Protein AF-A0A7J6AKP5-F1 (afdb_monomer)

Secondary structure (DSSP, 8-state):
--HHHHTTS-S------------HHHHHHHHHHSPPP-EEEEE-TTS-HHHHHHHHHHHHTPEEE-HHHHHHHHHHTT-HHHHHHHHHHHTTPPPPHHHHHHHHHHHHTSHHHHHH-EEE-S-S-S--SSS-HHHHHHHHHTSSS--SEEEEEE--HHHHHHHHHHHHHHHHHHTT--S-------S-HHHHHHHHHHHHHHHHHHTT---GGGSHHHHHHHHHHHIIIIIHHHHHHHHHS-GGGEEEEETTS-HHHHHHHHHHHHHHTTPPPP---EESS-TTS-PPPTT--HHHHHHHHHTSS-SSTT-PPEEPTTTTB-HHHHHTT---BPPGGGEEEETTEEEE-SSHHHHHHHHH-SHHHHSSSPPPPP-EEEEE-STTSSHHHHHHHHHHHHTPEEEEHHHHHHHHHHHHHHHHHHHHHHHHHHHHHHTTTTS--S--S--HHHHHHHHHHHHHHHHSPPPPPHHHHHHHHHHHHHHHHHHTTT-SS---EEEES---SHHHHHHHHHH-GGG--SEEEEEE--TTTTHHHHHHHHHHTHHHHHHHHHHHHHHHHHHHHHHHHHHHHHHHHHHTTS---------------------PPPSS-TTSS--SGGGHHHHHHHHHHHHHHHHHHTT--SEEEEEE-TT--HHHHHHHHHHHHHGGGSPPPEEPPHHHHHTTTTTGGG--TT--S-------B-TTTTB-HHHHHHHS---BPPTTSEEEETTEEEE-SSHHHHHHHHH-HHHHS-SSSPPPPPPP-------TTS-HHHHHHHHHHHHT-----HHHHHHHHHHHHHSSPPPPGGGPPPPSS--HHHHHHHHHT-SS---------------------PPPPPPHHHHHHHHHHHH-PPPPHHHHHHHHHHHHHS-S--

pLDDT: mean 72.46, std 18.53, range [23.58, 95.0]

InterPro domains:
  IPR000850 Adenylate kinase/UMP-CMP kinase [PTHR23359] (20-258)
  IPR027417 P-loop containing nucleoside triphosphate hydrolase [G3DSA:3.40.50.300] (35-267)
  IPR027417 P-loop containing nucleoside triphosphate hydrolase [G3DSA:3.40.50.300] (368-598)
  IPR027417 P-loop containing nucleoside triphosphate hydrolase [G3DSA:3.40.50.300] (757-902)
  IPR027417 P-loop containing nucleoside triphosphate hydrolase [SSF52540] (36-266)
  IPR027417 P-loop containing nucleoside triphosphate hydrolase [SSF52540] (370-549)
  IPR027417 P-loop containing nucleoside triphosphate hydrolase [SSF52540] (769-827)

Organism: Ameiurus melas (NCBI:txid219545)

Mean predicted aligned error: 18.68 Å

Structure (mmCIF, N/CA/C/O backbone):
data_AF-A0A7J6AKP5-F1
#
_entry.id   AF-A0A7J6AKP5-F1
#
loop_
_atom_site.group_PDB
_atom_site.id
_atom_site.type_symbol
_atom_site.label_atom_id
_atom_site.label_alt_id
_atom_site.label_comp_id
_atom_site.label_asym_id
_atom_site.label_entity_id
_atom_site.label_seq_id
_atom_site.pdbx_PDB_ins_code
_atom_site.Cartn_x
_atom_site.Cartn_y
_atom_site.Cartn_z
_atom_site.occupancy
_atom_site.B_iso_or_equiv
_atom_site.auth_seq_id
_atom_site.auth_comp_id
_atom_site.auth_asym_id
_atom_site.auth_atom_id
_atom_site.pdbx_PDB_model_num
ATOM 1 N N . MET A 1 1 ? -4.618 47.569 -35.031 1.00 38.91 1 MET A N 1
ATOM 2 C CA . MET A 1 1 ? -3.658 46.458 -34.849 1.00 38.91 1 MET A CA 1
ATOM 3 C C . MET A 1 1 ? -3.468 46.043 -33.383 1.00 38.91 1 MET A C 1
ATOM 5 O O . MET A 1 1 ? -3.100 44.906 -33.165 1.00 38.91 1 MET A O 1
ATOM 9 N N . TRP A 1 2 ? -3.791 46.883 -32.385 1.00 29.84 2 TRP A N 1
ATOM 10 C CA . TRP A 1 2 ? -3.799 46.487 -30.957 1.00 29.84 2 TRP A CA 1
ATOM 11 C C . TRP A 1 2 ? -5.181 46.068 -30.407 1.00 29.84 2 TRP A C 1
ATOM 13 O O . TRP A 1 2 ? -5.270 45.467 -29.347 1.00 29.84 2 TRP A O 1
ATOM 23 N N . SER A 1 3 ? -6.268 46.317 -31.145 1.00 28.64 3 SER A N 1
ATOM 24 C CA . SER A 1 3 ? -7.633 45.919 -30.747 1.00 28.64 3 SER A CA 1
ATOM 25 C C . SER A 1 3 ? -7.958 44.442 -31.038 1.00 28.64 3 SER A C 1
ATOM 27 O O . SER A 1 3 ? -8.795 43.866 -30.353 1.00 28.64 3 SER A O 1
ATOM 29 N N . SER A 1 4 ? -7.270 43.801 -31.990 1.00 30.83 4 SER A N 1
ATOM 30 C CA . SER A 1 4 ? -7.488 42.382 -32.328 1.00 30.83 4 SER A CA 1
ATOM 31 C C . SER A 1 4 ? -6.714 41.411 -31.431 1.00 30.83 4 SER A C 1
ATOM 33 O O . SER A 1 4 ? -7.052 40.237 -31.399 1.00 30.83 4 SER A O 1
ATOM 35 N N . PHE A 1 5 ? -5.709 41.891 -30.687 1.00 32.66 5 PHE A N 1
ATOM 36 C CA . PHE A 1 5 ? -4.942 41.072 -29.738 1.00 32.66 5 PHE A CA 1
ATOM 37 C C . PHE A 1 5 ? -5.634 40.973 -28.365 1.00 32.66 5 PHE A C 1
ATOM 39 O O . PHE A 1 5 ? -5.496 39.974 -27.673 1.00 32.66 5 PHE A O 1
ATOM 46 N N . LEU A 1 6 ? -6.440 41.978 -27.993 1.00 32.41 6 LEU A N 1
ATOM 47 C CA . LEU A 1 6 ? -7.161 42.022 -26.712 1.00 32.41 6 LEU A CA 1
ATOM 48 C C . LEU A 1 6 ? -8.514 41.291 -26.732 1.00 32.41 6 LEU A C 1
ATOM 50 O O . LEU A 1 6 ? -8.981 40.859 -25.685 1.00 32.41 6 LEU A O 1
ATOM 54 N N . LEU A 1 7 ? -9.125 41.089 -27.905 1.00 30.14 7 LEU A N 1
ATOM 55 C CA . LEU A 1 7 ? -10.383 40.335 -28.027 1.00 30.14 7 LEU A CA 1
ATOM 56 C C . LEU A 1 7 ? -10.203 38.806 -27.941 1.00 30.14 7 LEU A C 1
ATOM 58 O O . LEU A 1 7 ? -11.190 38.097 -27.784 1.00 30.14 7 LEU A O 1
ATOM 62 N N . ALA A 1 8 ? -8.966 38.297 -28.007 1.00 29.44 8 ALA A N 1
ATOM 63 C CA . ALA A 1 8 ? -8.662 36.871 -27.835 1.00 29.44 8 ALA A CA 1
ATOM 64 C C . ALA A 1 8 ? -8.541 36.444 -26.355 1.00 29.44 8 ALA A C 1
ATOM 66 O O . ALA A 1 8 ? -8.589 35.255 -26.064 1.00 29.44 8 ALA A O 1
ATOM 67 N N . MET A 1 9 ? -8.430 37.401 -25.424 1.00 30.81 9 MET A N 1
ATOM 68 C CA . MET A 1 9 ? -8.360 37.158 -23.972 1.00 30.81 9 MET A CA 1
ATOM 69 C C . MET A 1 9 ? -9.73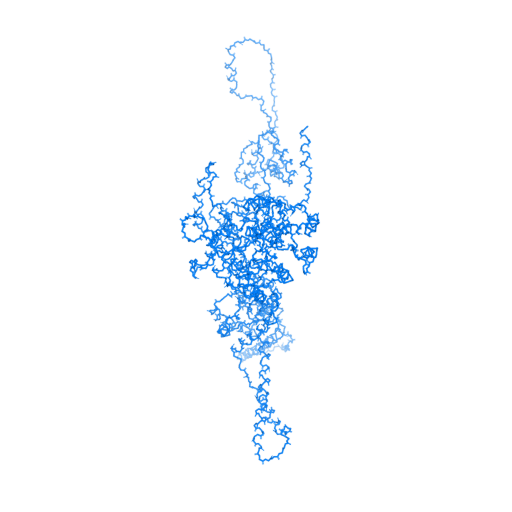7 37.210 -23.280 1.00 30.81 9 MET A C 1
ATOM 71 O O . MET A 1 9 ? -9.823 37.018 -22.074 1.00 30.81 9 MET A O 1
ATOM 75 N N . ALA A 1 10 ? -10.815 37.484 -24.025 1.00 31.23 10 ALA A N 1
ATOM 76 C CA . ALA A 1 10 ? -12.174 37.645 -23.501 1.00 31.23 10 ALA A CA 1
ATOM 77 C C . ALA A 1 10 ? -13.138 36.594 -24.081 1.00 31.23 10 ALA A C 1
ATOM 79 O O . ALA A 1 10 ? -14.203 36.923 -24.604 1.00 31.23 10 ALA A O 1
ATOM 80 N N . SER A 1 11 ? -12.747 35.321 -24.013 1.00 26.89 11 SER A N 1
ATOM 81 C CA . SER A 1 11 ? -13.689 34.201 -24.096 1.00 26.89 11 SER A CA 1
ATOM 82 C C . SER A 1 11 ? -13.951 33.705 -22.672 1.00 26.89 11 SER A C 1
ATOM 84 O O . SER A 1 11 ? -12.998 33.671 -21.890 1.00 26.89 11 SER A O 1
ATOM 86 N N . PRO A 1 12 ? -15.194 33.348 -22.295 1.00 29.20 12 PRO A N 1
ATOM 87 C CA . PRO A 1 12 ? -15.422 32.663 -21.031 1.00 29.20 12 PRO A CA 1
ATOM 88 C C . PRO A 1 12 ? -14.554 31.410 -21.046 1.00 29.20 12 PRO A C 1
ATOM 90 O O . PRO A 1 12 ? -14.587 30.659 -22.022 1.00 29.20 12 PRO A O 1
ATOM 93 N N . VAL A 1 13 ? -13.738 31.245 -20.005 1.00 29.42 13 VAL A N 1
ATOM 94 C CA . VAL A 1 13 ? -12.965 30.027 -19.774 1.00 29.42 13 VAL A CA 1
ATOM 95 C C . VAL A 1 13 ? -13.949 28.867 -19.954 1.00 29.42 13 VAL A C 1
ATOM 97 O O . VAL A 1 13 ? -14.923 28.805 -19.201 1.00 29.42 13 VAL A O 1
ATOM 100 N N . PRO A 1 14 ? -13.808 28.023 -20.995 1.00 24.84 14 PRO A N 1
ATOM 101 C CA . PRO A 1 14 ? -14.579 26.796 -21.034 1.00 24.84 14 PRO A CA 1
ATOM 102 C C . PRO A 1 14 ? -14.190 26.026 -19.779 1.00 24.84 14 PRO A C 1
ATOM 104 O O . PRO A 1 14 ? -13.014 26.045 -19.421 1.00 24.84 14 PRO A O 1
ATOM 107 N N . ASP A 1 15 ? -15.157 25.400 -19.111 1.00 27.95 15 ASP A N 1
ATOM 108 C CA . ASP A 1 15 ? -14.924 24.464 -18.014 1.00 27.95 15 ASP A CA 1
ATOM 109 C C . ASP A 1 15 ? -13.980 23.351 -18.497 1.00 27.95 15 ASP A C 1
ATOM 111 O O . ASP A 1 15 ? -14.392 22.265 -18.906 1.00 27.95 15 ASP A O 1
ATOM 115 N N . THR A 1 16 ? -12.681 23.628 -18.496 1.00 28.23 16 THR A N 1
ATOM 116 C CA . THR A 1 16 ? -11.631 22.639 -18.601 1.00 28.23 16 THR A CA 1
ATOM 117 C C . THR A 1 16 ? -11.562 22.014 -17.225 1.00 28.23 16 THR A C 1
ATOM 119 O O . THR A 1 16 ? -10.739 22.377 -16.386 1.00 28.23 16 THR A O 1
ATOM 122 N N . HIS A 1 17 ? -12.445 21.041 -17.010 1.00 31.81 17 HIS A N 1
ATOM 123 C CA . HIS A 1 17 ? -12.096 19.836 -16.273 1.00 31.81 17 HIS A CA 1
ATOM 124 C C . HIS A 1 17 ? -10.902 19.171 -16.982 1.00 31.81 17 HIS A C 1
ATOM 126 O O . HIS A 1 17 ? -11.028 18.178 -17.685 1.00 31.81 17 HIS A O 1
ATOM 132 N N . SER A 1 18 ? -9.742 19.799 -16.855 1.00 31.34 18 SER A N 1
ATOM 133 C CA . SER A 1 18 ? -8.426 19.194 -16.987 1.00 31.34 18 SER A CA 1
ATOM 134 C C . SER A 1 18 ? -7.598 19.780 -15.851 1.00 31.34 18 SER A C 1
ATOM 136 O O . SER A 1 18 ? -6.599 20.472 -16.043 1.00 31.34 18 SER A O 1
ATOM 138 N N . SER A 1 19 ? -8.116 19.603 -14.638 1.00 27.73 19 SER A N 1
ATOM 139 C CA . SER A 1 19 ? -7.276 19.553 -13.460 1.00 27.73 19 SER A CA 1
ATOM 140 C C . SER A 1 19 ? -6.319 18.391 -13.685 1.00 27.73 19 SER A C 1
ATOM 142 O O . SER A 1 19 ? -6.747 17.241 -13.686 1.00 27.73 19 SER A O 1
ATOM 144 N N . ASP A 1 20 ? -5.045 18.701 -13.923 1.00 31.34 20 ASP A N 1
ATOM 145 C CA . ASP A 1 20 ? -3.959 17.796 -13.565 1.00 31.34 20 ASP A CA 1
ATOM 146 C C . ASP A 1 20 ? -4.130 17.497 -12.070 1.00 31.34 20 ASP A C 1
ATOM 148 O O . ASP A 1 20 ? -3.724 18.265 -11.192 1.00 31.34 20 ASP A O 1
ATOM 152 N N . GLU A 1 21 ? -4.850 16.415 -11.785 1.00 33.53 21 GLU A N 1
ATOM 153 C CA . GLU A 1 21 ? -5.008 15.815 -10.469 1.00 33.53 21 GLU A CA 1
ATOM 154 C C . GLU A 1 21 ? -3.678 15.140 -10.121 1.00 33.53 21 GLU A C 1
ATOM 156 O O . GLU A 1 21 ? -3.527 13.926 -10.169 1.00 33.53 21 GLU A O 1
ATOM 161 N N . LEU A 1 22 ? -2.661 15.942 -9.792 1.00 40.75 22 LEU A N 1
ATOM 162 C CA . LEU A 1 22 ? -1.408 15.443 -9.223 1.00 40.75 22 LEU A CA 1
ATOM 163 C C . LEU A 1 22 ? -1.634 15.074 -7.753 1.00 40.75 22 LEU A C 1
ATOM 165 O O . LEU A 1 22 ? -1.165 15.728 -6.825 1.00 40.75 22 LEU A O 1
ATOM 169 N N . MET A 1 23 ? -2.409 14.015 -7.562 1.00 50.22 23 MET A N 1
ATOM 170 C CA . MET A 1 23 ? -2.589 13.308 -6.309 1.00 50.22 23 MET A CA 1
ATOM 171 C C . MET A 1 23 ? -1.408 12.345 -6.114 1.00 50.22 23 MET A C 1
ATOM 173 O O . MET A 1 23 ? -1.233 11.417 -6.897 1.00 50.22 23 MET A O 1
ATOM 177 N N . GLU A 1 24 ? -0.597 12.529 -5.066 1.00 55.59 24 GLU A N 1
ATOM 178 C CA . GLU A 1 24 ? 0.599 11.697 -4.803 1.00 55.59 24 GLU A CA 1
ATOM 179 C C . GLU A 1 24 ? 0.277 10.190 -4.746 1.00 55.59 24 GLU A C 1
ATOM 181 O O . GLU A 1 24 ? 0.977 9.378 -5.349 1.00 55.59 24 GLU A O 1
ATOM 186 N N . ASP A 1 25 ? -0.815 9.821 -4.069 1.00 60.81 25 ASP A N 1
ATOM 187 C CA . ASP A 1 25 ? -1.252 8.426 -3.950 1.00 60.81 25 ASP A CA 1
ATOM 188 C C . ASP A 1 25 ? -1.972 7.930 -5.225 1.00 60.81 25 ASP A C 1
ATOM 190 O O . ASP A 1 25 ? -2.035 6.727 -5.471 1.00 60.81 25 ASP A O 1
ATOM 194 N N . GLU A 1 26 ? -2.511 8.821 -6.065 1.00 65.75 26 GLU A N 1
ATOM 195 C CA . GLU A 1 26 ? -3.144 8.444 -7.338 1.00 65.75 26 GLU A CA 1
ATOM 196 C C . GLU A 1 26 ? -2.110 8.218 -8.433 1.00 65.75 26 GLU A C 1
ATOM 198 O O . GLU A 1 26 ? -2.207 7.218 -9.130 1.00 65.75 26 GLU A O 1
ATOM 203 N N . ALA A 1 27 ? -1.083 9.065 -8.525 1.00 68.94 27 ALA A N 1
ATOM 204 C CA . ALA A 1 27 ? 0.037 8.877 -9.441 1.00 68.94 27 ALA A CA 1
ATOM 205 C C . ALA A 1 27 ? 0.798 7.577 -9.131 1.00 68.94 27 ALA A C 1
ATOM 207 O O . ALA A 1 27 ? 1.166 6.835 -10.042 1.00 68.94 27 ALA A O 1
ATOM 208 N N . GLU A 1 28 ? 0.983 7.251 -7.845 1.00 76.81 28 GLU A N 1
ATOM 209 C CA . GLU A 1 28 ? 1.526 5.954 -7.430 1.00 76.81 28 GLU A CA 1
ATOM 210 C C . GLU A 1 28 ? 0.597 4.805 -7.843 1.00 76.81 28 GLU A C 1
ATOM 212 O O . GLU A 1 28 ? 1.050 3.831 -8.440 1.00 76.81 28 GLU A O 1
ATOM 217 N N . ASN A 1 29 ? -0.710 4.918 -7.588 1.00 77.56 29 ASN A N 1
ATOM 218 C CA . ASN A 1 29 ? -1.679 3.906 -8.014 1.00 77.56 29 ASN A CA 1
ATOM 219 C C . ASN A 1 29 ? -1.736 3.752 -9.543 1.00 77.56 29 ASN A C 1
ATOM 221 O O . ASN A 1 29 ? -1.863 2.633 -10.035 1.00 77.56 29 ASN A O 1
ATOM 225 N N . GLU A 1 30 ? -1.642 4.841 -10.300 1.00 80.88 30 GLU A N 1
ATOM 226 C CA . GLU A 1 30 ? -1.605 4.841 -11.760 1.00 80.88 30 GLU A CA 1
ATOM 227 C C . GLU A 1 30 ? -0.336 4.145 -12.253 1.00 80.88 30 GLU A C 1
ATOM 229 O O . GLU A 1 30 ? -0.405 3.296 -13.141 1.00 80.88 30 GLU A O 1
ATOM 234 N N . PHE A 1 31 ? 0.811 4.428 -11.628 1.00 83.06 31 PHE A N 1
ATOM 235 C CA . PHE A 1 31 ? 2.057 3.727 -11.913 1.00 83.06 31 PHE A CA 1
ATOM 236 C C . PHE A 1 31 ? 1.924 2.225 -11.634 1.00 83.06 31 PHE A C 1
ATOM 238 O O . PHE A 1 31 ? 2.231 1.410 -12.503 1.00 83.06 31 PHE A O 1
ATOM 245 N N . LEU A 1 32 ? 1.414 1.847 -10.460 1.00 84.75 32 LEU A N 1
ATOM 246 C CA . LEU A 1 32 ? 1.233 0.448 -10.067 1.00 84.75 32 LEU A CA 1
ATOM 247 C C . LEU A 1 32 ? 0.246 -0.298 -10.976 1.00 84.75 32 LEU A C 1
ATOM 249 O O . LEU A 1 32 ? 0.410 -1.493 -11.195 1.00 84.75 32 LEU A O 1
ATOM 253 N N . ARG A 1 33 ? -0.773 0.384 -11.512 1.00 84.06 33 ARG A N 1
ATOM 254 C CA . ARG A 1 33 ? -1.731 -0.186 -12.477 1.00 84.06 33 ARG A CA 1
ATOM 255 C C . ARG A 1 33 ? -1.203 -0.203 -13.909 1.00 84.06 33 ARG A C 1
ATOM 257 O O . ARG A 1 33 ? -1.764 -0.909 -14.745 1.00 84.06 33 ARG A O 1
ATOM 264 N N . SER A 1 34 ? -0.171 0.582 -14.211 1.00 84.25 34 SER A N 1
ATOM 265 C CA . SER A 1 34 ? 0.385 0.653 -15.556 1.00 84.25 34 SER A CA 1
ATOM 266 C C . SER A 1 34 ? 1.187 -0.603 -15.899 1.00 84.25 34 SER A C 1
ATOM 268 O O . SER A 1 34 ? 1.956 -1.140 -15.095 1.00 84.25 34 SER A O 1
ATOM 270 N N . LYS A 1 35 ? 0.999 -1.080 -17.130 1.00 84.31 35 LYS A N 1
ATOM 271 C CA . LYS A 1 35 ? 1.758 -2.204 -17.670 1.00 84.31 35 LYS A CA 1
ATOM 272 C C . LYS A 1 35 ? 3.235 -1.796 -17.810 1.00 84.31 35 LYS A C 1
ATOM 274 O O . LYS A 1 35 ? 3.501 -0.729 -18.366 1.00 84.31 35 LYS A O 1
ATOM 279 N N . PRO A 1 36 ? 4.190 -2.612 -17.334 1.00 87.12 36 PRO A N 1
ATOM 280 C CA . PRO A 1 36 ? 5.606 -2.342 -17.537 1.00 87.12 36 PRO A CA 1
ATOM 281 C C . PRO A 1 36 ? 6.010 -2.560 -19.003 1.00 87.12 36 PRO A C 1
ATOM 283 O O . PRO A 1 36 ? 5.422 -3.377 -19.716 1.00 87.12 36 PRO A O 1
ATOM 286 N N . SER A 1 37 ? 7.044 -1.843 -19.439 1.00 90.44 37 SER A N 1
ATOM 287 C CA . SER A 1 37 ? 7.534 -1.891 -20.821 1.00 90.44 37 SER A CA 1
ATOM 288 C C . SER A 1 37 ? 8.105 -3.266 -21.170 1.00 90.44 37 SER A C 1
ATOM 290 O O . SER A 1 37 ? 8.964 -3.785 -20.458 1.00 90.44 37 SER A O 1
ATOM 292 N N . SER A 1 38 ? 7.649 -3.843 -22.282 1.00 93.00 38 SER A N 1
ATOM 293 C CA . SER A 1 38 ? 8.104 -5.152 -22.762 1.00 93.00 38 SER A CA 1
ATOM 294 C C . SER A 1 38 ? 8.765 -5.053 -24.137 1.00 93.00 38 SER A C 1
ATOM 296 O O . SER A 1 38 ? 8.225 -4.431 -25.053 1.00 93.00 38 SER A O 1
ATOM 298 N N . PHE A 1 39 ? 9.925 -5.686 -24.301 1.00 94.06 39 PHE A N 1
ATOM 299 C CA . PHE A 1 39 ? 10.782 -5.555 -25.479 1.00 94.06 39 PHE A CA 1
ATOM 300 C C . PHE A 1 39 ? 10.976 -6.897 -26.182 1.00 94.06 39 PHE A C 1
ATOM 302 O O . PHE A 1 39 ? 11.261 -7.913 -25.550 1.00 94.06 39 PHE A O 1
ATOM 309 N N . LEU A 1 40 ? 10.898 -6.887 -27.509 1.00 95.00 40 LEU A N 1
ATOM 310 C CA . LEU A 1 40 ? 11.253 -8.008 -28.373 1.00 95.00 40 LEU A CA 1
ATOM 311 C C . LEU A 1 40 ? 12.460 -7.627 -29.232 1.00 95.00 40 LEU A C 1
ATOM 313 O O . LEU A 1 40 ? 12.393 -6.662 -29.992 1.00 95.00 40 LEU A O 1
ATOM 317 N N . ILE A 1 41 ? 13.551 -8.388 -29.140 1.00 94.50 41 ILE A N 1
ATOM 318 C CA . ILE A 1 41 ? 14.777 -8.130 -29.907 1.00 94.50 41 ILE A CA 1
ATOM 319 C C . ILE A 1 41 ? 14.886 -9.116 -31.069 1.00 94.50 41 ILE A C 1
ATOM 321 O O . ILE A 1 41 ? 15.072 -10.318 -30.886 1.00 94.50 41 ILE A O 1
ATOM 325 N N . LEU A 1 42 ? 14.846 -8.578 -32.284 1.00 92.69 42 LEU A N 1
ATOM 326 C CA . LEU A 1 42 ? 14.959 -9.304 -33.542 1.00 92.69 42 LEU A CA 1
ATOM 327 C C . LEU A 1 42 ? 16.276 -8.979 -34.250 1.00 92.69 42 LEU A C 1
ATOM 329 O O . LEU A 1 42 ? 16.851 -7.897 -34.118 1.00 92.69 42 LEU A O 1
ATOM 333 N N . GLY A 1 43 ? 16.761 -9.933 -35.039 1.00 90.06 43 GLY A N 1
ATOM 334 C CA . GLY A 1 43 ? 17.968 -9.749 -35.833 1.00 90.06 43 GLY A CA 1
ATOM 335 C C . GLY A 1 43 ? 18.606 -11.063 -36.261 1.00 90.06 43 GLY A C 1
ATOM 336 O O . GLY A 1 43 ? 18.371 -12.130 -35.686 1.00 90.06 43 GLY A O 1
ATOM 337 N N . LYS A 1 44 ? 19.481 -10.978 -37.262 1.00 89.44 44 LYS A N 1
ATOM 338 C CA . LYS A 1 44 ? 20.204 -12.133 -37.816 1.00 89.44 44 LYS A CA 1
ATOM 339 C C . LYS A 1 44 ? 21.069 -12.843 -36.753 1.00 89.44 44 LYS A C 1
ATOM 341 O O . LYS A 1 44 ? 21.454 -12.234 -35.746 1.00 89.44 44 LYS A O 1
ATOM 346 N N . PRO A 1 45 ? 21.386 -14.139 -36.921 1.00 84.94 45 PRO A N 1
ATOM 347 C CA . PRO A 1 45 ? 22.313 -14.834 -36.025 1.00 84.94 45 PRO A CA 1
ATOM 348 C C . PRO A 1 45 ? 23.692 -14.148 -36.026 1.00 84.94 45 PRO A C 1
ATOM 350 O O . PRO A 1 45 ? 24.175 -13.729 -37.074 1.00 84.94 45 PRO A O 1
ATOM 353 N N . GLY A 1 46 ? 24.308 -14.001 -34.847 1.00 78.38 46 GLY A N 1
ATOM 354 C CA . GLY A 1 46 ? 25.624 -13.359 -34.690 1.00 78.38 46 GLY A CA 1
ATOM 355 C C . GLY A 1 46 ? 25.635 -11.828 -34.594 1.00 78.38 46 GLY A C 1
ATOM 356 O O . GLY A 1 46 ? 26.703 -11.242 -34.446 1.00 78.38 46 GLY A O 1
ATOM 357 N N . VAL A 1 47 ? 24.475 -11.160 -34.640 1.00 86.44 47 VAL A N 1
ATOM 358 C CA . VAL A 1 47 ? 24.401 -9.685 -34.561 1.00 86.44 47 VAL A CA 1
ATOM 359 C C . VAL A 1 47 ? 24.588 -9.120 -33.141 1.00 86.44 47 VAL A C 1
ATOM 361 O O . VAL A 1 47 ? 24.772 -7.922 -32.988 1.00 86.44 47 VAL A O 1
ATOM 364 N N . GLY A 1 48 ? 24.562 -9.966 -32.104 1.00 84.44 48 GLY A N 1
ATOM 365 C CA . GLY A 1 48 ? 24.708 -9.535 -30.703 1.00 84.44 48 GLY A CA 1
ATOM 366 C C . GLY A 1 48 ? 23.394 -9.355 -29.930 1.00 84.44 48 GLY A C 1
ATOM 367 O O . GLY A 1 48 ? 23.372 -8.637 -28.937 1.00 84.44 48 GLY A O 1
ATOM 368 N N . LYS A 1 49 ? 22.303 -10.020 -30.349 1.00 89.12 49 LYS A N 1
ATOM 369 C CA . LYS A 1 49 ? 20.981 -9.939 -29.689 1.00 89.12 49 LYS A CA 1
ATOM 370 C C . LYS A 1 49 ? 21.037 -10.208 -28.185 1.00 89.12 49 LYS A C 1
ATOM 372 O O . LYS A 1 49 ? 20.598 -9.361 -27.422 1.00 89.12 49 LYS A O 1
ATOM 377 N N . SER A 1 50 ? 21.607 -11.340 -27.764 1.00 87.31 50 SER A N 1
ATOM 378 C CA . SER A 1 50 ? 21.682 -11.714 -26.342 1.00 87.31 50 SER A CA 1
ATOM 379 C C . SER A 1 50 ? 22.513 -10.722 -25.523 1.00 87.31 50 SER A C 1
ATOM 381 O O . SER A 1 50 ? 22.188 -10.443 -24.373 1.00 87.31 50 SER A O 1
ATOM 383 N N . THR A 1 51 ? 23.558 -10.134 -26.119 1.00 88.94 51 THR A N 1
ATOM 384 C CA . THR A 1 51 ? 24.361 -9.084 -25.476 1.00 88.94 51 THR A CA 1
ATOM 385 C C . THR A 1 51 ? 23.535 -7.819 -25.261 1.00 88.94 51 THR A C 1
ATOM 387 O O . THR A 1 51 ? 23.523 -7.289 -24.153 1.00 88.94 51 THR A O 1
ATOM 390 N N . LEU A 1 52 ? 22.806 -7.362 -26.287 1.00 91.44 52 LEU A N 1
ATOM 391 C CA . LEU A 1 52 ? 21.919 -6.205 -26.163 1.00 91.44 52 LEU A CA 1
ATOM 392 C C . LEU A 1 52 ? 20.785 -6.478 -25.168 1.00 91.44 52 LEU A C 1
ATOM 394 O O . LEU A 1 52 ? 20.504 -5.625 -24.335 1.00 91.44 52 LEU A O 1
ATOM 398 N N . ALA A 1 53 ? 20.181 -7.668 -25.219 1.00 92.00 53 ALA A N 1
ATOM 399 C CA . ALA A 1 53 ? 19.100 -8.077 -24.329 1.00 92.00 53 ALA A CA 1
ATOM 400 C C . ALA A 1 53 ? 19.525 -8.025 -22.860 1.00 92.00 53 ALA A C 1
ATOM 402 O O . ALA A 1 53 ? 18.822 -7.444 -22.042 1.00 92.00 53 ALA A O 1
ATOM 403 N N . ARG A 1 54 ? 20.711 -8.563 -22.550 1.00 90.56 54 ARG A N 1
ATOM 404 C CA . ARG A 1 54 ? 21.286 -8.562 -21.200 1.00 90.56 54 ARG A CA 1
ATOM 405 C C . ARG A 1 54 ? 21.610 -7.157 -20.699 1.00 90.56 54 ARG A C 1
ATOM 407 O O . ARG A 1 54 ? 21.355 -6.847 -19.540 1.00 90.56 54 ARG A O 1
ATOM 414 N N . LYS A 1 55 ? 22.187 -6.309 -21.555 1.00 91.00 55 LYS A N 1
ATOM 415 C CA . LYS A 1 55 ? 22.475 -4.916 -21.188 1.00 91.00 55 LYS A CA 1
ATOM 416 C C . LYS A 1 55 ? 21.177 -4.142 -20.950 1.00 91.00 55 LYS A C 1
ATOM 418 O O . LYS A 1 55 ? 21.033 -3.510 -19.912 1.00 91.00 55 LYS A O 1
ATOM 423 N N . LEU A 1 56 ? 20.205 -4.272 -21.854 1.00 91.62 56 LEU A N 1
ATOM 424 C CA . LEU A 1 56 ? 18.903 -3.618 -21.735 1.00 91.62 56 LEU A CA 1
ATOM 425 C C . LEU A 1 56 ? 18.137 -4.082 -20.492 1.00 91.62 56 LEU A C 1
ATOM 427 O O . LEU A 1 56 ? 17.604 -3.244 -19.775 1.00 91.62 56 LEU A O 1
ATOM 431 N N . SER A 1 57 ? 18.108 -5.387 -20.202 1.00 91.69 57 SER A N 1
ATOM 432 C CA . SER A 1 57 ? 17.407 -5.915 -19.027 1.00 91.69 57 SER A CA 1
ATOM 433 C C . SER A 1 57 ? 17.972 -5.344 -17.725 1.00 91.69 57 SER A C 1
ATOM 435 O O . SER A 1 57 ? 17.200 -4.964 -16.852 1.00 91.69 57 SER A O 1
ATOM 437 N N . ARG A 1 58 ? 19.305 -5.214 -17.619 1.00 88.31 58 ARG A N 1
ATOM 438 C CA . ARG A 1 58 ? 19.976 -4.607 -16.458 1.00 88.31 58 ARG A CA 1
ATOM 439 C C . ARG A 1 58 ? 19.666 -3.115 -16.341 1.00 88.31 58 ARG A C 1
ATOM 441 O O . ARG A 1 58 ? 19.205 -2.675 -15.297 1.00 88.31 58 ARG A O 1
ATOM 448 N N . THR A 1 59 ? 19.852 -2.346 -17.415 1.00 86.94 59 THR A N 1
ATOM 449 C CA . THR A 1 59 ? 19.649 -0.888 -17.373 1.00 86.94 59 THR A CA 1
ATOM 450 C C . THR A 1 59 ? 18.184 -0.488 -17.176 1.00 86.94 59 THR A C 1
ATOM 452 O O . THR A 1 59 ? 17.905 0.544 -16.570 1.00 86.94 59 THR A O 1
ATOM 455 N N . TRP A 1 60 ? 17.241 -1.284 -17.689 1.00 87.12 60 TRP A N 1
ATOM 456 C CA . TRP A 1 60 ? 15.804 -0.997 -17.605 1.00 87.12 60 TRP A CA 1
ATOM 457 C C . TRP A 1 60 ? 15.095 -1.690 -16.432 1.00 87.12 60 TRP A C 1
ATOM 459 O O . TRP A 1 60 ? 13.921 -1.407 -16.192 1.00 87.12 60 TRP A O 1
ATOM 469 N N . GLY A 1 61 ? 15.788 -2.581 -15.710 1.00 87.12 61 GLY A N 1
ATOM 470 C CA . GLY A 1 61 ? 15.232 -3.349 -14.592 1.00 87.12 61 GLY A CA 1
ATOM 471 C C . GLY A 1 61 ? 14.190 -4.396 -15.007 1.00 87.12 61 GLY A C 1
ATOM 472 O O . GLY A 1 61 ? 13.307 -4.717 -14.219 1.00 87.12 61 GLY A O 1
ATOM 473 N N . CYS A 1 62 ? 14.255 -4.898 -16.243 1.00 90.62 62 CYS A N 1
ATOM 474 C CA . CYS A 1 62 ? 13.294 -5.860 -16.794 1.00 90.62 62 CYS A CA 1
ATOM 475 C C . CYS A 1 62 ? 13.790 -7.308 -16.671 1.00 90.62 62 CYS A C 1
ATOM 477 O O . CYS A 1 62 ? 14.993 -7.572 -16.621 1.00 90.62 62 CYS A O 1
ATOM 479 N N . VAL A 1 63 ? 12.870 -8.274 -16.727 1.00 91.69 63 VAL A N 1
ATOM 480 C CA . VAL A 1 63 ? 13.215 -9.703 -16.715 1.00 91.69 63 VAL A CA 1
ATOM 481 C C . VAL A 1 63 ? 13.825 -10.119 -18.059 1.00 91.69 63 VAL A C 1
ATOM 483 O O . VAL A 1 63 ? 13.209 -9.956 -19.113 1.00 91.69 63 VAL A O 1
ATOM 486 N N . LEU A 1 64 ? 15.032 -10.689 -18.044 1.00 93.06 64 LEU A N 1
ATOM 487 C CA . LEU A 1 64 ? 15.653 -11.256 -19.245 1.00 93.06 64 LEU A CA 1
ATOM 488 C C . LEU A 1 64 ? 15.052 -12.631 -19.561 1.00 93.06 64 LEU A C 1
ATOM 490 O O . LEU A 1 64 ? 15.146 -13.549 -18.748 1.00 93.06 64 LEU A O 1
ATOM 494 N N . ILE A 1 65 ? 14.493 -12.785 -20.761 1.00 92.50 65 ILE A N 1
ATOM 495 C CA . ILE A 1 65 ? 13.977 -14.058 -21.273 1.00 92.50 65 ILE A CA 1
ATOM 496 C C . ILE A 1 65 ? 14.808 -14.450 -22.499 1.00 92.50 65 ILE A C 1
ATOM 498 O O . ILE A 1 65 ? 14.567 -14.006 -23.625 1.00 92.50 65 ILE A O 1
ATOM 502 N N . ASP A 1 66 ? 15.823 -15.271 -22.241 1.00 90.31 66 ASP A N 1
ATOM 503 C CA . ASP A 1 66 ? 16.740 -15.829 -23.235 1.00 90.31 66 ASP A CA 1
ATOM 504 C C . ASP A 1 66 ? 17.007 -17.307 -22.910 1.00 90.31 66 ASP A C 1
ATOM 506 O O . ASP A 1 66 ? 16.919 -17.711 -21.749 1.00 90.31 66 ASP A O 1
ATOM 510 N N . ASP A 1 67 ? 17.350 -18.115 -23.912 1.00 84.69 67 ASP A N 1
ATOM 511 C CA . ASP A 1 67 ? 17.419 -19.576 -23.761 1.00 84.69 67 ASP A CA 1
ATOM 512 C C . ASP A 1 67 ? 18.504 -20.012 -22.768 1.00 84.69 67 ASP A C 1
ATOM 514 O O . ASP A 1 67 ? 18.258 -20.812 -21.865 1.00 84.69 67 ASP A O 1
ATOM 518 N N . THR A 1 68 ? 19.718 -19.472 -22.917 1.00 82.88 68 THR A N 1
ATOM 519 C CA . THR A 1 68 ? 20.883 -19.886 -22.119 1.00 82.88 68 THR A CA 1
ATOM 520 C C . THR A 1 68 ? 20.732 -19.530 -20.636 1.00 82.88 68 THR A C 1
ATOM 522 O O . THR A 1 68 ? 20.874 -20.428 -19.808 1.00 82.88 68 THR A O 1
ATOM 525 N N . PRO A 1 69 ? 20.409 -18.274 -20.255 1.00 84.75 69 PRO A N 1
ATOM 526 C CA . PRO A 1 69 ? 20.230 -17.917 -18.847 1.00 84.75 69 PRO A CA 1
ATOM 527 C C . PRO A 1 69 ? 19.053 -18.646 -18.190 1.00 84.75 69 PRO A C 1
ATOM 529 O O . PRO A 1 69 ? 19.153 -19.031 -17.023 1.00 84.75 69 PRO A O 1
ATOM 532 N N . LEU A 1 70 ? 17.958 -18.866 -18.930 1.00 86.75 70 LEU A N 1
ATOM 533 C CA . LEU A 1 70 ? 16.787 -19.590 -18.432 1.00 86.75 70 LEU A CA 1
ATOM 534 C C . LEU A 1 70 ? 17.135 -21.055 -18.128 1.00 86.75 70 LEU A C 1
ATOM 536 O O . LEU A 1 70 ? 16.810 -21.573 -17.064 1.00 86.75 70 LEU A O 1
ATOM 540 N N . LEU A 1 71 ? 17.877 -21.721 -19.014 1.00 85.56 71 LEU A N 1
ATOM 541 C CA . LEU A 1 71 ? 18.353 -23.082 -18.761 1.00 85.56 71 LEU A CA 1
ATOM 542 C C . LEU A 1 71 ? 19.288 -23.157 -17.550 1.00 85.56 71 LEU A C 1
ATOM 544 O O . LEU A 1 71 ? 19.105 -24.023 -16.693 1.00 85.56 71 LEU A O 1
ATOM 548 N N . SER A 1 72 ? 20.261 -22.246 -17.455 1.00 84.38 72 SER A N 1
ATOM 549 C CA . SER A 1 72 ? 21.204 -22.203 -16.332 1.00 84.38 72 SER A CA 1
ATOM 550 C C . SER A 1 72 ? 20.493 -22.042 -14.989 1.00 84.38 72 SER A C 1
ATOM 552 O O . SER A 1 72 ? 20.812 -22.761 -14.044 1.00 84.38 72 SER A O 1
ATOM 554 N N . THR A 1 73 ? 19.500 -21.151 -14.910 1.00 85.50 73 THR A N 1
ATOM 555 C CA . THR A 1 73 ? 18.717 -20.920 -13.684 1.00 85.50 73 THR A CA 1
ATOM 556 C C . THR A 1 73 ? 17.926 -22.159 -13.273 1.00 85.50 73 THR A C 1
ATOM 558 O O . THR A 1 73 ? 18.076 -22.625 -12.147 1.00 85.50 73 THR A O 1
ATOM 561 N N . HIS A 1 74 ? 17.178 -22.782 -14.190 1.00 85.25 74 HIS A N 1
ATOM 562 C CA . HIS A 1 74 ? 16.418 -23.998 -13.877 1.00 85.25 74 HIS A CA 1
ATOM 563 C C . HIS A 1 74 ? 17.300 -25.170 -13.417 1.00 85.25 74 HIS A C 1
ATOM 565 O O . HIS A 1 74 ? 16.883 -25.935 -12.538 1.00 85.25 74 HIS A O 1
ATOM 571 N N . ILE A 1 75 ? 18.495 -25.323 -14.007 1.00 86.38 75 ILE A N 1
ATOM 572 C CA . ILE A 1 75 ? 19.476 -26.353 -13.632 1.00 86.38 75 ILE A CA 1
ATOM 573 C C . ILE A 1 75 ? 20.066 -26.059 -12.248 1.00 86.38 75 ILE A C 1
ATOM 575 O O . ILE A 1 75 ? 20.123 -26.965 -11.416 1.00 86.38 75 ILE A O 1
ATOM 579 N N . ARG A 1 76 ? 20.472 -24.809 -11.989 1.00 85.25 76 ARG A N 1
ATOM 580 C CA . ARG A 1 76 ? 21.051 -24.372 -10.709 1.00 85.25 76 ARG A CA 1
ATOM 581 C C . ARG A 1 76 ? 20.069 -24.538 -9.553 1.00 85.25 76 ARG A C 1
ATOM 583 O O . ARG A 1 76 ? 20.433 -25.090 -8.520 1.00 85.25 76 ARG A O 1
ATOM 590 N N . ASP A 1 77 ? 18.819 -24.135 -9.758 1.00 83.06 77 ASP A N 1
ATOM 591 C CA . ASP A 1 77 ? 17.778 -24.168 -8.728 1.00 83.06 77 ASP A CA 1
ATOM 592 C C . ASP A 1 77 ? 17.239 -25.596 -8.488 1.00 83.06 77 ASP A C 1
ATOM 594 O O . ASP A 1 77 ? 16.431 -25.834 -7.590 1.00 83.06 77 ASP A O 1
ATOM 598 N N . GLY A 1 78 ? 17.681 -26.582 -9.282 1.00 83.88 78 GLY A N 1
ATOM 599 C CA . GLY A 1 78 ? 17.354 -27.995 -9.080 1.00 83.88 78 GLY A CA 1
ATOM 600 C C . GLY A 1 78 ? 15.871 -28.331 -9.270 1.00 83.88 78 GLY A C 1
ATOM 601 O O . GLY A 1 78 ? 15.390 -29.328 -8.709 1.00 83.88 78 GLY A O 1
ATOM 602 N N . THR A 1 79 ? 15.154 -27.517 -10.053 1.00 88.06 79 THR A N 1
ATOM 603 C CA . THR A 1 79 ? 13.738 -27.721 -10.404 1.00 88.06 79 THR A CA 1
ATOM 604 C C . THR A 1 79 ? 13.520 -29.087 -11.067 1.00 88.06 79 THR A C 1
ATOM 606 O O . THR A 1 79 ? 14.451 -29.672 -11.624 1.00 88.06 79 THR A O 1
ATOM 609 N N . GLU A 1 80 ? 12.299 -29.634 -11.026 1.00 87.25 80 GLU A N 1
ATOM 610 C CA . GLU A 1 80 ? 12.020 -30.932 -11.671 1.00 87.25 80 GLU A CA 1
ATOM 611 C C . GLU A 1 80 ? 12.336 -30.905 -13.174 1.00 87.25 80 GLU A C 1
ATOM 613 O O . GLU A 1 80 ? 13.017 -31.799 -13.679 1.00 87.25 80 GLU A O 1
ATOM 618 N N . GLN A 1 81 ? 11.944 -29.825 -13.857 1.00 84.81 81 GLN A N 1
ATOM 619 C CA . GLN A 1 81 ? 12.303 -29.564 -15.253 1.00 84.81 81 GLN A CA 1
ATOM 620 C C . GLN A 1 81 ? 13.825 -29.424 -15.427 1.00 84.81 81 GLN A C 1
ATOM 622 O O . GLN A 1 81 ? 14.400 -30.030 -16.327 1.00 84.81 81 GLN A O 1
ATOM 627 N N . GLY A 1 82 ? 14.508 -28.690 -14.541 1.00 84.94 82 GLY A N 1
ATOM 628 C CA . GLY A 1 82 ? 15.963 -28.508 -14.565 1.00 84.94 82 GLY A CA 1
ATOM 629 C C . GLY A 1 82 ? 16.755 -29.809 -14.444 1.00 84.94 82 GLY A C 1
ATOM 630 O O . GLY A 1 82 ? 17.724 -30.014 -15.174 1.00 84.94 82 GLY A O 1
ATOM 631 N N . LYS A 1 83 ? 16.315 -30.730 -13.579 1.00 86.12 83 LYS A N 1
ATOM 632 C CA . LYS A 1 83 ? 16.906 -32.074 -13.446 1.00 86.12 83 LYS A CA 1
ATOM 633 C C . LYS A 1 83 ? 16.760 -32.883 -14.730 1.00 86.12 83 LYS A C 1
ATOM 635 O O . LYS A 1 83 ? 17.703 -33.554 -15.146 1.00 86.12 83 LYS A O 1
ATOM 640 N N . GLU A 1 84 ? 15.599 -32.803 -15.373 1.00 86.62 84 GLU A N 1
ATOM 641 C CA . GLU A 1 84 ? 15.349 -33.482 -16.641 1.00 86.62 84 GLU A CA 1
ATOM 642 C C . GLU A 1 84 ? 16.196 -32.893 -17.783 1.00 86.62 84 GLU A C 1
ATOM 644 O O . GLU A 1 84 ? 16.805 -33.637 -18.553 1.00 86.62 84 GLU A O 1
ATOM 649 N N . LEU A 1 85 ? 16.302 -31.564 -17.863 1.00 85.69 85 LEU A N 1
ATOM 650 C CA . LEU A 1 85 ? 17.139 -30.863 -18.845 1.00 85.69 85 LEU A CA 1
ATOM 651 C C . LEU A 1 85 ? 18.623 -31.182 -18.639 1.00 85.69 85 LEU A C 1
ATOM 653 O O . LEU A 1 85 ? 19.331 -31.479 -19.601 1.00 85.69 85 LEU A O 1
ATOM 657 N N . SER A 1 86 ? 19.078 -31.200 -17.385 1.00 84.88 86 SER A N 1
ATOM 658 C CA . SER A 1 86 ? 20.437 -31.600 -17.016 1.00 84.88 86 SER A CA 1
ATOM 659 C C . SER A 1 86 ? 20.738 -33.041 -17.444 1.00 84.88 86 SER A C 1
ATOM 661 O O . SER A 1 86 ? 21.803 -33.298 -18.003 1.00 84.88 86 SER A O 1
ATOM 663 N N . ALA A 1 87 ? 19.788 -33.971 -17.284 1.00 85.69 87 ALA A N 1
ATOM 664 C CA . ALA A 1 87 ? 19.941 -35.351 -17.747 1.00 85.69 87 ALA A CA 1
ATOM 665 C C . ALA A 1 87 ? 20.072 -35.445 -19.280 1.00 85.69 87 ALA A C 1
ATOM 667 O O . ALA A 1 87 ? 20.964 -36.132 -19.778 1.00 85.69 87 ALA A O 1
ATOM 668 N N . ILE A 1 88 ? 19.244 -34.711 -20.033 1.00 85.00 88 ILE A N 1
ATOM 669 C CA . ILE A 1 88 ? 19.313 -34.659 -21.506 1.00 85.00 88 ILE A CA 1
ATOM 670 C C . ILE A 1 88 ? 20.677 -34.121 -21.972 1.00 85.00 88 ILE A C 1
ATOM 672 O O . ILE A 1 88 ? 21.297 -34.696 -22.873 1.00 85.00 88 ILE A O 1
ATOM 676 N N . LEU A 1 89 ? 21.164 -33.051 -21.337 1.00 83.62 89 LEU A N 1
ATOM 677 C CA . LEU A 1 89 ? 22.470 -32.458 -21.635 1.00 83.62 89 LEU A CA 1
ATOM 678 C C . LEU A 1 89 ? 23.629 -33.391 -21.254 1.00 83.62 89 LEU A C 1
ATOM 680 O O . LEU A 1 89 ? 24.590 -33.507 -22.015 1.00 83.62 89 LEU A O 1
ATOM 684 N N . ALA A 1 90 ? 23.531 -34.107 -20.130 1.00 83.25 90 ALA A N 1
ATOM 685 C CA . ALA A 1 90 ? 24.527 -35.091 -19.698 1.00 83.25 90 ALA A CA 1
ATOM 686 C C . ALA A 1 90 ? 24.636 -36.286 -20.665 1.00 83.25 90 ALA A C 1
ATOM 688 O O . ALA A 1 90 ? 25.714 -36.859 -20.831 1.00 83.25 90 ALA A O 1
ATOM 689 N N . GLU A 1 91 ? 23.545 -36.633 -21.353 1.00 85.12 91 GLU A N 1
ATOM 690 C CA . GLU A 1 91 ? 23.527 -37.623 -22.437 1.00 85.12 91 GLU A CA 1
ATOM 691 C C . GLU A 1 91 ? 24.105 -37.092 -23.766 1.00 85.12 91 GLU A C 1
ATOM 693 O O . GLU A 1 91 ? 24.247 -37.853 -24.727 1.00 85.12 91 GLU A O 1
ATOM 698 N N . GLY A 1 92 ? 24.437 -35.797 -23.847 1.00 77.81 92 GLY A N 1
ATOM 699 C CA . GLY A 1 92 ? 24.933 -35.141 -25.059 1.00 77.81 92 GLY A CA 1
ATOM 700 C C . GLY A 1 92 ? 23.866 -34.948 -26.142 1.00 77.81 92 GLY A C 1
ATOM 701 O O . GLY A 1 92 ? 24.210 -34.808 -27.319 1.00 77.81 92 GLY A O 1
ATOM 702 N N . LYS A 1 93 ? 22.579 -34.984 -25.772 1.00 81.00 93 LYS A N 1
ATOM 703 C CA . LYS A 1 93 ? 21.447 -34.743 -26.677 1.00 81.00 93 LYS A CA 1
ATOM 704 C C . LYS A 1 93 ? 21.071 -33.259 -26.690 1.00 81.00 93 LYS A C 1
ATOM 706 O O . LYS A 1 93 ? 21.270 -32.548 -25.710 1.00 81.00 93 LYS A O 1
ATOM 711 N N . ASN A 1 94 ? 20.492 -32.804 -27.802 1.00 79.56 94 ASN A N 1
ATOM 712 C CA . ASN A 1 94 ? 19.911 -31.464 -27.886 1.00 79.56 94 ASN A CA 1
ATOM 713 C C . ASN A 1 94 ? 18.602 -31.407 -27.093 1.00 79.56 94 ASN A C 1
ATOM 715 O O . ASN A 1 94 ? 17.840 -32.378 -27.072 1.00 79.56 94 ASN A O 1
ATOM 719 N N . ILE A 1 95 ? 18.332 -30.257 -26.481 1.00 84.12 95 ILE A N 1
ATOM 720 C CA . ILE A 1 95 ? 17.072 -30.009 -25.784 1.00 84.12 95 ILE A CA 1
ATOM 721 C C . ILE A 1 95 ? 15.947 -29.896 -26.827 1.00 84.12 95 ILE A C 1
ATOM 723 O O . ILE A 1 95 ? 16.111 -29.148 -27.794 1.00 84.12 95 ILE A O 1
ATOM 727 N N . PRO A 1 96 ? 14.825 -30.624 -26.668 1.00 86.25 96 PRO A N 1
ATOM 728 C CA . PRO A 1 96 ? 13.684 -30.508 -27.572 1.00 86.25 96 PRO A CA 1
ATOM 729 C C . PRO A 1 96 ? 13.102 -29.089 -27.589 1.00 86.25 96 PRO A C 1
ATOM 731 O O . PRO A 1 96 ? 12.895 -28.495 -26.530 1.00 86.25 96 PRO A O 1
ATOM 734 N N . GLU A 1 97 ? 12.769 -28.586 -28.780 1.00 84.19 97 GLU A N 1
ATOM 735 C CA . GLU A 1 97 ? 12.180 -27.251 -28.971 1.00 84.19 97 GLU A CA 1
ATOM 736 C C . GLU A 1 97 ? 10.888 -27.062 -28.160 1.00 84.19 97 GLU A C 1
ATOM 738 O O . GLU A 1 97 ? 10.713 -26.031 -27.516 1.00 84.19 97 GLU A O 1
ATOM 743 N N . GLU A 1 98 ? 10.028 -28.084 -28.111 1.00 87.62 98 GLU A N 1
ATOM 744 C CA . GLU A 1 98 ? 8.797 -28.092 -27.308 1.00 87.62 98 GLU A CA 1
ATOM 745 C C . GLU A 1 98 ? 9.048 -27.706 -25.846 1.00 87.62 98 GLU A C 1
ATOM 747 O O . GLU A 1 98 ? 8.319 -26.895 -25.277 1.00 87.62 98 GLU A O 1
ATOM 752 N N . LYS A 1 99 ? 10.112 -28.244 -25.239 1.00 85.69 99 LYS A N 1
ATOM 753 C CA . LYS A 1 99 ? 10.434 -27.956 -23.839 1.00 85.69 99 LYS A CA 1
ATOM 754 C C . LYS A 1 99 ? 10.919 -26.529 -23.650 1.00 85.69 99 LYS A C 1
ATOM 756 O O . LYS A 1 99 ? 10.514 -25.891 -22.686 1.00 85.69 99 LYS A O 1
ATOM 761 N N . MET A 1 100 ? 11.737 -26.022 -24.570 1.00 86.62 100 MET A N 1
ATOM 762 C CA . MET A 1 100 ? 12.208 -24.636 -24.523 1.00 86.62 100 MET A CA 1
ATOM 763 C C . MET A 1 100 ? 11.052 -23.647 -24.643 1.00 86.62 100 MET A C 1
ATOM 765 O O . MET A 1 100 ? 10.943 -22.734 -23.829 1.00 86.62 100 MET A O 1
ATOM 769 N N . VAL A 1 101 ? 10.148 -23.864 -25.604 1.00 87.56 101 VAL A N 1
ATOM 770 C CA . VAL A 1 101 ? 8.967 -23.010 -25.778 1.00 87.56 101 VAL A CA 1
ATOM 771 C C . VAL A 1 101 ? 8.094 -23.040 -24.525 1.00 87.56 101 VAL A C 1
ATOM 773 O O . VAL A 1 101 ? 7.683 -21.982 -24.056 1.00 87.56 101 VAL A O 1
ATOM 776 N N . THR A 1 102 ? 7.852 -24.215 -23.936 1.00 88.75 102 THR A N 1
ATOM 777 C CA . THR A 1 102 ? 7.081 -24.321 -22.689 1.00 88.75 102 THR A CA 1
ATOM 778 C C . THR A 1 102 ? 7.734 -23.552 -21.539 1.00 88.75 102 THR A C 1
ATOM 780 O O . THR A 1 102 ? 7.040 -22.779 -20.885 1.00 88.75 102 THR A O 1
ATOM 783 N N . LEU A 1 103 ? 9.052 -23.669 -21.336 1.00 88.56 103 LEU A N 1
ATOM 784 C CA . LEU A 1 103 ? 9.771 -22.920 -20.291 1.00 88.56 103 LEU A CA 1
ATOM 785 C C . LEU A 1 103 ? 9.669 -21.404 -20.492 1.00 88.56 103 LEU A C 1
ATOM 787 O O . LEU A 1 103 ? 9.428 -20.660 -19.543 1.00 88.56 103 LEU A O 1
ATOM 791 N N . VAL A 1 104 ? 9.817 -20.937 -21.735 1.00 89.94 104 VAL A N 1
ATOM 792 C CA . VAL A 1 104 ? 9.687 -19.512 -22.073 1.00 89.94 104 VAL A CA 1
ATOM 793 C C . VAL A 1 104 ? 8.262 -19.019 -21.809 1.00 89.94 104 VAL A C 1
ATOM 795 O O . VAL A 1 104 ? 8.080 -17.957 -21.218 1.00 89.94 104 VAL A O 1
ATOM 798 N N . LEU A 1 105 ? 7.245 -19.795 -22.193 1.00 88.56 105 LEU A N 1
ATOM 799 C CA . LEU A 1 105 ? 5.837 -19.465 -21.951 1.00 88.56 105 LEU A CA 1
ATOM 800 C C . LEU A 1 105 ? 5.468 -19.486 -20.463 1.00 88.56 105 LEU A C 1
ATOM 802 O O . LEU A 1 105 ? 4.645 -18.682 -20.031 1.00 88.56 105 LEU A O 1
ATOM 806 N N . GLU A 1 106 ? 6.047 -20.393 -19.679 1.00 88.69 106 GLU A N 1
ATOM 807 C CA . GLU A 1 106 ? 5.892 -20.417 -18.224 1.00 88.69 106 GLU A CA 1
ATOM 808 C C . GLU A 1 106 ? 6.555 -19.192 -17.588 1.00 88.69 106 GLU A C 1
ATOM 810 O O . GLU A 1 106 ? 5.920 -18.521 -16.774 1.00 88.69 106 GLU A O 1
ATOM 815 N N . LYS A 1 107 ? 7.773 -18.827 -18.022 1.00 89.44 107 LYS A N 1
ATOM 816 C CA . LYS A 1 107 ? 8.469 -17.628 -17.535 1.00 89.44 107 LYS A CA 1
ATOM 817 C C . LYS A 1 107 ? 7.724 -16.340 -17.898 1.00 89.44 107 LYS A C 1
ATOM 819 O O . LYS A 1 107 ? 7.636 -15.453 -17.063 1.00 89.44 107 LYS A O 1
ATOM 824 N N . LEU A 1 108 ? 7.128 -16.248 -19.090 1.00 89.81 108 LEU A N 1
ATOM 825 C CA . LEU A 1 108 ? 6.311 -15.097 -19.510 1.00 89.81 108 LEU A CA 1
ATOM 826 C C . LEU A 1 108 ? 5.052 -14.887 -18.650 1.00 89.81 108 LEU A C 1
ATOM 828 O O . LEU A 1 108 ? 4.522 -13.780 -18.613 1.00 89.81 108 LEU A O 1
ATOM 832 N N . LYS A 1 109 ? 4.567 -15.932 -17.968 1.00 89.06 109 LYS A N 1
ATOM 833 C CA . LYS A 1 109 ? 3.379 -15.886 -17.101 1.00 89.06 109 LYS A CA 1
ATOM 834 C C . LYS A 1 109 ? 3.704 -15.629 -15.629 1.00 89.06 109 LYS A C 1
ATOM 836 O O . LYS A 1 109 ? 2.788 -15.637 -14.808 1.00 89.06 109 LYS A O 1
ATOM 841 N N . THR A 1 110 ? 4.975 -15.465 -15.259 1.00 89.88 110 THR A N 1
ATOM 842 C CA . THR A 1 110 ? 5.334 -15.222 -13.858 1.00 89.88 110 THR A CA 1
ATOM 843 C C . THR A 1 110 ? 4.964 -13.805 -13.427 1.00 89.88 110 THR A C 1
ATOM 845 O O . THR A 1 110 ? 4.995 -12.863 -14.220 1.00 89.88 110 THR A O 1
ATOM 848 N N . ALA A 1 111 ? 4.686 -13.640 -12.132 1.00 87.56 111 ALA A N 1
ATOM 849 C CA . ALA A 1 111 ? 4.393 -12.331 -11.549 1.00 87.56 111 ALA A CA 1
ATOM 850 C C . ALA A 1 111 ? 5.556 -11.333 -11.727 1.00 87.56 111 ALA A C 1
ATOM 852 O O . ALA A 1 111 ? 5.318 -10.140 -11.872 1.00 87.56 111 ALA A O 1
ATOM 853 N N . GLU A 1 112 ? 6.809 -11.801 -11.780 1.00 87.69 112 GLU A N 1
ATOM 854 C CA . GLU A 1 112 ? 7.978 -10.943 -12.045 1.00 87.69 112 GLU A CA 1
ATOM 855 C C . GLU A 1 112 ? 7.856 -10.217 -13.393 1.00 87.69 112 GLU A C 1
ATOM 857 O O . GLU A 1 112 ? 8.127 -9.021 -13.487 1.00 87.69 112 GLU A O 1
ATOM 862 N N . VAL A 1 113 ? 7.417 -10.929 -14.437 1.00 89.38 113 VAL A N 1
ATOM 863 C CA . VAL A 1 113 ? 7.254 -10.372 -15.786 1.00 89.38 113 VAL A CA 1
ATOM 864 C C . VAL A 1 113 ? 6.084 -9.391 -15.836 1.00 89.38 113 VAL A C 1
ATOM 866 O O . VAL A 1 113 ? 6.188 -8.337 -16.461 1.00 89.38 113 VAL A O 1
ATOM 869 N N . GLU A 1 114 ? 4.990 -9.691 -15.139 1.00 87.69 114 GLU A N 1
ATOM 870 C CA . GLU A 1 114 ? 3.840 -8.787 -15.020 1.00 87.69 114 GLU A CA 1
ATOM 871 C C . GLU A 1 114 ? 4.189 -7.482 -14.277 1.00 87.69 114 GLU A C 1
ATOM 873 O O . GLU A 1 114 ? 3.667 -6.410 -14.603 1.00 87.69 114 GLU A O 1
ATOM 878 N N . ASN A 1 115 ? 5.106 -7.549 -13.306 1.00 87.19 115 ASN A N 1
ATOM 879 C CA . ASN A 1 115 ? 5.530 -6.413 -12.489 1.00 87.19 115 ASN A CA 1
ATOM 880 C C . ASN A 1 115 ? 6.622 -5.552 -13.140 1.00 87.19 115 ASN A C 1
ATOM 882 O O . ASN A 1 115 ? 6.540 -4.322 -13.084 1.00 87.19 115 ASN A O 1
ATOM 886 N N . TYR A 1 116 ? 7.621 -6.178 -13.766 1.00 89.62 116 TYR A N 1
ATOM 887 C CA . TYR A 1 116 ? 8.835 -5.502 -14.248 1.00 89.62 116 TYR A CA 1
ATOM 888 C C . TYR A 1 116 ? 8.974 -5.470 -15.771 1.00 89.62 116 TYR A C 1
ATOM 890 O O . TYR A 1 116 ? 9.857 -4.796 -16.304 1.00 89.62 116 TYR A O 1
ATOM 898 N N . GLY A 1 117 ? 8.091 -6.160 -16.491 1.00 91.06 117 GLY A N 1
ATOM 899 C CA . GLY A 1 117 ? 8.206 -6.327 -17.932 1.00 91.06 117 GLY A CA 1
ATOM 900 C C . GLY A 1 117 ? 9.339 -7.284 -18.280 1.00 91.06 117 GLY A C 1
ATOM 901 O O . GLY A 1 117 ? 9.989 -7.877 -17.413 1.00 91.06 117 GLY A O 1
ATOM 902 N N . TYR A 1 118 ? 9.578 -7.455 -19.574 1.00 93.31 118 TYR A N 1
ATOM 903 C CA . TYR A 1 118 ? 10.550 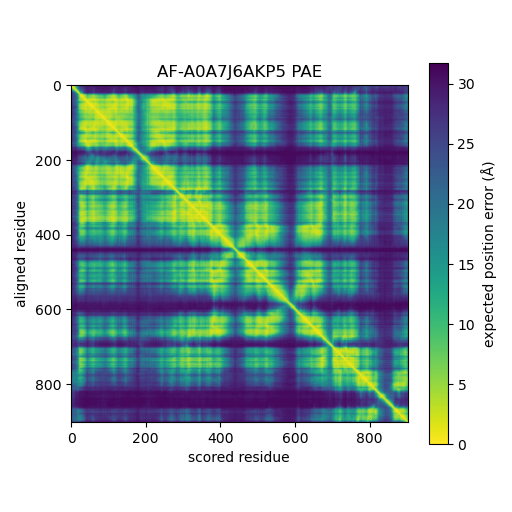-8.427 -20.051 1.00 93.31 118 TYR A CA 1
ATOM 904 C C . TYR A 1 118 ? 11.307 -7.960 -21.288 1.00 93.31 118 TYR A C 1
ATOM 906 O O . TYR A 1 118 ? 10.843 -7.112 -22.049 1.00 93.31 118 TYR A O 1
ATOM 914 N N . VAL A 1 119 ? 12.468 -8.571 -21.508 1.00 94.50 119 VAL A N 1
ATOM 915 C CA . VAL A 1 119 ? 13.221 -8.496 -22.760 1.00 94.50 119 VAL A CA 1
ATOM 916 C C . VAL A 1 119 ? 13.322 -9.904 -23.332 1.00 94.50 119 VAL A C 1
ATOM 918 O O . VAL A 1 119 ? 13.995 -10.760 -22.761 1.00 94.50 119 VAL A O 1
ATOM 921 N N . LEU A 1 120 ? 12.638 -10.145 -24.450 1.00 94.31 120 LEU A N 1
ATOM 922 C CA . LEU A 1 120 ? 12.603 -11.431 -25.141 1.00 94.31 120 LEU A CA 1
ATOM 923 C C . LEU A 1 120 ? 13.586 -11.425 -26.316 1.00 94.31 120 LEU A C 1
ATOM 925 O O . LEU A 1 120 ? 13.460 -10.602 -27.227 1.00 94.31 120 LEU A O 1
ATOM 929 N N . SER A 1 121 ? 14.550 -12.350 -26.306 1.00 92.00 121 SER A N 1
ATOM 930 C CA . SER A 1 121 ? 15.532 -12.512 -27.395 1.00 92.00 121 SER A CA 1
ATOM 931 C C . SER A 1 121 ? 15.573 -13.900 -28.032 1.00 92.00 121 SER A C 1
ATOM 933 O O . SER A 1 121 ? 16.213 -14.056 -29.076 1.00 92.00 121 SER A O 1
ATOM 935 N N . CYS A 1 122 ? 14.919 -14.895 -27.429 1.00 84.94 122 CYS A N 1
ATOM 936 C CA . CYS A 1 122 ? 14.974 -16.285 -27.886 1.00 84.94 122 CYS A CA 1
ATOM 937 C C . CYS A 1 122 ? 13.871 -16.689 -28.873 1.00 84.94 122 CYS A C 1
ATOM 939 O O . CYS A 1 122 ? 14.090 -17.566 -29.708 1.00 84.94 122 CYS A O 1
ATOM 941 N N . LEU A 1 123 ? 12.703 -16.038 -28.823 1.00 85.75 123 LEU A N 1
ATOM 942 C CA . LEU A 1 123 ? 11.597 -16.289 -29.749 1.00 85.75 123 LEU A CA 1
ATOM 943 C C . LEU A 1 123 ? 11.346 -15.084 -30.667 1.00 85.75 123 LEU A C 1
ATOM 945 O O . LEU A 1 123 ? 11.451 -13.945 -30.211 1.00 85.75 123 LEU A O 1
ATOM 949 N N . PRO A 1 124 ? 10.955 -15.308 -31.935 1.00 85.00 124 PRO A N 1
ATOM 950 C CA . PRO A 1 124 ? 10.808 -16.611 -32.591 1.00 85.00 124 PRO A CA 1
ATOM 951 C C . PRO A 1 124 ? 12.167 -17.251 -32.934 1.00 85.00 124 PRO A C 1
ATOM 953 O O . PRO A 1 124 ? 13.126 -16.560 -33.284 1.00 85.00 124 PRO A O 1
ATOM 956 N N . SER A 1 125 ? 12.230 -18.582 -32.872 1.00 83.94 125 SER A N 1
ATOM 957 C CA . SER A 1 125 ? 13.402 -19.389 -33.227 1.00 83.94 125 SER A CA 1
ATOM 958 C C . SER A 1 125 ? 13.371 -19.810 -34.700 1.00 83.94 125 SER A C 1
ATOM 960 O O . SER A 1 125 ? 12.311 -20.005 -35.289 1.00 83.94 125 SER A O 1
ATOM 962 N N . MET A 1 126 ? 14.552 -19.990 -35.308 1.00 79.00 126 MET A N 1
ATOM 963 C CA . MET A 1 126 ? 14.685 -20.531 -36.673 1.00 79.00 126 MET A CA 1
ATOM 964 C C . MET A 1 126 ? 14.273 -22.007 -36.774 1.00 79.00 126 MET A C 1
ATOM 966 O O . MET A 1 126 ? 14.127 -22.516 -37.888 1.00 79.00 126 MET A O 1
ATOM 970 N N . SER A 1 127 ? 14.171 -22.710 -35.642 1.00 70.81 127 SER A N 1
ATOM 971 C CA . SER A 1 127 ? 13.643 -24.071 -35.596 1.00 70.81 127 SER A CA 1
ATOM 972 C C . SER A 1 127 ? 12.145 -24.051 -35.899 1.00 70.81 127 SER A C 1
ATOM 974 O O . SER A 1 127 ? 11.412 -23.178 -35.449 1.00 70.81 127 SER A O 1
ATOM 976 N N . GLY A 1 128 ? 11.718 -24.992 -36.734 1.00 69.06 128 GLY A N 1
ATOM 977 C CA . GLY A 1 128 ? 10.312 -25.270 -37.018 1.00 69.06 128 GLY A CA 1
ATOM 978 C C . GLY A 1 128 ? 10.008 -26.743 -36.769 1.00 69.06 128 GLY A C 1
ATOM 979 O O . GLY A 1 128 ? 9.246 -27.345 -37.520 1.00 69.06 128 GLY A O 1
ATOM 980 N N . GLU A 1 129 ? 10.706 -27.356 -35.806 1.00 72.25 129 GLU A N 1
ATOM 981 C CA . GLU A 1 129 ? 10.572 -28.781 -35.488 1.00 72.25 129 GLU A CA 1
ATOM 982 C C . GLU A 1 129 ? 9.317 -29.031 -34.645 1.00 72.25 129 GLU A C 1
ATOM 984 O O . GLU A 1 129 ? 8.681 -30.074 -34.796 1.00 72.25 129 GLU A O 1
ATOM 989 N N . TYR A 1 130 ? 8.948 -28.065 -33.797 1.00 77.75 130 TYR A N 1
ATOM 990 C CA . TYR A 1 130 ? 7.740 -28.100 -32.976 1.00 77.75 130 TYR A CA 1
ATOM 991 C C . TYR A 1 130 ? 6.644 -27.144 -33.470 1.00 77.75 130 TYR A C 1
ATOM 993 O O . TYR A 1 130 ? 5.522 -27.583 -33.714 1.00 77.75 130 TYR A O 1
ATOM 1001 N N . LEU A 1 131 ? 6.960 -25.856 -33.646 1.00 82.56 131 LEU A N 1
ATOM 1002 C CA . LEU A 1 131 ? 6.004 -24.823 -34.064 1.00 82.56 131 LEU A CA 1
ATOM 1003 C C . LEU A 1 131 ? 6.522 -24.061 -35.275 1.00 82.56 131 LEU A C 1
ATOM 1005 O O . LEU A 1 131 ? 7.688 -23.665 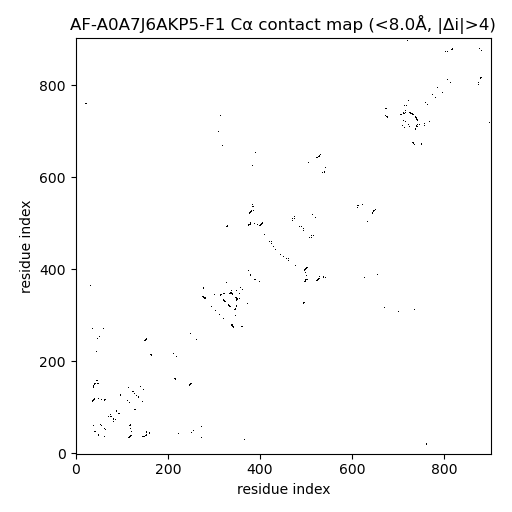-35.319 1.00 82.56 131 LEU A O 1
ATOM 1009 N N . ASN A 1 132 ? 5.639 -23.782 -36.230 1.00 85.56 132 ASN A N 1
ATOM 1010 C CA . ASN A 1 132 ? 5.991 -22.939 -37.367 1.00 85.56 132 ASN A CA 1
ATOM 1011 C C . ASN A 1 132 ? 6.256 -21.498 -36.915 1.00 85.56 132 ASN A C 1
ATOM 1013 O O . ASN A 1 132 ? 5.676 -21.015 -35.947 1.00 85.56 132 ASN A O 1
ATOM 1017 N N . ILE A 1 133 ? 7.067 -20.757 -37.672 1.00 86.56 133 ILE A N 1
ATOM 1018 C CA . ILE A 1 133 ? 7.428 -19.367 -37.337 1.00 86.56 133 ILE A CA 1
ATOM 1019 C C . ILE A 1 133 ? 6.181 -18.478 -37.199 1.00 86.56 133 ILE A C 1
ATOM 1021 O O . ILE A 1 133 ? 6.105 -17.661 -36.286 1.00 86.56 133 ILE A O 1
ATOM 1025 N N . HIS A 1 134 ? 5.174 -18.671 -38.058 1.00 86.44 134 HIS A N 1
ATOM 1026 C CA . HIS A 1 134 ? 3.895 -17.965 -37.946 1.00 86.44 134 HIS A CA 1
ATOM 1027 C C . HIS A 1 134 ? 3.162 -18.285 -36.635 1.00 86.44 134 HIS A C 1
ATOM 1029 O O . HIS A 1 134 ? 2.665 -17.369 -35.990 1.00 86.44 134 HIS A O 1
ATOM 1035 N N . GLU A 1 135 ? 3.153 -19.549 -36.208 1.00 87.31 135 GLU A N 1
ATOM 1036 C CA . GLU A 1 135 ? 2.539 -19.970 -34.941 1.00 87.31 135 GLU A CA 1
ATOM 1037 C C . GLU A 1 135 ? 3.310 -19.395 -33.746 1.00 87.31 135 GLU A C 1
ATOM 1039 O O . GLU A 1 135 ? 2.698 -18.916 -32.798 1.00 87.31 135 GLU A O 1
ATOM 1044 N N . GLN A 1 136 ? 4.646 -19.356 -33.803 1.00 88.38 136 GLN A N 1
ATOM 1045 C CA . GLN A 1 136 ? 5.471 -18.715 -32.771 1.00 88.38 136 GLN A CA 1
ATOM 1046 C C . GLN A 1 136 ? 5.180 -17.210 -32.663 1.00 88.38 136 GLN A C 1
ATOM 1048 O O . GLN A 1 136 ? 5.045 -16.681 -31.561 1.00 88.38 136 GLN A O 1
ATOM 1053 N N . ILE A 1 137 ? 5.030 -16.515 -33.793 1.00 87.69 137 ILE A N 1
ATOM 1054 C CA . ILE A 1 137 ? 4.659 -15.094 -33.820 1.00 87.69 137 ILE A CA 1
ATOM 1055 C C . ILE A 1 137 ? 3.245 -14.883 -33.261 1.00 87.69 137 ILE A C 1
ATOM 1057 O O . ILE A 1 137 ? 3.022 -13.953 -32.483 1.00 87.69 137 ILE A O 1
ATOM 1061 N N . GLU A 1 138 ? 2.286 -15.736 -33.625 1.00 87.81 138 GLU A N 1
ATOM 1062 C CA . GLU A 1 138 ? 0.931 -15.690 -33.068 1.00 87.81 138 GLU A CA 1
ATOM 1063 C C . GLU A 1 138 ? 0.925 -15.949 -31.560 1.00 87.81 138 GLU A C 1
ATOM 1065 O O . GLU A 1 138 ? 0.218 -15.257 -30.829 1.00 87.81 138 GLU A O 1
ATOM 1070 N N . LEU A 1 139 ? 1.755 -16.872 -31.072 1.00 87.56 139 LEU A N 1
ATOM 1071 C CA . LEU A 1 139 ? 1.934 -17.098 -29.640 1.00 87.56 139 LEU A CA 1
ATOM 1072 C C . LEU A 1 139 ? 2.458 -15.847 -28.942 1.00 87.56 139 LEU A C 1
ATOM 1074 O O . LEU A 1 139 ? 1.911 -15.486 -27.907 1.00 87.56 139 LEU A O 1
ATOM 1078 N N . ILE A 1 140 ? 3.461 -15.162 -29.500 1.00 87.38 140 ILE A N 1
ATOM 1079 C CA . ILE A 1 140 ? 3.989 -13.911 -28.929 1.00 87.38 140 ILE A CA 1
ATOM 1080 C C . ILE A 1 140 ? 2.903 -12.822 -28.898 1.00 87.38 140 ILE A C 1
ATOM 1082 O O . ILE A 1 140 ? 2.789 -12.095 -27.913 1.00 87.38 140 ILE A O 1
ATOM 1086 N N . ARG A 1 141 ? 2.073 -12.722 -29.945 1.00 85.94 141 ARG A N 1
ATOM 1087 C CA . ARG A 1 141 ? 0.967 -11.749 -30.012 1.00 85.94 141 ARG A CA 1
ATOM 1088 C C . ARG A 1 141 ? -0.149 -12.034 -29.010 1.00 85.94 141 ARG A C 1
ATOM 1090 O O . ARG A 1 141 ? -0.722 -11.096 -28.471 1.00 85.94 141 ARG A O 1
ATOM 1097 N N . ASN A 1 142 ? -0.458 -13.308 -28.786 1.00 86.38 142 ASN A N 1
ATOM 1098 C CA . ASN A 1 142 ? -1.577 -13.746 -27.951 1.00 86.38 142 ASN A CA 1
ATOM 1099 C C . ASN A 1 142 ? -1.199 -13.931 -26.471 1.00 86.38 142 ASN A C 1
ATOM 1101 O O . ASN A 1 142 ? -1.989 -14.494 -25.709 1.00 86.38 142 ASN A O 1
ATOM 1105 N N . GLN A 1 143 ? -0.009 -13.493 -26.048 1.00 84.38 143 GLN A N 1
ATOM 1106 C CA . GLN A 1 143 ? 0.345 -13.465 -24.629 1.00 84.38 143 GLN A CA 1
ATOM 1107 C C . GLN A 1 143 ? -0.555 -12.498 -23.852 1.00 84.38 143 GLN A C 1
ATOM 1109 O O . GLN A 1 143 ? -1.098 -11.542 -24.405 1.00 84.38 143 GLN A O 1
ATOM 1114 N N . THR A 1 144 ? -0.662 -12.718 -22.540 1.00 78.88 144 THR A N 1
ATOM 1115 C CA . THR A 1 144 ? -1.331 -11.789 -21.608 1.00 78.88 144 THR A CA 1
ATOM 1116 C C . THR A 1 144 ? -0.764 -10.374 -21.720 1.00 78.88 144 THR A C 1
ATOM 1118 O O . THR A 1 144 ? -1.502 -9.390 -21.651 1.00 78.88 144 THR A O 1
ATOM 1121 N N . HIS A 1 145 ? 0.543 -10.281 -21.962 1.00 81.94 145 HIS A N 1
ATOM 1122 C CA . HIS A 1 145 ? 1.269 -9.044 -22.191 1.00 81.94 145 HIS A CA 1
ATOM 1123 C C . HIS A 1 145 ? 2.087 -9.166 -23.484 1.00 81.94 145 HIS A C 1
ATOM 1125 O O . HIS A 1 145 ? 3.180 -9.724 -23.447 1.00 81.94 145 HIS A O 1
ATOM 1131 N N . PRO A 1 146 ? 1.583 -8.678 -24.634 1.00 87.62 146 PRO A N 1
ATOM 1132 C CA . PRO A 1 146 ? 2.365 -8.653 -25.869 1.00 87.62 146 PRO A CA 1
ATOM 1133 C C . PRO A 1 146 ? 3.525 -7.645 -25.759 1.00 87.62 146 PRO A C 1
ATOM 1135 O O . PRO A 1 146 ? 3.434 -6.710 -24.958 1.00 87.62 146 PRO A O 1
ATOM 1138 N N . PRO A 1 147 ? 4.600 -7.790 -26.554 1.00 90.50 147 PRO A N 1
ATOM 1139 C CA . PRO A 1 147 ? 5.710 -6.842 -26.535 1.00 90.50 147 PRO A CA 1
ATOM 1140 C C . PRO A 1 147 ? 5.245 -5.464 -27.020 1.00 90.50 147 PRO A C 1
ATOM 1142 O O . PRO A 1 147 ? 4.538 -5.371 -28.022 1.00 90.50 147 PRO A O 1
ATOM 1145 N N . ASP A 1 148 ? 5.649 -4.411 -26.310 1.00 91.81 148 ASP A N 1
ATOM 1146 C CA . ASP A 1 148 ? 5.327 -3.024 -26.662 1.00 91.81 148 ASP A CA 1
ATOM 1147 C C . ASP A 1 148 ? 6.318 -2.478 -27.688 1.00 91.81 148 ASP A C 1
ATOM 1149 O O . ASP A 1 148 ? 5.938 -1.724 -28.574 1.00 91.81 148 ASP A O 1
ATOM 1153 N N . PHE A 1 149 ? 7.589 -2.873 -27.576 1.00 93.81 149 PHE A N 1
ATOM 1154 C CA . PHE A 1 149 ? 8.664 -2.434 -28.457 1.00 93.81 149 PHE A CA 1
ATOM 1155 C C . PHE A 1 149 ? 9.234 -3.602 -29.245 1.00 93.81 149 PHE A C 1
ATOM 1157 O O . PHE A 1 149 ? 9.581 -4.643 -28.682 1.00 93.81 149 PHE A O 1
ATOM 1164 N N . ILE A 1 150 ? 9.433 -3.384 -30.542 1.00 94.75 150 ILE A N 1
ATOM 1165 C CA . ILE A 1 150 ? 10.202 -4.293 -31.389 1.00 94.75 150 ILE A CA 1
ATOM 1166 C C . ILE A 1 150 ? 11.520 -3.609 -31.733 1.00 94.75 150 ILE A C 1
ATOM 1168 O O . ILE A 1 150 ? 11.538 -2.564 -32.379 1.00 94.75 150 ILE A O 1
ATOM 1172 N N . ILE A 1 151 ? 12.632 -4.210 -31.323 1.00 94.50 151 ILE A N 1
ATOM 1173 C CA . ILE A 1 151 ? 13.984 -3.732 -31.605 1.00 94.50 151 ILE A CA 1
ATOM 1174 C C . ILE A 1 151 ? 14.585 -4.628 -32.682 1.00 94.50 151 ILE A C 1
ATOM 1176 O O . ILE A 1 151 ? 14.862 -5.799 -32.439 1.00 94.50 151 ILE A O 1
ATOM 1180 N N . ASN A 1 152 ? 14.808 -4.087 -33.874 1.00 94.06 152 ASN A N 1
ATOM 1181 C CA . ASN A 1 152 ? 15.388 -4.814 -34.998 1.00 94.06 152 ASN A CA 1
ATOM 1182 C C . ASN A 1 152 ? 16.831 -4.360 -35.251 1.00 94.06 152 ASN A C 1
ATOM 1184 O O . ASN A 1 152 ? 17.067 -3.215 -35.642 1.00 94.06 152 ASN A O 1
ATOM 1188 N N . ILE A 1 153 ? 17.797 -5.262 -35.068 1.00 92.69 153 ILE A N 1
ATOM 1189 C CA . ILE A 1 153 ? 19.216 -4.971 -35.301 1.00 92.69 153 ILE A CA 1
ATOM 1190 C C . ILE A 1 153 ? 19.594 -5.344 -36.741 1.00 92.69 153 ILE A C 1
ATOM 1192 O O . ILE A 1 153 ? 19.645 -6.523 -37.114 1.00 92.69 153 ILE A O 1
ATOM 1196 N N . LYS A 1 154 ? 19.901 -4.332 -37.558 1.00 90.81 154 LYS A N 1
ATOM 1197 C CA . LYS A 1 154 ? 20.287 -4.479 -38.966 1.00 90.81 154 LYS A CA 1
ATOM 1198 C C . LYS A 1 154 ? 21.803 -4.528 -39.108 1.00 90.81 154 LYS A C 1
ATOM 1200 O O . LYS A 1 154 ? 22.512 -3.666 -38.614 1.00 90.81 154 LYS A O 1
ATOM 1205 N N . CYS A 1 155 ? 22.298 -5.542 -39.809 1.00 89.31 155 CYS A N 1
ATOM 1206 C CA . CYS A 1 155 ? 23.719 -5.718 -40.098 1.00 89.31 155 CYS A CA 1
ATOM 1207 C C . CYS A 1 155 ? 23.887 -6.457 -41.435 1.00 89.31 155 CYS A C 1
ATOM 1209 O O . CYS A 1 155 ? 23.057 -7.312 -41.805 1.00 89.31 155 CYS A O 1
ATOM 1211 N N . GLU A 1 156 ? 24.933 -6.107 -42.184 1.00 89.88 156 GLU A N 1
ATOM 1212 C CA . GLU A 1 156 ? 25.258 -6.759 -43.450 1.00 89.88 156 GLU A CA 1
ATOM 1213 C C . GLU A 1 156 ? 25.805 -8.175 -43.227 1.00 89.88 156 GLU A C 1
ATOM 1215 O O . GLU A 1 156 ? 26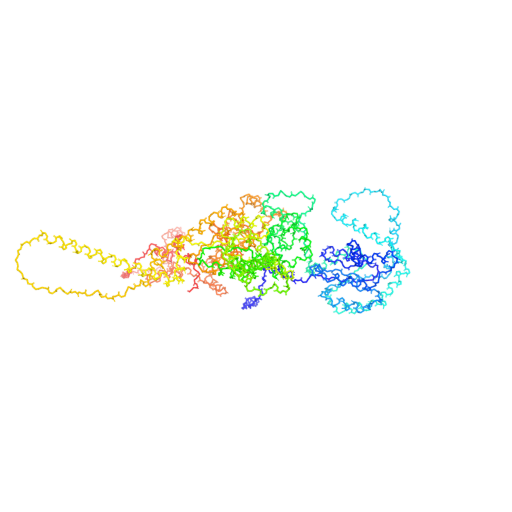.518 -8.459 -42.268 1.00 89.88 156 GLU A O 1
ATOM 1220 N N . ASP A 1 157 ? 25.499 -9.095 -44.148 1.00 88.31 157 ASP A N 1
ATOM 1221 C CA . ASP A 1 157 ? 25.888 -10.505 -44.003 1.00 88.31 157 ASP A CA 1
ATOM 1222 C C . ASP A 1 157 ? 27.410 -10.694 -43.930 1.00 88.31 157 ASP A C 1
ATOM 1224 O O . ASP A 1 157 ? 27.887 -11.589 -43.237 1.00 88.31 157 ASP A O 1
ATOM 1228 N N . LYS A 1 158 ? 28.175 -9.864 -44.652 1.00 85.38 158 LYS A N 1
ATOM 1229 C CA . LYS A 1 158 ? 29.643 -9.941 -44.687 1.00 85.38 158 LYS A CA 1
ATOM 1230 C C . LYS A 1 158 ? 30.241 -9.660 -43.311 1.00 85.38 158 LYS A C 1
ATOM 1232 O O . LYS A 1 158 ? 31.124 -10.394 -42.871 1.00 85.38 158 LYS A O 1
ATOM 1237 N N . ASP A 1 159 ? 29.719 -8.645 -42.632 1.00 85.31 159 ASP A N 1
ATOM 1238 C CA . ASP A 1 159 ? 30.182 -8.227 -41.312 1.00 85.31 159 ASP A CA 1
ATOM 1239 C C . ASP A 1 159 ? 29.826 -9.280 -40.255 1.00 85.31 159 ASP A C 1
ATOM 1241 O O . ASP A 1 159 ? 30.667 -9.640 -39.431 1.00 85.31 159 ASP A O 1
ATOM 1245 N N . LEU A 1 160 ? 28.634 -9.883 -40.347 1.00 84.25 160 LEU A N 1
ATOM 1246 C CA . LEU A 1 160 ? 28.211 -10.980 -39.466 1.00 84.25 160 LEU A CA 1
ATOM 1247 C C . LEU A 1 160 ? 29.092 -12.226 -39.594 1.00 84.25 160 LEU A C 1
ATOM 1249 O O . LEU A 1 160 ? 29.477 -12.815 -38.584 1.00 84.25 160 LEU A O 1
ATOM 1253 N N . ILE A 1 161 ? 29.431 -12.627 -40.824 1.00 83.56 161 ILE A N 1
ATOM 1254 C CA . ILE A 1 161 ? 30.301 -13.788 -41.069 1.00 83.56 161 ILE A CA 1
ATOM 1255 C C . ILE A 1 161 ? 31.695 -13.533 -40.486 1.00 83.56 161 ILE A C 1
ATOM 1257 O O . ILE A 1 161 ? 32.253 -14.414 -39.830 1.00 83.56 161 ILE A O 1
ATOM 1261 N N . ASN A 1 162 ? 32.236 -12.325 -40.671 1.00 80.75 162 ASN A N 1
ATOM 1262 C CA . ASN A 1 162 ? 33.531 -11.934 -40.112 1.00 80.75 162 ASN A CA 1
ATOM 1263 C C . ASN A 1 162 ? 33.508 -11.907 -38.574 1.00 80.75 162 ASN A C 1
ATOM 1265 O O . ASN A 1 162 ? 34.439 -12.407 -37.943 1.00 80.75 162 ASN A O 1
ATOM 1269 N N . ARG A 1 163 ? 32.431 -11.391 -37.966 1.00 80.25 163 ARG A N 1
ATOM 1270 C CA . ARG A 1 163 ? 32.248 -11.327 -36.506 1.00 80.25 163 ARG A CA 1
ATOM 1271 C C . ARG A 1 163 ? 32.169 -12.720 -35.871 1.00 80.25 163 ARG A C 1
ATOM 1273 O O . ARG A 1 163 ? 32.866 -12.990 -34.894 1.00 80.25 163 ARG A O 1
ATOM 1280 N N . LEU A 1 164 ? 31.392 -13.628 -36.465 1.00 74.56 164 LEU A N 1
ATOM 1281 C CA . LEU A 1 164 ? 31.263 -15.020 -36.010 1.00 74.56 164 LEU A CA 1
ATOM 1282 C C . LEU A 1 164 ? 32.565 -15.819 -36.183 1.00 74.56 164 LEU A C 1
ATOM 1284 O O . LEU A 1 164 ? 32.909 -16.638 -35.333 1.00 74.56 164 LEU A O 1
ATOM 1288 N N . ALA A 1 165 ? 33.318 -15.563 -37.256 1.00 69.81 165 ALA A N 1
ATOM 1289 C CA . ALA A 1 165 ? 34.623 -16.184 -37.476 1.00 69.81 165 ALA A CA 1
ATOM 1290 C C . ALA A 1 165 ? 35.708 -15.650 -36.516 1.00 69.81 165 ALA A C 1
ATOM 1292 O O . ALA A 1 165 ? 36.593 -16.406 -36.109 1.00 69.81 165 ALA A O 1
ATOM 1293 N N . GLY A 1 166 ? 35.634 -14.366 -36.141 1.00 61.91 166 GLY A N 1
ATOM 1294 C CA . GLY A 1 166 ? 36.567 -13.700 -35.227 1.00 61.91 166 GLY A CA 1
ATOM 1295 C C . GLY A 1 166 ? 36.445 -14.149 -33.766 1.00 61.91 166 GLY A C 1
ATOM 1296 O O . GLY A 1 166 ? 37.466 -14.338 -33.106 1.00 61.91 166 GLY A O 1
ATOM 1297 N N . GLN A 1 167 ? 35.229 -14.431 -33.275 1.00 61.56 167 GLN A N 1
ATOM 1298 C CA . GLN A 1 167 ? 34.994 -14.913 -31.899 1.00 61.56 167 GLN A CA 1
ATOM 1299 C C . GLN A 1 167 ? 35.779 -16.190 -31.549 1.00 61.56 167 GLN A C 1
ATOM 1301 O O . GLN A 1 167 ? 36.228 -16.358 -30.413 1.00 61.56 167 GLN A O 1
ATOM 1306 N N . LYS A 1 168 ? 36.024 -17.060 -32.536 1.00 53.16 168 LYS A N 1
ATOM 1307 C CA . LYS A 1 168 ? 36.861 -18.257 -32.379 1.00 53.16 168 LYS A CA 1
ATOM 1308 C C . LYS A 1 168 ? 38.307 -17.923 -32.002 1.00 53.16 168 LYS A C 1
ATOM 1310 O O . LYS A 1 168 ? 38.888 -18.592 -31.153 1.00 53.16 168 LYS A O 1
ATOM 1315 N N . GLN A 1 169 ? 38.893 -16.896 -32.624 1.00 45.59 169 GLN A N 1
ATOM 1316 C CA . GLN A 1 169 ? 40.283 -16.504 -32.364 1.00 45.59 169 GLN A CA 1
ATOM 1317 C C . GLN A 1 169 ? 40.461 -15.959 -30.945 1.00 45.59 169 GLN A C 1
ATOM 1319 O O . GLN A 1 169 ? 41.504 -16.186 -30.339 1.00 45.59 169 GLN A O 1
ATOM 1324 N N . GLN A 1 170 ? 39.437 -15.298 -30.404 1.00 48.28 170 GLN A N 1
ATOM 1325 C CA . GLN A 1 170 ? 39.456 -14.727 -29.060 1.00 48.28 170 GLN A CA 1
ATOM 1326 C C . GLN A 1 170 ? 39.279 -15.806 -27.979 1.00 48.28 170 GLN A C 1
ATOM 1328 O O . GLN A 1 170 ? 40.066 -15.841 -27.039 1.00 48.28 170 GLN A O 1
ATOM 1333 N N . GLN A 1 171 ? 38.361 -16.768 -28.155 1.00 49.31 171 GLN A N 1
ATOM 1334 C CA . GLN A 1 171 ? 38.232 -17.921 -27.243 1.00 49.31 171 GLN A CA 1
ATOM 1335 C C . GLN A 1 171 ? 39.475 -18.833 -27.244 1.00 49.31 171 GLN A C 1
ATOM 1337 O O . GLN A 1 171 ? 39.871 -19.351 -26.199 1.00 49.31 171 GLN A O 1
ATOM 1342 N N . ASP A 1 172 ? 40.126 -19.018 -28.398 1.00 39.22 172 ASP A N 1
ATOM 1343 C CA . ASP A 1 172 ? 41.377 -19.783 -28.495 1.00 39.22 172 ASP A CA 1
ATOM 1344 C C . ASP A 1 172 ? 42.597 -19.011 -27.939 1.00 39.22 172 ASP A C 1
ATOM 1346 O O . ASP A 1 172 ? 43.589 -19.635 -27.547 1.00 39.22 172 ASP A O 1
ATOM 1350 N N . ALA A 1 173 ? 42.536 -17.674 -27.877 1.00 34.91 173 ALA A N 1
ATOM 1351 C CA . ALA A 1 173 ? 43.557 -16.822 -27.259 1.00 34.91 173 ALA A CA 1
ATOM 1352 C C . ALA A 1 173 ? 43.413 -16.741 -25.729 1.00 34.91 173 ALA A C 1
ATOM 1354 O O . ALA A 1 173 ? 44.419 -16.846 -25.031 1.00 34.91 173 ALA A O 1
ATOM 1355 N N . VAL A 1 174 ? 42.183 -16.655 -25.205 1.00 42.00 174 VAL A N 1
ATOM 1356 C CA . VAL A 1 174 ? 41.892 -16.707 -23.757 1.00 42.00 174 VAL A CA 1
ATOM 1357 C C . VAL A 1 174 ? 42.356 -18.040 -23.150 1.00 42.00 174 VAL A C 1
ATOM 1359 O O . VAL A 1 174 ? 42.944 -18.058 -22.076 1.00 42.00 174 VAL A O 1
ATOM 1362 N N . LYS A 1 175 ? 42.268 -19.155 -23.894 1.00 40.16 175 LYS A N 1
ATOM 1363 C CA . LYS A 1 175 ? 42.846 -20.458 -23.492 1.00 40.16 175 LYS A CA 1
ATOM 1364 C C . LYS A 1 175 ? 44.376 -20.487 -23.350 1.00 40.16 175 LYS A C 1
ATOM 1366 O O . LYS A 1 175 ? 44.911 -21.491 -22.882 1.00 40.16 175 LYS A O 1
ATOM 1371 N N . LYS A 1 176 ? 45.102 -19.457 -23.798 1.00 36.78 176 LYS A N 1
ATOM 1372 C CA . LYS A 1 176 ? 46.576 -19.396 -23.747 1.00 36.78 176 LYS A CA 1
ATOM 1373 C C . LYS A 1 176 ? 47.128 -18.419 -22.714 1.00 36.78 176 LYS A C 1
ATOM 1375 O O . LYS A 1 176 ? 48.348 -18.375 -22.564 1.00 36.78 176 LYS A O 1
ATOM 1380 N N . VAL A 1 177 ? 46.282 -17.670 -22.008 1.00 32.12 177 VAL A N 1
ATOM 1381 C CA . VAL A 1 177 ? 46.729 -16.705 -21.000 1.00 32.12 177 VAL A CA 1
ATOM 1382 C C . VAL A 1 177 ? 46.237 -17.148 -19.623 1.00 32.12 177 VAL A C 1
ATOM 1384 O O . VAL A 1 177 ? 45.046 -17.224 -19.354 1.00 32.12 177 VAL A O 1
ATOM 1387 N N . SER A 1 178 ? 47.189 -17.467 -18.753 1.00 26.70 178 SER A N 1
ATOM 1388 C CA . SER A 1 178 ? 47.030 -17.554 -17.298 1.00 26.70 178 SER A CA 1
ATOM 1389 C C . SER A 1 178 ? 48.288 -16.940 -16.669 1.00 26.70 178 SER A C 1
ATOM 1391 O O . SER A 1 178 ? 49.330 -16.881 -17.329 1.00 26.70 178 SER A O 1
ATOM 1393 N N . PRO A 1 179 ? 48.213 -16.501 -15.410 1.00 38.97 179 PRO A N 1
ATOM 1394 C CA . PRO A 1 179 ? 47.959 -15.125 -15.017 1.00 38.97 179 PRO A CA 1
ATOM 1395 C C . PRO A 1 179 ? 49.275 -14.389 -14.735 1.00 38.97 179 PRO A C 1
ATOM 1397 O O . PRO A 1 179 ? 50.211 -14.992 -14.215 1.00 38.97 179 PRO A O 1
ATOM 1400 N N . ASN A 1 180 ? 49.351 -13.113 -15.113 1.00 29.53 180 ASN A N 1
ATOM 1401 C CA . ASN A 1 180 ? 50.147 -12.073 -14.449 1.00 29.53 180 ASN A CA 1
ATOM 1402 C C . ASN A 1 180 ? 50.046 -10.784 -15.268 1.00 29.53 180 ASN A C 1
ATOM 1404 O O . ASN A 1 180 ? 50.808 -10.583 -16.216 1.00 29.53 180 ASN A O 1
ATOM 1408 N N . SER A 1 181 ? 49.122 -9.922 -14.870 1.00 27.64 181 SER A N 1
ATOM 1409 C CA . SER A 1 181 ? 49.251 -8.473 -15.005 1.00 27.64 181 SER A CA 1
ATOM 1410 C C . SER A 1 181 ? 48.159 -7.854 -14.143 1.00 27.64 181 SER A C 1
ATOM 1412 O O . SER A 1 181 ? 47.016 -7.748 -14.581 1.00 27.64 181 SER A O 1
ATOM 1414 N N . ASP A 1 182 ? 48.534 -7.542 -12.906 1.00 31.28 182 ASP A N 1
ATOM 1415 C CA . ASP A 1 182 ? 47.777 -6.680 -12.010 1.00 31.28 182 ASP A CA 1
ATOM 1416 C C . ASP A 1 182 ? 47.901 -5.251 -12.546 1.00 31.28 182 ASP A C 1
ATOM 1418 O O . ASP A 1 182 ? 48.992 -4.680 -12.508 1.00 31.28 182 ASP A O 1
ATOM 1422 N N . GLU A 1 183 ? 46.815 -4.691 -13.070 1.00 30.23 183 GLU A N 1
ATOM 1423 C CA . GLU A 1 183 ? 46.633 -3.241 -13.141 1.00 30.23 183 GLU A CA 1
ATOM 1424 C C . GLU A 1 183 ? 45.207 -2.941 -12.662 1.00 30.23 183 GLU A C 1
ATOM 1426 O O . GLU A 1 183 ? 44.222 -3.399 -13.241 1.00 30.23 183 GLU A O 1
ATOM 1431 N N . GLU A 1 184 ? 45.153 -2.272 -11.512 1.00 28.72 184 GLU A N 1
ATOM 1432 C CA . GLU A 1 184 ? 43.966 -1.856 -10.773 1.00 28.72 184 GLU A CA 1
ATOM 1433 C C . GLU A 1 184 ? 43.412 -0.566 -11.396 1.00 28.72 184 GLU A C 1
ATOM 1435 O O . GLU A 1 184 ? 44.109 0.447 -11.416 1.00 28.72 184 GLU A O 1
ATOM 1440 N N . ASP A 1 185 ? 42.160 -0.598 -11.858 1.00 28.56 185 ASP A N 1
ATOM 1441 C CA . ASP A 1 185 ? 41.339 0.598 -12.076 1.00 28.56 185 ASP A CA 1
ATOM 1442 C C . ASP A 1 185 ? 40.135 0.529 -11.116 1.00 28.56 185 ASP A C 1
ATOM 1444 O O . ASP A 1 185 ? 39.277 -0.361 -11.224 1.00 28.56 185 ASP A O 1
ATOM 1448 N N . GLU A 1 186 ? 40.113 1.454 -10.151 1.00 34.06 186 GLU A N 1
ATOM 1449 C CA . GLU A 1 186 ? 39.047 1.672 -9.163 1.00 34.06 186 GLU A CA 1
ATOM 1450 C C . GLU A 1 186 ? 37.811 2.308 -9.827 1.00 34.06 186 GLU A C 1
ATOM 1452 O O . GLU A 1 186 ? 37.599 3.514 -9.756 1.00 34.06 186 GLU A O 1
ATOM 1457 N N . GLU A 1 187 ? 36.978 1.487 -10.465 1.00 30.50 187 GLU A N 1
ATOM 1458 C CA . GLU A 1 187 ? 35.561 1.788 -10.710 1.00 30.50 187 GLU A CA 1
ATOM 1459 C C . GLU A 1 187 ? 34.728 0.539 -10.352 1.00 30.50 187 GLU A C 1
ATOM 1461 O O . GLU A 1 187 ? 35.033 -0.570 -10.809 1.00 30.50 187 GLU A O 1
ATOM 1466 N N . ASP A 1 188 ? 33.756 0.753 -9.457 1.00 35.09 188 ASP A N 1
ATOM 1467 C CA . ASP A 1 188 ? 32.636 -0.092 -9.007 1.00 35.09 188 ASP A CA 1
ATOM 1468 C C . ASP A 1 188 ? 32.912 -1.588 -8.717 1.00 35.09 188 ASP A C 1
ATOM 1470 O O . ASP A 1 188 ? 32.742 -2.475 -9.555 1.00 35.09 188 ASP A O 1
ATOM 1474 N N . GLU A 1 189 ? 33.271 -1.879 -7.459 1.00 32.81 189 GLU A N 1
ATOM 1475 C CA . GLU A 1 189 ? 33.522 -3.235 -6.926 1.00 32.81 189 GLU A CA 1
ATOM 1476 C C . GLU A 1 189 ? 32.275 -4.151 -6.921 1.00 32.81 189 GLU A C 1
ATOM 1478 O O . GLU A 1 189 ? 32.403 -5.365 -7.064 1.00 32.81 189 GLU A O 1
ATOM 1483 N N . GLU A 1 190 ? 31.053 -3.605 -6.822 1.00 36.78 190 GLU A N 1
ATOM 1484 C CA . GLU A 1 190 ? 29.823 -4.424 -6.818 1.00 36.78 190 GLU A CA 1
ATOM 1485 C C . GLU A 1 190 ? 29.469 -4.971 -8.222 1.00 36.78 190 GLU A C 1
ATOM 1487 O O . GLU A 1 190 ? 29.003 -6.106 -8.344 1.00 36.78 190 GLU A O 1
ATOM 1492 N N . ASP A 1 191 ? 29.759 -4.227 -9.299 1.00 36.44 191 ASP A N 1
ATOM 1493 C CA . ASP A 1 191 ? 29.451 -4.643 -10.679 1.00 36.44 191 ASP A CA 1
ATOM 1494 C C . ASP A 1 191 ? 30.440 -5.695 -11.216 1.00 36.44 191 ASP A C 1
ATOM 1496 O O . ASP A 1 191 ? 30.072 -6.564 -12.018 1.00 36.44 191 ASP A O 1
ATOM 1500 N N . LYS A 1 192 ? 31.699 -5.661 -10.758 1.00 31.83 192 LYS A N 1
ATOM 1501 C CA . LYS A 1 192 ? 32.732 -6.633 -11.150 1.00 31.83 192 LYS A CA 1
ATOM 1502 C C . LYS A 1 192 ? 32.476 -8.017 -10.551 1.00 31.83 192 LYS A C 1
ATOM 1504 O O . LYS A 1 192 ? 32.611 -9.007 -11.272 1.00 31.83 192 LYS A O 1
ATOM 1509 N N . GLU A 1 193 ? 32.028 -8.102 -9.297 1.00 31.45 193 GLU A N 1
ATOM 1510 C CA . GLU A 1 193 ? 31.713 -9.386 -8.653 1.00 31.45 193 GLU A CA 1
ATOM 1511 C C . GLU A 1 193 ? 30.564 -10.139 -9.342 1.00 31.45 193 GLU A C 1
ATOM 1513 O O . GLU A 1 193 ? 30.646 -11.355 -9.546 1.00 31.45 193 GLU A O 1
ATOM 1518 N N . ASP A 1 194 ? 29.493 -9.437 -9.721 1.00 37.44 194 ASP A N 1
ATOM 1519 C CA . ASP A 1 194 ? 28.341 -10.042 -10.400 1.00 37.44 194 ASP A CA 1
ATOM 1520 C C . ASP A 1 194 ? 28.668 -10.429 -11.849 1.00 37.44 194 ASP A C 1
ATOM 1522 O O . ASP A 1 194 ? 28.172 -11.438 -12.370 1.00 37.44 194 ASP A O 1
ATOM 1526 N N . GLU A 1 195 ? 29.538 -9.670 -12.520 1.00 35.47 195 GLU A N 1
ATOM 1527 C CA . GLU A 1 195 ? 30.070 -10.061 -13.821 1.00 35.47 195 GLU A CA 1
ATOM 1528 C C . GLU A 1 195 ? 30.993 -11.279 -13.756 1.00 35.47 195 GLU A C 1
ATOM 1530 O O . GLU A 1 195 ? 30.926 -12.118 -14.658 1.00 35.47 195 GLU A O 1
ATOM 1535 N N . GLU A 1 196 ? 31.837 -11.397 -12.731 1.00 37.81 196 GLU A N 1
ATOM 1536 C CA . GLU A 1 196 ? 32.730 -12.544 -12.536 1.00 37.81 196 GLU A CA 1
ATOM 1537 C C . GLU A 1 196 ? 31.958 -13.814 -12.164 1.00 37.81 196 GLU A C 1
ATOM 1539 O O . GLU A 1 196 ? 32.119 -14.835 -12.842 1.00 37.81 196 GLU A O 1
ATOM 1544 N N . LYS A 1 197 ? 31.023 -13.737 -11.203 1.00 41.50 197 LYS A N 1
ATOM 1545 C CA . LYS A 1 197 ? 30.134 -14.858 -10.836 1.00 41.50 197 LYS A CA 1
ATOM 1546 C C . LYS A 1 197 ? 29.327 -15.355 -12.042 1.00 41.50 197 LYS A C 1
ATOM 1548 O O . LYS A 1 197 ? 29.225 -16.558 -12.276 1.00 41.50 197 LYS A O 1
ATOM 1553 N N . MET A 1 198 ? 28.799 -14.452 -12.877 1.00 38.84 198 MET A N 1
ATOM 1554 C CA . MET A 1 198 ? 28.056 -14.847 -14.084 1.00 38.84 198 MET A CA 1
ATOM 1555 C C . MET A 1 198 ? 28.941 -15.301 -15.258 1.00 38.84 198 MET A C 1
ATOM 1557 O O . MET A 1 198 ? 28.458 -16.035 -16.133 1.00 38.84 198 MET A O 1
ATOM 1561 N N . LYS A 1 199 ? 30.207 -14.868 -15.337 1.00 40.16 199 LYS A N 1
ATOM 1562 C CA . LYS A 1 199 ? 31.181 -15.393 -16.312 1.00 40.16 199 LYS A CA 1
ATOM 1563 C C . LYS A 1 199 ? 31.517 -16.850 -15.982 1.00 40.16 199 LYS A C 1
ATOM 1565 O O . LYS A 1 199 ? 31.449 -17.671 -16.895 1.00 40.16 199 LYS A O 1
ATOM 1570 N N . GLU A 1 200 ? 31.739 -17.184 -14.708 1.00 38.69 200 GLU A N 1
ATOM 1571 C CA . GLU A 1 200 ? 31.921 -18.574 -14.251 1.00 38.69 200 GLU A CA 1
ATOM 1572 C C . GLU A 1 200 ? 30.683 -19.457 -14.526 1.00 38.69 200 GLU A C 1
ATOM 1574 O O . GLU A 1 200 ? 30.806 -20.581 -15.025 1.00 38.69 200 GLU A O 1
ATOM 1579 N N . GLU A 1 201 ? 29.467 -18.951 -14.278 1.00 42.50 201 GLU A N 1
ATOM 1580 C CA . GLU A 1 201 ? 28.226 -19.710 -14.515 1.00 42.50 201 GLU A CA 1
ATOM 1581 C C . GLU A 1 201 ? 27.962 -19.995 -16.008 1.00 42.50 201 GLU A C 1
ATOM 1583 O O . GLU A 1 201 ? 27.593 -21.117 -16.372 1.00 42.50 201 GLU A O 1
ATOM 1588 N N . ASN A 1 202 ? 28.181 -19.014 -16.895 1.00 43.81 202 ASN A N 1
ATOM 1589 C CA . ASN A 1 202 ? 28.040 -19.203 -18.348 1.00 43.81 202 ASN A CA 1
ATOM 1590 C C . ASN A 1 202 ? 29.085 -20.180 -18.916 1.00 43.81 202 ASN A C 1
ATOM 1592 O O . ASN A 1 202 ? 28.805 -20.881 -19.898 1.00 43.81 202 ASN A O 1
ATOM 1596 N N . ASP A 1 203 ? 30.265 -20.259 -18.298 1.00 46.88 203 ASP A N 1
ATOM 1597 C CA . ASP A 1 203 ? 31.336 -21.155 -18.731 1.00 46.88 203 ASP A CA 1
ATOM 1598 C C . ASP A 1 203 ? 30.966 -22.632 -18.524 1.00 46.88 203 ASP A C 1
ATOM 1600 O O . ASP A 1 203 ? 31.303 -23.483 -19.349 1.00 46.88 203 ASP A O 1
ATOM 1604 N N . THR A 1 204 ? 30.173 -22.960 -17.499 1.00 45.97 204 THR A N 1
ATOM 1605 C CA . THR A 1 204 ? 29.828 -24.356 -17.169 1.00 45.97 204 THR A CA 1
ATOM 1606 C C . THR A 1 204 ? 29.039 -25.057 -18.291 1.00 45.97 204 THR A C 1
ATOM 1608 O O . THR A 1 204 ? 29.300 -26.221 -18.605 1.00 45.97 204 THR A O 1
ATOM 1611 N N . ILE A 1 205 ? 28.116 -24.349 -18.958 1.00 49.97 205 ILE A N 1
ATOM 1612 C CA . ILE A 1 205 ? 27.366 -24.868 -20.122 1.00 49.97 205 ILE A CA 1
ATOM 1613 C C . ILE A 1 205 ? 28.171 -24.695 -21.420 1.00 49.97 205 ILE A C 1
ATOM 1615 O O . ILE A 1 205 ? 28.179 -25.593 -22.269 1.00 49.97 205 ILE A O 1
ATOM 1619 N N . GLY A 1 206 ? 28.901 -23.582 -21.564 1.00 50.28 206 GLY A N 1
ATOM 1620 C CA . GLY A 1 206 ? 29.774 -23.321 -22.714 1.00 50.28 206 GLY A CA 1
ATOM 1621 C C . GLY A 1 206 ? 30.857 -24.390 -22.908 1.00 50.28 206 GLY A C 1
ATOM 1622 O O . GLY A 1 206 ? 31.158 -24.777 -24.040 1.00 50.28 206 GLY A O 1
ATOM 1623 N N . HIS A 1 207 ? 31.376 -24.953 -21.813 1.00 46.47 207 HIS A N 1
ATOM 1624 C CA . HIS A 1 207 ? 32.366 -26.031 -21.820 1.00 46.47 207 HIS A CA 1
ATOM 1625 C C . HIS A 1 207 ? 31.832 -27.382 -22.338 1.00 46.47 207 HIS A C 1
ATOM 1627 O O . HIS A 1 207 ? 32.621 -28.205 -22.817 1.00 46.47 207 HIS A O 1
ATOM 1633 N N . LEU A 1 208 ? 30.515 -27.621 -22.285 1.00 41.22 208 LEU A N 1
ATOM 1634 C CA . LEU A 1 208 ? 29.884 -28.894 -22.667 1.00 41.22 208 LEU A CA 1
ATOM 1635 C C . LEU A 1 208 ? 29.457 -28.951 -24.146 1.00 41.22 208 LEU A C 1
ATOM 1637 O O . LEU A 1 208 ? 29.263 -30.042 -24.689 1.00 41.22 208 LEU A O 1
ATOM 1641 N N . VAL A 1 209 ? 29.370 -27.809 -24.840 1.00 48.50 209 VAL A N 1
ATOM 1642 C CA . VAL A 1 209 ? 28.857 -27.727 -26.218 1.00 48.50 209 VAL A CA 1
ATOM 1643 C C . VAL A 1 209 ? 29.968 -27.357 -27.205 1.00 48.50 209 VAL A C 1
ATOM 1645 O O . VAL A 1 209 ? 30.456 -26.233 -27.254 1.00 48.50 209 VAL A O 1
ATOM 1648 N N . LYS A 1 210 ? 30.348 -28.290 -28.091 1.00 44.62 210 LYS A N 1
ATOM 1649 C CA . LYS A 1 210 ? 31.218 -27.975 -29.241 1.00 44.62 210 LYS A CA 1
ATOM 1650 C C . LYS A 1 210 ? 30.430 -27.168 -30.281 1.00 44.62 210 LYS A C 1
ATOM 1652 O O . LYS A 1 210 ? 29.798 -27.757 -31.159 1.00 44.62 210 LYS A O 1
ATOM 1657 N N . GLN A 1 211 ? 30.481 -25.838 -30.221 1.00 54.69 211 GLN A N 1
ATOM 1658 C CA . GLN A 1 211 ? 29.772 -24.985 -31.180 1.00 54.69 211 GLN A CA 1
ATOM 1659 C C . GLN A 1 211 ? 30.398 -25.077 -32.585 1.00 54.69 211 GLN A C 1
ATOM 1661 O O . GLN A 1 211 ? 31.457 -24.525 -32.879 1.00 54.69 211 GLN A O 1
ATOM 1666 N N . LYS A 1 212 ? 29.706 -25.771 -33.498 1.00 53.88 212 LYS A N 1
ATOM 1667 C CA . LYS A 1 212 ? 29.999 -25.790 -34.948 1.00 53.88 212 LYS A CA 1
ATOM 1668 C C . LYS A 1 212 ? 29.684 -24.449 -35.639 1.00 53.88 212 LYS A C 1
ATOM 1670 O O . LYS A 1 212 ? 29.839 -24.333 -36.848 1.00 53.88 212 LYS A O 1
ATOM 1675 N N . GLU A 1 213 ? 29.238 -23.453 -34.878 1.00 55.06 213 GLU A N 1
ATOM 1676 C CA . GLU A 1 213 ? 28.680 -22.182 -35.352 1.00 55.06 213 GLU A CA 1
ATOM 1677 C C . GLU A 1 213 ? 29.753 -21.177 -35.796 1.00 55.06 213 GLU A C 1
ATOM 1679 O O . GLU A 1 213 ? 29.471 -20.269 -36.570 1.00 55.06 213 GLU A O 1
ATOM 1684 N N . TYR A 1 214 ? 31.002 -21.384 -35.375 1.00 59.47 214 TYR A N 1
ATOM 1685 C CA . TYR A 1 214 ? 32.126 -20.481 -35.640 1.00 59.47 214 TYR A CA 1
ATOM 1686 C C . TYR A 1 214 ? 32.835 -20.700 -36.989 1.00 59.47 214 TYR A C 1
ATOM 1688 O O . TYR A 1 214 ? 33.844 -20.055 -37.280 1.00 59.47 214 TYR A O 1
ATOM 1696 N N . TYR A 1 215 ? 32.368 -21.645 -37.811 1.00 71.12 215 TYR A N 1
ATOM 1697 C CA . TYR A 1 215 ? 32.914 -21.844 -39.156 1.00 71.12 215 TYR A CA 1
ATOM 1698 C C . TYR A 1 215 ? 32.225 -20.893 -40.145 1.00 71.12 215 TYR A C 1
ATOM 1700 O O . TYR A 1 215 ? 30.995 -20.898 -40.199 1.00 71.12 215 TYR A O 1
ATOM 1708 N N . PRO A 1 216 ? 32.972 -20.139 -40.978 1.00 73.38 216 PRO A N 1
ATOM 1709 C CA . PRO A 1 216 ? 32.387 -19.184 -41.925 1.00 73.38 216 PRO A CA 1
ATOM 1710 C C . PRO A 1 216 ? 31.327 -19.798 -42.852 1.00 73.38 216 PRO A C 1
ATOM 1712 O O . PRO A 1 216 ? 30.324 -19.158 -43.155 1.00 73.38 216 PRO A O 1
ATOM 1715 N N . GLU A 1 217 ? 31.524 -21.052 -43.270 1.00 78.94 217 GLU A N 1
ATOM 1716 C CA . GLU A 1 217 ? 30.588 -21.792 -44.127 1.00 78.94 217 GLU A CA 1
ATOM 1717 C C . GLU A 1 217 ? 29.251 -22.081 -43.420 1.00 78.94 217 GLU A C 1
ATOM 1719 O O . GLU A 1 217 ? 28.187 -21.876 -44.004 1.00 78.94 217 GLU A O 1
ATOM 1724 N N . GLU A 1 218 ? 29.286 -22.494 -42.149 1.00 78.94 218 GLU A N 1
ATOM 1725 C CA . GLU A 1 218 ? 28.074 -22.774 -41.367 1.00 78.94 218 GLU A CA 1
ATOM 1726 C C . GLU A 1 218 ? 27.384 -21.479 -40.915 1.00 78.94 218 GLU A C 1
ATOM 1728 O O . GLU A 1 218 ? 26.155 -21.394 -40.942 1.00 78.94 218 GLU A O 1
ATOM 1733 N N . ALA A 1 219 ? 28.157 -20.441 -40.579 1.00 78.12 219 ALA A N 1
ATOM 1734 C CA . ALA A 1 219 ? 27.640 -19.104 -40.301 1.00 78.12 219 ALA A CA 1
ATOM 1735 C C . ALA A 1 219 ? 26.870 -18.548 -41.510 1.00 78.12 219 ALA A C 1
ATOM 1737 O O . ALA A 1 219 ? 25.734 -18.091 -41.373 1.00 78.12 219 ALA A O 1
ATOM 1738 N N . HIS A 1 220 ? 27.442 -18.665 -42.713 1.00 85.00 220 HIS A N 1
ATOM 1739 C CA . HIS A 1 220 ? 26.771 -18.274 -43.950 1.00 85.00 220 HIS A CA 1
ATOM 1740 C C . HIS A 1 220 ? 25.492 -19.088 -44.190 1.00 85.00 220 HIS A C 1
ATOM 1742 O O . HIS A 1 220 ? 24.445 -18.511 -44.490 1.00 85.00 220 HIS A O 1
ATOM 1748 N N . ARG A 1 221 ? 25.541 -20.413 -43.987 1.00 85.06 221 ARG A N 1
ATOM 1749 C CA . ARG A 1 221 ? 24.374 -21.299 -44.122 1.00 85.06 221 ARG A CA 1
ATOM 1750 C C . ARG A 1 221 ? 23.226 -20.894 -43.194 1.00 85.06 221 ARG A C 1
ATOM 1752 O O . ARG A 1 221 ? 22.078 -20.877 -43.629 1.00 85.06 221 ARG A O 1
ATOM 1759 N N . ARG A 1 222 ? 23.517 -20.530 -41.940 1.00 82.94 222 ARG A N 1
ATOM 1760 C CA . ARG A 1 222 ? 22.501 -20.079 -40.970 1.00 82.94 222 ARG A CA 1
ATOM 1761 C C . ARG A 1 222 ? 21.924 -18.708 -41.301 1.00 82.94 222 ARG A C 1
ATOM 1763 O O . ARG A 1 222 ? 20.729 -18.509 -41.123 1.00 82.94 222 ARG A O 1
ATOM 1770 N N . ILE A 1 223 ? 22.739 -17.779 -41.803 1.00 86.81 223 ILE A N 1
ATOM 1771 C CA . ILE A 1 223 ? 22.250 -16.465 -42.250 1.00 86.81 223 ILE A CA 1
ATOM 1772 C C . ILE A 1 223 ? 21.307 -16.621 -43.450 1.00 86.81 223 ILE A C 1
ATOM 1774 O O . ILE A 1 223 ? 20.268 -15.965 -43.490 1.00 86.81 223 ILE A O 1
ATOM 1778 N N . LEU A 1 224 ? 21.638 -17.499 -44.403 1.00 88.12 224 LEU A N 1
ATOM 1779 C CA . LEU A 1 224 ? 20.751 -17.814 -45.527 1.00 88.12 224 LEU A CA 1
ATOM 1780 C C . LEU A 1 224 ? 19.448 -18.457 -45.050 1.00 88.12 224 LEU A C 1
ATOM 1782 O O . LEU A 1 224 ? 18.379 -17.996 -45.433 1.00 88.12 224 LEU A O 1
ATOM 1786 N N . LEU A 1 225 ? 19.530 -19.439 -44.147 1.00 88.00 225 LEU A N 1
ATOM 1787 C CA . LEU A 1 225 ? 18.343 -20.065 -43.567 1.00 88.00 225 LEU A CA 1
ATOM 1788 C C . LEU A 1 225 ? 17.427 -19.027 -42.904 1.00 88.00 225 LEU A C 1
ATOM 1790 O O . LEU A 1 225 ? 16.237 -19.014 -43.183 1.00 88.00 225 LEU A O 1
ATOM 1794 N N . TYR A 1 226 ? 17.984 -18.110 -42.104 1.00 88.75 226 TYR A N 1
ATOM 1795 C CA . TYR A 1 226 ? 17.223 -17.018 -41.488 1.00 88.75 226 TYR A CA 1
ATOM 1796 C C . TYR A 1 226 ? 16.500 -16.147 -42.526 1.00 88.75 226 TYR A C 1
ATOM 1798 O O . TYR A 1 226 ? 15.353 -15.755 -42.319 1.00 88.75 226 TYR A O 1
ATOM 1806 N N . LYS A 1 227 ? 17.162 -15.830 -43.646 1.00 87.88 227 LYS A N 1
ATOM 1807 C CA . LYS A 1 227 ? 16.565 -15.032 -44.726 1.00 87.88 227 LYS A CA 1
ATOM 1808 C C . LYS A 1 227 ? 15.413 -15.755 -45.412 1.00 87.88 227 LYS A C 1
ATOM 1810 O O . LYS A 1 227 ? 14.395 -15.128 -45.679 1.00 87.88 227 LYS A O 1
ATOM 1815 N N . ASP A 1 228 ? 15.579 -17.046 -45.669 1.00 87.75 228 ASP A N 1
ATOM 1816 C CA . ASP A 1 228 ? 14.596 -17.842 -46.400 1.00 87.75 228 ASP A CA 1
ATOM 1817 C C . ASP A 1 228 ? 13.376 -18.193 -45.535 1.00 87.75 228 ASP A C 1
ATOM 1819 O O . ASP A 1 228 ? 12.268 -18.291 -46.060 1.00 87.75 228 ASP A O 1
ATOM 1823 N N . THR A 1 229 ? 13.559 -18.378 -44.221 1.00 85.94 229 THR A N 1
ATOM 1824 C CA . THR A 1 229 ? 12.487 -18.838 -43.322 1.00 85.94 229 THR A CA 1
ATOM 1825 C C . THR A 1 229 ? 11.903 -17.742 -42.435 1.00 85.94 229 THR A C 1
ATOM 1827 O O . THR A 1 229 ? 10.685 -17.685 -42.289 1.00 85.94 229 THR A O 1
ATOM 1830 N N . MET A 1 230 ? 12.725 -16.870 -41.838 1.00 86.62 230 MET A N 1
ATOM 1831 C CA . MET A 1 230 ? 12.271 -15.917 -40.812 1.00 86.62 230 MET A CA 1
ATOM 1832 C C . MET A 1 230 ? 12.018 -14.510 -41.3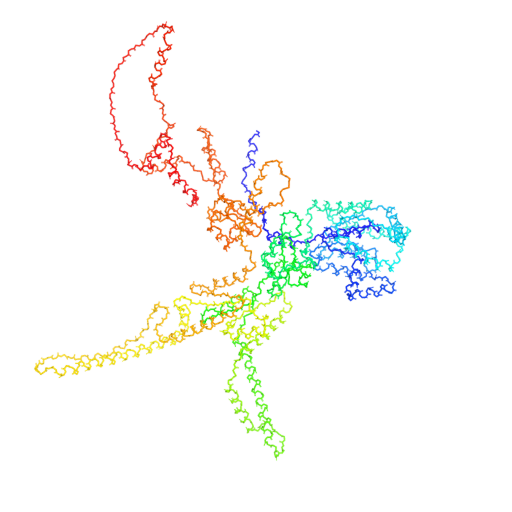35 1.00 86.62 230 MET A C 1
ATOM 1834 O O . MET A 1 230 ? 11.144 -13.825 -40.813 1.00 86.62 230 MET A O 1
ATOM 1838 N N . LEU A 1 231 ? 12.786 -14.048 -42.325 1.00 87.62 231 LEU A N 1
ATOM 1839 C CA . LEU A 1 231 ? 12.787 -12.631 -42.695 1.00 87.62 231 LEU A CA 1
ATOM 1840 C C . LEU A 1 231 ? 11.408 -12.146 -43.156 1.00 87.62 231 LEU A C 1
ATOM 1842 O O . LEU A 1 231 ? 10.940 -11.138 -42.645 1.00 87.62 231 LEU A O 1
ATOM 1846 N N . VAL A 1 232 ? 10.743 -12.885 -44.050 1.00 89.31 232 VAL A N 1
ATOM 1847 C CA . VAL A 1 232 ? 9.423 -12.496 -44.576 1.00 89.31 232 VAL A CA 1
ATOM 1848 C C . VAL A 1 232 ? 8.348 -12.491 -43.473 1.00 89.31 232 VAL A C 1
ATOM 1850 O O . VAL A 1 232 ? 7.727 -11.447 -43.283 1.00 89.31 232 VAL A O 1
ATOM 1853 N N . PRO A 1 233 ? 8.164 -13.562 -42.667 1.00 89.38 233 PRO A N 1
ATOM 1854 C CA . PRO A 1 233 ? 7.218 -13.522 -41.546 1.00 89.38 233 PRO A CA 1
ATOM 1855 C C . PRO A 1 233 ? 7.497 -12.408 -40.529 1.00 89.38 233 PRO A C 1
ATOM 1857 O O . PRO A 1 233 ? 6.562 -11.828 -39.977 1.00 89.38 233 PRO A O 1
ATOM 1860 N N . LEU A 1 234 ? 8.772 -12.099 -40.268 1.00 89.62 234 LEU A N 1
ATOM 1861 C CA . LEU A 1 234 ? 9.157 -11.023 -39.356 1.00 89.62 234 LEU A CA 1
ATOM 1862 C C . LEU A 1 234 ? 8.899 -9.634 -39.950 1.00 89.62 234 LEU A C 1
ATOM 1864 O O . LEU A 1 234 ? 8.485 -8.740 -39.219 1.00 89.62 234 LEU A O 1
ATOM 1868 N N . GLU A 1 235 ? 9.117 -9.437 -41.250 1.00 89.94 235 GLU A N 1
ATOM 1869 C CA . GLU A 1 235 ? 8.779 -8.191 -41.949 1.00 89.94 235 GLU A CA 1
ATOM 1870 C C . GLU A 1 235 ? 7.269 -7.939 -41.929 1.00 89.94 235 GLU A C 1
ATOM 1872 O O . GLU A 1 235 ? 6.847 -6.839 -41.572 1.00 89.94 235 GLU A O 1
ATOM 1877 N N . ASP A 1 236 ? 6.458 -8.968 -42.190 1.00 89.94 236 ASP A N 1
ATOM 1878 C CA . ASP A 1 236 ? 4.998 -8.896 -42.062 1.00 89.94 236 ASP A CA 1
ATOM 1879 C C . ASP A 1 236 ? 4.576 -8.587 -40.616 1.00 89.94 236 ASP A C 1
ATOM 1881 O O . ASP A 1 236 ? 3.657 -7.802 -40.366 1.00 89.94 236 ASP A O 1
ATOM 1885 N N . PHE A 1 237 ? 5.266 -9.178 -39.637 1.00 88.62 237 PHE A N 1
ATOM 1886 C CA . PHE A 1 237 ? 5.021 -8.920 -38.222 1.00 88.62 237 PHE A CA 1
ATOM 1887 C C . PHE A 1 237 ? 5.331 -7.468 -37.831 1.00 88.62 237 PHE A C 1
ATOM 1889 O O . PHE A 1 237 ? 4.499 -6.834 -37.178 1.00 88.62 237 PHE A O 1
ATOM 1896 N N . MET A 1 238 ? 6.480 -6.941 -38.266 1.00 90.88 238 MET A N 1
ATOM 1897 C CA . MET A 1 238 ? 6.913 -5.562 -38.018 1.00 90.88 238 MET A CA 1
ATOM 1898 C C . MET A 1 238 ? 6.041 -4.535 -38.751 1.00 90.88 238 MET A C 1
ATOM 1900 O O . MET A 1 238 ? 5.773 -3.476 -38.198 1.00 90.88 238 MET A O 1
ATOM 1904 N N . ALA A 1 239 ? 5.562 -4.841 -39.960 1.00 89.88 239 ALA A N 1
ATOM 1905 C CA . ALA A 1 239 ? 4.734 -3.930 -40.755 1.00 89.88 239 ALA A CA 1
ATOM 1906 C C . ALA A 1 239 ? 3.344 -3.674 -40.146 1.00 89.88 239 ALA A C 1
ATOM 1908 O O . ALA A 1 239 ? 2.749 -2.625 -40.386 1.00 89.88 239 ALA A O 1
ATOM 1909 N N . VAL A 1 240 ? 2.820 -4.633 -39.377 1.00 88.12 240 VAL A N 1
ATOM 1910 C CA . VAL A 1 240 ? 1.541 -4.502 -38.656 1.00 88.12 240 VAL A CA 1
ATOM 1911 C C . VAL A 1 240 ? 1.708 -3.752 -37.329 1.00 88.12 240 VAL A C 1
ATOM 1913 O O . VAL A 1 240 ? 0.733 -3.217 -36.804 1.00 88.12 240 VAL A O 1
ATOM 1916 N N . HIS A 1 241 ? 2.920 -3.723 -36.774 1.00 89.44 241 HIS A N 1
ATOM 1917 C CA . HIS A 1 241 ? 3.204 -3.057 -35.510 1.00 89.44 241 HIS A CA 1
ATOM 1918 C C . HIS A 1 241 ? 3.188 -1.531 -35.657 1.00 89.44 241 HIS A C 1
ATOM 1920 O O . HIS A 1 241 ? 3.467 -0.995 -36.730 1.00 89.44 241 HIS A O 1
ATOM 1926 N N . ASP A 1 242 ? 2.900 -0.817 -34.568 1.00 87.75 242 ASP A N 1
ATOM 1927 C CA . ASP A 1 242 ? 2.966 0.642 -34.563 1.00 87.75 242 ASP A CA 1
ATOM 1928 C C . ASP A 1 242 ? 4.411 1.110 -34.868 1.00 87.75 242 ASP A C 1
ATOM 1930 O O . ASP A 1 242 ? 5.346 0.715 -34.153 1.00 87.75 242 ASP A O 1
ATOM 1934 N N . PRO A 1 243 ? 4.613 1.946 -35.910 1.00 87.81 243 PRO A N 1
ATOM 1935 C CA . PRO A 1 243 ? 5.926 2.458 -36.291 1.00 87.81 243 PRO A CA 1
ATOM 1936 C C . PRO A 1 243 ? 6.640 3.268 -35.204 1.00 87.81 243 PRO A C 1
ATOM 1938 O O . PRO A 1 243 ? 7.866 3.362 -35.238 1.00 87.81 243 PRO A O 1
ATOM 1941 N N . GLN A 1 244 ? 5.917 3.873 -34.255 1.00 87.31 244 GLN A N 1
ATOM 1942 C CA . GLN A 1 244 ? 6.529 4.656 -33.173 1.00 87.31 244 GLN A CA 1
ATOM 1943 C C . GLN A 1 244 ? 7.353 3.777 -32.227 1.00 87.31 244 GLN A C 1
ATOM 1945 O O . GLN A 1 244 ? 8.393 4.207 -31.729 1.00 87.31 244 GLN A O 1
ATOM 1950 N N . TYR A 1 245 ? 6.918 2.533 -32.040 1.00 90.12 245 TYR A N 1
ATOM 1951 C CA . TYR A 1 245 ? 7.507 1.566 -31.119 1.00 90.12 245 TYR A CA 1
ATOM 1952 C C . TYR A 1 245 ? 8.389 0.516 -31.827 1.00 90.12 245 TYR A C 1
ATOM 1954 O O . TYR A 1 245 ? 8.898 -0.415 -31.198 1.00 90.12 245 TYR A O 1
ATOM 1962 N N . LEU A 1 246 ? 8.607 0.675 -33.138 1.00 93.38 246 LEU A N 1
ATOM 1963 C CA . LEU A 1 246 ? 9.564 -0.102 -33.925 1.00 93.38 246 LEU A CA 1
ATOM 1964 C C . LEU A 1 246 ? 10.915 0.630 -33.983 1.00 93.38 246 LEU A C 1
ATOM 1966 O O . LEU A 1 246 ? 11.048 1.709 -34.569 1.00 93.38 246 LEU A O 1
ATOM 1970 N N . LEU A 1 247 ? 11.941 0.033 -33.379 1.00 92.38 247 LEU A N 1
ATOM 1971 C CA . LEU A 1 247 ? 13.270 0.618 -33.225 1.00 92.38 247 LEU A CA 1
ATOM 1972 C C . LEU A 1 247 ? 14.286 -0.131 -34.087 1.00 92.38 247 LEU A C 1
ATOM 1974 O O . LEU A 1 247 ? 14.656 -1.265 -33.796 1.00 92.38 247 LEU A O 1
ATOM 1978 N N . GLU A 1 248 ? 14.764 0.512 -35.148 1.00 92.81 248 GLU A N 1
ATOM 1979 C CA . GLU A 1 248 ? 15.819 -0.043 -35.997 1.00 92.81 248 GLU A CA 1
ATOM 1980 C C . GLU A 1 248 ? 17.198 0.435 -35.530 1.00 92.81 248 GLU A C 1
ATOM 1982 O O . GLU A 1 248 ? 17.445 1.640 -35.445 1.00 92.81 248 GLU A O 1
ATOM 1987 N N . LEU A 1 249 ? 18.093 -0.511 -35.239 1.00 92.69 249 LEU A N 1
ATOM 1988 C CA . LEU A 1 249 ? 19.453 -0.250 -34.763 1.00 92.69 249 LEU A CA 1
ATOM 1989 C C . LEU A 1 249 ? 20.491 -0.752 -35.770 1.00 92.69 249 LEU A C 1
ATOM 1991 O O . LEU A 1 249 ? 20.293 -1.773 -36.429 1.00 92.69 249 LEU A O 1
ATOM 1995 N N . ASP A 1 250 ? 21.614 -0.042 -35.864 1.00 90.00 250 ASP A N 1
ATOM 1996 C CA . ASP A 1 250 ? 22.752 -0.429 -36.697 1.00 90.00 250 ASP A CA 1
ATOM 1997 C C . ASP A 1 250 ? 23.694 -1.358 -35.918 1.00 90.00 250 ASP A C 1
ATOM 1999 O O . ASP A 1 250 ? 24.363 -0.940 -34.975 1.00 90.00 250 ASP A O 1
ATOM 2003 N N . GLY A 1 251 ? 23.744 -2.626 -36.322 1.00 86.38 251 GLY A N 1
ATOM 2004 C CA . GLY A 1 251 ? 24.570 -3.667 -35.713 1.00 86.38 251 GLY A CA 1
ATOM 2005 C C . GLY A 1 251 ? 26.051 -3.621 -36.097 1.00 86.38 251 GLY A C 1
ATOM 2006 O O . GLY A 1 251 ? 26.791 -4.524 -35.699 1.00 86.38 251 GLY A O 1
ATOM 2007 N N . ASN A 1 252 ? 26.495 -2.636 -36.887 1.00 86.62 252 ASN A N 1
ATOM 2008 C CA . ASN A 1 252 ? 27.913 -2.427 -37.203 1.00 86.62 252 ASN A CA 1
ATOM 2009 C C . ASN A 1 252 ? 28.652 -1.569 -36.167 1.00 86.62 252 ASN A C 1
ATOM 2011 O O . ASN A 1 252 ? 29.881 -1.562 -36.166 1.00 86.62 252 ASN A O 1
ATOM 2015 N N . LYS A 1 253 ? 27.920 -0.888 -35.283 1.00 87.44 253 LYS A N 1
ATOM 2016 C CA . LYS A 1 253 ? 28.481 -0.100 -34.182 1.00 87.44 253 LYS A CA 1
ATOM 2017 C C . LYS A 1 253 ? 28.909 -0.977 -33.003 1.00 87.44 253 LYS A C 1
ATOM 2019 O O . LYS A 1 253 ? 28.537 -2.151 -32.930 1.00 87.44 253 LYS A O 1
ATOM 2024 N N . ASP A 1 254 ? 29.670 -0.392 -32.082 1.00 86.62 254 ASP A N 1
ATOM 2025 C CA . ASP A 1 254 ? 30.048 -1.053 -30.831 1.00 86.62 254 ASP A CA 1
ATOM 2026 C C . ASP A 1 254 ? 28.814 -1.295 -29.937 1.00 86.62 254 ASP A C 1
ATOM 2028 O O . ASP A 1 254 ? 27.884 -0.477 -29.944 1.00 86.62 254 ASP A O 1
ATOM 2032 N N . PRO A 1 255 ? 28.747 -2.398 -29.165 1.00 85.50 255 PRO A N 1
ATOM 2033 C CA . PRO A 1 255 ? 27.592 -2.713 -28.324 1.00 85.50 255 PRO A CA 1
ATOM 2034 C C . PRO A 1 255 ? 27.216 -1.599 -27.335 1.00 85.50 255 PRO A C 1
ATOM 2036 O O . PRO A 1 255 ? 26.032 -1.418 -27.055 1.00 85.50 255 PRO A O 1
ATOM 2039 N N . GLU A 1 256 ? 28.201 -0.867 -26.814 1.00 88.44 256 GLU A N 1
ATOM 2040 C CA . GLU A 1 256 ? 28.069 0.294 -25.924 1.00 88.44 256 GLU A CA 1
ATOM 2041 C C . GLU A 1 256 ? 27.384 1.475 -26.629 1.00 88.44 256 GLU A C 1
ATOM 2043 O O . GLU A 1 256 ? 26.483 2.105 -26.074 1.00 88.44 256 GLU A O 1
ATOM 2048 N N . GLU A 1 257 ? 27.727 1.738 -27.891 1.00 89.69 257 GLU A N 1
ATOM 2049 C CA . GLU A 1 257 ? 27.067 2.782 -28.680 1.00 89.69 257 GLU A CA 1
ATOM 2050 C C . GLU A 1 257 ? 25.627 2.400 -29.034 1.00 89.69 257 GLU A C 1
ATOM 2052 O O . GLU A 1 257 ? 24.736 3.252 -29.028 1.00 89.69 257 GLU A O 1
ATOM 2057 N N . ILE A 1 258 ? 25.385 1.119 -29.342 1.00 90.81 258 ILE A N 1
ATOM 2058 C CA . ILE A 1 258 ? 24.049 0.608 -29.675 1.00 90.81 258 ILE A CA 1
ATOM 2059 C C . ILE A 1 258 ? 23.112 0.758 -28.474 1.00 90.81 258 ILE A C 1
ATOM 2061 O O . ILE A 1 258 ? 22.003 1.275 -28.634 1.00 90.81 258 ILE A O 1
ATOM 2065 N N . ILE A 1 259 ? 23.548 0.339 -27.279 1.00 91.12 259 ILE A N 1
ATOM 2066 C CA . ILE A 1 259 ? 22.738 0.479 -26.064 1.00 91.12 259 ILE A CA 1
ATOM 2067 C C . ILE A 1 259 ? 22.545 1.955 -25.696 1.00 91.12 259 ILE A C 1
ATOM 2069 O O . ILE A 1 259 ? 21.423 2.343 -25.383 1.00 91.12 259 ILE A O 1
ATOM 2073 N N . GLY A 1 260 ? 23.575 2.800 -25.832 1.00 89.81 260 GLY A N 1
ATOM 2074 C CA . GLY A 1 260 ? 23.464 4.242 -25.594 1.00 89.81 260 GLY A CA 1
ATOM 2075 C C . GLY A 1 260 ? 22.437 4.913 -26.512 1.00 89.81 260 GLY A C 1
ATOM 2076 O O . GLY A 1 260 ? 21.553 5.627 -26.039 1.00 89.81 260 GLY A O 1
ATOM 2077 N N . CYS A 1 261 ? 22.477 4.612 -27.816 1.00 90.00 261 CYS A N 1
ATOM 2078 C CA . CYS A 1 261 ? 21.488 5.102 -28.783 1.00 90.00 261 CYS A CA 1
ATOM 2079 C C . CYS A 1 261 ? 20.064 4.637 -28.443 1.00 90.00 261 CYS A C 1
ATOM 2081 O O . CYS A 1 261 ? 19.111 5.406 -28.585 1.00 90.00 261 CYS A O 1
ATOM 2083 N N . LEU A 1 262 ? 19.916 3.377 -28.020 1.00 91.44 262 LEU A N 1
ATOM 2084 C CA . LEU A 1 262 ? 18.629 2.810 -27.634 1.00 91.44 262 LEU A CA 1
ATOM 2085 C C . LEU A 1 262 ? 18.069 3.507 -26.388 1.00 91.44 262 LEU A C 1
ATOM 2087 O O . LEU A 1 262 ? 16.930 3.967 -26.423 1.00 91.44 262 LEU A O 1
ATOM 2091 N N . ILE A 1 263 ? 18.874 3.644 -25.331 1.00 90.38 263 ILE A N 1
ATOM 2092 C CA . ILE A 1 263 ? 18.484 4.304 -24.077 1.00 90.38 263 ILE A CA 1
ATOM 2093 C C . ILE A 1 263 ? 18.078 5.754 -24.339 1.00 90.38 263 ILE A C 1
ATOM 2095 O O . ILE A 1 263 ? 16.975 6.143 -23.973 1.00 90.38 263 ILE A O 1
ATOM 2099 N N . SER A 1 264 ? 18.897 6.528 -25.060 1.00 89.38 264 SER A N 1
ATOM 2100 C CA . SER A 1 264 ? 18.570 7.927 -25.377 1.00 89.38 264 SER A CA 1
ATOM 2101 C C . SER A 1 264 ? 17.248 8.064 -26.138 1.00 89.38 264 SER A C 1
ATOM 2103 O O . SER A 1 264 ? 16.500 9.020 -25.932 1.00 89.38 264 SER A O 1
ATOM 2105 N N . ARG A 1 265 ? 16.933 7.106 -27.020 1.00 89.94 265 ARG A N 1
ATOM 2106 C CA . ARG A 1 265 ? 15.666 7.105 -27.757 1.00 89.94 265 ARG A CA 1
ATOM 2107 C C . ARG A 1 265 ? 14.480 6.761 -26.858 1.00 89.94 265 ARG A C 1
ATOM 2109 O O . ARG A 1 265 ? 13.445 7.410 -26.980 1.00 89.94 265 ARG A O 1
ATOM 2116 N N . LEU A 1 266 ? 14.627 5.784 -25.966 1.00 90.56 266 LEU A N 1
ATOM 2117 C CA . LEU A 1 266 ? 13.594 5.433 -24.990 1.00 90.56 266 LEU A CA 1
ATOM 2118 C C . LEU A 1 266 ? 13.345 6.576 -23.991 1.00 90.56 266 LEU A C 1
ATOM 2120 O O . LEU A 1 266 ? 12.190 6.879 -23.693 1.00 90.56 266 LEU A O 1
ATOM 2124 N N . ASP A 1 267 ? 14.401 7.263 -23.548 1.00 87.56 267 ASP A N 1
ATOM 2125 C CA . ASP A 1 267 ? 14.303 8.421 -22.655 1.00 87.56 267 ASP A CA 1
ATOM 2126 C C . ASP A 1 267 ? 13.578 9.598 -23.341 1.00 87.56 267 ASP A C 1
ATOM 2128 O O . ASP A 1 267 ? 12.687 10.205 -22.749 1.00 87.56 267 ASP A O 1
ATOM 2132 N N . PHE A 1 268 ? 13.866 9.881 -24.622 1.00 86.94 268 PHE A N 1
ATOM 2133 C CA . PHE A 1 268 ? 13.156 10.921 -25.390 1.00 86.94 268 PHE A CA 1
ATOM 2134 C C . PHE A 1 268 ? 11.666 10.605 -25.599 1.00 86.94 268 PHE A C 1
ATOM 2136 O O . PHE A 1 268 ? 10.836 11.507 -25.683 1.00 86.94 268 PHE A O 1
ATOM 2143 N N . MET A 1 269 ? 11.318 9.320 -25.674 1.00 86.62 269 MET A N 1
ATOM 2144 C CA . MET A 1 269 ? 9.934 8.852 -25.769 1.00 86.62 269 MET A CA 1
ATOM 2145 C C . MET A 1 269 ? 9.198 8.875 -24.416 1.00 86.62 269 MET A C 1
ATOM 2147 O O . MET A 1 269 ? 8.028 8.500 -24.370 1.00 86.62 269 MET A O 1
ATOM 2151 N N . ALA A 1 270 ? 9.860 9.307 -23.331 1.00 81.19 270 ALA A N 1
ATOM 2152 C CA . ALA A 1 270 ? 9.332 9.312 -21.965 1.00 81.19 270 ALA A CA 1
ATOM 2153 C C . ALA A 1 270 ? 8.775 7.941 -21.534 1.00 81.19 270 ALA A C 1
ATOM 2155 O O . ALA A 1 270 ? 7.765 7.844 -20.830 1.00 81.19 270 ALA A O 1
ATOM 2156 N N . VAL A 1 271 ? 9.430 6.862 -21.980 1.00 84.44 271 VAL A N 1
ATOM 2157 C CA . VAL A 1 271 ? 9.031 5.490 -21.652 1.00 84.44 271 VAL A CA 1
ATOM 2158 C C . VAL A 1 271 ? 9.253 5.251 -20.165 1.00 84.44 271 VAL A C 1
ATOM 2160 O O . VAL A 1 271 ? 10.350 5.451 -19.644 1.00 84.44 271 VAL A O 1
ATOM 2163 N N . ARG A 1 272 ? 8.210 4.796 -19.467 1.00 76.00 272 ARG A N 1
ATOM 2164 C CA . ARG A 1 272 ? 8.295 4.507 -18.033 1.00 76.00 272 ARG A CA 1
ATOM 2165 C C . ARG A 1 272 ? 9.221 3.304 -17.799 1.00 76.00 272 ARG A C 1
ATOM 2167 O O . ARG A 1 272 ? 9.028 2.232 -18.385 1.00 76.00 272 ARG A O 1
ATOM 2174 N N . ARG A 1 273 ? 10.229 3.491 -16.941 1.00 80.62 273 ARG A N 1
ATOM 2175 C CA . ARG A 1 273 ? 11.124 2.421 -16.472 1.00 80.62 273 ARG A CA 1
ATOM 2176 C C . ARG A 1 273 ? 10.405 1.521 -15.471 1.00 80.62 273 ARG A C 1
ATOM 2178 O O . ARG A 1 273 ? 9.480 1.967 -14.788 1.00 80.62 273 ARG A O 1
ATOM 2185 N N . ALA A 1 274 ? 10.839 0.266 -15.375 1.00 80.00 274 ALA A N 1
ATOM 2186 C CA . ALA A 1 274 ? 10.370 -0.617 -14.319 1.00 80.00 274 ALA A CA 1
ATOM 2187 C C . ALA A 1 274 ? 10.861 -0.077 -12.968 1.00 80.00 274 ALA A C 1
ATOM 2189 O O . ALA A 1 274 ? 12.050 0.183 -12.789 1.00 80.00 274 ALA A O 1
ATOM 2190 N N . ALA A 1 275 ? 9.950 0.122 -12.015 1.00 82.50 275 ALA A N 1
ATOM 2191 C CA . ALA A 1 275 ? 10.354 0.403 -10.644 1.00 82.50 275 ALA A CA 1
ATOM 2192 C C . ALA A 1 275 ? 10.734 -0.929 -10.005 1.00 82.50 275 ALA A C 1
ATOM 2194 O O . ALA A 1 275 ? 9.862 -1.767 -9.804 1.00 82.50 275 ALA A O 1
ATOM 2195 N N . VAL A 1 276 ? 12.015 -1.130 -9.712 1.00 85.19 276 VAL A N 1
ATOM 2196 C CA . VAL A 1 276 ? 12.506 -2.343 -9.050 1.00 85.19 276 VAL A CA 1
ATOM 2197 C C . VAL A 1 276 ? 12.761 -2.024 -7.574 1.00 85.19 276 VAL A C 1
ATOM 2199 O O . VAL A 1 276 ? 13.389 -1.001 -7.286 1.00 85.19 276 VAL A O 1
ATOM 2202 N N . PRO A 1 277 ? 12.268 -2.839 -6.623 1.00 89.06 277 PRO A N 1
ATOM 2203 C CA . PRO A 1 277 ? 12.570 -2.653 -5.210 1.00 89.06 277 PRO A CA 1
ATOM 2204 C C . PRO A 1 277 ? 14.075 -2.787 -4.938 1.00 89.06 277 PRO A C 1
ATOM 2206 O O . PRO A 1 277 ? 14.697 -3.760 -5.365 1.00 89.06 277 PRO A O 1
ATOM 2209 N N . MET A 1 278 ? 14.653 -1.841 -4.197 1.00 86.50 278 MET A N 1
ATOM 2210 C CA . MET A 1 278 ? 16.081 -1.827 -3.859 1.00 86.50 278 MET A CA 1
ATOM 2211 C C . MET A 1 278 ? 16.294 -2.085 -2.369 1.00 86.50 278 MET A C 1
ATOM 2213 O O . MET A 1 278 ? 15.612 -1.506 -1.525 1.00 86.50 278 MET A O 1
ATOM 2217 N N . ARG A 1 279 ? 17.249 -2.951 -2.020 1.00 87.62 279 ARG A N 1
ATOM 2218 C CA . ARG A 1 279 ? 17.606 -3.203 -0.615 1.00 87.62 279 ARG A CA 1
ATOM 2219 C C . ARG A 1 279 ? 18.430 -2.042 -0.068 1.00 87.62 279 ARG A C 1
ATOM 2221 O O . ARG A 1 279 ? 19.399 -1.618 -0.694 1.00 87.62 279 ARG A O 1
ATOM 2228 N N . LEU A 1 280 ? 18.045 -1.544 1.105 1.00 84.62 280 LEU A N 1
ATOM 2229 C CA . LEU A 1 280 ? 18.708 -0.397 1.733 1.00 84.62 280 LEU A CA 1
ATOM 2230 C C . LEU A 1 280 ? 19.896 -0.797 2.613 1.00 84.62 280 LEU A C 1
ATOM 2232 O O . LEU A 1 280 ? 20.808 0.007 2.794 1.00 84.62 280 LEU A O 1
ATOM 2236 N N . LEU A 1 281 ? 19.880 -2.022 3.140 1.00 80.50 281 LEU A N 1
ATOM 2237 C CA . LEU A 1 281 ? 20.931 -2.599 3.974 1.00 80.50 281 LEU A CA 1
ATOM 2238 C C . LEU A 1 281 ? 21.385 -3.929 3.366 1.00 80.50 281 LEU A C 1
ATOM 2240 O O . LEU A 1 281 ? 20.553 -4.729 2.928 1.00 80.50 281 LEU A O 1
ATOM 2244 N N . ASN A 1 282 ? 22.699 -4.141 3.329 1.00 71.31 282 ASN A N 1
ATOM 2245 C CA . ASN A 1 282 ? 23.304 -5.416 2.953 1.00 71.31 282 ASN A CA 1
ATOM 2246 C C . ASN A 1 282 ? 23.528 -6.265 4.219 1.00 71.31 282 ASN A C 1
ATOM 2248 O O . ASN A 1 282 ? 23.724 -5.720 5.303 1.00 71.31 282 ASN A O 1
ATOM 2252 N N . THR A 1 283 ? 23.528 -7.595 4.086 1.00 60.97 283 THR A N 1
ATOM 2253 C CA . THR A 1 283 ? 23.714 -8.545 5.208 1.00 60.97 283 THR A CA 1
ATOM 2254 C C . THR A 1 283 ? 25.059 -8.395 5.932 1.00 60.97 283 THR A C 1
ATOM 2256 O O . THR A 1 283 ? 25.193 -8.854 7.060 1.00 60.97 283 THR A O 1
ATOM 2259 N N . ASP A 1 284 ? 26.043 -7.766 5.283 1.00 57.62 284 ASP A N 1
ATOM 2260 C CA . ASP A 1 284 ? 27.421 -7.632 5.770 1.00 57.62 284 ASP A CA 1
ATOM 2261 C C . ASP A 1 284 ? 27.699 -6.281 6.462 1.00 57.62 284 ASP A C 1
ATOM 2263 O O . ASP A 1 284 ? 28.800 -6.046 6.964 1.00 57.62 284 ASP A O 1
ATOM 2267 N N . GLU A 1 285 ? 26.716 -5.375 6.499 1.00 61.44 285 GLU A N 1
ATOM 2268 C CA . GLU A 1 285 ? 26.834 -4.089 7.190 1.00 61.44 285 GLU A CA 1
ATOM 2269 C C . GLU A 1 285 ? 26.508 -4.214 8.687 1.00 61.44 285 GLU A C 1
ATOM 2271 O O . GLU A 1 285 ? 25.707 -5.050 9.100 1.00 61.44 285 GLU A O 1
ATOM 2276 N N . VAL A 1 286 ? 27.122 -3.357 9.515 1.00 56.34 286 VAL A N 1
ATOM 2277 C CA . VAL A 1 286 ? 26.916 -3.339 10.974 1.00 56.34 286 VAL A CA 1
ATOM 2278 C C . VAL A 1 286 ? 25.428 -3.189 11.288 1.00 56.34 286 VAL A C 1
ATOM 2280 O O . VAL A 1 286 ? 24.832 -2.152 10.979 1.00 56.34 286 VAL A O 1
ATOM 2283 N N . GLU A 1 287 ? 24.852 -4.216 11.919 1.00 59.34 287 GLU A N 1
ATOM 2284 C CA . GLU A 1 287 ? 23.467 -4.193 12.381 1.00 59.34 287 GLU A CA 1
ATOM 2285 C C . GLU A 1 287 ? 23.243 -2.952 13.258 1.00 59.34 287 GLU A C 1
ATOM 2287 O O . GLU A 1 287 ? 24.034 -2.684 14.174 1.00 59.34 287 GLU A O 1
ATOM 2292 N N . PRO A 1 288 ? 22.195 -2.154 12.985 1.00 62.19 288 PRO A N 1
ATOM 2293 C CA . PRO A 1 288 ? 21.837 -1.084 13.894 1.00 62.19 288 PRO A CA 1
ATOM 2294 C C . PRO A 1 288 ? 21.484 -1.686 15.266 1.00 62.19 288 PRO A C 1
ATOM 2296 O O . PRO A 1 288 ? 20.977 -2.807 15.320 1.00 62.19 288 PRO A O 1
ATOM 2299 N N . PRO A 1 289 ? 21.723 -0.966 16.375 1.00 66.81 289 PRO A N 1
ATOM 2300 C CA . PRO A 1 289 ? 21.411 -1.469 17.709 1.00 66.81 289 PRO A CA 1
ATOM 2301 C C . PRO A 1 289 ? 19.949 -1.925 17.814 1.00 66.81 289 PRO A C 1
ATOM 2303 O O . PRO A 1 289 ? 19.050 -1.188 17.409 1.00 66.81 289 PRO A O 1
ATOM 2306 N N . ASP A 1 290 ? 19.704 -3.090 18.420 1.00 59.28 290 ASP A N 1
ATOM 2307 C CA . ASP A 1 290 ? 18.352 -3.653 18.598 1.00 59.28 290 ASP A CA 1
ATOM 2308 C C . ASP A 1 290 ? 17.384 -2.718 19.361 1.00 59.28 290 ASP A C 1
ATOM 2310 O O . ASP A 1 290 ? 16.167 -2.839 19.233 1.00 59.28 290 ASP A O 1
ATOM 2314 N N . GLU A 1 291 ? 17.910 -1.776 20.155 1.00 59.78 291 GLU A N 1
ATOM 2315 C CA . GLU A 1 291 ? 17.134 -0.812 20.956 1.00 59.78 291 GLU A CA 1
ATOM 2316 C C . GLU A 1 291 ? 16.848 0.523 20.239 1.00 59.78 291 GLU A C 1
ATOM 2318 O O . GLU A 1 291 ? 16.317 1.450 20.853 1.00 59.78 291 GLU A O 1
ATOM 2323 N N . MET A 1 292 ? 17.206 0.660 18.961 1.00 68.94 292 MET A N 1
ATOM 2324 C CA . MET A 1 292 ? 17.015 1.908 18.217 1.00 68.94 292 MET A CA 1
ATOM 2325 C C . MET A 1 292 ? 15.524 2.177 17.947 1.00 68.94 292 MET A C 1
ATOM 2327 O O . MET A 1 292 ? 14.775 1.276 17.557 1.00 68.94 292 MET A O 1
ATOM 2331 N N . ASP A 1 293 ? 15.074 3.421 18.141 1.00 72.69 293 ASP A N 1
ATOM 2332 C CA . ASP A 1 293 ? 13.664 3.773 17.940 1.00 72.69 293 ASP A CA 1
ATOM 2333 C C . ASP A 1 293 ? 13.262 3.640 16.459 1.00 72.69 293 ASP A C 1
ATOM 2335 O O . ASP A 1 293 ? 14.037 3.896 15.534 1.00 72.69 293 ASP A O 1
ATOM 2339 N N . THR A 1 294 ? 12.003 3.271 16.227 1.00 72.81 294 THR A N 1
ATOM 2340 C CA . THR A 1 294 ? 11.366 3.174 14.909 1.00 72.81 294 THR A CA 1
ATOM 2341 C C . THR A 1 294 ? 11.555 4.429 14.059 1.00 72.81 294 THR A C 1
ATOM 2343 O O . THR A 1 294 ? 11.751 4.336 12.846 1.00 72.81 294 THR A O 1
ATOM 2346 N N . GLU A 1 295 ? 11.515 5.609 14.674 1.00 72.75 295 GLU A N 1
ATOM 2347 C CA . GLU A 1 295 ? 11.679 6.879 13.968 1.00 72.75 295 GLU A CA 1
ATOM 2348 C C . GLU A 1 295 ? 13.137 7.155 13.593 1.00 72.75 295 GLU A C 1
ATOM 2350 O O . GLU A 1 295 ? 13.407 7.653 12.497 1.00 72.75 295 GLU A O 1
ATOM 2355 N N . GLU A 1 296 ? 14.069 6.793 14.472 1.00 77.00 296 GLU A N 1
ATOM 2356 C CA . GLU A 1 296 ? 15.508 6.914 14.245 1.00 77.00 296 GLU A CA 1
ATOM 2357 C C . GLU A 1 296 ? 15.963 5.970 13.126 1.00 77.00 296 GLU A C 1
ATOM 2359 O O . GLU A 1 296 ? 16.681 6.388 12.215 1.00 77.00 296 GLU A O 1
ATOM 2364 N N . LEU A 1 297 ? 15.430 4.742 13.108 1.00 80.50 297 LEU A N 1
ATOM 2365 C CA . LEU A 1 297 ? 15.634 3.784 12.023 1.00 80.50 297 LEU A CA 1
ATOM 2366 C C . LEU A 1 297 ? 15.185 4.345 10.673 1.00 80.50 297 LEU A C 1
ATOM 2368 O O . LEU A 1 297 ? 15.955 4.345 9.714 1.00 80.50 297 LEU A O 1
ATOM 2372 N N . LEU A 1 298 ? 13.948 4.840 10.581 1.00 80.56 298 LEU A N 1
ATOM 2373 C CA . LEU A 1 298 ? 13.417 5.370 9.323 1.00 80.56 298 LEU A CA 1
ATOM 2374 C C . LEU A 1 298 ? 14.170 6.624 8.858 1.00 80.56 298 LEU A C 1
ATOM 2376 O O . LEU A 1 298 ? 14.350 6.808 7.655 1.00 80.56 298 LEU A O 1
ATOM 2380 N N . ASN A 1 299 ? 14.638 7.465 9.784 1.00 78.94 299 ASN A N 1
ATOM 2381 C CA . ASN A 1 299 ? 15.487 8.610 9.456 1.00 78.94 299 ASN A CA 1
ATOM 2382 C C . ASN A 1 299 ? 16.838 8.166 8.887 1.00 78.94 299 ASN A C 1
ATOM 2384 O O . ASN A 1 299 ? 17.248 8.672 7.844 1.00 78.94 299 ASN A O 1
ATOM 2388 N N . MET A 1 300 ? 17.494 7.191 9.514 1.00 80.81 300 MET A N 1
ATOM 2389 C CA . MET A 1 300 ? 18.757 6.632 9.028 1.00 80.81 300 MET A CA 1
ATOM 2390 C C . MET A 1 300 ? 18.602 5.986 7.644 1.00 80.81 300 MET A C 1
ATOM 2392 O O . MET A 1 300 ? 19.445 6.186 6.774 1.00 80.81 300 MET A O 1
ATOM 2396 N N . LEU 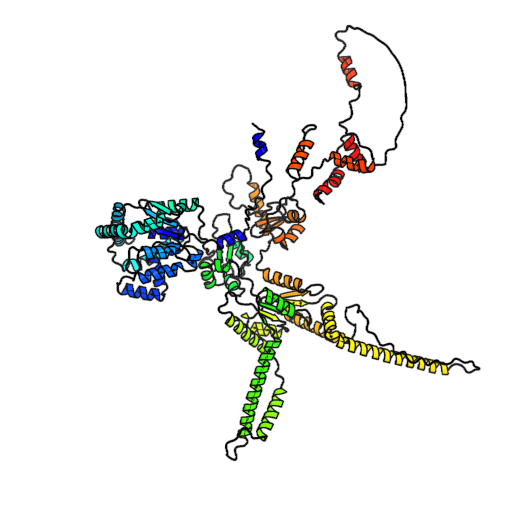A 1 301 ? 17.506 5.259 7.408 1.00 81.31 301 LEU A N 1
ATOM 2397 C CA . LEU A 1 301 ? 17.223 4.634 6.113 1.00 81.31 301 LEU A CA 1
ATOM 2398 C C . LEU A 1 301 ? 16.883 5.655 5.015 1.00 81.31 301 LEU A C 1
ATOM 2400 O O . LEU A 1 301 ? 17.136 5.389 3.842 1.00 81.31 301 LEU A O 1
ATOM 2404 N N . SER A 1 302 ? 16.327 6.818 5.371 1.00 81.00 302 SER A N 1
ATOM 2405 C CA . SER A 1 302 ? 15.888 7.832 4.400 1.00 81.00 302 SER A CA 1
ATOM 2406 C C . SER A 1 302 ? 17.022 8.428 3.566 1.00 81.00 302 SER A C 1
ATOM 2408 O O . SER A 1 302 ? 16.820 8.734 2.394 1.00 81.00 302 SER A O 1
ATOM 2410 N N . SER A 1 303 ? 18.219 8.552 4.138 1.00 77.94 303 SER A N 1
ATOM 2411 C CA . SER A 1 303 ? 19.389 9.138 3.479 1.00 77.94 303 SER A CA 1
ATOM 2412 C C . SER A 1 303 ? 20.304 8.108 2.812 1.00 77.94 303 SER A C 1
ATOM 2414 O O . SER A 1 303 ? 21.271 8.488 2.155 1.00 77.94 303 SER A O 1
ATOM 2416 N N . ARG A 1 304 ? 20.023 6.807 2.953 1.00 77.81 304 ARG A N 1
ATOM 2417 C CA . ARG A 1 304 ? 20.848 5.734 2.381 1.00 77.81 304 ARG A CA 1
ATOM 2418 C C . ARG A 1 304 ? 20.455 5.413 0.944 1.00 77.81 304 ARG A C 1
ATOM 2420 O O . ARG A 1 304 ? 19.270 5.305 0.640 1.00 77.81 304 ARG A O 1
ATOM 2427 N N . LYS A 1 305 ? 21.454 5.181 0.081 1.00 73.06 305 LYS A N 1
ATOM 2428 C CA . LYS A 1 305 ? 21.288 4.714 -1.313 1.00 73.06 305 LYS A CA 1
ATOM 2429 C C . LYS A 1 305 ? 20.180 5.479 -2.067 1.00 73.06 305 LYS A C 1
ATOM 2431 O O . LYS A 1 305 ? 19.286 4.866 -2.648 1.00 73.06 305 LYS A O 1
ATOM 2436 N N . THR A 1 306 ? 20.162 6.812 -1.983 1.00 75.56 306 THR A N 1
ATOM 2437 C CA . THR A 1 306 ? 19.142 7.635 -2.655 1.00 75.56 306 THR A CA 1
ATOM 2438 C C . THR A 1 306 ? 19.370 7.655 -4.168 1.00 75.56 306 THR A C 1
ATOM 2440 O O . THR A 1 306 ? 20.508 7.627 -4.626 1.00 75.56 306 THR A O 1
ATOM 2443 N N . ILE A 1 307 ? 18.289 7.727 -4.957 1.00 69.56 307 ILE A N 1
ATOM 2444 C CA . ILE A 1 307 ? 18.366 7.763 -6.437 1.00 69.56 307 ILE A CA 1
ATOM 2445 C C . ILE A 1 307 ? 19.169 8.978 -6.923 1.00 69.56 307 ILE A C 1
ATOM 2447 O O . ILE A 1 307 ? 19.861 8.911 -7.934 1.00 69.56 307 ILE A O 1
ATOM 2451 N N . ALA A 1 308 ? 19.050 10.095 -6.209 1.00 67.81 308 ALA A N 1
ATOM 2452 C CA . ALA A 1 308 ? 19.793 11.314 -6.470 1.00 67.81 308 ALA A CA 1
ATOM 2453 C C . ALA A 1 308 ? 20.156 12.005 -5.142 1.00 67.81 308 ALA A C 1
ATOM 2455 O O . ALA A 1 308 ? 19.414 11.869 -4.157 1.00 67.81 308 ALA A O 1
ATOM 2456 N N . PRO A 1 309 ? 21.267 12.761 -5.094 1.00 65.69 309 PRO A N 1
ATOM 2457 C CA . PRO A 1 309 ? 21.586 13.625 -3.960 1.00 65.69 309 PRO A CA 1
ATOM 2458 C C . PRO A 1 309 ? 20.430 14.595 -3.660 1.00 65.69 309 PRO A C 1
ATOM 2460 O O . PRO A 1 309 ? 19.839 15.159 -4.579 1.00 65.69 309 PRO A O 1
ATOM 2463 N N . GLY A 1 310 ? 20.077 14.765 -2.383 1.00 66.25 310 GLY A N 1
ATOM 2464 C CA . GLY A 1 310 ? 18.985 15.652 -1.949 1.00 66.25 310 GLY A CA 1
ATOM 2465 C C . GLY A 1 310 ? 17.563 15.077 -2.071 1.00 66.25 310 GLY A C 1
ATOM 2466 O O . GLY A 1 310 ? 16.608 15.746 -1.680 1.00 66.25 310 GLY A O 1
ATOM 2467 N N . PHE A 1 311 ? 17.396 13.840 -2.556 1.00 69.94 311 PHE A N 1
ATOM 2468 C CA . PHE A 1 311 ? 16.096 13.157 -2.647 1.00 69.94 311 PHE A CA 1
ATOM 2469 C C . PHE A 1 311 ? 16.028 11.955 -1.691 1.00 69.94 311 PHE A C 1
ATOM 2471 O O . PHE A 1 311 ? 16.188 10.814 -2.131 1.00 69.94 311 PHE A O 1
ATOM 2478 N N . PRO A 1 312 ? 15.809 12.184 -0.381 1.00 75.12 312 PRO A N 1
ATOM 2479 C CA . PRO A 1 312 ? 15.701 11.105 0.591 1.00 75.12 312 PRO A CA 1
ATOM 2480 C C . PRO A 1 312 ? 14.442 10.265 0.365 1.00 75.12 312 PRO A C 1
ATOM 2482 O O . PRO A 1 312 ? 13.397 10.767 -0.066 1.00 75.12 312 PRO A O 1
ATOM 2485 N N . TRP A 1 313 ? 14.531 8.984 0.713 1.00 81.62 313 TRP A N 1
ATOM 2486 C CA . TRP A 1 313 ? 13.394 8.074 0.675 1.00 81.62 313 TRP A CA 1
ATOM 2487 C C . TRP A 1 313 ? 12.312 8.512 1.658 1.00 81.62 313 TRP A C 1
ATOM 2489 O O . TRP A 1 313 ? 12.590 8.847 2.811 1.00 81.62 313 TRP A O 1
ATOM 2499 N N . ARG A 1 314 ? 11.050 8.454 1.228 1.00 80.56 314 ARG A N 1
ATOM 2500 C CA . ARG A 1 314 ? 9.914 8.802 2.081 1.00 80.56 314 ARG A CA 1
ATOM 2501 C C . ARG A 1 314 ? 9.462 7.630 2.938 1.00 80.56 314 ARG A C 1
ATOM 2503 O O . ARG A 1 314 ? 9.614 6.464 2.588 1.00 80.56 314 ARG A O 1
ATOM 2510 N N . ARG A 1 315 ? 8.821 7.920 4.066 1.00 83.31 315 ARG A N 1
ATOM 2511 C CA . ARG A 1 315 ? 8.202 6.878 4.895 1.00 83.31 315 ARG A CA 1
ATOM 2512 C C . ARG A 1 315 ? 6.964 6.312 4.190 1.00 83.31 315 ARG A C 1
ATOM 2514 O O . ARG A 1 315 ? 6.153 7.063 3.641 1.00 83.31 315 ARG A O 1
ATOM 2521 N N . SER A 1 316 ? 6.791 4.993 4.200 1.00 84.81 316 SER A N 1
ATOM 2522 C CA . SER A 1 316 ? 5.533 4.387 3.753 1.00 84.81 316 SER A CA 1
ATOM 2523 C C . SER A 1 316 ? 4.434 4.555 4.810 1.00 84.81 316 SER A C 1
ATOM 2525 O O . SER A 1 316 ? 4.708 4.786 5.989 1.00 84.81 316 SER A O 1
ATOM 2527 N N . ARG A 1 317 ? 3.168 4.394 4.404 1.00 78.06 317 ARG A N 1
ATOM 2528 C CA . ARG A 1 317 ? 2.011 4.394 5.320 1.00 78.06 317 ARG A CA 1
ATOM 2529 C C . ARG A 1 317 ? 2.036 3.251 6.340 1.00 78.06 317 ARG A C 1
ATOM 2531 O O . ARG A 1 317 ? 1.293 3.298 7.309 1.00 78.06 317 ARG A O 1
ATOM 2538 N N . TRP A 1 318 ? 2.849 2.220 6.106 1.00 81.69 318 TRP A N 1
ATOM 2539 C CA . TRP A 1 318 ? 2.989 1.073 7.002 1.00 81.69 318 TRP A CA 1
ATOM 2540 C C . TRP A 1 318 ? 4.093 1.270 8.048 1.00 81.69 318 TRP A C 1
ATOM 2542 O O . TRP A 1 318 ? 4.185 0.472 8.976 1.00 81.69 318 TRP A O 1
ATOM 2552 N N . GLY A 1 319 ? 4.903 2.333 7.946 1.00 83.12 319 GLY A N 1
ATOM 2553 C CA . GLY A 1 319 ? 6.004 2.591 8.874 1.00 83.12 319 GLY A CA 1
ATOM 2554 C C . GLY A 1 319 ? 6.955 1.394 8.950 1.00 83.12 319 GLY A C 1
ATOM 2555 O O . GLY A 1 319 ? 7.462 0.940 7.926 1.00 83.12 319 GLY A O 1
ATOM 2556 N N . CYS A 1 320 ? 7.156 0.863 10.158 1.00 84.25 320 CYS A N 1
ATOM 2557 C CA . CYS A 1 320 ? 7.940 -0.353 10.376 1.00 84.25 320 CYS A CA 1
ATOM 2558 C C . CYS A 1 320 ? 7.102 -1.640 10.339 1.00 84.25 320 CYS A C 1
ATOM 2560 O O . CYS A 1 320 ? 7.649 -2.708 10.574 1.00 84.25 320 CYS A O 1
ATOM 2562 N N . THR A 1 321 ? 5.790 -1.595 10.098 1.00 87.31 321 THR A N 1
ATOM 2563 C CA . THR A 1 321 ? 4.960 -2.807 10.033 1.00 87.31 321 THR A CA 1
ATOM 2564 C C . THR A 1 321 ? 5.071 -3.463 8.657 1.00 87.31 321 THR A C 1
ATOM 2566 O O . THR A 1 321 ? 4.933 -2.807 7.628 1.00 87.31 321 THR A O 1
ATOM 2569 N N . CYS A 1 322 ? 5.276 -4.779 8.631 1.00 90.06 322 CYS A N 1
ATOM 2570 C CA . CYS A 1 322 ? 5.481 -5.528 7.395 1.00 90.06 322 CYS A CA 1
ATOM 2571 C C . CYS A 1 322 ? 4.177 -5.635 6.566 1.00 90.06 322 CYS A C 1
ATOM 2573 O O . CYS A 1 322 ? 3.237 -6.303 7.011 1.00 90.06 322 CYS A O 1
ATOM 2575 N N . PRO A 1 323 ? 4.094 -5.061 5.344 1.00 89.12 323 PRO A N 1
ATOM 2576 C CA . PRO A 1 323 ? 2.902 -5.151 4.490 1.00 89.12 323 PRO A CA 1
ATOM 2577 C C . PRO A 1 323 ? 2.565 -6.587 4.066 1.00 89.12 323 PRO A C 1
ATOM 2579 O O . PRO A 1 323 ? 1.391 -6.934 3.934 1.00 89.12 323 PRO A O 1
ATOM 2582 N N . VAL A 1 324 ? 3.580 -7.440 3.900 1.00 89.56 324 VAL A N 1
ATOM 2583 C CA . VAL A 1 324 ? 3.398 -8.849 3.524 1.00 89.56 324 VAL A CA 1
ATOM 2584 C C . VAL A 1 324 ? 2.748 -9.634 4.663 1.00 89.56 324 VAL A C 1
ATOM 2586 O O . VAL A 1 324 ? 1.739 -10.301 4.452 1.00 89.56 324 VAL A O 1
ATOM 2589 N N . ALA A 1 325 ? 3.248 -9.472 5.893 1.00 87.50 325 ALA A N 1
ATOM 2590 C CA . ALA A 1 325 ? 2.658 -10.101 7.075 1.00 87.50 325 ALA A CA 1
ATOM 2591 C C . ALA A 1 325 ? 1.227 -9.602 7.340 1.00 87.50 325 ALA A C 1
ATOM 2593 O O . ALA A 1 325 ? 0.360 -10.385 7.731 1.00 87.50 325 ALA A O 1
ATOM 2594 N N . LEU A 1 326 ? 0.954 -8.318 7.076 1.00 86.00 326 LEU A N 1
ATOM 2595 C CA . LEU A 1 326 ? -0.392 -7.756 7.197 1.00 86.00 326 LEU A CA 1
ATOM 2596 C C . LEU A 1 326 ? -1.371 -8.371 6.199 1.00 86.00 326 LEU A C 1
ATOM 2598 O O . LEU A 1 326 ? -2.524 -8.596 6.559 1.00 86.00 326 LEU A O 1
ATOM 2602 N N . LYS A 1 327 ? -0.925 -8.684 4.976 1.00 82.75 327 LYS A N 1
ATOM 2603 C CA . LYS A 1 327 ? -1.754 -9.409 4.003 1.00 82.75 327 LYS A CA 1
ATOM 2604 C C . LYS A 1 327 ? -2.134 -10.803 4.513 1.00 82.75 327 LYS A C 1
ATOM 2606 O O . LYS A 1 327 ? -3.269 -11.229 4.336 1.00 82.75 327 LYS A O 1
ATOM 2611 N N . ASP A 1 328 ? -1.232 -11.450 5.246 1.00 79.69 328 ASP A N 1
ATOM 2612 C CA . ASP A 1 328 ? -1.491 -12.697 5.976 1.00 79.69 328 ASP A CA 1
ATOM 2613 C C . ASP A 1 328 ? -2.286 -12.518 7.286 1.00 79.69 328 ASP A C 1
ATOM 2615 O O . ASP A 1 328 ? -2.431 -13.474 8.054 1.00 79.69 328 ASP A O 1
ATOM 2619 N N . GLY A 1 329 ? -2.788 -11.318 7.587 1.00 78.31 329 GLY A N 1
ATOM 2620 C CA . GLY A 1 329 ? -3.555 -11.036 8.801 1.00 78.31 329 GLY A CA 1
ATOM 2621 C C . GLY A 1 329 ? -2.717 -11.047 10.087 1.00 78.31 329 GLY A C 1
ATOM 2622 O O . GLY A 1 329 ? -3.236 -11.340 11.172 1.00 78.31 329 GLY A O 1
ATOM 2623 N N . LYS A 1 330 ? -1.412 -10.760 9.995 1.00 81.00 330 LYS A N 1
ATOM 2624 C CA . LYS A 1 330 ? -0.491 -10.660 11.137 1.00 81.00 330 LYS A CA 1
ATOM 2625 C C . LYS A 1 330 ? 0.133 -9.265 11.207 1.00 81.00 330 LYS A C 1
ATOM 2627 O O . LYS A 1 330 ? 0.754 -8.805 10.256 1.00 81.00 330 LYS A O 1
ATOM 2632 N N . MET A 1 331 ? 0.010 -8.603 12.354 1.00 83.12 331 MET A N 1
ATOM 2633 C CA . MET A 1 331 ? 0.644 -7.308 12.597 1.00 83.12 331 MET A CA 1
ATOM 2634 C C . MET A 1 331 ? 2.025 -7.527 13.226 1.00 83.12 331 MET A C 1
ATOM 2636 O O . MET A 1 331 ? 2.146 -7.689 14.434 1.00 83.12 331 MET A O 1
ATOM 2640 N N . ILE A 1 332 ? 3.063 -7.597 12.387 1.00 84.62 332 ILE A N 1
ATOM 2641 C CA . ILE A 1 332 ? 4.450 -7.844 12.811 1.00 84.62 332 ILE A CA 1
ATOM 2642 C C . ILE A 1 332 ? 5.322 -6.678 12.350 1.00 84.62 332 ILE A C 1
ATOM 2644 O O . ILE A 1 332 ? 5.264 -6.277 11.183 1.00 84.62 332 ILE A O 1
ATOM 2648 N N . ASN A 1 333 ? 6.142 -6.152 13.260 1.00 86.56 333 ASN A N 1
ATOM 2649 C CA . ASN A 1 333 ? 7.149 -5.161 12.909 1.00 86.56 333 ASN A CA 1
ATOM 2650 C C . ASN A 1 333 ? 8.286 -5.828 12.133 1.00 86.56 333 ASN A C 1
ATOM 2652 O O . ASN A 1 333 ? 8.772 -6.899 12.493 1.00 86.56 333 ASN A O 1
ATOM 2656 N N . GLY A 1 334 ? 8.661 -5.197 11.030 1.00 84.56 334 GLY A N 1
ATOM 2657 C CA . GLY A 1 334 ? 9.787 -5.578 10.214 1.00 84.56 334 GLY A CA 1
ATOM 2658 C C . GLY A 1 334 ? 11.109 -5.372 10.937 1.00 84.56 334 GLY A C 1
ATOM 2659 O O . GLY A 1 334 ? 11.206 -4.595 11.888 1.00 84.56 334 GLY A O 1
ATOM 2660 N N . LYS A 1 335 ? 12.129 -6.069 10.455 1.00 87.25 335 LYS A N 1
ATOM 2661 C CA . LYS A 1 335 ? 13.495 -5.917 10.929 1.00 87.25 335 LYS A CA 1
ATOM 2662 C C . LYS A 1 335 ? 14.286 -5.000 9.996 1.00 87.25 335 LYS A C 1
ATOM 2664 O O . LYS A 1 335 ? 14.045 -5.028 8.786 1.00 87.25 335 LYS A O 1
ATOM 2669 N N . PRO A 1 336 ? 15.255 -4.234 10.525 1.00 85.19 336 PRO A N 1
ATOM 2670 C CA . PRO A 1 336 ? 16.064 -3.322 9.723 1.00 85.19 336 PRO A CA 1
ATOM 2671 C C . PRO A 1 336 ? 16.791 -4.043 8.578 1.00 85.19 336 PRO A C 1
ATOM 2673 O O . PRO A 1 336 ? 16.766 -3.540 7.458 1.00 85.19 336 PRO A O 1
ATOM 2676 N N . GLU A 1 337 ? 17.319 -5.250 8.814 1.00 85.75 337 GLU A N 1
ATOM 2677 C CA . GLU A 1 337 ? 18.004 -6.096 7.815 1.00 85.75 337 GLU A CA 1
ATOM 2678 C C . GLU A 1 337 ? 17.193 -6.339 6.526 1.00 85.75 337 GLU A C 1
ATOM 2680 O O . GLU A 1 337 ? 17.762 -6.466 5.445 1.00 85.75 337 GLU A O 1
ATOM 2685 N N . PHE A 1 338 ? 15.859 -6.332 6.605 1.00 89.44 338 PHE A N 1
ATOM 2686 C CA . PHE A 1 338 ? 14.973 -6.581 5.463 1.00 89.44 338 PHE A CA 1
ATOM 2687 C C . PHE A 1 338 ? 14.281 -5.303 4.962 1.00 89.44 338 PHE A C 1
ATOM 2689 O O . PHE A 1 338 ? 13.137 -5.343 4.499 1.00 89.44 338 PHE A O 1
ATOM 2696 N N . SER A 1 339 ? 14.952 -4.154 5.077 1.00 89.44 339 SER A N 1
ATOM 2697 C CA . SER A 1 339 ? 14.434 -2.862 4.611 1.00 89.44 339 SER A CA 1
ATOM 2698 C C . SER A 1 339 ? 14.647 -2.656 3.112 1.00 89.44 339 SER A C 1
ATOM 2700 O O . SER A 1 339 ? 15.746 -2.837 2.581 1.00 89.44 339 SER A O 1
ATOM 2702 N N . VAL A 1 340 ? 13.592 -2.217 2.431 1.00 91.12 340 VAL A N 1
ATOM 2703 C CA . VAL A 1 340 ? 13.540 -2.046 0.976 1.00 91.12 340 VAL A CA 1
ATOM 2704 C C . VAL A 1 340 ? 12.971 -0.681 0.629 1.00 91.12 340 VAL A C 1
ATOM 2706 O O . VAL A 1 340 ? 12.000 -0.237 1.243 1.00 91.12 340 VAL A O 1
ATOM 2709 N N . SER A 1 341 ? 13.525 -0.029 -0.387 1.00 89.62 341 SER A N 1
ATOM 2710 C CA . SER A 1 341 ? 12.912 1.131 -1.020 1.00 89.62 341 SER A CA 1
ATOM 2711 C C . SER A 1 341 ? 12.174 0.749 -2.301 1.00 89.62 341 SER A C 1
ATOM 2713 O O . SER A 1 341 ? 12.637 -0.059 -3.105 1.00 89.62 341 SER A O 1
ATOM 2715 N N . PHE A 1 342 ? 10.993 1.328 -2.495 1.00 89.12 342 PHE A N 1
ATOM 2716 C CA . PHE A 1 342 ? 10.181 1.146 -3.693 1.00 89.12 342 PHE A CA 1
ATOM 2717 C C . PHE A 1 342 ? 9.276 2.367 -3.905 1.00 89.12 342 PHE A C 1
ATOM 2719 O O . PHE A 1 342 ? 8.673 2.853 -2.951 1.00 89.12 342 PHE A O 1
ATOM 2726 N N . LEU A 1 343 ? 9.203 2.893 -5.135 1.00 84.00 343 LEU A N 1
ATOM 2727 C CA . LEU A 1 343 ? 8.428 4.100 -5.491 1.00 84.00 343 LEU A CA 1
ATOM 2728 C C . LEU A 1 343 ? 8.621 5.277 -4.520 1.00 84.00 343 LEU A C 1
ATOM 2730 O O . LEU A 1 343 ? 7.668 5.881 -4.035 1.00 84.00 343 LEU A O 1
ATOM 2734 N N . ASN A 1 344 ? 9.883 5.605 -4.233 1.00 80.75 344 ASN A N 1
ATOM 2735 C CA . ASN A 1 344 ? 10.260 6.676 -3.309 1.00 80.75 344 ASN A CA 1
ATOM 2736 C C . ASN A 1 344 ? 9.803 6.456 -1.847 1.00 80.75 344 ASN A C 1
ATOM 2738 O O . ASN A 1 344 ? 9.749 7.410 -1.073 1.00 80.75 344 ASN A O 1
ATOM 2742 N N . LYS A 1 345 ? 9.459 5.222 -1.451 1.00 86.50 345 LYS A N 1
ATOM 2743 C CA . LYS A 1 345 ? 9.002 4.876 -0.098 1.00 86.50 345 LYS A CA 1
ATOM 2744 C C . LYS A 1 345 ? 9.829 3.752 0.526 1.00 86.50 345 LYS A C 1
ATOM 2746 O O . LYS A 1 345 ? 10.280 2.857 -0.180 1.00 86.50 345 LYS A O 1
ATOM 2751 N N . ILE A 1 346 ? 9.984 3.784 1.849 1.00 89.31 346 ILE A N 1
ATOM 2752 C CA . ILE A 1 346 ? 10.672 2.762 2.651 1.00 89.31 346 ILE A CA 1
ATOM 2753 C C . ILE A 1 346 ? 9.659 1.749 3.191 1.00 89.31 346 ILE A C 1
ATOM 2755 O O . ILE A 1 346 ? 8.650 2.123 3.798 1.00 89.31 346 ILE A O 1
ATOM 2759 N N . TYR A 1 347 ? 9.971 0.470 3.025 1.00 91.00 347 TYR A N 1
ATOM 2760 C CA . TYR A 1 347 ? 9.221 -0.674 3.524 1.00 91.00 347 TYR A CA 1
ATOM 2761 C C . TYR A 1 347 ? 10.134 -1.543 4.385 1.00 91.00 347 TYR A C 1
ATOM 2763 O O . TYR A 1 347 ? 11.215 -1.925 3.946 1.00 91.00 347 TYR A O 1
ATOM 2771 N N . VAL A 1 348 ? 9.697 -1.874 5.599 1.00 90.75 348 VAL A N 1
ATOM 2772 C CA . VAL A 1 348 ? 10.455 -2.732 6.521 1.00 90.75 348 VAL A CA 1
ATOM 2773 C C . VAL A 1 348 ? 9.756 -4.086 6.616 1.00 90.75 348 VAL A C 1
ATOM 2775 O O . VAL A 1 348 ? 8.578 -4.157 6.974 1.00 90.75 348 VAL A O 1
ATOM 2778 N N . LEU A 1 349 ? 10.457 -5.167 6.266 1.00 92.50 349 LEU A N 1
ATOM 2779 C CA . LEU A 1 349 ? 9.876 -6.508 6.154 1.00 92.50 349 LEU A CA 1
ATOM 2780 C C . LEU A 1 349 ? 10.280 -7.395 7.338 1.00 92.50 349 LEU A C 1
ATOM 2782 O O . LEU A 1 349 ? 11.302 -7.189 7.980 1.00 92.50 349 LEU A O 1
ATOM 2786 N N . SER A 1 350 ? 9.434 -8.362 7.693 1.00 91.56 350 SER A N 1
ATOM 2787 C CA . SER A 1 350 ? 9.600 -9.170 8.916 1.00 91.56 350 SER A CA 1
ATOM 2788 C C . SER A 1 350 ? 10.604 -10.313 8.793 1.00 91.56 350 SER A C 1
ATOM 2790 O O . SER A 1 350 ? 11.084 -10.812 9.807 1.00 91.56 350 SER A O 1
ATOM 2792 N N . SER A 1 351 ? 10.879 -10.767 7.573 1.00 92.38 351 SER A N 1
ATOM 2793 C CA . SER A 1 351 ? 11.654 -11.979 7.302 1.00 92.38 351 SER A CA 1
ATOM 2794 C C . SER A 1 351 ? 12.233 -11.963 5.890 1.00 92.38 351 SER A C 1
ATOM 2796 O O . SER A 1 351 ? 11.761 -11.213 5.028 1.00 92.38 351 SER A O 1
ATOM 2798 N N . GLN A 1 352 ? 13.201 -12.845 5.641 1.00 91.62 352 GLN A N 1
ATOM 2799 C CA . GLN A 1 352 ? 13.782 -13.058 4.319 1.00 91.62 352 GLN A CA 1
ATOM 2800 C C . GLN A 1 352 ? 12.740 -13.570 3.309 1.00 91.62 352 GLN A C 1
ATOM 2802 O O . GLN A 1 352 ? 12.765 -13.168 2.146 1.00 91.62 352 GLN A O 1
ATOM 2807 N N . GLU A 1 353 ? 11.788 -14.405 3.735 1.00 91.50 353 GLU A N 1
ATOM 2808 C CA . GLU A 1 353 ? 10.701 -14.865 2.865 1.00 91.50 353 GLU A CA 1
ATOM 2809 C C . GLU A 1 353 ? 9.773 -13.704 2.481 1.00 91.50 353 GLU A C 1
ATOM 2811 O O . GLU A 1 353 ? 9.407 -13.556 1.315 1.00 91.50 353 GLU A O 1
ATOM 2816 N N . ALA A 1 354 ? 9.433 -12.833 3.441 1.00 91.94 354 ALA A N 1
ATOM 2817 C CA . ALA A 1 354 ? 8.650 -11.624 3.170 1.00 91.94 354 ALA A CA 1
ATOM 2818 C C . ALA A 1 354 ? 9.370 -10.675 2.203 1.00 91.94 354 ALA A C 1
ATOM 2820 O O . ALA A 1 354 ? 8.730 -10.104 1.319 1.00 91.94 354 ALA A O 1
ATOM 2821 N N . LEU A 1 355 ? 10.693 -10.555 2.336 1.00 91.94 355 LEU A N 1
ATOM 2822 C CA . LEU A 1 355 ? 11.541 -9.810 1.412 1.00 91.94 355 LEU A CA 1
ATOM 2823 C C . LEU A 1 355 ? 11.454 -10.347 -0.013 1.00 91.94 355 LEU A C 1
ATOM 2825 O O . LEU A 1 355 ? 11.165 -9.586 -0.932 1.00 91.94 355 LEU A O 1
ATOM 2829 N N . GLN A 1 356 ? 11.642 -11.650 -0.200 1.00 90.69 356 GLN A N 1
ATOM 2830 C CA . GLN A 1 356 ? 11.560 -12.266 -1.524 1.00 90.69 356 GLN A CA 1
ATOM 2831 C C . GLN A 1 356 ? 10.170 -12.111 -2.147 1.00 90.69 356 GLN A C 1
ATOM 2833 O O . GLN A 1 356 ? 10.065 -11.732 -3.310 1.00 90.69 356 GLN A O 1
ATOM 2838 N N . MET A 1 357 ? 9.105 -12.322 -1.370 1.00 90.81 357 MET A N 1
ATOM 2839 C CA . MET A 1 357 ? 7.735 -12.141 -1.856 1.00 90.81 357 MET A CA 1
ATOM 2840 C C . MET A 1 357 ? 7.464 -10.701 -2.317 1.00 90.81 357 MET A C 1
ATOM 2842 O O . MET A 1 357 ? 6.886 -10.497 -3.384 1.00 90.81 357 MET A O 1
ATOM 2846 N N . PHE A 1 358 ? 7.916 -9.703 -1.551 1.00 92.06 358 PHE A N 1
ATOM 2847 C CA . PHE A 1 358 ? 7.763 -8.295 -1.920 1.00 92.06 358 PHE A CA 1
ATOM 2848 C C . PHE A 1 358 ? 8.633 -7.901 -3.123 1.00 92.06 358 PHE A C 1
ATOM 2850 O O . PHE A 1 358 ? 8.201 -7.102 -3.946 1.00 92.06 358 PHE A O 1
ATOM 2857 N N . MET A 1 359 ? 9.839 -8.467 -3.255 1.00 90.19 359 MET A N 1
ATOM 2858 C CA . MET A 1 359 ? 10.716 -8.233 -4.410 1.00 90.19 359 MET A CA 1
ATOM 2859 C C . MET A 1 359 ? 10.175 -8.851 -5.702 1.00 90.19 359 MET A C 1
ATOM 2861 O O . MET A 1 359 ? 10.442 -8.323 -6.775 1.00 90.19 359 MET A O 1
ATOM 2865 N N . VAL A 1 360 ? 9.423 -9.949 -5.630 1.00 89.12 360 VAL A N 1
ATOM 2866 C CA . VAL A 1 360 ? 8.813 -10.581 -6.810 1.00 89.12 360 VAL A CA 1
ATOM 2867 C C . VAL A 1 360 ? 7.562 -9.829 -7.262 1.00 89.12 360 VAL A C 1
ATOM 2869 O O . VAL A 1 360 ? 7.385 -9.599 -8.458 1.00 89.12 360 VAL A O 1
ATOM 2872 N N . ASP A 1 361 ? 6.696 -9.453 -6.318 1.00 88.06 361 ASP A N 1
ATOM 2873 C CA . ASP A 1 361 ? 5.390 -8.865 -6.620 1.00 88.06 361 ASP A CA 1
ATOM 2874 C C . ASP A 1 361 ? 4.977 -7.795 -5.593 1.00 88.06 361 ASP A C 1
ATOM 2876 O O . ASP A 1 361 ? 4.135 -8.038 -4.720 1.00 88.06 361 ASP A O 1
ATOM 2880 N N . PRO A 1 362 ? 5.550 -6.581 -5.674 1.00 89.94 362 PRO A N 1
ATOM 2881 C CA . PRO A 1 362 ? 5.198 -5.495 -4.766 1.00 89.94 362 PRO A CA 1
ATOM 2882 C C . PRO A 1 362 ? 3.766 -4.996 -5.014 1.00 89.94 362 PRO A C 1
ATOM 2884 O O . PRO A 1 362 ? 3.067 -4.613 -4.071 1.00 89.94 362 PRO A O 1
ATOM 2887 N N . ARG A 1 363 ? 3.279 -5.041 -6.266 1.00 87.62 363 ARG A N 1
ATOM 2888 C CA . ARG A 1 363 ? 1.939 -4.558 -6.643 1.00 87.62 363 ARG A CA 1
ATOM 2889 C C . ARG A 1 363 ? 0.838 -5.287 -5.885 1.00 87.62 363 ARG A C 1
ATOM 2891 O O . ARG A 1 363 ? -0.114 -4.643 -5.450 1.00 87.62 363 ARG A O 1
ATOM 2898 N N . ARG A 1 364 ? 0.995 -6.587 -5.631 1.00 85.50 364 ARG A N 1
ATOM 2899 C CA . ARG A 1 364 ? 0.049 -7.397 -4.847 1.00 85.50 364 ARG A CA 1
ATOM 2900 C C . ARG A 1 364 ? -0.187 -6.905 -3.416 1.00 85.50 364 ARG A C 1
ATOM 2902 O O . ARG A 1 364 ? -1.231 -7.223 -2.836 1.00 85.50 364 ARG A O 1
ATOM 2909 N N . TYR A 1 365 ? 0.759 -6.170 -2.836 1.00 86.25 365 TYR A N 1
ATOM 2910 C CA . TYR A 1 365 ? 0.655 -5.619 -1.480 1.00 86.25 365 TYR A CA 1
ATOM 2911 C C . TYR A 1 365 ? 0.297 -4.131 -1.471 1.00 86.25 365 TYR A C 1
ATOM 2913 O O . TYR A 1 365 ? -0.215 -3.635 -0.470 1.00 86.25 365 TYR A O 1
ATOM 2921 N N . LEU A 1 366 ? 0.560 -3.421 -2.570 1.00 85.06 366 LEU A N 1
ATOM 2922 C CA . LEU A 1 366 ? 0.396 -1.971 -2.656 1.00 85.06 366 LEU A CA 1
ATOM 2923 C C . LEU A 1 366 ? -0.869 -1.545 -3.411 1.00 85.06 366 LEU A C 1
ATOM 2925 O O . LEU A 1 366 ? -1.380 -0.461 -3.150 1.00 85.06 366 LEU A O 1
ATOM 2929 N N . LEU A 1 367 ? -1.423 -2.381 -4.297 1.00 80.81 367 LEU A N 1
ATOM 2930 C CA . LEU A 1 367 ? -2.677 -2.088 -4.993 1.00 80.81 367 LEU A CA 1
ATOM 2931 C C . LEU A 1 367 ? -3.917 -2.384 -4.126 1.00 80.81 367 LEU A C 1
ATOM 2933 O O . LEU A 1 367 ? -3.917 -3.322 -3.328 1.00 80.81 367 LEU A O 1
ATOM 2937 N N . PRO A 1 368 ? -5.016 -1.620 -4.290 1.00 70.62 368 PRO A N 1
ATOM 2938 C CA . PRO A 1 368 ? -6.296 -1.918 -3.651 1.00 70.62 368 PRO A CA 1
ATOM 2939 C C . PRO A 1 368 ? -6.854 -3.310 -4.032 1.00 70.62 368 PRO A C 1
ATOM 2941 O O . PRO A 1 368 ? -6.899 -3.604 -5.228 1.00 70.62 368 PRO A O 1
ATOM 2944 N N . PRO A 1 369 ? -7.356 -4.117 -3.070 1.00 67.12 369 PRO A N 1
ATOM 2945 C CA . PRO A 1 369 ? -7.518 -3.798 -1.651 1.00 67.12 369 PRO A CA 1
ATOM 2946 C C . PRO A 1 369 ? -6.188 -3.921 -0.894 1.00 67.12 369 PRO A C 1
ATOM 2948 O O . PRO A 1 369 ? -5.644 -5.010 -0.733 1.00 67.12 369 PRO A O 1
ATOM 2951 N N . MET A 1 370 ? -5.690 -2.789 -0.390 1.00 70.38 370 MET A N 1
ATOM 2952 C CA . MET A 1 370 ? -4.448 -2.742 0.380 1.00 70.38 370 MET A CA 1
ATOM 2953 C C . MET A 1 370 ? -4.627 -3.509 1.698 1.00 70.38 370 MET A C 1
ATOM 2955 O O . MET A 1 370 ? -5.724 -3.455 2.274 1.00 70.38 370 MET A O 1
ATOM 2959 N N . PRO A 1 371 ? -3.577 -4.174 2.213 1.00 72.25 371 PRO A N 1
ATOM 2960 C CA . PRO A 1 371 ? -3.647 -4.901 3.470 1.00 72.25 371 PRO A CA 1
ATOM 2961 C C . PRO A 1 371 ? -4.050 -3.945 4.597 1.00 72.25 371 PRO A C 1
ATOM 2963 O O . PRO A 1 371 ? -3.393 -2.932 4.855 1.00 72.25 371 PRO A O 1
ATOM 2966 N N . ARG A 1 372 ? -5.181 -4.260 5.232 1.00 72.81 372 ARG A N 1
ATOM 2967 C CA . ARG A 1 372 ? -5.725 -3.542 6.390 1.00 72.81 372 ARG A CA 1
ATOM 2968 C C . ARG A 1 372 ? -5.260 -4.225 7.675 1.00 72.81 372 ARG A C 1
ATOM 2970 O O . ARG A 1 372 ? -4.950 -5.416 7.630 1.00 72.81 372 ARG A O 1
ATOM 2977 N N . PRO A 1 373 ? -5.232 -3.515 8.816 1.00 73.44 373 PRO A N 1
ATOM 2978 C CA . PRO A 1 373 ? -4.987 -4.170 10.091 1.00 73.44 373 PRO A CA 1
ATOM 2979 C C . PRO A 1 373 ? -5.970 -5.331 10.283 1.00 73.44 373 PRO A C 1
ATOM 2981 O O . PRO A 1 373 ? -7.179 -5.126 10.109 1.00 73.44 373 PRO A O 1
ATOM 2984 N N . PRO A 1 374 ? -5.485 -6.536 10.631 1.00 78.00 374 PRO A N 1
ATOM 2985 C CA . PRO A 1 374 ? -6.373 -7.627 10.986 1.00 78.00 374 PRO A CA 1
ATOM 2986 C C . PRO A 1 374 ? -7.216 -7.192 12.185 1.00 78.00 374 PRO A C 1
ATOM 2988 O O . PRO A 1 374 ? -6.712 -6.639 13.161 1.00 78.00 374 PRO A O 1
ATOM 2991 N N . CYS A 1 375 ? -8.523 -7.421 12.124 1.00 81.44 375 CYS A N 1
ATOM 2992 C CA . CYS A 1 375 ? -9.385 -7.131 13.259 1.00 81.44 375 CYS A CA 1
ATOM 2993 C C . CYS A 1 375 ? -9.241 -8.266 14.275 1.00 81.44 375 CYS A C 1
ATOM 2995 O O . CYS A 1 375 ? -10.021 -9.204 14.226 1.00 81.44 375 CYS A O 1
ATOM 2997 N N . LYS A 1 376 ? -8.211 -8.226 15.128 1.00 87.44 376 LYS A N 1
ATOM 2998 C CA . LYS A 1 376 ? -8.041 -9.120 16.285 1.00 87.44 376 LYS A CA 1
ATOM 2999 C C . LYS A 1 376 ? -8.204 -8.306 17.551 1.00 87.44 376 LYS A C 1
ATOM 3001 O O . LYS A 1 376 ? -7.242 -7.755 18.083 1.00 87.44 376 LYS A O 1
ATOM 3006 N N . VAL A 1 377 ? -9.438 -8.149 18.003 1.00 89.81 377 VAL A N 1
ATOM 3007 C CA . VAL A 1 377 ? -9.720 -7.260 19.133 1.00 89.81 377 VAL A CA 1
ATOM 3008 C C . VAL A 1 377 ? -10.629 -7.916 20.146 1.00 89.81 377 VAL A C 1
ATOM 3010 O O . VAL A 1 377 ? -11.386 -8.834 19.837 1.00 89.81 377 VAL A O 1
ATOM 3013 N N . SER A 1 378 ? -10.578 -7.404 21.366 1.00 90.75 378 SER A N 1
ATOM 3014 C CA . SER A 1 378 ? -11.501 -7.784 22.425 1.00 90.75 378 SER A CA 1
ATOM 3015 C C . SER A 1 378 ? -12.304 -6.571 22.873 1.00 90.75 378 SER A C 1
ATOM 3017 O O . SER A 1 378 ? -11.738 -5.508 23.132 1.00 90.75 378 SER A O 1
ATOM 3019 N N . VAL A 1 379 ? -13.627 -6.721 22.944 1.00 91.38 379 VAL A N 1
ATOM 3020 C CA . VAL A 1 379 ? -14.539 -5.680 23.429 1.00 91.38 379 VAL A CA 1
ATOM 3021 C C . VAL A 1 379 ? -15.086 -6.106 24.783 1.00 91.38 379 VAL A C 1
ATOM 3023 O O . VAL A 1 379 ? -15.850 -7.064 24.904 1.00 91.38 379 VAL A O 1
ATOM 3026 N N . ILE A 1 380 ? -14.702 -5.368 25.818 1.00 90.12 380 ILE A N 1
ATOM 3027 C CA . ILE A 1 380 ? -15.018 -5.654 27.214 1.00 90.12 380 ILE A CA 1
ATOM 3028 C C . ILE A 1 380 ? -15.833 -4.491 27.773 1.00 90.12 380 ILE A C 1
ATOM 3030 O O . ILE A 1 380 ? -15.655 -3.331 27.405 1.00 90.12 380 ILE A O 1
ATOM 3034 N N . GLY A 1 381 ? -16.769 -4.783 28.665 1.00 87.38 381 GLY A N 1
ATOM 3035 C CA . GLY A 1 381 ? -17.536 -3.744 29.333 1.00 87.38 381 GLY A CA 1
ATOM 3036 C C . GLY A 1 381 ? -18.583 -4.319 30.274 1.00 87.38 381 GLY A C 1
ATOM 3037 O O . GLY A 1 381 ? -18.882 -5.519 30.211 1.00 87.38 381 GLY A O 1
ATOM 3038 N N . PRO A 1 382 ? -19.216 -3.469 31.092 1.00 84.94 382 PRO A N 1
ATOM 3039 C CA . PRO A 1 382 ? -20.270 -3.899 31.992 1.00 84.94 382 PRO A CA 1
ATOM 3040 C C . PRO A 1 382 ? -21.501 -4.411 31.220 1.00 84.94 382 PRO A C 1
ATOM 3042 O O . PRO A 1 382 ? -21.613 -4.252 29.994 1.00 84.94 382 PRO A O 1
ATOM 3045 N N . PRO A 1 383 ? -22.439 -5.103 31.885 1.00 81.69 383 PRO A N 1
ATOM 3046 C CA . PRO A 1 383 ? -23.689 -5.531 31.261 1.00 81.69 383 PRO A CA 1
ATOM 3047 C C . PRO A 1 383 ? -24.426 -4.342 30.624 1.00 81.69 383 PRO A C 1
ATOM 3049 O O . PRO A 1 383 ? -24.466 -3.264 31.200 1.00 81.69 383 PRO A O 1
ATOM 3052 N N . ARG A 1 384 ? -25.006 -4.529 29.428 1.00 81.69 384 ARG A N 1
ATOM 3053 C CA . ARG A 1 384 ? -25.770 -3.493 28.687 1.00 81.69 384 ARG A CA 1
ATOM 3054 C C . ARG A 1 384 ? -24.992 -2.225 28.279 1.00 81.69 384 ARG A C 1
ATOM 3056 O O . ARG A 1 384 ? -25.598 -1.256 27.823 1.00 81.69 384 ARG A O 1
ATOM 3063 N N . SER A 1 385 ? -23.659 -2.251 28.310 1.00 83.94 385 SER A N 1
ATOM 3064 C CA . SER A 1 385 ? -22.819 -1.176 27.754 1.00 83.94 385 SER A CA 1
ATOM 3065 C C . SER A 1 385 ? -22.937 -1.011 26.230 1.00 83.94 385 SER A C 1
ATOM 3067 O O . SER A 1 385 ? -22.650 0.063 25.709 1.00 83.94 385 SER A O 1
ATOM 3069 N N . GLY A 1 386 ? -23.400 -2.046 25.519 1.00 82.94 386 GLY A N 1
ATOM 3070 C CA . GLY A 1 386 ? -23.451 -2.087 24.051 1.00 82.94 386 GLY A CA 1
ATOM 3071 C C . GLY A 1 386 ? -22.300 -2.866 23.406 1.00 82.94 386 GLY A C 1
ATOM 3072 O O . GLY A 1 386 ? -22.190 -2.869 22.186 1.00 82.94 386 GLY A O 1
ATOM 3073 N N . LYS A 1 387 ? -21.474 -3.558 24.207 1.00 88.56 387 LYS A N 1
ATOM 3074 C CA . LYS A 1 387 ? -20.348 -4.394 23.747 1.00 88.56 387 LYS A CA 1
ATOM 3075 C C . LYS A 1 387 ? -20.685 -5.331 22.582 1.00 88.56 387 LYS A C 1
ATOM 3077 O O . LYS A 1 387 ? -20.093 -5.170 21.528 1.00 88.56 387 LYS A O 1
ATOM 3082 N N . SER A 1 388 ? -21.683 -6.207 22.709 1.00 89.19 388 SER A N 1
ATOM 3083 C CA . SER A 1 388 ? -22.051 -7.149 21.640 1.00 89.19 388 SER A CA 1
ATOM 3084 C C . SER A 1 388 ? -22.490 -6.449 20.349 1.00 89.19 388 SER A C 1
ATOM 3086 O O . SER A 1 388 ? -22.203 -6.926 19.255 1.00 89.19 388 SER A O 1
ATOM 3088 N N . THR A 1 389 ? -23.145 -5.287 20.461 1.00 90.12 389 THR A N 1
ATOM 3089 C CA . THR A 1 389 ? -23.514 -4.462 19.301 1.00 90.12 389 THR A CA 1
ATOM 3090 C C . THR A 1 389 ? -22.276 -3.875 18.629 1.00 90.12 389 THR A C 1
ATOM 3092 O O . THR A 1 389 ? -22.160 -3.951 17.411 1.00 90.12 389 THR A O 1
ATOM 3095 N N . LEU A 1 390 ? -21.326 -3.339 19.402 1.00 90.56 390 LEU A N 1
ATOM 3096 C CA . LEU A 1 390 ? -20.061 -2.831 18.866 1.00 90.56 390 LEU A CA 1
ATOM 3097 C C . LEU A 1 390 ? -19.204 -3.949 18.262 1.00 90.56 390 LEU A C 1
ATOM 3099 O O . LEU A 1 390 ? -18.632 -3.743 17.198 1.00 90.56 390 LEU A O 1
ATOM 3103 N N . SER A 1 391 ? -19.174 -5.137 18.872 1.00 91.94 391 SER A N 1
ATOM 3104 C CA . SER A 1 391 ? -18.483 -6.310 18.329 1.00 91.94 391 SER A CA 1
ATOM 3105 C C . SER A 1 391 ? -19.045 -6.720 16.968 1.00 91.94 391 SER A C 1
ATOM 3107 O O . SER A 1 391 ? -18.275 -6.957 16.042 1.00 91.94 391 SER A O 1
ATOM 3109 N N . ALA A 1 392 ? -20.376 -6.742 16.820 1.00 91.62 392 ALA A N 1
ATOM 3110 C CA . ALA A 1 392 ? -21.036 -7.043 15.550 1.00 91.62 392 ALA A CA 1
ATOM 3111 C C . ALA A 1 392 ? -20.771 -5.971 14.479 1.00 91.62 392 ALA A C 1
ATOM 3113 O O . ALA A 1 392 ? -20.413 -6.312 13.355 1.00 91.62 392 ALA A O 1
ATOM 3114 N N . LEU A 1 393 ? -20.879 -4.685 14.832 1.00 91.12 393 LEU A N 1
ATOM 3115 C CA . LEU A 1 393 ? -20.607 -3.580 13.904 1.00 91.12 393 LEU A CA 1
ATOM 3116 C C . LEU A 1 393 ? -19.140 -3.546 13.453 1.00 91.12 393 LEU A C 1
ATOM 3118 O O . LEU A 1 393 ? -18.844 -3.247 12.296 1.00 91.12 393 LEU A O 1
ATOM 3122 N N . LEU A 1 394 ? -18.208 -3.850 14.358 1.00 89.88 394 LEU A N 1
ATOM 3123 C CA . LEU A 1 394 ? -16.788 -3.920 14.035 1.00 89.88 394 LEU A CA 1
ATOM 3124 C C . LEU A 1 394 ? -16.484 -5.123 13.134 1.00 89.88 394 LEU A C 1
ATOM 3126 O O . LEU A 1 394 ? -15.755 -4.984 12.151 1.00 89.88 394 LEU A O 1
ATOM 3130 N N . ALA A 1 395 ? -17.089 -6.274 13.430 1.00 90.44 395 ALA A N 1
ATOM 3131 C CA . ALA A 1 395 ? -16.994 -7.468 12.603 1.00 90.44 395 ALA A CA 1
ATOM 3132 C C . ALA A 1 395 ? -17.524 -7.236 11.182 1.00 90.44 395 ALA A C 1
ATOM 3134 O O . ALA A 1 395 ? -16.853 -7.603 10.222 1.00 90.44 395 ALA A O 1
ATOM 3135 N N . GLU A 1 396 ? -18.656 -6.547 11.029 1.00 89.56 396 GLU A N 1
ATOM 3136 C CA . GLU A 1 396 ? -19.209 -6.174 9.722 1.00 89.56 396 GLU A CA 1
ATOM 3137 C C . GLU A 1 396 ? -18.270 -5.242 8.936 1.00 89.56 396 GLU A C 1
ATOM 3139 O O . GLU A 1 396 ? -18.019 -5.463 7.753 1.00 89.56 396 GLU A O 1
ATOM 3144 N N . ARG A 1 397 ? -17.682 -4.233 9.595 1.00 84.88 397 ARG A N 1
ATOM 3145 C CA . ARG A 1 397 ? -16.762 -3.265 8.963 1.00 84.88 397 ARG A CA 1
ATOM 3146 C C . ARG A 1 397 ? -15.462 -3.892 8.455 1.00 84.88 397 ARG A C 1
ATOM 3148 O O . ARG A 1 397 ? -14.932 -3.430 7.444 1.00 84.88 397 ARG A O 1
ATOM 3155 N N . TYR A 1 398 ? -14.935 -4.886 9.167 1.00 83.69 398 TYR A N 1
ATOM 3156 C CA . TYR A 1 398 ? -13.650 -5.527 8.861 1.00 83.69 398 TYR A CA 1
ATOM 3157 C C . TYR A 1 398 ? -13.781 -6.933 8.255 1.00 83.69 398 TYR A C 1
ATOM 3159 O O . TYR A 1 398 ? -12.761 -7.559 7.976 1.00 83.69 398 TYR A O 1
ATOM 3167 N N . GLY A 1 399 ? -15.001 -7.444 8.054 1.00 83.38 399 GLY A N 1
ATOM 3168 C CA . GLY A 1 399 ? -15.230 -8.823 7.606 1.00 83.38 399 GLY A CA 1
ATOM 3169 C C . GLY A 1 399 ? -14.723 -9.879 8.600 1.00 83.38 399 GLY A C 1
ATOM 3170 O O . GLY A 1 399 ? -14.272 -10.945 8.188 1.00 83.38 399 GLY A O 1
ATOM 3171 N N . ALA A 1 400 ? -14.740 -9.568 9.898 1.00 86.94 400 ALA A N 1
ATOM 3172 C CA . ALA A 1 400 ? -14.237 -10.432 10.965 1.00 86.94 400 ALA A CA 1
ATOM 3173 C C . ALA A 1 400 ? -15.340 -11.311 11.578 1.00 86.94 400 ALA A C 1
ATOM 3175 O O . ALA A 1 400 ? -16.531 -11.058 11.404 1.00 86.94 400 ALA A O 1
ATOM 3176 N N . VAL A 1 401 ? -14.944 -12.347 12.318 1.00 89.31 401 VAL A N 1
ATOM 3177 C CA . VAL A 1 401 ? -15.867 -13.267 13.000 1.00 89.31 401 VAL A CA 1
ATOM 3178 C C . VAL A 1 401 ? -16.032 -12.861 14.464 1.00 89.31 401 VAL A C 1
ATOM 3180 O O . VAL A 1 401 ? -15.050 -12.698 15.184 1.00 89.31 401 VAL A O 1
ATOM 3183 N N . VAL A 1 402 ? -17.272 -12.719 14.936 1.00 90.50 402 VAL A N 1
ATOM 3184 C CA . VAL A 1 402 ? -17.537 -12.477 16.364 1.00 90.50 402 VAL A CA 1
ATOM 3185 C C . VAL A 1 402 ? -17.479 -13.796 17.127 1.00 90.50 402 VAL A C 1
ATOM 3187 O O . VAL A 1 402 ? -18.234 -14.723 16.838 1.00 90.50 402 VAL A O 1
ATOM 3190 N N . ILE A 1 403 ? -16.609 -13.852 18.130 1.00 88.94 403 ILE A N 1
ATOM 3191 C CA . ILE A 1 403 ? -16.416 -14.992 19.019 1.00 88.94 403 ILE A CA 1
ATOM 3192 C C . ILE A 1 403 ? -17.113 -14.697 20.347 1.00 88.94 403 ILE A C 1
ATOM 3194 O O . ILE A 1 403 ? -16.662 -13.861 21.132 1.00 88.94 403 ILE A O 1
ATOM 3198 N N . ASP A 1 404 ? -18.209 -15.405 20.611 1.00 87.06 404 ASP A N 1
ATOM 3199 C CA . ASP A 1 404 ? -18.909 -15.367 21.896 1.00 87.06 404 ASP A CA 1
ATOM 3200 C C . ASP A 1 404 ? -18.468 -16.559 22.755 1.00 87.06 404 ASP A C 1
ATOM 3202 O O . ASP A 1 404 ? -18.920 -17.694 22.568 1.00 87.06 404 ASP A O 1
ATOM 3206 N N . MET A 1 405 ? -17.577 -16.296 23.714 1.00 82.06 405 MET A N 1
ATOM 3207 C CA . MET A 1 405 ? -17.000 -17.341 24.563 1.00 82.06 405 MET A CA 1
ATOM 3208 C C . MET A 1 405 ? -18.040 -18.079 25.408 1.00 82.06 405 MET A C 1
ATOM 3210 O O . MET A 1 405 ? -17.816 -19.241 25.748 1.00 82.06 405 MET A O 1
ATOM 3214 N N . LYS A 1 406 ? -19.184 -17.460 25.731 1.00 79.94 406 LYS A N 1
ATOM 3215 C CA . LYS A 1 406 ? -20.237 -18.136 26.504 1.00 79.94 406 LYS A CA 1
ATOM 3216 C C . LYS A 1 406 ? -20.867 -19.252 25.685 1.00 79.94 406 LYS A C 1
ATOM 3218 O O . LYS A 1 406 ? -20.898 -20.389 26.142 1.00 79.94 406 LYS A O 1
ATOM 3223 N N . LYS A 1 407 ? -21.254 -18.948 24.443 1.00 82.62 407 LYS A N 1
ATOM 3224 C CA . LYS A 1 407 ? -21.830 -19.930 23.511 1.00 82.62 407 LYS A CA 1
ATOM 3225 C C . LYS A 1 407 ? -20.850 -21.048 23.178 1.00 82.62 407 LYS A C 1
ATOM 3227 O O . LYS A 1 407 ? -21.235 -22.211 23.156 1.00 82.62 407 LYS A O 1
ATOM 3232 N N . LEU A 1 408 ? -19.580 -20.712 22.942 1.00 81.00 408 LEU A N 1
ATOM 3233 C CA . LEU A 1 408 ? -18.562 -21.722 22.637 1.00 81.00 408 LEU A CA 1
ATOM 3234 C C . LEU A 1 408 ? -18.311 -22.654 23.820 1.00 81.00 408 LEU A C 1
ATOM 3236 O O . LEU A 1 408 ? -18.242 -23.870 23.646 1.00 81.00 408 LEU A O 1
ATOM 3240 N N . THR A 1 409 ? -18.235 -22.096 25.030 1.00 78.75 409 THR A N 1
ATOM 3241 C CA . THR A 1 409 ? -18.069 -22.909 26.235 1.00 78.75 409 THR A CA 1
ATOM 3242 C C . THR A 1 409 ? -19.297 -23.792 26.457 1.00 78.75 409 THR A C 1
ATOM 3244 O O . THR A 1 409 ? -19.125 -24.967 26.742 1.00 78.75 409 THR A O 1
ATOM 3247 N N . GLU A 1 410 ? -20.522 -23.289 26.272 1.00 80.38 410 GLU A N 1
ATOM 3248 C CA . GLU A 1 410 ? -21.754 -24.090 26.384 1.00 80.38 410 GLU A CA 1
ATOM 3249 C C . GLU A 1 410 ? -21.743 -25.311 25.452 1.00 80.38 410 GLU A C 1
ATOM 3251 O O . GLU A 1 410 ? -21.947 -26.428 25.920 1.00 80.38 410 GLU A O 1
ATOM 3256 N N . VAL A 1 411 ? -21.389 -25.134 24.174 1.00 81.06 411 VAL A N 1
ATOM 3257 C CA . VAL A 1 411 ? -21.311 -26.239 23.198 1.00 81.06 411 VAL A CA 1
ATOM 3258 C C . VAL A 1 411 ? -20.296 -27.303 23.619 1.00 81.06 411 VAL A C 1
ATOM 3260 O O . VAL A 1 411 ? -20.564 -28.503 23.528 1.00 81.06 411 VAL A O 1
ATOM 3263 N N . VAL A 1 412 ? -19.117 -26.882 24.078 1.00 77.81 412 VAL A N 1
ATOM 3264 C CA . VAL A 1 412 ? -18.067 -27.810 24.518 1.00 77.81 412 VAL A CA 1
ATOM 3265 C C . VAL A 1 412 ? -18.471 -28.505 25.819 1.00 77.81 412 VAL A C 1
ATOM 3267 O O . VAL A 1 412 ? -18.257 -29.704 25.974 1.00 77.81 412 VAL A O 1
ATOM 3270 N N . MET A 1 413 ? -19.111 -27.785 26.738 1.00 72.88 413 MET A N 1
ATOM 3271 C CA . MET A 1 413 ? -19.620 -28.342 27.989 1.00 72.88 413 MET A CA 1
ATOM 3272 C C . MET A 1 413 ? -20.734 -29.355 27.750 1.00 72.88 413 MET A C 1
ATOM 3274 O O . MET A 1 413 ? -20.773 -30.366 28.444 1.00 72.88 413 MET A O 1
ATOM 3278 N N . ASP A 1 414 ? -21.600 -29.134 26.766 1.00 78.25 414 ASP A N 1
ATOM 3279 C CA . ASP A 1 414 ? -22.642 -30.091 26.398 1.00 78.25 414 ASP A CA 1
ATOM 3280 C C . ASP A 1 414 ? -22.050 -31.354 25.764 1.00 78.25 414 ASP A C 1
ATOM 3282 O O . ASP A 1 414 ? -22.464 -32.455 26.126 1.00 78.25 414 ASP A O 1
ATOM 3286 N N . LYS A 1 415 ? -21.000 -31.229 24.937 1.00 78.62 415 LYS A N 1
ATOM 3287 C CA . LYS A 1 415 ? -20.218 -32.390 24.472 1.00 78.62 415 LYS A CA 1
ATOM 3288 C C . LYS A 1 415 ? -19.583 -33.157 25.634 1.00 78.62 415 LYS A C 1
ATOM 3290 O O . LYS A 1 415 ? -19.758 -34.366 25.725 1.00 78.62 415 LYS A O 1
ATOM 3295 N N . PHE A 1 416 ? -18.912 -32.472 26.563 1.00 73.25 416 PHE A N 1
ATOM 3296 C CA . PHE A 1 416 ? -18.315 -33.117 27.741 1.00 73.25 416 PHE A CA 1
ATOM 3297 C C . PHE A 1 416 ? -19.360 -33.759 28.654 1.00 73.25 416 PHE A C 1
ATOM 3299 O O . PHE A 1 416 ? -19.113 -34.827 29.214 1.00 73.25 416 PHE A O 1
ATOM 3306 N N . ARG A 1 417 ? -20.524 -33.123 28.832 1.00 73.25 417 ARG A N 1
ATOM 3307 C CA . ARG A 1 417 ? -21.655 -33.711 29.558 1.00 73.25 417 ARG A CA 1
ATOM 3308 C C . ARG A 1 417 ? -22.102 -34.991 28.870 1.00 73.25 417 ARG A C 1
ATOM 3310 O O . ARG A 1 417 ? -22.208 -36.008 29.543 1.00 73.25 417 ARG A O 1
ATOM 3317 N N . GLN A 1 418 ? -22.289 -34.967 27.554 1.00 76.12 418 GLN A N 1
ATOM 3318 C CA . GLN A 1 418 ? -22.710 -36.131 26.782 1.00 76.12 418 GLN A CA 1
ATOM 3319 C C . GLN A 1 418 ? -21.687 -37.277 26.847 1.00 76.12 418 GLN A C 1
ATOM 3321 O O . GLN A 1 418 ? -22.058 -38.395 27.189 1.00 76.12 418 GLN A O 1
ATOM 3326 N N . GLU A 1 419 ? -20.397 -37.000 26.652 1.00 77.88 419 GLU A N 1
ATOM 3327 C CA . GLU A 1 419 ? -19.326 -38.002 26.775 1.00 77.88 419 GLU A CA 1
ATOM 3328 C C . GLU A 1 419 ? -19.216 -38.574 28.195 1.00 77.88 419 GLU A C 1
ATOM 3330 O O . GLU A 1 419 ? -18.984 -39.769 28.382 1.00 77.88 419 GLU A O 1
ATOM 3335 N N . ARG A 1 420 ? -19.405 -37.743 29.229 1.00 72.38 420 ARG A N 1
ATOM 3336 C CA . ARG A 1 420 ? -19.432 -38.214 30.621 1.00 72.38 420 ARG A CA 1
ATOM 3337 C C . ARG A 1 420 ? -20.645 -39.085 30.898 1.00 72.38 420 ARG A C 1
ATOM 3339 O O . ARG A 1 420 ? -20.500 -40.070 31.618 1.00 72.38 420 ARG A O 1
ATOM 3346 N N . LEU A 1 421 ? -21.810 -38.732 30.362 1.00 75.19 421 LEU A N 1
ATOM 3347 C CA . LEU A 1 421 ? -23.022 -39.536 30.479 1.00 75.19 421 LEU A CA 1
ATOM 3348 C C . LEU A 1 421 ? -22.820 -40.889 29.790 1.00 75.19 421 LEU A C 1
ATOM 3350 O O . LEU A 1 421 ? -23.055 -41.918 30.413 1.00 75.19 421 LEU A O 1
ATOM 3354 N N . GLU A 1 422 ? -22.270 -40.909 28.576 1.00 77.38 422 GLU A N 1
ATOM 3355 C CA . GLU A 1 422 ? -21.952 -42.138 27.839 1.00 77.38 422 GLU A CA 1
ATOM 3356 C C . GLU A 1 422 ? -20.928 -43.014 28.569 1.00 77.38 422 GLU A C 1
ATOM 3358 O O . GLU A 1 422 ? -21.145 -44.217 28.725 1.00 77.38 422 GLU A O 1
ATOM 3363 N N . LYS A 1 423 ? -19.849 -42.423 29.091 1.00 79.00 423 LYS A N 1
ATOM 3364 C CA . LYS A 1 423 ? -18.841 -43.148 29.873 1.00 79.00 423 LYS A CA 1
ATOM 3365 C C . LYS A 1 423 ? -19.404 -43.684 31.188 1.00 79.00 423 LYS A C 1
ATOM 3367 O O . LYS A 1 423 ? -19.114 -44.812 31.566 1.00 79.00 423 LYS A O 1
ATOM 3372 N N . THR A 1 424 ? -20.234 -42.900 31.874 1.00 74.00 424 THR A N 1
ATOM 3373 C CA . THR A 1 424 ? -20.889 -43.331 33.118 1.00 74.00 424 THR A CA 1
ATOM 3374 C C . THR A 1 424 ? -21.864 -44.468 32.840 1.00 74.00 424 THR A C 1
ATOM 3376 O O . THR A 1 424 ? -21.864 -45.438 33.596 1.00 74.00 424 THR A O 1
ATOM 3379 N N . CYS A 1 425 ? -22.626 -44.399 31.741 1.00 69.69 425 CYS A N 1
ATOM 3380 C CA . CYS A 1 425 ? -23.472 -45.487 31.252 1.00 69.69 425 CYS A CA 1
ATOM 3381 C C . CYS A 1 425 ? -22.647 -46.749 30.978 1.00 69.69 425 CYS A C 1
ATOM 3383 O O . CYS A 1 425 ? -22.998 -47.813 31.477 1.00 69.69 425 CYS A O 1
ATOM 3385 N N . GLN A 1 426 ? -21.531 -46.652 30.250 1.00 73.69 426 GLN A N 1
ATOM 3386 C CA . GLN A 1 426 ? -20.652 -47.797 29.974 1.00 73.69 426 GLN A CA 1
ATOM 3387 C C . GLN A 1 426 ? -20.086 -48.403 31.270 1.00 73.69 426 GLN A C 1
ATOM 3389 O O . GLN A 1 426 ? -20.289 -49.590 31.523 1.00 73.69 426 GLN A O 1
ATOM 3394 N N . ASP A 1 427 ? -19.502 -47.586 32.152 1.00 77.38 427 ASP A N 1
ATOM 3395 C CA . ASP A 1 427 ? -18.912 -48.029 33.422 1.00 77.38 427 ASP A CA 1
ATOM 3396 C C . ASP A 1 427 ? -19.948 -48.673 34.365 1.00 77.38 427 ASP A C 1
ATOM 3398 O O . ASP A 1 427 ? -19.633 -49.628 35.080 1.00 77.38 427 ASP A O 1
ATOM 3402 N N . THR A 1 428 ? -21.184 -48.159 34.416 1.00 71.62 428 THR A N 1
ATOM 3403 C CA . THR A 1 428 ? -22.259 -48.762 35.230 1.00 71.62 428 THR A CA 1
ATOM 3404 C C . THR A 1 428 ? -22.814 -50.032 34.611 1.00 71.62 428 THR A C 1
ATOM 3406 O O . THR A 1 428 ? -23.096 -50.972 35.353 1.00 71.62 428 THR A O 1
ATOM 3409 N N . THR A 1 429 ? -22.903 -50.111 33.282 1.00 69.56 429 THR A N 1
ATOM 3410 C CA . THR A 1 429 ? -23.324 -51.333 32.583 1.00 69.56 429 THR A CA 1
ATOM 3411 C C . THR A 1 429 ? -22.295 -52.449 32.791 1.00 69.56 429 THR A C 1
ATOM 3413 O O . THR A 1 429 ? -22.656 -53.566 33.157 1.00 69.56 429 THR A O 1
ATOM 3416 N N . GLU A 1 430 ? -21.000 -52.143 32.687 1.00 70.62 430 GLU A N 1
ATOM 3417 C CA . GLU A 1 430 ? -19.911 -53.093 32.950 1.00 70.62 430 GLU A CA 1
ATOM 3418 C C . GLU A 1 430 ? -19.846 -53.529 34.425 1.00 70.62 430 GLU A C 1
ATOM 3420 O O . GLU A 1 430 ? -19.696 -54.719 34.725 1.00 70.62 430 GLU A O 1
ATOM 3425 N N . LYS A 1 431 ? -20.021 -52.600 35.376 1.00 73.25 431 LYS A N 1
ATOM 3426 C CA . LYS A 1 431 ? -20.087 -52.922 36.816 1.00 73.25 431 LYS A CA 1
ATOM 3427 C C . LYS A 1 431 ? -21.317 -53.757 37.179 1.00 73.25 431 LYS A C 1
ATOM 3429 O O . LYS A 1 431 ? -21.224 -54.650 38.019 1.00 73.25 431 LYS A O 1
ATOM 3434 N N . ALA A 1 432 ? -22.460 -53.494 36.549 1.00 62.88 432 ALA A N 1
ATOM 3435 C CA . ALA A 1 432 ? -23.686 -54.258 36.761 1.00 62.88 432 ALA A CA 1
ATOM 3436 C C . ALA A 1 432 ? -23.606 -55.671 36.159 1.00 62.88 432 ALA A C 1
ATOM 3438 O O . ALA A 1 432 ? -24.163 -56.608 36.737 1.00 62.88 432 ALA A O 1
ATOM 3439 N N . CYS A 1 433 ? -22.886 -55.841 35.045 1.00 60.34 433 CYS A N 1
ATOM 3440 C CA . CYS A 1 433 ? -22.598 -57.149 34.457 1.00 60.34 433 CYS A CA 1
ATOM 3441 C C . CYS A 1 433 ? -21.619 -57.962 35.322 1.00 60.34 433 CYS A C 1
ATOM 3443 O O . CYS A 1 433 ? -21.901 -59.112 35.641 1.00 60.34 433 CYS A O 1
ATOM 3445 N N . THR A 1 434 ? -20.530 -57.353 35.802 1.00 57.22 434 THR A N 1
ATOM 3446 C CA . THR A 1 434 ? -19.497 -58.045 36.604 1.00 57.22 434 THR A CA 1
ATOM 3447 C C . THR A 1 434 ? -19.936 -58.429 38.024 1.00 57.22 434 THR A C 1
ATOM 3449 O O . THR A 1 434 ? -19.420 -59.394 38.582 1.00 57.22 434 THR A O 1
ATOM 3452 N N . GLN A 1 435 ? -20.908 -57.733 38.627 1.00 56.16 435 GLN A N 1
ATOM 3453 C CA . GLN A 1 435 ? -21.473 -58.115 39.934 1.00 56.16 435 GLN A CA 1
ATOM 3454 C C . GLN A 1 435 ? -22.476 -59.281 39.872 1.00 56.16 435 GLN A C 1
ATOM 3456 O O . GLN A 1 435 ? -22.852 -59.803 40.923 1.00 56.16 435 GLN A O 1
ATOM 3461 N N . LYS A 1 436 ? -22.936 -59.682 38.678 1.00 53.56 436 LYS A N 1
ATOM 3462 C CA . LYS A 1 436 ? -23.981 -60.710 38.498 1.00 53.56 436 LYS A CA 1
ATOM 3463 C C . LYS A 1 436 ? -23.489 -62.021 37.866 1.00 53.56 436 LYS A C 1
ATOM 3465 O O . LYS A 1 436 ? -24.318 -62.886 37.577 1.00 53.56 436 LYS A O 1
ATOM 3470 N N . ASP A 1 437 ? -22.178 -62.228 37.751 1.00 46.53 437 ASP A N 1
ATOM 3471 C CA . ASP A 1 437 ? -21.599 -63.508 37.321 1.00 46.53 437 ASP A CA 1
ATOM 3472 C C . ASP A 1 437 ? -21.599 -64.558 38.452 1.00 46.53 437 ASP A C 1
ATOM 3474 O O . ASP A 1 437 ? -20.572 -64.879 39.043 1.00 46.53 437 ASP A O 1
ATOM 3478 N N . GLU A 1 438 ? -22.777 -65.129 38.730 1.00 40.66 438 GLU A N 1
ATOM 3479 C CA . GLU A 1 438 ? -22.916 -66.500 39.264 1.00 40.66 438 GLU A CA 1
ATOM 3480 C C . GLU A 1 438 ? -23.990 -67.347 38.535 1.00 40.66 438 GLU A C 1
ATOM 3482 O O . GLU A 1 438 ? -24.282 -68.465 38.952 1.00 40.66 438 GLU A O 1
ATOM 3487 N N . SER A 1 439 ? -24.560 -66.905 37.402 1.00 37.31 439 SER A N 1
ATOM 3488 C CA . SER A 1 439 ? -25.293 -67.829 36.507 1.00 37.31 439 SER A CA 1
ATOM 3489 C C . SER A 1 439 ? -25.458 -67.295 35.079 1.00 37.31 439 SER A C 1
ATOM 3491 O O . SER A 1 439 ? -26.015 -66.221 34.862 1.00 37.31 439 SER A O 1
ATOM 3493 N N . GLU A 1 440 ? -24.976 -68.081 34.114 1.00 46.56 440 GLU A N 1
ATOM 3494 C CA . GLU A 1 440 ? -25.006 -67.824 32.671 1.00 46.56 440 GLU A CA 1
ATOM 3495 C C . GLU A 1 440 ? -26.437 -67.734 32.110 1.00 46.56 440 GLU A C 1
ATOM 3497 O O . GLU A 1 440 ? -27.284 -68.587 32.383 1.00 46.56 440 GLU A O 1
ATOM 3502 N N . THR A 1 441 ? -26.704 -66.721 31.282 1.00 36.44 441 THR A N 1
ATOM 3503 C CA . THR A 1 441 ? -27.184 -66.844 29.886 1.00 36.44 441 THR A CA 1
ATOM 3504 C C . THR A 1 441 ? -27.349 -65.448 29.275 1.00 36.44 441 THR A C 1
ATOM 3506 O O . THR A 1 441 ? -27.758 -64.499 29.941 1.00 36.44 441 THR A O 1
ATOM 3509 N N . GLU A 1 442 ? -26.964 -65.350 28.005 1.00 46.44 442 GLU A N 1
ATOM 3510 C CA . GLU A 1 442 ? -26.956 -64.172 27.137 1.00 46.44 442 GLU A CA 1
ATOM 3511 C C . GLU A 1 442 ? -28.333 -63.492 27.052 1.00 46.44 442 GLU A C 1
ATOM 3513 O O . GLU A 1 442 ? -29.277 -64.090 26.553 1.00 46.44 442 GLU A O 1
ATOM 3518 N N . GLU A 1 443 ? -28.426 -62.262 27.567 1.00 45.22 443 GLU A N 1
ATOM 3519 C CA . GLU A 1 443 ? -29.351 -61.160 27.208 1.00 45.22 443 GLU A CA 1
ATOM 3520 C C . GLU A 1 443 ? -29.189 -60.064 28.286 1.00 45.22 443 GLU A C 1
ATOM 3522 O O . GLU A 1 443 ? -30.084 -59.715 29.057 1.00 45.22 443 GLU A O 1
ATOM 3527 N N . THR A 1 444 ? -27.962 -59.567 28.435 1.00 49.78 444 THR A N 1
ATOM 3528 C CA . THR A 1 444 ? -27.553 -58.645 29.507 1.00 49.78 444 THR A CA 1
ATOM 3529 C C . THR A 1 444 ? -27.462 -57.206 29.002 1.00 49.78 444 THR A C 1
ATOM 3531 O O . THR A 1 444 ? -26.414 -56.575 29.059 1.00 49.78 444 THR A O 1
ATOM 3534 N N . GLY A 1 445 ? -28.593 -56.687 28.514 1.00 49.91 445 GLY A N 1
ATOM 3535 C CA . GLY A 1 445 ? -28.777 -55.264 28.182 1.00 49.91 445 GLY A CA 1
ATOM 3536 C C . GLY A 1 445 ? -30.127 -54.703 28.649 1.00 49.91 445 GLY A C 1
ATOM 3537 O O . GLY A 1 445 ? -30.182 -53.601 29.182 1.00 49.91 445 GLY A O 1
ATOM 3538 N N . ASP A 1 446 ? -31.196 -55.504 28.569 1.00 48.38 446 ASP A N 1
ATOM 3539 C CA . ASP A 1 446 ? -32.580 -55.060 28.823 1.00 48.38 446 ASP A CA 1
ATOM 3540 C C . ASP A 1 446 ? -33.153 -55.482 30.188 1.00 48.38 446 ASP A C 1
ATOM 3542 O O . ASP A 1 446 ? -34.366 -55.471 30.409 1.00 48.38 446 ASP A O 1
ATOM 3546 N N . ARG A 1 447 ? -32.302 -55.865 31.150 1.00 56.47 447 ARG A N 1
ATOM 3547 C CA . ARG A 1 447 ? -32.781 -56.149 32.512 1.00 56.47 447 ARG A CA 1
ATOM 3548 C C . ARG A 1 447 ? -33.231 -54.831 33.173 1.00 56.47 447 ARG A C 1
ATOM 3550 O O . ARG A 1 447 ? -32.385 -53.951 33.347 1.00 56.47 447 ARG A O 1
ATOM 3557 N N . PRO A 1 448 ? -34.499 -54.702 33.616 1.00 59.38 448 PRO A N 1
ATOM 3558 C CA . PRO A 1 448 ? -35.031 -53.455 34.179 1.00 59.38 448 PRO A CA 1
ATOM 3559 C C . PRO A 1 448 ? -34.234 -52.985 35.405 1.00 59.38 448 PRO A C 1
ATOM 3561 O O . PRO A 1 448 ? -34.040 -51.792 35.600 1.00 59.38 448 PRO A O 1
ATOM 3564 N N . ASP A 1 449 ? -33.675 -53.918 36.181 1.00 58.94 449 ASP A N 1
ATOM 3565 C CA . ASP A 1 449 ? -32.821 -53.610 37.333 1.00 58.94 449 ASP A CA 1
ATOM 3566 C C . ASP A 1 449 ? -31.516 -52.888 36.946 1.00 58.94 449 ASP A C 1
ATOM 3568 O O . ASP A 1 449 ? -31.004 -52.085 37.720 1.00 58.94 449 ASP A O 1
ATOM 3572 N N . VAL A 1 450 ? -30.950 -53.192 35.769 1.00 62.00 450 VAL A N 1
ATOM 3573 C CA . VAL A 1 450 ? -29.719 -52.557 35.265 1.00 62.00 450 VAL A CA 1
ATOM 3574 C C . VAL A 1 450 ? -30.047 -51.186 34.680 1.00 62.00 450 VAL A C 1
ATOM 3576 O O . VAL A 1 450 ? -29.311 -50.239 34.925 1.00 62.00 450 VAL A O 1
ATOM 3579 N N . GLN A 1 451 ? -31.191 -51.050 34.003 1.00 61.09 451 GLN A N 1
ATOM 3580 C CA . GLN A 1 451 ? -31.679 -49.763 33.499 1.00 61.09 451 GLN A CA 1
ATOM 3581 C C . GLN A 1 451 ? -31.938 -48.766 34.634 1.00 61.09 451 GLN A C 1
ATOM 3583 O O . GLN A 1 451 ? -31.512 -47.624 34.531 1.00 61.09 451 GLN A O 1
ATOM 3588 N N . VAL A 1 452 ? -32.531 -49.200 35.752 1.00 70.06 452 VAL A N 1
ATOM 3589 C CA . VAL A 1 452 ? -32.747 -48.331 36.925 1.00 70.06 452 VAL A CA 1
ATOM 3590 C C . VAL A 1 452 ? -31.419 -47.879 37.547 1.00 70.06 452 VAL A C 1
ATOM 3592 O O . VAL A 1 452 ? -31.271 -46.712 37.899 1.00 70.06 452 VAL A O 1
ATOM 3595 N N . LEU A 1 453 ? -30.427 -48.772 37.639 1.00 69.06 453 LEU A N 1
ATOM 3596 C CA . LEU A 1 453 ? -29.096 -48.431 38.158 1.00 69.06 453 LEU A CA 1
ATOM 3597 C C . LEU A 1 453 ? -28.339 -47.456 37.243 1.00 69.06 453 LEU A C 1
ATOM 3599 O O . LEU A 1 453 ? -27.657 -46.560 37.738 1.00 69.06 453 LEU A O 1
ATOM 3603 N N . VAL A 1 454 ? -28.470 -47.615 35.924 1.00 70.44 454 VAL A N 1
ATOM 3604 C CA . VAL A 1 454 ? -27.896 -46.695 34.934 1.00 70.44 454 VAL A CA 1
ATOM 3605 C C . VAL A 1 454 ? -28.628 -45.347 34.970 1.00 70.44 454 VAL A C 1
ATOM 3607 O O . VAL A 1 454 ? -27.973 -44.311 35.006 1.00 70.44 454 VAL A O 1
ATOM 3610 N N . GLU A 1 455 ? -29.962 -45.329 35.049 1.00 70.88 455 GLU A N 1
ATOM 3611 C CA . GLU A 1 455 ? -30.766 -44.100 35.140 1.00 70.88 455 GLU A CA 1
ATOM 3612 C C . GLU A 1 455 ? -30.461 -43.274 36.396 1.00 70.88 455 GLU A C 1
ATOM 3614 O O . GLU A 1 455 ? -30.380 -42.045 36.324 1.00 70.88 455 GLU A O 1
ATOM 3619 N N . ASP A 1 456 ? -30.284 -43.920 37.548 1.00 74.25 456 ASP A N 1
ATOM 3620 C CA . ASP A 1 456 ? -29.955 -43.219 38.790 1.00 74.25 456 ASP A CA 1
ATOM 3621 C C . ASP A 1 456 ? -28.518 -42.677 38.772 1.00 74.25 456 ASP A C 1
ATOM 3623 O O . ASP A 1 456 ? -28.292 -41.537 39.184 1.00 74.25 456 ASP A O 1
ATOM 3627 N N . ALA A 1 457 ? -27.563 -43.425 38.205 1.00 71.62 457 ALA A N 1
ATOM 3628 C CA . ALA A 1 457 ? -26.188 -42.956 38.024 1.00 71.62 457 ALA A CA 1
ATOM 3629 C C . ALA A 1 457 ? -26.083 -41.799 37.014 1.00 71.62 457 ALA A C 1
ATOM 3631 O O . ALA A 1 457 ? -25.309 -40.864 37.222 1.00 71.62 457 ALA A O 1
ATOM 3632 N N . VAL A 1 458 ? -26.894 -41.820 35.952 1.00 71.75 458 VAL A N 1
ATOM 3633 C CA . VAL A 1 458 ? -27.022 -40.725 34.976 1.00 71.75 458 VAL A CA 1
ATOM 3634 C C . VAL A 1 458 ? -27.585 -39.468 35.645 1.00 71.75 458 VAL A C 1
ATOM 3636 O O . VAL A 1 458 ? -26.986 -38.402 35.523 1.00 71.75 458 VAL A O 1
ATOM 3639 N N . LYS A 1 459 ? -28.659 -39.580 36.440 1.00 71.75 459 LYS A N 1
ATOM 3640 C CA . LYS A 1 459 ? -29.228 -38.446 37.203 1.00 71.75 459 LYS A CA 1
ATOM 3641 C C . LYS A 1 459 ? -28.263 -37.871 38.237 1.00 71.75 459 LYS A C 1
ATOM 3643 O O . LYS A 1 459 ? -28.343 -36.688 38.571 1.00 71.75 459 LYS A O 1
ATOM 3648 N N . GLU A 1 460 ? -27.394 -38.700 38.805 1.00 71.88 460 GLU A N 1
ATOM 3649 C CA . GLU A 1 460 ? -26.369 -38.250 39.745 1.00 71.88 460 GLU A CA 1
ATOM 3650 C C . GLU A 1 460 ? -25.221 -37.540 39.012 1.00 71.88 460 GLU A C 1
ATOM 3652 O O . GLU A 1 460 ? -24.801 -36.462 39.435 1.00 71.88 460 GLU A O 1
ATOM 3657 N N . ALA A 1 461 ? -24.797 -38.062 37.856 1.00 64.25 461 ALA A N 1
ATOM 3658 C CA . ALA A 1 461 ? -23.807 -37.429 36.985 1.00 64.25 461 ALA A CA 1
ATOM 3659 C C . ALA A 1 461 ? -24.289 -36.085 36.403 1.00 64.25 461 ALA A C 1
ATOM 3661 O O . ALA A 1 461 ? -23.491 -35.155 36.300 1.00 64.25 461 ALA A O 1
ATOM 3662 N N . GLU A 1 462 ? -25.584 -35.942 36.096 1.00 65.88 462 GLU A N 1
ATOM 3663 C CA . GLU A 1 462 ? -26.202 -34.674 35.664 1.00 65.88 462 GLU A CA 1
ATOM 3664 C C . GLU A 1 462 ? -26.168 -33.586 36.748 1.00 65.88 462 GLU A C 1
ATOM 3666 O O . GLU A 1 462 ? -26.084 -32.397 36.440 1.00 65.88 462 GLU A O 1
ATOM 3671 N N . LYS A 1 463 ? -26.219 -33.975 38.029 1.00 65.50 463 LYS A N 1
ATOM 3672 C CA . LYS A 1 463 ? -26.190 -33.039 39.167 1.00 65.50 463 LYS A CA 1
ATOM 3673 C C . LYS A 1 463 ? -24.783 -32.578 39.539 1.00 65.50 463 LYS A C 1
ATOM 3675 O O . LYS A 1 463 ? -24.646 -31.620 40.300 1.00 65.50 463 LYS A O 1
ATOM 3680 N N . MET A 1 464 ? -23.742 -33.234 39.029 1.00 60.66 464 MET A N 1
ATOM 3681 C CA . MET A 1 464 ? -22.364 -32.818 39.264 1.00 60.66 464 MET A CA 1
ATOM 3682 C C . MET A 1 464 ? -22.021 -31.618 38.375 1.00 60.66 464 MET A C 1
ATOM 3684 O O . MET A 1 464 ? -21.844 -31.744 37.165 1.00 60.66 464 MET A O 1
ATOM 3688 N N . SER A 1 465 ? -21.897 -30.435 38.977 1.00 53.59 465 SER A N 1
ATOM 3689 C CA . SER A 1 465 ? -21.432 -29.240 38.274 1.00 53.59 465 SER A CA 1
ATOM 3690 C C . SER A 1 465 ? -19.964 -29.392 37.872 1.00 53.59 465 SER A C 1
ATOM 3692 O O . SER A 1 465 ? -19.101 -29.611 38.721 1.00 53.59 465 SER A O 1
ATOM 3694 N N . VAL A 1 466 ? -19.672 -29.252 36.581 1.00 58.19 466 VAL A N 1
ATOM 3695 C CA . VAL A 1 466 ? -18.300 -29.154 36.072 1.00 58.19 466 VAL A CA 1
ATOM 3696 C C . VAL A 1 466 ? -17.801 -27.730 36.328 1.00 58.19 466 VAL A C 1
ATOM 3698 O O . VAL A 1 466 ? -18.387 -26.772 35.825 1.00 58.19 466 VAL A O 1
ATOM 3701 N N . GLU A 1 467 ? -16.745 -27.588 37.129 1.00 55.97 467 GLU A N 1
ATOM 3702 C CA . GLU A 1 467 ? -16.085 -26.301 37.356 1.00 55.97 467 GLU A CA 1
ATOM 3703 C C . GLU A 1 467 ? -15.370 -25.863 36.069 1.00 55.97 467 GLU A C 1
ATOM 3705 O O . GLU A 1 467 ? -14.510 -26.574 35.545 1.00 55.97 467 GLU A O 1
ATOM 3710 N N . GLN A 1 468 ? -15.755 -24.703 35.531 1.00 60.31 468 GLN A N 1
ATOM 3711 C CA . GLN A 1 468 ? -15.068 -24.093 34.393 1.00 60.31 468 GLN A CA 1
ATOM 3712 C C . GLN A 1 468 ? -13.681 -23.637 34.855 1.00 60.31 468 GLN A C 1
ATOM 3714 O O . GLN A 1 468 ? -13.565 -22.899 35.832 1.00 60.31 468 GLN A O 1
ATOM 3719 N N . THR A 1 469 ? -12.631 -24.090 34.172 1.00 66.94 469 THR A N 1
ATOM 3720 C CA . THR A 1 469 ? -11.257 -23.648 34.444 1.00 66.94 469 THR A CA 1
ATOM 3721 C C . THR A 1 469 ? -10.821 -22.638 33.390 1.00 66.94 469 THR A C 1
ATOM 3723 O O . THR A 1 469 ? -11.142 -22.790 32.212 1.00 66.94 469 THR A O 1
ATOM 3726 N N . ASP A 1 470 ? -10.048 -21.627 33.786 1.00 69.31 470 ASP A N 1
ATOM 3727 C CA . ASP A 1 470 ? -9.574 -20.581 32.866 1.00 69.31 470 ASP A CA 1
ATOM 3728 C C . ASP A 1 470 ? -8.732 -21.146 31.702 1.00 69.31 470 ASP A C 1
ATOM 3730 O O . ASP A 1 470 ? -8.780 -20.634 30.584 1.00 69.31 470 ASP A O 1
ATOM 3734 N N . ASN A 1 471 ? -8.055 -22.278 31.922 1.00 76.25 471 ASN A N 1
ATOM 3735 C CA . ASN A 1 471 ? -7.305 -22.999 30.888 1.00 76.25 471 ASN A CA 1
ATOM 3736 C C . ASN A 1 471 ? -8.217 -23.644 29.832 1.00 76.25 471 ASN A C 1
ATOM 3738 O O . ASN A 1 471 ? -7.842 -23.731 28.666 1.00 76.25 471 ASN A O 1
ATOM 3742 N N . MET A 1 472 ? -9.423 -24.081 30.214 1.00 76.25 472 MET A N 1
ATOM 3743 C CA . MET A 1 472 ? -10.394 -24.624 29.263 1.00 76.25 472 MET A CA 1
ATOM 3744 C C . MET A 1 472 ? -10.836 -23.548 28.267 1.00 76.25 472 MET A C 1
ATOM 3746 O O . MET A 1 472 ? -10.917 -23.825 27.074 1.00 76.25 472 MET A O 1
ATOM 3750 N N . HIS A 1 473 ? -11.067 -22.315 28.730 1.00 76.69 473 HIS A N 1
ATOM 3751 C CA . HIS A 1 473 ? -11.450 -21.207 27.853 1.00 76.69 473 HIS A CA 1
ATOM 3752 C C . HIS A 1 473 ? -10.354 -20.866 26.832 1.00 76.69 473 HIS A C 1
ATOM 3754 O O . HIS A 1 473 ? -10.669 -20.631 25.668 1.00 76.69 473 HIS A O 1
ATOM 3760 N N . ALA A 1 474 ? -9.078 -20.887 27.235 1.00 78.31 474 ALA A N 1
ATOM 3761 C CA . ALA A 1 474 ? -7.955 -20.652 26.324 1.00 78.31 474 ALA A CA 1
ATOM 3762 C C . ALA A 1 474 ? -7.853 -21.732 25.227 1.00 78.31 474 ALA A C 1
ATOM 3764 O O . ALA A 1 474 ? -7.746 -21.393 24.050 1.00 78.31 474 ALA A O 1
ATOM 3765 N N . ASN A 1 475 ? -7.980 -23.011 25.594 1.00 81.44 475 ASN A N 1
ATOM 3766 C CA . ASN A 1 475 ? -7.886 -24.126 24.643 1.00 81.44 475 ASN A CA 1
ATOM 3767 C C . ASN A 1 475 ? -9.064 -24.158 23.652 1.00 81.44 475 ASN A C 1
ATOM 3769 O O . ASN A 1 475 ? -8.872 -24.390 22.462 1.00 81.44 475 ASN A O 1
ATOM 3773 N N . VAL A 1 476 ? -10.291 -23.902 24.128 1.00 83.94 476 VAL A N 1
ATOM 3774 C CA . VAL A 1 476 ? -11.481 -23.832 23.256 1.00 83.94 476 VAL A CA 1
ATOM 3775 C C . VAL A 1 476 ? -11.337 -22.706 22.235 1.00 83.94 476 VAL A C 1
ATOM 3777 O O . VAL A 1 476 ? -11.702 -22.871 21.072 1.00 83.94 476 VAL A O 1
ATOM 3780 N N . LEU A 1 477 ? -10.785 -21.567 22.659 1.00 83.50 477 LEU A N 1
ATOM 3781 C CA . LEU A 1 477 ? -10.534 -20.447 21.764 1.00 83.50 477 LEU A CA 1
ATOM 3782 C C . LEU A 1 477 ? -9.486 -20.790 20.691 1.00 83.50 477 LEU A C 1
ATOM 3784 O O . LEU A 1 477 ? -9.683 -20.440 19.528 1.00 83.50 477 LEU A O 1
ATOM 3788 N N . GLU A 1 478 ? -8.409 -21.491 21.056 1.00 84.38 478 GLU A N 1
ATOM 3789 C CA . GLU A 1 478 ? -7.395 -21.971 20.105 1.00 84.38 478 GLU A CA 1
ATOM 3790 C C . GLU A 1 478 ? -7.996 -22.894 19.046 1.00 84.38 478 GLU A C 1
ATOM 3792 O O . GLU A 1 478 ? -7.806 -22.663 17.849 1.00 84.38 478 GLU A O 1
ATOM 3797 N N . GLU A 1 479 ? -8.755 -23.907 19.466 1.00 84.25 479 GLU A N 1
ATOM 3798 C CA . GLU A 1 479 ? -9.373 -24.856 18.542 1.00 84.25 479 GLU A CA 1
ATOM 3799 C C . GLU A 1 479 ? -10.290 -24.141 17.540 1.00 84.25 479 GLU A C 1
ATOM 3801 O O . GLU A 1 479 ? -10.257 -24.431 16.342 1.00 84.25 479 GLU A O 1
ATOM 3806 N N . TRP A 1 480 ? -11.057 -23.153 18.008 1.00 83.50 480 TRP A N 1
ATOM 3807 C CA . TRP A 1 480 ? -11.976 -22.396 17.164 1.00 83.50 480 TRP A CA 1
ATOM 3808 C C . TRP A 1 480 ? -11.256 -21.454 16.193 1.00 83.50 480 TRP A C 1
ATOM 3810 O O . TRP A 1 480 ? -11.582 -21.416 15.006 1.00 83.50 480 TRP A O 1
ATOM 3820 N N . ILE A 1 481 ? -10.223 -20.738 16.651 1.00 84.19 481 ILE A N 1
ATOM 3821 C CA . ILE A 1 481 ? -9.401 -19.891 15.774 1.00 84.19 481 ILE A CA 1
ATOM 3822 C C . ILE A 1 481 ? -8.694 -20.741 14.715 1.00 84.19 481 ILE A C 1
ATOM 3824 O O . ILE A 1 481 ? -8.623 -20.339 13.553 1.00 84.19 481 ILE A O 1
ATOM 3828 N N . ARG A 1 482 ? -8.232 -21.942 15.073 1.00 84.69 482 ARG A N 1
ATOM 3829 C CA . ARG A 1 482 ? -7.622 -22.875 14.123 1.00 84.69 482 ARG A CA 1
ATOM 3830 C C . ARG A 1 482 ? -8.621 -23.372 13.073 1.00 84.69 482 ARG A C 1
ATOM 3832 O O . ARG A 1 482 ? -8.232 -23.549 11.922 1.00 84.69 482 ARG A O 1
ATOM 3839 N N . GLN A 1 483 ? -9.891 -23.571 13.433 1.00 84.06 483 GLN A N 1
ATOM 3840 C CA . GLN A 1 483 ? -10.950 -23.900 12.468 1.00 84.06 483 GLN A CA 1
ATOM 3841 C C . GLN A 1 483 ? -11.174 -22.755 11.472 1.00 84.06 483 GLN A C 1
ATOM 3843 O O . GLN A 1 483 ? -11.160 -23.003 10.270 1.00 84.06 483 GLN A O 1
ATOM 3848 N N . ILE A 1 484 ? -11.268 -21.505 11.945 1.00 82.62 484 ILE A N 1
ATOM 3849 C CA . ILE A 1 484 ? -11.393 -20.327 11.064 1.00 82.62 484 ILE A CA 1
ATOM 3850 C C . ILE A 1 484 ? -10.189 -20.221 10.123 1.00 82.62 484 ILE A C 1
ATOM 3852 O O . ILE A 1 484 ? -10.348 -20.024 8.923 1.00 82.62 484 ILE A O 1
ATOM 3856 N N . GLN A 1 485 ? -8.975 -20.388 10.651 1.00 82.50 485 GLN A N 1
ATOM 3857 C CA . GLN A 1 485 ? -7.755 -20.338 9.844 1.00 82.50 485 GLN A CA 1
ATOM 3858 C C . GLN A 1 485 ? -7.695 -21.451 8.790 1.00 82.50 485 GLN A C 1
ATOM 3860 O O . GLN A 1 485 ? -7.124 -21.235 7.725 1.00 82.50 485 GLN A O 1
ATOM 3865 N N . ALA A 1 486 ? -8.265 -22.625 9.075 1.00 83.31 486 ALA A N 1
ATOM 3866 C CA . ALA A 1 486 ? -8.351 -23.722 8.118 1.00 83.31 486 ALA A CA 1
ATOM 3867 C C . ALA A 1 486 ? -9.400 -23.464 7.023 1.00 83.31 486 ALA A C 1
ATOM 3869 O O . ALA A 1 486 ? -9.154 -23.804 5.870 1.00 83.31 486 ALA A O 1
ATOM 3870 N N . GLU A 1 487 ? -10.537 -22.844 7.358 1.00 82.50 487 GLU A N 1
ATOM 3871 C CA . GLU A 1 487 ? -11.528 -22.391 6.368 1.00 82.50 487 GLU A CA 1
ATOM 3872 C C . GLU A 1 487 ? -10.958 -21.310 5.441 1.00 82.50 487 GLU A C 1
ATOM 3874 O O . GLU A 1 487 ? -11.230 -21.308 4.242 1.00 82.50 487 GLU A O 1
ATOM 3879 N N . ASP A 1 488 ? -10.138 -20.415 5.994 1.00 78.50 488 ASP A N 1
ATOM 3880 C CA . ASP A 1 488 ? -9.559 -19.272 5.285 1.00 78.50 488 ASP A CA 1
ATOM 3881 C C . ASP A 1 488 ? -8.204 -19.581 4.626 1.00 78.50 488 ASP A C 1
ATOM 3883 O O . ASP A 1 488 ? -7.523 -18.660 4.173 1.00 78.50 488 ASP A O 1
ATOM 3887 N N . ALA A 1 489 ? -7.783 -20.850 4.563 1.00 73.12 489 ALA A N 1
ATOM 3888 C CA . ALA A 1 489 ? -6.470 -21.226 4.032 1.00 73.12 489 ALA A CA 1
ATOM 3889 C C . ALA A 1 489 ? -6.263 -20.770 2.574 1.00 73.12 489 ALA A C 1
ATOM 3891 O O . ALA A 1 489 ? -5.175 -20.308 2.229 1.00 73.12 489 ALA A O 1
ATOM 3892 N N . ASP A 1 490 ? -7.322 -20.838 1.761 1.00 69.81 490 ASP A N 1
ATOM 3893 C CA . ASP A 1 490 ? -7.321 -20.450 0.344 1.00 69.81 490 ASP A CA 1
ATOM 3894 C C . ASP A 1 490 ? -7.887 -19.035 0.102 1.00 69.81 490 ASP A C 1
ATOM 3896 O O . ASP A 1 490 ? -7.975 -18.578 -1.041 1.00 69.81 490 ASP A O 1
ATOM 3900 N N . ALA A 1 491 ? -8.308 -18.329 1.158 1.00 71.88 491 ALA A N 1
ATOM 3901 C CA . ALA A 1 491 ? -8.897 -17.001 1.033 1.00 71.88 491 ALA A CA 1
ATOM 3902 C C . ALA A 1 491 ? -7.819 -15.937 0.766 1.00 71.88 491 ALA A C 1
ATOM 3904 O O . ALA A 1 491 ? -6.758 -15.926 1.386 1.00 71.88 491 ALA A O 1
ATOM 3905 N N . GLU A 1 492 ? -8.115 -14.980 -0.122 1.00 65.50 492 GLU A N 1
ATOM 3906 C CA . GLU A 1 492 ? -7.192 -13.877 -0.439 1.00 65.50 492 GLU A CA 1
ATOM 3907 C C . GLU A 1 492 ? -6.908 -12.972 0.776 1.00 65.50 492 GLU A C 1
ATOM 3909 O O . GLU A 1 492 ? -5.825 -12.393 0.887 1.00 65.50 492 GLU A O 1
ATOM 3914 N N . PHE A 1 493 ? -7.866 -12.891 1.705 1.00 69.00 493 PHE A N 1
ATOM 3915 C CA . PHE A 1 493 ? -7.754 -12.179 2.972 1.00 69.00 493 PHE A CA 1
ATOM 3916 C C . PHE A 1 493 ? -8.168 -13.105 4.109 1.00 69.00 493 PHE A C 1
ATOM 3918 O O . PHE A 1 493 ? -9.289 -13.615 4.123 1.00 69.00 493 PHE A O 1
ATOM 3925 N N . LYS A 1 494 ? -7.283 -13.285 5.091 1.00 75.62 494 LYS A N 1
ATOM 3926 C CA . LYS A 1 494 ? -7.611 -14.043 6.303 1.00 75.62 494 LYS A CA 1
ATOM 3927 C C . LYS A 1 494 ? -8.513 -13.198 7.193 1.00 75.62 494 LYS A C 1
ATOM 3929 O O . LYS A 1 494 ? -8.179 -12.047 7.491 1.00 75.62 494 LYS A O 1
ATOM 3934 N N . ARG A 1 495 ? -9.657 -13.746 7.611 1.00 80.31 495 ARG A N 1
ATOM 3935 C CA . ARG A 1 495 ? -10.617 -13.003 8.433 1.00 80.31 495 ARG A CA 1
ATOM 3936 C C . ARG A 1 495 ? -10.045 -12.779 9.831 1.00 80.31 495 ARG A C 1
ATOM 3938 O O . ARG A 1 495 ? -9.383 -13.638 10.414 1.00 80.31 495 ARG A O 1
ATOM 3945 N N . GLY A 1 496 ? -10.304 -11.592 10.373 1.00 84.19 496 GLY A N 1
ATOM 3946 C CA . GLY A 1 496 ? -10.041 -11.296 11.779 1.00 84.19 496 GLY A CA 1
ATOM 3947 C C . GLY A 1 496 ? -11.071 -11.949 12.705 1.00 84.19 496 GLY A C 1
ATOM 3948 O O . GLY A 1 496 ? -12.052 -12.545 12.255 1.00 84.19 496 GLY A O 1
ATOM 3949 N N . TRP A 1 497 ? -10.892 -11.768 14.009 1.00 89.19 497 TRP A N 1
ATOM 3950 C CA . TRP A 1 497 ? -11.854 -12.156 15.030 1.00 89.19 497 TRP A CA 1
ATOM 3951 C C . TRP A 1 497 ? -12.060 -11.062 16.087 1.00 89.19 497 TRP A C 1
ATOM 3953 O O . TRP A 1 497 ? -11.142 -10.350 16.490 1.00 89.19 497 TRP A O 1
ATOM 3963 N N . VAL A 1 498 ? -13.292 -10.952 16.578 1.00 91.38 498 VAL A N 1
ATOM 3964 C CA . VAL A 1 498 ? -13.668 -10.038 17.659 1.00 91.38 498 VAL A CA 1
ATOM 3965 C C . VAL A 1 498 ? -14.147 -10.856 18.849 1.00 91.38 498 VAL A C 1
ATOM 3967 O O . VAL A 1 498 ? -15.175 -11.522 18.759 1.00 91.38 498 VAL A O 1
ATOM 3970 N N . LEU A 1 499 ? -13.429 -10.799 19.969 1.00 89.81 499 LEU A N 1
ATOM 3971 C CA . LEU A 1 499 ? -13.852 -11.427 21.220 1.00 89.81 499 LEU A CA 1
ATOM 3972 C C . LEU A 1 499 ? -14.925 -10.567 21.893 1.00 89.81 499 LEU A C 1
ATOM 3974 O O . LEU A 1 499 ? -14.656 -9.434 22.305 1.00 89.81 499 LEU A O 1
ATOM 3978 N N . ASP A 1 500 ? -16.134 -11.111 22.034 1.00 89.50 500 ASP A N 1
ATOM 3979 C CA . ASP A 1 500 ? -17.197 -10.473 22.808 1.00 89.50 500 ASP A CA 1
ATOM 3980 C C . ASP A 1 500 ? -17.047 -10.820 24.294 1.00 89.50 500 ASP A C 1
ATOM 3982 O O . ASP A 1 500 ? -17.218 -11.967 24.712 1.00 89.50 500 ASP A O 1
ATOM 3986 N N . ASN A 1 501 ? -16.748 -9.803 25.108 1.00 85.06 501 ASN A N 1
ATOM 3987 C CA . ASN A 1 501 ? -16.716 -9.879 26.566 1.00 85.06 501 ASN A CA 1
ATOM 3988 C C . ASN A 1 501 ? -15.746 -10.933 27.130 1.00 85.06 501 ASN A C 1
ATOM 3990 O O . ASN A 1 501 ? -16.078 -11.616 28.101 1.00 85.06 501 ASN A O 1
ATOM 3994 N N . TYR A 1 502 ? -14.560 -11.063 26.536 1.00 84.12 502 TYR A N 1
ATOM 3995 C CA . TYR A 1 502 ? -13.493 -11.939 27.019 1.00 84.12 502 TYR A CA 1
ATOM 3996 C C . TYR A 1 502 ? -12.118 -11.363 26.659 1.00 84.12 502 TYR A C 1
ATOM 3998 O O . TYR A 1 502 ? -11.942 -10.967 25.505 1.00 84.12 502 TYR A O 1
ATOM 4006 N N . PRO A 1 503 ? -11.130 -11.333 27.572 1.00 84.75 503 PRO A N 1
ATOM 4007 C CA . PRO A 1 503 ? -11.144 -11.847 28.949 1.00 84.75 503 PRO A CA 1
ATOM 4008 C C . PRO A 1 503 ? -11.936 -10.964 29.928 1.00 84.75 503 PRO A C 1
ATOM 4010 O O . PRO A 1 503 ? -12.086 -9.768 29.721 1.00 84.75 503 PRO A O 1
ATOM 4013 N N . THR A 1 504 ? -12.461 -11.553 31.005 1.00 81.50 504 THR A N 1
ATOM 4014 C CA . THR A 1 504 ? -13.193 -10.817 32.063 1.00 81.50 504 THR A CA 1
ATOM 4015 C C . THR A 1 504 ? -12.420 -10.697 33.368 1.00 81.50 504 THR A C 1
ATOM 4017 O O . THR A 1 504 ? -12.687 -9.792 34.152 1.00 81.50 504 THR A O 1
ATOM 4020 N N . THR A 1 505 ? -11.455 -11.586 33.599 1.00 83.88 505 THR A N 1
ATOM 4021 C CA . THR A 1 505 ? -10.644 -11.619 34.817 1.00 83.88 505 THR A CA 1
ATOM 4022 C C . THR A 1 505 ? -9.158 -11.658 34.476 1.00 83.88 505 THR A C 1
ATOM 4024 O O . THR A 1 505 ? -8.744 -12.115 33.407 1.00 83.88 505 THR A O 1
ATOM 4027 N N . LYS A 1 506 ? -8.325 -11.233 35.430 1.00 84.38 506 LYS A N 1
ATOM 4028 C CA . LYS A 1 506 ? -6.862 -11.308 35.314 1.00 84.38 506 LYS A CA 1
ATOM 4029 C C . LYS A 1 506 ? -6.351 -12.738 35.079 1.00 84.38 506 LYS A C 1
ATOM 4031 O O . LYS A 1 506 ? -5.369 -12.918 34.366 1.00 84.38 506 LYS A O 1
ATOM 4036 N N . ALA A 1 507 ? -7.010 -13.743 35.659 1.00 83.81 507 ALA A N 1
ATOM 4037 C CA . ALA A 1 507 ? -6.628 -15.145 35.499 1.00 83.81 507 ALA A CA 1
ATOM 4038 C C . ALA A 1 507 ? -6.845 -15.642 34.060 1.00 83.81 507 ALA A C 1
ATOM 4040 O O . ALA A 1 507 ? -5.955 -16.275 33.499 1.00 83.81 507 ALA A O 1
ATOM 4041 N N . GLN A 1 508 ? -7.960 -15.261 33.427 1.00 83.25 508 GLN A N 1
ATOM 4042 C CA . GLN A 1 508 ? -8.236 -15.572 32.019 1.00 83.25 508 GLN A CA 1
ATOM 4043 C C . GLN A 1 508 ? -7.211 -14.934 31.080 1.00 83.25 508 GLN A C 1
ATOM 4045 O O . GLN A 1 508 ? -6.690 -15.604 30.190 1.00 83.25 508 GLN A O 1
ATOM 4050 N N . LEU A 1 509 ? -6.876 -13.658 31.307 1.00 83.88 509 LEU A N 1
ATOM 4051 C CA . LEU A 1 509 ? -5.847 -12.970 30.524 1.00 83.88 509 LEU A CA 1
ATOM 4052 C C . LEU A 1 509 ? -4.482 -13.667 30.667 1.00 83.88 509 LEU A C 1
ATOM 4054 O O . LEU A 1 509 ? -3.816 -13.920 29.665 1.00 83.88 509 LEU A O 1
ATOM 4058 N N . ALA A 1 510 ? -4.092 -14.028 31.894 1.00 83.81 510 ALA A N 1
ATOM 4059 C CA . ALA A 1 510 ? -2.835 -14.726 32.156 1.00 83.81 510 ALA A CA 1
ATOM 4060 C C . ALA A 1 510 ? -2.795 -16.127 31.520 1.00 83.81 510 ALA A C 1
ATOM 4062 O O . ALA A 1 510 ? -1.769 -16.511 30.963 1.00 83.81 510 ALA A O 1
ATOM 4063 N N . ALA A 1 511 ? -3.904 -16.873 31.560 1.00 83.00 511 ALA A N 1
ATOM 4064 C CA . ALA A 1 511 ? -4.005 -18.190 30.936 1.00 83.00 511 ALA A CA 1
ATOM 4065 C C . ALA A 1 511 ? -3.814 -18.106 29.416 1.00 83.00 511 ALA A C 1
ATOM 4067 O O . ALA A 1 511 ? -3.032 -18.871 28.853 1.00 83.00 511 ALA A O 1
ATOM 4068 N N . MET A 1 512 ? -4.456 -17.136 28.755 1.00 82.69 512 MET A N 1
ATOM 4069 C CA . MET A 1 512 ? -4.252 -16.925 27.321 1.00 82.69 512 MET A CA 1
ATOM 4070 C C . MET A 1 512 ? -2.800 -16.530 27.000 1.00 82.69 512 MET A C 1
ATOM 4072 O O . MET A 1 512 ? -2.226 -17.071 26.062 1.00 82.69 512 MET A O 1
ATOM 4076 N N . GLN A 1 513 ? -2.192 -15.627 27.782 1.00 82.44 513 GLN A N 1
ATOM 4077 C CA . GLN A 1 513 ? -0.801 -15.194 27.575 1.00 82.44 513 GLN A CA 1
ATOM 4078 C C . GLN A 1 513 ? 0.209 -16.339 27.728 1.00 82.44 513 GLN A C 1
ATOM 4080 O O . GLN A 1 513 ? 1.194 -16.384 26.997 1.00 82.44 513 GLN A O 1
ATOM 4085 N N . GLN A 1 514 ? -0.009 -17.246 28.685 1.00 80.94 514 GLN A N 1
ATOM 4086 C CA . GLN A 1 514 ? 0.909 -18.355 28.959 1.00 80.94 514 GLN A CA 1
ATOM 4087 C C . GLN A 1 514 ? 0.756 -19.516 27.977 1.00 80.94 514 GLN A C 1
ATOM 4089 O O . GLN A 1 514 ? 1.756 -20.128 27.611 1.00 80.94 514 GLN A O 1
ATOM 4094 N N . LEU A 1 515 ? -0.478 -19.845 27.588 1.00 76.00 515 LEU A N 1
ATOM 4095 C CA . LEU A 1 515 ? -0.757 -21.012 26.751 1.00 76.00 515 LEU A CA 1
ATOM 4096 C C . LEU A 1 515 ? -0.609 -20.697 25.259 1.00 76.00 515 LEU A C 1
ATOM 4098 O O . LEU A 1 515 ? -0.014 -21.491 24.535 1.00 76.00 515 LEU A O 1
ATOM 4102 N N . HIS A 1 516 ? -1.096 -19.535 24.808 1.00 77.12 516 HIS A N 1
ATOM 4103 C CA . HIS A 1 516 ? -1.131 -19.178 23.387 1.00 77.12 516 HIS A CA 1
ATOM 4104 C C . HIS A 1 516 ? -0.833 -17.682 23.164 1.00 77.12 516 HIS A C 1
ATOM 4106 O O . HIS A 1 516 ? -1.757 -16.888 22.964 1.00 77.12 516 HIS A O 1
ATOM 4112 N N . PRO A 1 517 ? 0.452 -17.273 23.140 1.00 76.88 517 PRO A N 1
ATOM 4113 C CA . PRO A 1 517 ? 0.844 -15.885 22.873 1.00 76.88 517 PRO A CA 1
ATOM 4114 C C . PRO A 1 517 ? 0.311 -15.352 21.534 1.00 76.88 517 PRO A C 1
ATOM 4116 O O . PRO A 1 517 ? -0.116 -14.203 21.447 1.00 76.88 517 PRO A O 1
ATOM 4119 N N . ASP A 1 518 ? 0.257 -16.210 20.512 1.00 73.06 518 ASP A N 1
ATOM 4120 C CA . ASP A 1 518 ? -0.198 -15.866 19.157 1.00 73.06 518 ASP A CA 1
ATOM 4121 C C . ASP A 1 518 ? -1.708 -15.573 19.064 1.00 73.06 518 ASP A C 1
ATOM 4123 O O . ASP A 1 518 ? -2.186 -15.042 18.056 1.00 73.06 518 ASP A O 1
ATOM 4127 N N . LEU A 1 519 ? -2.468 -15.927 20.106 1.00 77.69 519 LEU A N 1
ATOM 4128 C CA . LEU A 1 519 ? -3.911 -15.706 20.224 1.00 77.69 519 LEU A CA 1
ATOM 4129 C C . LEU A 1 519 ? -4.267 -14.407 20.966 1.00 77.69 519 LEU A C 1
ATOM 4131 O O . LEU A 1 519 ? -5.445 -14.138 21.214 1.00 77.69 519 LEU A O 1
ATOM 4135 N N . MET A 1 520 ? -3.273 -13.603 21.344 1.00 82.88 520 MET A N 1
ATOM 4136 C CA . MET A 1 520 ? -3.518 -12.314 21.981 1.00 82.88 520 MET A CA 1
ATOM 4137 C C . MET A 1 520 ? -4.216 -11.328 21.038 1.00 82.88 520 MET A C 1
ATOM 4139 O O . MET A 1 520 ? -3.850 -11.240 19.865 1.00 82.88 520 MET A O 1
ATOM 4143 N N . PRO A 1 521 ? -5.231 -10.583 21.523 1.00 84.38 521 PRO A N 1
ATOM 4144 C CA . PRO A 1 521 ? -5.810 -9.497 20.748 1.00 84.38 521 PRO A CA 1
ATOM 4145 C C . PRO A 1 521 ? -4.789 -8.364 20.604 1.00 84.38 521 PRO A C 1
ATOM 4147 O O . PRO A 1 521 ? -4.085 -8.034 21.556 1.00 84.38 521 PRO A O 1
ATOM 4150 N N . ASP A 1 522 ? -4.771 -7.717 19.441 1.00 84.31 522 ASP A N 1
ATOM 4151 C CA . ASP A 1 522 ? -3.908 -6.562 19.174 1.00 84.31 522 ASP A CA 1
ATOM 4152 C C . ASP A 1 522 ? -4.346 -5.346 20.018 1.00 84.31 522 ASP A C 1
ATOM 4154 O O . ASP A 1 522 ? -3.523 -4.539 20.460 1.00 84.31 522 ASP A O 1
ATOM 4158 N N . VAL A 1 523 ? -5.661 -5.217 20.262 1.00 87.50 523 VAL A N 1
ATOM 4159 C CA . VAL A 1 523 ? -6.257 -4.141 21.071 1.00 87.50 523 VAL A CA 1
ATOM 4160 C C . VAL A 1 523 ? -7.404 -4.658 21.946 1.00 87.50 523 VAL A C 1
ATOM 4162 O O . VAL A 1 523 ? -8.310 -5.346 21.468 1.00 87.50 523 VAL A O 1
ATOM 4165 N N . ILE A 1 524 ? -7.417 -4.253 23.220 1.00 89.56 524 ILE A N 1
ATOM 4166 C CA . ILE A 1 524 ? -8.591 -4.367 24.102 1.00 89.56 524 ILE A CA 1
ATOM 4167 C C . ILE A 1 524 ? -9.334 -3.026 24.168 1.00 89.56 524 ILE A C 1
ATOM 4169 O O . ILE A 1 524 ? -8.782 -2.015 24.603 1.00 89.56 524 ILE A O 1
ATOM 4173 N N . PHE A 1 525 ? -10.618 -3.024 23.821 1.00 90.62 525 PHE A N 1
ATOM 4174 C CA . PHE A 1 525 ? -11.520 -1.893 24.025 1.00 90.62 525 PHE A CA 1
ATOM 4175 C C . PHE A 1 525 ? -12.362 -2.110 25.278 1.00 90.62 525 PHE A C 1
ATOM 4177 O O . PHE A 1 525 ? -13.125 -3.070 25.360 1.00 90.62 525 PHE A O 1
ATOM 4184 N N . CYS A 1 526 ? -12.250 -1.201 26.245 1.00 89.12 526 CYS A N 1
ATOM 4185 C CA . CYS A 1 526 ? -13.022 -1.246 27.480 1.00 89.12 526 CYS A CA 1
ATOM 4186 C C . CYS A 1 526 ? -14.065 -0.137 27.503 1.00 89.12 526 CYS A C 1
ATOM 4188 O O . CYS A 1 526 ? -13.725 1.042 27.536 1.00 89.12 526 CYS A O 1
ATOM 4190 N N . LEU A 1 527 ? -15.337 -0.514 27.509 1.00 88.44 527 LEU A N 1
ATOM 4191 C CA . LEU A 1 527 ? -16.454 0.415 27.608 1.00 88.44 527 LEU A CA 1
ATOM 4192 C C . LEU A 1 527 ? -16.676 0.780 29.080 1.00 88.44 527 LEU A C 1
ATOM 4194 O O . LEU A 1 527 ? -17.019 -0.090 29.883 1.00 88.44 527 LEU A O 1
ATOM 4198 N N . ARG A 1 528 ? -16.505 2.058 29.425 1.00 86.31 528 ARG A N 1
ATOM 4199 C CA . ARG A 1 528 ? -16.704 2.601 30.776 1.00 86.31 528 ARG A CA 1
ATOM 4200 C C . ARG A 1 528 ? -17.809 3.661 30.768 1.00 86.31 528 ARG A C 1
ATOM 4202 O O . ARG A 1 528 ? -18.069 4.293 29.746 1.00 86.31 528 ARG A O 1
ATOM 4209 N N . ASP A 1 529 ? -18.477 3.811 31.905 1.00 82.38 529 ASP A N 1
ATOM 4210 C CA . ASP A 1 529 ? -19.490 4.846 32.132 1.00 82.38 529 ASP A CA 1
ATOM 4211 C C . ASP A 1 529 ? -19.118 5.608 33.404 1.00 82.38 529 ASP A C 1
ATOM 4213 O O . ASP A 1 529 ? -19.425 5.186 34.521 1.00 82.38 529 ASP A O 1
ATOM 4217 N N . SER A 1 530 ? -18.357 6.683 33.222 1.00 74.81 530 SER A N 1
ATOM 4218 C CA . SER A 1 530 ? -17.831 7.515 34.307 1.00 74.81 530 SER A CA 1
ATOM 4219 C C . SER A 1 530 ? -18.830 8.599 34.730 1.00 74.81 530 SER A C 1
ATOM 4221 O O . SER A 1 530 ? -18.690 9.198 35.798 1.00 74.81 530 SER A O 1
ATOM 4223 N N . GLU A 1 531 ? -19.854 8.866 33.913 1.00 70.31 531 GLU A N 1
ATOM 4224 C CA . GLU A 1 531 ? -20.822 9.933 34.156 1.00 70.31 531 GLU A CA 1
ATOM 4225 C C . GLU A 1 531 ? -21.883 9.507 35.189 1.00 70.31 531 GLU A C 1
ATOM 4227 O O . GLU A 1 531 ? -22.677 8.584 34.982 1.00 70.31 531 GLU A O 1
ATOM 4232 N N . GLY A 1 532 ? -21.910 10.201 36.333 1.00 59.00 532 GLY A N 1
ATOM 4233 C CA . GLY A 1 532 ? -22.934 10.023 37.368 1.00 59.00 532 GLY A CA 1
ATOM 4234 C C . GLY A 1 532 ? -23.001 8.615 37.973 1.00 59.00 532 GLY A C 1
ATOM 4235 O O . GLY A 1 532 ? -24.105 8.125 38.190 1.00 59.00 532 GLY A O 1
ATOM 4236 N N . GLU A 1 533 ? -21.847 7.977 38.214 1.00 67.88 533 GLU A N 1
ATOM 4237 C CA . GLU A 1 533 ? -21.724 6.599 38.740 1.00 67.88 533 GLU A CA 1
ATOM 4238 C C . GLU A 1 533 ? -22.329 5.516 37.826 1.00 67.88 533 GLU A C 1
ATOM 4240 O O . GLU A 1 533 ? -22.942 4.554 38.294 1.00 67.88 533 GLU A O 1
ATOM 4245 N N . GLY A 1 534 ? -22.176 5.653 36.508 1.00 68.38 534 GLY A N 1
ATOM 4246 C CA . GLY A 1 534 ? -22.706 4.673 35.561 1.00 68.38 534 GLY A CA 1
ATOM 4247 C C . GLY A 1 534 ? -24.169 4.908 35.191 1.00 68.38 534 GLY A C 1
ATOM 4248 O O . GLY A 1 534 ? -24.918 3.959 34.935 1.00 68.38 534 GLY A O 1
ATOM 4249 N N . ARG A 1 535 ? -24.615 6.169 35.210 1.00 75.69 535 ARG A N 1
ATOM 4250 C CA . ARG A 1 535 ? -26.024 6.549 35.032 1.00 75.69 535 ARG A CA 1
ATOM 4251 C C . ARG A 1 535 ? -26.599 6.046 33.709 1.00 75.69 535 ARG A C 1
ATOM 4253 O O . ARG A 1 535 ? -27.778 5.696 33.650 1.00 75.69 535 ARG A O 1
ATOM 4260 N N . THR A 1 536 ? -25.788 6.007 32.654 1.00 78.69 536 THR A N 1
ATOM 4261 C CA . THR A 1 536 ? -26.198 5.586 31.309 1.00 78.69 536 THR A CA 1
ATOM 4262 C C . THR A 1 536 ? -26.455 4.083 31.269 1.00 78.69 536 THR A C 1
ATOM 4264 O O . THR A 1 536 ? -27.489 3.637 30.768 1.00 78.69 536 THR A O 1
ATOM 4267 N N . VAL A 1 537 ? -25.544 3.293 31.834 1.00 82.12 537 VAL A N 1
ATOM 4268 C CA . VAL A 1 537 ? -25.655 1.832 31.921 1.00 82.12 537 VAL A CA 1
ATOM 4269 C C . VAL A 1 537 ? -26.785 1.429 32.869 1.00 82.12 537 VAL A C 1
ATOM 4271 O O . VAL A 1 537 ? -27.595 0.571 32.517 1.00 82.12 537 VAL A O 1
ATOM 4274 N N . LEU A 1 538 ? -26.903 2.086 34.027 1.00 81.75 538 LEU A N 1
ATOM 4275 C CA . LEU A 1 538 ? -27.973 1.839 34.999 1.00 81.75 538 LEU A CA 1
ATOM 4276 C C . LEU A 1 538 ? -29.358 2.167 34.431 1.00 81.75 538 LEU A C 1
ATOM 4278 O O . LEU A 1 538 ? -30.294 1.398 34.639 1.00 81.75 538 LEU A O 1
ATOM 4282 N N . ARG A 1 539 ? -29.492 3.248 33.651 1.00 81.75 539 ARG A N 1
ATOM 4283 C CA . ARG A 1 539 ? -30.739 3.564 32.939 1.00 81.75 539 ARG A CA 1
ATOM 4284 C C . ARG A 1 539 ? -31.114 2.468 31.941 1.00 81.75 539 ARG A C 1
ATOM 4286 O O . ARG A 1 539 ? -32.243 1.994 31.966 1.00 81.75 539 ARG A O 1
ATOM 4293 N N . ARG A 1 540 ? -30.168 2.024 31.104 1.00 83.25 540 ARG A N 1
ATOM 4294 C CA . ARG A 1 540 ? -30.403 0.936 30.133 1.00 83.25 540 ARG A CA 1
ATOM 4295 C C . ARG A 1 540 ? -30.768 -0.383 30.820 1.00 83.25 540 ARG A C 1
ATOM 4297 O O . ARG A 1 540 ? -31.577 -1.139 30.295 1.00 83.25 540 ARG A O 1
ATOM 4304 N N . LEU A 1 541 ? -30.172 -0.674 31.977 1.00 81.50 541 LEU A N 1
ATOM 4305 C CA . LEU A 1 541 ? -30.512 -1.851 32.784 1.00 81.50 541 LEU A CA 1
ATOM 4306 C C . LEU A 1 541 ? -31.933 -1.760 33.347 1.00 81.50 541 LEU A C 1
ATOM 4308 O O . LEU A 1 541 ? -32.681 -2.731 33.250 1.00 81.50 541 LEU A O 1
ATOM 4312 N N . TYR A 1 542 ? -32.317 -0.593 33.870 1.00 81.56 542 TYR A N 1
ATOM 4313 C CA . TYR A 1 542 ? -33.672 -0.350 34.360 1.00 81.56 542 TYR A CA 1
ATOM 4314 C C . TYR A 1 542 ? -34.722 -0.468 33.250 1.00 81.56 542 TYR A C 1
ATOM 4316 O O . TYR A 1 542 ? -35.729 -1.129 33.452 1.00 81.56 542 TYR A O 1
ATOM 4324 N N . GLU A 1 543 ? -34.486 0.103 32.066 1.00 82.25 543 GLU A N 1
ATOM 4325 C CA . GLU A 1 543 ? -35.434 0.034 30.942 1.00 82.25 543 GLU A CA 1
ATOM 4326 C C . GLU A 1 543 ? -35.754 -1.405 30.512 1.00 82.25 543 GLU A C 1
ATOM 4328 O O . GLU A 1 543 ? -36.893 -1.699 30.154 1.00 82.25 543 GLU A O 1
ATOM 4333 N N . VAL A 1 544 ? -34.770 -2.308 30.565 1.00 81.56 544 VAL A N 1
ATOM 4334 C CA . VAL A 1 544 ? -34.957 -3.721 30.200 1.00 81.56 544 VAL A CA 1
ATOM 4335 C C . VAL A 1 544 ? -35.669 -4.501 31.302 1.00 81.56 544 VAL A C 1
ATOM 4337 O O . VAL A 1 544 ? -36.541 -5.310 31.004 1.00 81.56 544 VAL A O 1
ATOM 4340 N N . ASN A 1 545 ? -35.328 -4.242 32.565 1.00 80.19 545 ASN A N 1
ATOM 4341 C CA . ASN A 1 545 ? -35.889 -4.956 33.716 1.00 80.19 545 ASN A CA 1
ATOM 4342 C C . ASN A 1 545 ? -37.003 -4.147 34.393 1.00 80.19 545 ASN A C 1
ATOM 4344 O O . ASN A 1 545 ? -37.252 -4.290 35.590 1.00 80.19 545 ASN A O 1
ATOM 4348 N N . LYS A 1 546 ? -37.658 -3.271 33.625 1.00 80.69 546 LYS A N 1
ATOM 4349 C CA . LYS A 1 546 ? -38.569 -2.255 34.144 1.00 80.69 546 LYS A CA 1
ATOM 4350 C C . LYS A 1 546 ? -39.702 -2.871 34.952 1.00 80.69 546 LYS A C 1
ATOM 4352 O O . LYS A 1 546 ? -39.965 -2.408 36.048 1.00 80.69 546 LYS A O 1
ATOM 4357 N N . GLU A 1 547 ? -40.317 -3.938 34.450 1.00 78.75 547 GLU A N 1
ATOM 4358 C CA . GLU A 1 547 ? -41.432 -4.619 35.119 1.00 78.75 547 GLU A CA 1
ATOM 4359 C C . GLU A 1 547 ? -41.031 -5.209 36.479 1.00 78.75 547 GLU A C 1
ATOM 4361 O O . GLU A 1 547 ? -41.759 -5.057 37.458 1.00 78.75 547 GLU A O 1
ATOM 4366 N N . GLU A 1 548 ? -39.857 -5.842 36.558 1.00 80.25 548 GLU A N 1
ATOM 4367 C CA . GLU A 1 548 ? -39.350 -6.452 37.791 1.00 80.25 548 GLU A CA 1
ATOM 4368 C C . GLU A 1 548 ? -38.960 -5.389 38.820 1.00 80.25 548 GLU A C 1
ATOM 4370 O O . GLU A 1 548 ? -39.338 -5.479 39.988 1.00 80.25 548 GLU A O 1
ATOM 4375 N N . VAL A 1 549 ? -38.229 -4.359 38.384 1.00 79.94 549 VAL A N 1
ATOM 4376 C CA . VAL A 1 549 ? -37.782 -3.274 39.264 1.00 79.94 549 VAL A CA 1
ATOM 4377 C C . VAL A 1 549 ? -38.976 -2.444 39.737 1.00 79.94 549 VAL A C 1
ATOM 4379 O O . VAL A 1 549 ? -39.076 -2.154 40.927 1.00 79.94 549 VAL A O 1
ATOM 4382 N N . ASP A 1 550 ? -39.917 -2.120 38.849 1.00 79.44 550 ASP A N 1
ATOM 4383 C CA . ASP A 1 550 ? -41.133 -1.376 39.188 1.00 79.44 550 ASP A CA 1
ATOM 4384 C C . ASP A 1 550 ? -42.024 -2.168 40.156 1.00 79.44 550 ASP A C 1
ATOM 4386 O O . ASP A 1 550 ? -42.587 -1.577 41.077 1.00 79.44 550 ASP A O 1
ATOM 4390 N N . ALA A 1 551 ? -42.112 -3.497 40.021 1.00 80.06 551 ALA A N 1
ATOM 4391 C CA . ALA A 1 551 ? -42.841 -4.347 40.964 1.00 80.06 551 ALA A CA 1
ATOM 4392 C C . ALA A 1 551 ? -42.215 -4.343 42.370 1.00 80.06 551 ALA A C 1
ATOM 4394 O O . ALA A 1 551 ? -42.942 -4.262 43.362 1.00 80.06 551 ALA A O 1
ATOM 4395 N N . VAL A 1 552 ? -40.880 -4.391 42.466 1.00 80.31 552 VAL A N 1
ATOM 4396 C CA . VAL A 1 552 ? -40.159 -4.306 43.749 1.00 80.31 552 VAL A CA 1
ATOM 4397 C C . VAL A 1 552 ? -40.355 -2.931 44.390 1.00 80.31 552 VAL A C 1
ATOM 4399 O O . VAL A 1 552 ? -40.702 -2.851 45.565 1.00 80.31 552 VAL A O 1
ATOM 4402 N N . VAL A 1 553 ? -40.220 -1.854 43.614 1.00 80.00 553 VAL A N 1
ATOM 4403 C CA . VAL A 1 553 ? -40.411 -0.477 44.102 1.00 80.00 553 VAL A CA 1
ATOM 4404 C C . VAL A 1 553 ? -41.860 -0.236 44.541 1.00 80.00 553 VAL A C 1
ATOM 4406 O O . VAL A 1 553 ? -42.103 0.399 45.566 1.00 80.00 553 VAL A O 1
ATOM 4409 N N . LEU A 1 554 ? -42.846 -0.778 43.818 1.00 78.12 554 LEU A N 1
ATOM 4410 C CA . LEU A 1 554 ? -44.254 -0.730 44.223 1.00 78.12 554 LEU A CA 1
ATOM 4411 C C . LEU A 1 554 ? -44.499 -1.471 45.541 1.00 78.12 554 LEU A C 1
ATOM 4413 O O . LEU A 1 554 ? -45.234 -0.966 46.391 1.00 78.12 554 LEU A O 1
ATOM 4417 N N . ALA A 1 555 ? -43.886 -2.642 45.726 1.00 78.88 555 ALA A N 1
ATOM 4418 C CA . ALA A 1 555 ? -43.989 -3.400 46.968 1.00 78.88 555 ALA A CA 1
ATOM 4419 C C . ALA A 1 555 ? -43.351 -2.650 48.153 1.00 78.88 555 ALA A C 1
ATOM 4421 O O . ALA A 1 555 ? -43.938 -2.607 49.235 1.00 78.88 555 ALA A O 1
ATOM 4422 N N . GLU A 1 556 ? -42.200 -2.003 47.945 1.00 79.50 556 GLU A N 1
ATOM 4423 C CA . GLU A 1 556 ? -41.545 -1.155 48.952 1.00 79.50 556 GLU A CA 1
ATOM 4424 C C . GLU A 1 556 ? -42.424 0.039 49.345 1.00 79.50 556 GLU A C 1
ATOM 4426 O O . GLU A 1 556 ? -42.673 0.253 50.531 1.00 79.50 556 GLU A O 1
ATOM 4431 N N . LEU A 1 557 ? -42.985 0.763 48.370 1.00 77.56 557 LEU A N 1
ATOM 4432 C CA . LEU A 1 557 ? -43.882 1.899 48.624 1.00 77.56 557 LEU A CA 1
ATOM 4433 C C . LEU A 1 557 ? -45.161 1.484 49.369 1.00 77.56 557 LEU A C 1
ATOM 4435 O O . LEU A 1 557 ? -45.661 2.220 50.225 1.00 77.56 557 LEU A O 1
ATOM 4439 N N . GLN A 1 558 ? -45.707 0.303 49.063 1.00 78.38 558 GLN A N 1
ATOM 4440 C CA . GLN A 1 558 ? -46.857 -0.254 49.779 1.00 78.38 558 GLN A CA 1
ATOM 4441 C C . GLN A 1 558 ? -46.510 -0.587 51.235 1.00 78.38 558 GLN A C 1
ATOM 4443 O O . GLN A 1 558 ? -47.302 -0.286 52.136 1.00 78.38 558 GLN A O 1
ATOM 4448 N N . GLU A 1 559 ? -45.332 -1.161 51.482 1.00 78.31 559 GLU A N 1
ATOM 4449 C CA . GLU A 1 559 ? -44.875 -1.496 52.830 1.00 78.31 559 GLU A CA 1
ATOM 4450 C C . GLU A 1 559 ? -44.523 -0.244 53.646 1.00 78.31 559 GLU A C 1
ATOM 4452 O O . GLU A 1 559 ? -44.953 -0.138 54.796 1.00 78.31 559 GLU A O 1
ATOM 4457 N N . GLU A 1 560 ? -43.855 0.756 53.063 1.00 78.75 560 GLU A N 1
ATOM 4458 C CA . GLU A 1 560 ? -43.616 2.052 53.713 1.00 78.75 560 GLU A CA 1
ATOM 4459 C C . GLU A 1 560 ? -44.929 2.738 54.099 1.00 78.75 560 GLU A C 1
ATOM 4461 O O . GLU A 1 560 ? -45.070 3.253 55.210 1.00 78.75 560 GLU A O 1
ATOM 4466 N N . ARG A 1 561 ? -45.943 2.708 53.223 1.00 75.31 561 ARG A N 1
ATOM 4467 C CA . ARG A 1 561 ? -47.269 3.265 53.534 1.00 75.31 561 ARG A CA 1
ATOM 4468 C C . ARG A 1 561 ? -47.945 2.488 54.664 1.00 75.31 561 ARG A C 1
ATOM 4470 O O . ARG A 1 561 ? -48.560 3.106 55.533 1.00 75.31 561 ARG A O 1
ATOM 4477 N N . ARG A 1 562 ? -47.794 1.158 54.705 1.00 75.69 562 ARG A N 1
ATOM 4478 C CA . ARG A 1 562 ? -48.296 0.300 55.794 1.00 75.69 562 ARG A CA 1
ATOM 4479 C C . ARG A 1 562 ? -47.605 0.615 57.123 1.00 75.69 562 ARG A C 1
ATOM 4481 O O . ARG A 1 562 ? -48.278 0.707 58.150 1.00 75.69 562 ARG A O 1
ATOM 4488 N N . GLN A 1 563 ? -46.294 0.849 57.103 1.00 75.44 563 GLN A N 1
ATOM 4489 C CA . GLN A 1 563 ? -45.510 1.250 58.273 1.00 75.44 563 GLN A CA 1
ATOM 4490 C C . GLN A 1 563 ? -45.854 2.668 58.740 1.00 75.44 563 GLN A C 1
ATOM 4492 O O . GLN A 1 563 ? -46.059 2.875 59.933 1.00 75.44 563 GLN A O 1
ATOM 4497 N N . ASN A 1 564 ? -46.018 3.625 57.825 1.00 77.00 564 ASN A N 1
ATOM 4498 C CA . ASN A 1 564 ? -46.435 4.995 58.134 1.00 77.00 564 ASN A CA 1
ATOM 4499 C C . ASN A 1 564 ? -47.874 5.056 58.661 1.00 77.00 564 ASN A C 1
ATOM 4501 O O . ASN A 1 564 ? -48.161 5.830 59.575 1.00 77.00 564 ASN A O 1
ATOM 4505 N N . ALA A 1 565 ? -48.775 4.211 58.152 1.00 72.50 565 ALA A N 1
ATOM 4506 C CA . ALA A 1 565 ? -50.122 4.050 58.692 1.00 72.50 565 ALA A CA 1
ATOM 4507 C C . ALA A 1 565 ? -50.091 3.443 60.105 1.00 72.50 565 ALA A C 1
ATOM 4509 O O . ALA A 1 565 ? -50.749 3.962 61.006 1.00 72.50 565 ALA A O 1
ATOM 4510 N N . ALA A 1 566 ? -49.272 2.412 60.338 1.00 72.38 566 ALA A N 1
ATOM 4511 C CA . ALA A 1 566 ? -49.082 1.817 61.663 1.00 72.38 566 ALA A CA 1
ATOM 4512 C C . ALA A 1 566 ? -48.411 2.782 62.662 1.00 72.38 566 ALA A C 1
ATOM 4514 O O . ALA A 1 566 ? -48.787 2.825 63.834 1.00 72.38 566 ALA A O 1
ATOM 4515 N N . ALA A 1 567 ? -47.450 3.594 62.215 1.00 69.00 567 ALA A N 1
ATOM 4516 C CA . ALA A 1 567 ? -46.792 4.619 63.023 1.00 69.00 567 ALA A CA 1
ATOM 4517 C C . ALA A 1 567 ? -47.757 5.763 63.365 1.00 69.00 567 ALA A C 1
ATOM 4519 O O . ALA A 1 567 ? -47.790 6.223 64.507 1.00 69.00 567 ALA A O 1
ATOM 4520 N N . SER A 1 568 ? -48.593 6.174 62.409 1.00 67.06 568 SER A N 1
ATOM 4521 C CA . SER A 1 568 ? -49.623 7.201 62.596 1.00 67.06 568 SER A CA 1
ATOM 4522 C C . SER A 1 568 ? -50.724 6.726 63.550 1.00 67.06 568 SER A C 1
ATOM 4524 O O . SER A 1 568 ? -51.110 7.474 64.446 1.00 67.06 568 SER A O 1
ATOM 4526 N N . GLN A 1 569 ? -51.155 5.462 63.448 1.00 64.00 569 GLN A N 1
ATOM 4527 C CA . GLN A 1 569 ? -52.067 4.831 64.410 1.00 64.00 569 GLN A CA 1
ATOM 4528 C C . GLN A 1 569 ? -51.441 4.727 65.806 1.00 64.00 569 GLN A C 1
ATOM 4530 O O . GLN A 1 569 ? -52.072 5.125 66.778 1.00 64.00 569 GLN A O 1
ATOM 4535 N N . ASN A 1 570 ? -50.180 4.301 65.928 1.00 64.06 570 ASN A N 1
ATOM 4536 C CA . ASN A 1 570 ? -49.472 4.283 67.216 1.00 64.06 570 ASN A CA 1
ATOM 4537 C C . ASN A 1 570 ? -49.291 5.685 67.820 1.00 64.06 570 ASN A C 1
ATOM 4539 O O . ASN A 1 570 ? -49.316 5.837 69.041 1.00 64.06 570 ASN A O 1
ATOM 4543 N N . THR A 1 571 ? -49.117 6.716 66.991 1.00 60.59 571 THR A N 1
ATOM 4544 C CA . THR A 1 571 ? -48.986 8.109 67.445 1.00 60.59 571 THR A CA 1
ATOM 4545 C C . THR A 1 571 ? -50.336 8.664 67.898 1.00 60.59 571 THR A C 1
ATOM 4547 O O . THR A 1 571 ? -50.414 9.244 68.977 1.00 60.59 571 THR A O 1
ATOM 4550 N N . GLN A 1 572 ? -51.417 8.401 67.154 1.00 59.50 572 GLN A N 1
ATOM 4551 C CA . GLN A 1 572 ? -52.788 8.729 67.565 1.00 59.50 572 GLN A CA 1
ATOM 4552 C C . GLN A 1 572 ? -53.202 7.979 68.835 1.00 59.50 572 GLN A C 1
ATOM 4554 O O . GLN A 1 572 ? -53.857 8.555 69.696 1.00 59.50 572 GLN A O 1
ATOM 4559 N N . GLN A 1 573 ? -52.774 6.727 69.002 1.00 58.34 573 GLN A N 1
ATOM 4560 C CA . GLN A 1 573 ? -53.068 5.933 70.192 1.00 58.34 573 GLN A CA 1
ATOM 4561 C C . GLN A 1 573 ? -52.273 6.416 71.414 1.00 58.34 573 GLN A C 1
ATOM 4563 O O . GLN A 1 573 ? -52.837 6.534 72.495 1.00 58.34 573 GLN A O 1
ATOM 4568 N N . ARG A 1 574 ? -51.009 6.833 71.237 1.00 56.16 574 ARG A N 1
ATOM 4569 C CA . ARG A 1 574 ? -50.231 7.522 72.285 1.00 56.16 574 ARG A CA 1
ATOM 4570 C C . ARG A 1 574 ? -50.802 8.894 72.655 1.00 56.16 574 ARG A C 1
ATOM 4572 O O . ARG A 1 574 ? -50.741 9.269 73.821 1.00 56.16 574 ARG A O 1
ATOM 4579 N N . MET A 1 575 ? -51.362 9.636 71.697 1.00 52.19 575 MET A N 1
ATOM 4580 C CA . MET A 1 575 ? -52.059 10.900 71.974 1.00 52.19 575 MET A CA 1
ATOM 4581 C C . MET A 1 575 ? -53.399 10.664 72.689 1.00 52.19 575 MET A C 1
ATOM 4583 O O . MET A 1 575 ? -53.693 11.367 73.649 1.00 52.19 575 MET A O 1
ATOM 4587 N N . ALA A 1 576 ? -54.151 9.621 72.322 1.00 53.22 576 ALA A N 1
ATOM 4588 C CA . ALA A 1 576 ? -55.392 9.230 72.997 1.00 53.22 576 ALA A CA 1
ATOM 4589 C C . ALA A 1 576 ? -55.168 8.683 74.422 1.00 53.22 576 ALA A C 1
ATOM 4591 O O . ALA A 1 576 ? -55.998 8.902 75.306 1.00 53.22 576 ALA A O 1
ATOM 4592 N N . ASP A 1 577 ? -54.043 8.006 74.668 1.00 52.97 577 ASP A N 1
ATOM 4593 C CA . ASP A 1 577 ? -53.649 7.564 76.010 1.00 52.97 577 ASP A CA 1
ATOM 4594 C C . ASP A 1 577 ? -53.122 8.734 76.864 1.00 52.97 577 ASP A C 1
ATOM 4596 O O . ASP A 1 577 ? -53.332 8.747 78.073 1.00 52.97 577 ASP A O 1
ATOM 4600 N N . SER A 1 578 ? -52.532 9.768 76.246 1.00 48.38 578 SER A N 1
ATOM 4601 C CA . SER A 1 578 ? -52.143 11.016 76.924 1.00 48.38 578 SER A CA 1
ATOM 4602 C C . SER A 1 578 ? -53.329 11.947 77.222 1.00 48.38 578 SER A C 1
ATOM 4604 O O . SER A 1 578 ? -53.278 12.702 78.192 1.00 48.38 578 SER A O 1
ATOM 4606 N N . GLU A 1 579 ? -54.399 11.916 76.422 1.00 48.28 579 GLU A N 1
ATOM 4607 C CA . GLU A 1 579 ? -55.617 12.712 76.652 1.00 48.28 579 GLU A CA 1
ATOM 4608 C C . GLU A 1 579 ? -56.552 12.105 77.710 1.00 48.28 579 GLU A C 1
ATOM 4610 O O . GLU A 1 579 ? -57.401 12.808 78.254 1.00 48.28 579 GLU A O 1
ATOM 4615 N N . LYS A 1 580 ? -56.378 10.830 78.085 1.00 49.03 580 LYS A N 1
ATOM 4616 C CA . LYS A 1 580 ? -57.151 10.210 79.176 1.00 49.03 580 LYS A CA 1
ATOM 4617 C C . LYS A 1 580 ? -56.709 10.610 80.587 1.00 49.03 580 LYS A C 1
ATOM 4619 O O . LYS A 1 580 ? -57.498 10.436 81.513 1.00 49.03 580 LYS A O 1
ATOM 4624 N N . ASP A 1 581 ? -55.518 11.186 80.749 1.00 47.72 581 ASP A N 1
ATOM 4625 C CA . ASP A 1 581 ? -54.991 11.609 82.057 1.00 47.72 581 ASP A CA 1
ATOM 4626 C C . ASP A 1 581 ? -55.252 13.089 82.390 1.00 47.72 581 ASP A C 1
ATOM 4628 O O . ASP A 1 581 ? -54.920 13.552 83.485 1.00 47.72 581 ASP A O 1
ATOM 4632 N N . THR A 1 582 ? -55.924 13.840 81.507 1.00 47.34 582 THR A N 1
ATOM 4633 C CA . THR A 1 582 ? -56.254 15.248 81.765 1.00 47.34 582 THR A CA 1
ATOM 4634 C C . THR A 1 582 ? -57.722 15.555 81.469 1.00 47.34 582 THR A C 1
ATOM 4636 O O . THR A 1 582 ? -58.140 15.565 80.322 1.00 47.34 582 THR A O 1
ATOM 4639 N N . LEU A 1 583 ? -58.447 15.918 82.538 1.00 43.09 583 LEU A N 1
ATOM 4640 C CA . LEU A 1 583 ? -59.753 16.601 82.596 1.00 43.09 583 LEU A CA 1
ATOM 4641 C C . LEU A 1 583 ? -61.005 15.733 82.817 1.00 43.09 583 LEU A C 1
ATOM 4643 O O . LEU A 1 583 ? -61.717 15.288 81.921 1.00 43.09 583 LEU A O 1
ATOM 4647 N N . THR A 1 584 ? -61.346 15.655 84.102 1.00 42.25 584 THR A N 1
ATOM 4648 C CA . THR A 1 584 ? -62.706 15.642 84.632 1.00 42.25 584 THR A CA 1
ATOM 4649 C C . THR A 1 584 ? -63.478 16.909 84.221 1.00 42.25 584 THR A C 1
ATOM 4651 O O . THR A 1 584 ? -63.017 18.021 84.463 1.00 42.25 584 THR A O 1
ATOM 4654 N N . GLY A 1 585 ? -64.703 16.753 83.698 1.00 35.66 585 GLY A N 1
ATOM 4655 C CA . GLY A 1 585 ? -65.742 17.793 83.783 1.00 35.66 585 GLY A CA 1
ATOM 4656 C C . GLY A 1 585 ? -66.500 18.170 82.501 1.00 35.66 585 GLY A C 1
ATOM 4657 O O . GLY A 1 585 ? -66.098 19.072 81.786 1.00 35.66 585 GLY A O 1
ATOM 4658 N N . SER A 1 586 ? -67.703 17.595 82.364 1.00 31.44 586 SER A N 1
ATOM 4659 C CA . SER A 1 586 ? -68.957 18.252 81.929 1.00 31.44 586 SER A CA 1
ATOM 4660 C C . SER A 1 586 ? -69.170 18.735 80.470 1.00 31.44 586 SER A C 1
ATOM 4662 O O . SER A 1 586 ? -68.793 19.840 80.103 1.00 31.44 586 SER A O 1
ATOM 4664 N N . ALA A 1 587 ? -70.065 17.985 79.800 1.00 31.33 587 ALA A N 1
ATOM 4665 C CA . ALA A 1 587 ? -71.187 18.406 78.929 1.00 31.33 587 ALA A CA 1
ATOM 4666 C C . ALA A 1 587 ? -70.973 18.724 77.422 1.00 31.33 587 ALA A C 1
ATOM 4668 O O . ALA A 1 587 ? -70.707 19.852 77.034 1.00 31.33 587 ALA A O 1
ATOM 4669 N N . LEU A 1 588 ? -71.268 17.694 76.605 1.00 35.72 588 LEU A N 1
ATOM 4670 C CA . LEU A 1 588 ? -72.086 17.643 75.367 1.00 35.72 588 LEU A CA 1
ATOM 4671 C C . LEU A 1 588 ? -72.008 18.776 74.315 1.00 35.72 588 LEU A C 1
ATOM 4673 O O . LEU A 1 588 ? -72.605 19.829 74.508 1.00 35.72 588 LEU A O 1
ATOM 4677 N N . SER A 1 589 ? -71.572 18.427 73.092 1.00 28.09 589 SER A N 1
ATOM 4678 C CA . SER A 1 589 ? -72.486 18.282 71.935 1.00 28.09 589 SER A CA 1
ATOM 4679 C C . SER A 1 589 ? -71.812 17.614 70.722 1.00 28.09 589 SER A C 1
ATOM 4681 O O . SER A 1 589 ? -70.778 18.071 70.252 1.00 28.09 589 SER A O 1
ATOM 4683 N N . THR A 1 590 ? -72.450 16.548 70.238 1.00 40.38 590 THR A N 1
ATOM 4684 C CA . THR A 1 590 ? -72.553 16.039 68.857 1.00 40.38 590 THR A CA 1
ATOM 4685 C C . THR A 1 590 ? -71.467 16.423 67.836 1.00 40.38 590 THR A C 1
ATOM 4687 O O . THR A 1 590 ? -71.530 17.488 67.233 1.00 40.38 590 THR A O 1
ATOM 4690 N N . LEU A 1 591 ? -70.571 15.480 67.534 1.00 29.02 591 LEU A N 1
ATOM 4691 C CA . LEU A 1 591 ? -69.841 15.394 66.265 1.00 29.02 591 LEU A CA 1
ATOM 4692 C C . LEU A 1 591 ? -69.778 13.910 65.881 1.00 29.02 591 LEU A C 1
ATOM 4694 O O . LEU A 1 591 ? -69.185 13.099 66.591 1.00 29.02 591 LEU A O 1
ATOM 4698 N N . GLU A 1 592 ? -70.472 13.550 64.803 1.00 30.36 592 GLU A N 1
ATOM 4699 C CA . GLU A 1 592 ? -70.327 12.250 64.151 1.00 30.36 592 GLU A CA 1
ATOM 4700 C C . GLU A 1 592 ? -68.871 12.097 63.704 1.00 30.36 592 GLU A C 1
ATOM 4702 O O . GLU A 1 592 ? -68.373 12.866 62.883 1.00 30.36 592 GLU A O 1
ATOM 4707 N N . VAL A 1 593 ? -68.179 11.106 64.263 1.00 32.16 593 VAL A N 1
ATOM 4708 C CA . VAL A 1 593 ? -66.881 10.664 63.756 1.00 32.16 593 VAL A CA 1
ATOM 4709 C C . VAL A 1 593 ? -67.157 9.936 62.447 1.00 32.16 593 VAL A C 1
ATOM 4711 O O . VAL A 1 593 ? -67.525 8.760 62.443 1.00 32.16 593 VAL A O 1
ATOM 4714 N N . VAL A 1 594 ? -67.022 10.654 61.334 1.00 27.92 594 VAL A N 1
ATOM 4715 C CA . VAL A 1 594 ? -66.940 10.052 60.006 1.00 27.92 594 VAL A CA 1
ATOM 4716 C C . VAL A 1 594 ? -65.717 9.136 60.019 1.00 27.92 594 VAL A C 1
ATOM 4718 O O . VAL A 1 594 ? -64.578 9.589 60.090 1.00 27.92 594 VAL A O 1
ATOM 4721 N N . ARG A 1 595 ? -65.959 7.822 60.015 1.00 35.69 595 ARG A N 1
ATOM 4722 C CA . ARG A 1 595 ? -64.959 6.844 59.589 1.00 35.69 595 ARG A CA 1
ATOM 4723 C C . ARG A 1 595 ? -64.818 7.019 58.082 1.00 35.69 595 ARG A C 1
ATOM 4725 O O . ARG A 1 595 ? -65.612 6.456 57.336 1.00 35.69 595 ARG A O 1
ATOM 4732 N N . GLU A 1 596 ? -63.866 7.834 57.649 1.00 29.89 596 GLU A N 1
ATOM 4733 C CA . GLU A 1 596 ? -63.404 7.767 56.265 1.00 29.89 596 GLU A CA 1
ATOM 4734 C C . GLU A 1 596 ? -62.709 6.411 56.097 1.00 29.89 596 GLU A C 1
ATOM 4736 O O . GLU A 1 596 ? -61.693 6.124 56.736 1.00 29.89 596 GLU A O 1
ATOM 4741 N N . GLU A 1 597 ? -63.322 5.528 55.308 1.00 31.02 597 GLU A N 1
ATOM 4742 C CA . GLU A 1 597 ? -62.623 4.372 54.754 1.00 31.02 597 GLU A CA 1
ATOM 4743 C C . GLU A 1 597 ? -61.413 4.889 53.958 1.00 31.02 597 GLU A C 1
ATOM 4745 O O . GLU A 1 597 ? -61.535 5.921 53.293 1.00 31.02 597 GLU A O 1
ATOM 4750 N N . PRO A 1 598 ? -60.236 4.238 54.027 1.00 38.38 598 PRO A N 1
ATOM 4751 C CA . PRO A 1 598 ? -59.089 4.685 53.256 1.00 38.38 598 PRO A CA 1
ATOM 4752 C C . PRO A 1 598 ? -59.426 4.541 51.773 1.00 38.38 598 PRO A C 1
ATOM 4754 O O . PRO A 1 598 ? -59.558 3.430 51.262 1.00 38.38 598 PRO A O 1
ATOM 4757 N N . ASP A 1 599 ? -59.580 5.683 51.110 1.00 34.16 599 ASP A N 1
ATOM 4758 C CA . ASP A 1 599 ? -59.797 5.780 49.676 1.00 34.16 599 ASP A CA 1
ATOM 4759 C C . ASP A 1 599 ? -58.664 5.033 48.957 1.00 34.16 599 ASP A C 1
ATOM 4761 O O . ASP A 1 599 ? -57.477 5.357 49.114 1.00 34.16 599 ASP A O 1
ATOM 4765 N N . VAL A 1 600 ? -59.027 3.973 48.229 1.00 39.59 600 VAL A N 1
ATOM 4766 C CA . VAL A 1 600 ? -58.111 3.091 47.496 1.00 39.59 600 VAL A CA 1
ATOM 4767 C C . VAL A 1 600 ? -57.648 3.834 46.246 1.00 39.59 600 VAL A C 1
ATOM 4769 O O . VAL A 1 600 ? -58.037 3.536 45.123 1.00 39.59 600 VAL A O 1
ATOM 4772 N N . THR A 1 601 ? -56.819 4.851 46.446 1.00 43.22 601 THR A N 1
ATOM 4773 C CA . THR A 1 601 ? -56.045 5.463 45.372 1.00 43.22 601 THR A CA 1
ATOM 4774 C C . THR A 1 601 ? -54.864 4.543 45.083 1.00 43.22 601 THR A C 1
ATOM 4776 O O . THR A 1 601 ? -53.968 4.384 45.921 1.00 43.22 601 THR A O 1
ATOM 4779 N N . GLU A 1 602 ? -54.907 3.881 43.920 1.00 44.41 602 GLU A N 1
ATOM 4780 C CA . GLU A 1 602 ? -53.803 3.085 43.375 1.00 44.41 602 GLU A CA 1
ATOM 4781 C C . GLU A 1 602 ? -52.485 3.857 43.517 1.00 44.41 602 GLU A C 1
ATOM 4783 O O . GLU A 1 602 ? -52.381 5.023 43.130 1.00 44.41 602 GLU A O 1
ATOM 4788 N N . VAL A 1 603 ? -51.474 3.212 44.105 1.00 51.53 603 VAL A N 1
ATOM 4789 C CA . VAL A 1 603 ? -50.119 3.766 44.181 1.00 51.53 603 VAL A CA 1
ATOM 4790 C C . VAL A 1 603 ? -49.580 3.819 42.756 1.00 51.53 603 VAL A C 1
ATOM 4792 O O . VAL A 1 603 ? -49.267 2.785 42.173 1.00 51.53 603 VAL A O 1
ATOM 4795 N N . MET A 1 604 ? -49.508 5.018 42.183 1.00 50.19 604 MET A N 1
ATOM 4796 C CA . MET A 1 604 ? -48.924 5.223 40.862 1.00 50.19 604 MET A CA 1
ATOM 4797 C C . MET A 1 604 ? -47.439 5.558 40.993 1.00 50.19 604 MET A C 1
ATOM 4799 O O . MET A 1 604 ? -47.056 6.441 41.760 1.00 50.19 604 MET A O 1
ATOM 4803 N N . LEU A 1 605 ? -46.605 4.852 40.228 1.00 56.69 605 LEU A N 1
ATOM 4804 C CA . LEU A 1 605 ? -45.187 5.172 40.072 1.00 56.69 605 LEU A CA 1
ATOM 4805 C C . LEU A 1 605 ? -45.015 6.562 39.443 1.00 56.69 605 LEU A C 1
ATOM 4807 O O . LEU A 1 605 ? -45.827 6.996 38.621 1.00 56.69 605 LEU A O 1
ATOM 4811 N N . HIS A 1 606 ? -43.928 7.249 39.797 1.00 58.22 606 HIS A N 1
ATOM 4812 C CA . HIS A 1 606 ? -43.557 8.504 39.149 1.00 58.22 606 HIS A CA 1
ATOM 4813 C C . HIS A 1 606 ? -43.364 8.303 37.638 1.00 58.22 606 HIS A C 1
ATOM 4815 O O . HIS A 1 606 ? -42.689 7.374 37.203 1.00 58.22 606 HIS A O 1
ATOM 4821 N N . SER A 1 607 ? -43.914 9.213 36.827 1.00 48.44 607 SER A N 1
ATOM 4822 C CA . SER A 1 607 ? -43.830 9.142 35.361 1.00 48.44 607 SER A CA 1
ATOM 4823 C C . SER A 1 607 ? -42.410 9.337 34.812 1.00 48.44 607 SER A C 1
ATOM 4825 O O . SER A 1 607 ? -42.129 8.916 33.693 1.00 48.44 607 SER A O 1
ATOM 4827 N N . THR A 1 608 ? -41.519 9.974 35.580 1.00 54.59 608 THR A N 1
ATOM 4828 C CA . THR A 1 608 ? -40.112 10.231 35.227 1.00 54.59 608 THR A CA 1
ATOM 4829 C C . THR A 1 608 ? -39.266 10.387 36.493 1.00 54.59 608 THR A C 1
ATOM 4831 O O . THR A 1 608 ? -39.574 11.236 37.328 1.00 54.59 608 THR A O 1
ATOM 4834 N N . TRP A 1 609 ? -38.188 9.610 36.619 1.00 68.56 609 TRP A N 1
ATOM 4835 C CA . TRP A 1 609 ? -37.221 9.695 37.723 1.00 68.56 609 TRP A CA 1
ATOM 4836 C C . TRP A 1 609 ? -36.079 10.678 37.410 1.00 68.56 609 TRP A C 1
ATOM 4838 O O . TRP A 1 609 ? -35.631 10.744 36.267 1.00 68.56 609 TRP A O 1
ATOM 4848 N N . GLU A 1 610 ? -35.535 11.373 38.417 1.00 61.50 610 GLU A N 1
ATOM 4849 C CA . GLU A 1 610 ? -34.454 12.372 38.261 1.00 61.50 610 GLU A CA 1
ATOM 4850 C C . GLU A 1 610 ? -33.177 11.802 37.615 1.00 61.50 610 GLU A C 1
ATOM 4852 O O . GLU A 1 610 ? -32.503 12.470 36.830 1.00 61.50 610 GLU A O 1
ATOM 4857 N N . HIS A 1 611 ? -32.844 10.536 37.886 1.00 62.25 611 HIS A N 1
ATOM 4858 C CA . HIS A 1 611 ? -31.701 9.852 37.269 1.00 62.25 611 HIS A CA 1
ATOM 4859 C C . HIS A 1 611 ? -32.065 8.968 36.067 1.00 62.25 611 HIS A C 1
ATOM 4861 O O . HIS A 1 611 ? -31.170 8.447 35.399 1.00 62.25 611 HIS A O 1
ATOM 4867 N N . GLY A 1 612 ? -33.355 8.873 35.731 1.00 65.44 612 GLY A N 1
ATOM 4868 C CA . GLY A 1 612 ? -33.889 7.957 34.722 1.00 65.44 612 GLY A CA 1
ATOM 4869 C C . GLY A 1 612 ? -34.199 6.546 35.243 1.00 65.44 612 GLY A C 1
ATOM 4870 O O . GLY A 1 612 ? -34.610 5.708 34.452 1.00 65.44 612 GLY A O 1
ATOM 4871 N N . TYR A 1 613 ? -34.023 6.286 36.543 1.00 73.81 613 TYR A N 1
ATOM 4872 C CA . TYR A 1 613 ? -34.374 5.041 37.242 1.00 73.81 613 TYR A CA 1
ATOM 4873 C C . TYR A 1 613 ? -34.756 5.336 38.712 1.00 73.81 613 TYR A C 1
ATOM 4875 O O . TYR A 1 613 ? -34.338 6.380 39.233 1.00 73.81 613 TYR A O 1
ATOM 4883 N N . PRO A 1 614 ? -35.532 4.462 39.384 1.00 72.75 614 PRO A N 1
ATOM 4884 C CA . PRO A 1 614 ? -35.942 4.647 40.774 1.00 72.75 614 PRO A CA 1
ATOM 4885 C C . PRO A 1 614 ? -34.751 4.583 41.746 1.00 72.75 614 PRO A C 1
ATOM 4887 O O . PRO A 1 614 ? -33.919 3.677 41.639 1.00 72.75 614 PRO A O 1
ATOM 4890 N N . PRO A 1 615 ? -34.644 5.517 42.709 1.00 65.44 615 PRO A N 1
ATOM 4891 C CA . PRO A 1 615 ? -33.691 5.403 43.806 1.00 65.44 615 PRO A CA 1
ATOM 4892 C C . PRO A 1 615 ? -34.179 4.346 44.811 1.00 65.44 615 PRO A C 1
ATOM 4894 O O . PRO A 1 615 ? -35.318 4.415 45.258 1.00 65.44 615 PRO A O 1
ATOM 4897 N N . GLY A 1 616 ? -33.331 3.378 45.176 1.00 68.31 616 GLY A N 1
ATOM 4898 C CA . GLY A 1 616 ? -33.675 2.367 46.184 1.00 68.31 616 GLY A CA 1
ATOM 4899 C C . GLY A 1 616 ? -32.879 1.056 46.081 1.00 68.31 616 GLY A C 1
ATOM 4900 O O . GLY A 1 616 ? -32.053 0.910 45.169 1.00 68.31 616 GLY A O 1
ATOM 4901 N N . PRO A 1 617 ? -33.142 0.093 46.988 1.00 67.94 617 PRO A N 1
ATOM 4902 C CA . PRO A 1 617 ? -32.464 -1.209 47.065 1.00 67.94 617 PRO A CA 1
ATOM 4903 C C . PRO A 1 617 ? -32.594 -2.035 45.779 1.00 67.94 617 PRO A C 1
ATOM 4905 O O . PRO A 1 617 ? -31.690 -2.789 45.416 1.00 67.94 617 PRO A O 1
ATOM 4908 N N . ALA A 1 618 ? -33.691 -1.846 45.038 1.00 71.62 618 ALA A N 1
ATOM 4909 C CA . ALA A 1 618 ? -33.968 -2.544 43.783 1.00 71.62 618 ALA A CA 1
ATOM 4910 C C . ALA A 1 618 ? -32.877 -2.345 42.709 1.00 71.62 618 ALA A C 1
ATOM 4912 O O . ALA A 1 618 ? -32.619 -3.245 41.910 1.00 71.62 618 ALA A O 1
ATOM 4913 N N . MET A 1 619 ? -32.196 -1.190 42.705 1.00 79.06 619 MET A N 1
ATOM 4914 C CA . MET A 1 619 ? -31.102 -0.896 41.767 1.00 79.06 619 MET A CA 1
ATOM 4915 C C . MET A 1 619 ? -29.704 -1.193 42.338 1.00 79.06 619 MET A C 1
ATOM 4917 O O . MET A 1 619 ? -28.713 -1.131 41.609 1.00 79.06 619 MET A O 1
ATOM 4921 N N . GLU A 1 620 ? -29.593 -1.539 43.622 1.00 80.31 620 GLU A N 1
ATOM 4922 C CA . GLU A 1 620 ? -28.316 -1.706 44.327 1.00 80.31 620 GLU A CA 1
ATOM 4923 C C . GLU A 1 620 ? -27.549 -2.953 43.872 1.00 80.31 620 GLU A C 1
ATOM 4925 O O . GLU A 1 620 ? -26.330 -2.908 43.701 1.00 80.31 620 GLU A O 1
ATOM 4930 N N . MET A 1 621 ? -28.264 -4.031 43.536 1.00 79.38 621 MET A N 1
ATOM 4931 C CA . MET A 1 621 ? -27.669 -5.230 42.934 1.00 79.38 621 MET A CA 1
ATOM 4932 C C . MET A 1 621 ? -26.933 -4.908 41.622 1.00 79.38 621 MET A C 1
ATOM 4934 O O . MET A 1 621 ? -25.821 -5.387 41.397 1.00 79.38 621 MET A O 1
ATOM 4938 N N . TYR A 1 622 ? -27.522 -4.070 40.764 1.00 79.81 622 TYR A N 1
ATOM 4939 C CA . TYR A 1 622 ? -26.916 -3.676 39.488 1.00 79.81 622 TYR A CA 1
ATOM 4940 C C . TYR A 1 622 ? -25.734 -2.721 39.679 1.00 79.81 622 TYR A C 1
ATOM 4942 O O . TYR A 1 622 ? -24.738 -2.824 38.962 1.00 79.81 622 TYR A O 1
ATOM 4950 N N . LYS A 1 623 ? -25.797 -1.838 40.685 1.00 80.94 623 LYS A N 1
ATOM 4951 C CA . LYS A 1 623 ? -24.654 -1.002 41.083 1.00 80.94 623 LYS A CA 1
ATOM 4952 C C . LYS A 1 623 ? -23.473 -1.849 41.557 1.00 80.94 623 LYS A C 1
ATOM 4954 O O . LYS A 1 623 ? -22.348 -1.605 41.129 1.00 80.94 623 LYS A O 1
ATOM 4959 N N . LEU A 1 624 ? -23.726 -2.880 42.366 1.00 83.94 624 LEU A N 1
ATOM 4960 C CA . LEU A 1 624 ? -22.689 -3.797 42.845 1.00 83.94 624 LEU A CA 1
ATOM 4961 C C . LEU A 1 624 ? -22.033 -4.569 41.687 1.00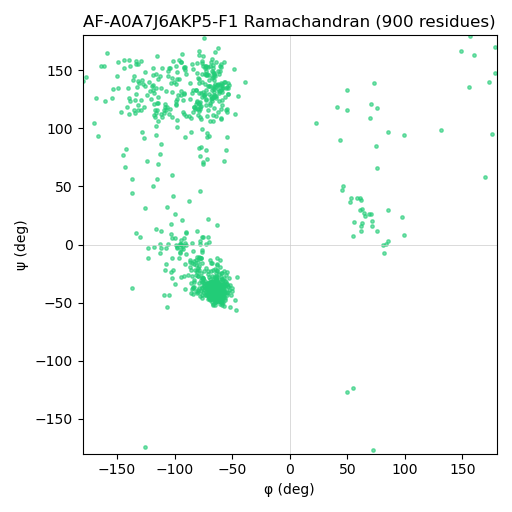 83.94 624 LEU A C 1
ATOM 4963 O O . LEU A 1 624 ? -20.819 -4.751 41.669 1.00 83.94 624 LEU A O 1
ATOM 4967 N N . GLN A 1 625 ? -22.816 -4.987 40.684 1.00 81.38 625 GLN A N 1
ATOM 4968 C CA . GLN A 1 625 ? -22.281 -5.624 39.474 1.00 81.38 625 GLN A CA 1
ATOM 4969 C C . GLN A 1 625 ? -21.357 -4.688 38.684 1.00 81.38 625 GLN A C 1
ATOM 4971 O O . GLN A 1 625 ? -20.316 -5.125 38.194 1.00 81.38 625 GLN A O 1
ATOM 4976 N N . LEU A 1 626 ? -21.723 -3.408 38.569 1.00 83.50 626 LEU A N 1
ATOM 4977 C CA . LEU A 1 626 ? -20.897 -2.403 37.906 1.00 83.50 626 LEU A CA 1
ATOM 4978 C C . LEU A 1 626 ? -19.598 -2.137 38.683 1.00 83.50 626 LEU A C 1
ATOM 4980 O O . LEU A 1 626 ? -18.529 -2.092 38.079 1.00 83.50 626 LEU A O 1
ATOM 4984 N N . GLN A 1 627 ? -19.676 -2.024 40.013 1.00 83.44 627 GLN A N 1
ATOM 4985 C CA . GLN A 1 627 ? -18.506 -1.859 40.884 1.00 83.44 627 GLN A CA 1
ATOM 4986 C C . GLN A 1 627 ? -17.552 -3.048 40.777 1.00 83.44 627 GLN A C 1
ATOM 4988 O O . GLN A 1 627 ? -16.364 -2.852 40.534 1.00 83.44 627 GLN A O 1
ATOM 4993 N N . LYS A 1 628 ? -18.081 -4.274 40.853 1.00 86.62 628 LYS A N 1
ATOM 4994 C CA . LYS A 1 628 ? -17.288 -5.496 40.695 1.00 86.62 628 LYS A CA 1
ATOM 4995 C C . LYS A 1 628 ? -16.548 -5.523 39.357 1.00 86.62 628 LYS A C 1
ATOM 4997 O O . LYS A 1 628 ? -15.359 -5.810 39.320 1.00 86.62 628 LYS A O 1
ATOM 5002 N N . PHE A 1 629 ? -17.229 -5.175 38.264 1.00 86.12 629 PHE A N 1
ATOM 5003 C CA . PHE A 1 629 ? -16.587 -5.087 36.953 1.00 86.12 629 PHE A CA 1
ATOM 5004 C C . PHE A 1 629 ? -15.431 -4.076 36.940 1.00 86.12 629 PHE A C 1
ATOM 5006 O O . PHE A 1 629 ? -14.382 -4.361 36.373 1.00 86.12 629 PHE A O 1
ATOM 5013 N N . MET A 1 630 ? -15.604 -2.908 37.562 1.00 83.81 630 MET A N 1
ATOM 5014 C CA . MET A 1 630 ? -14.553 -1.887 37.627 1.00 83.81 630 MET A CA 1
ATOM 5015 C C . MET A 1 630 ? -13.353 -2.349 38.465 1.00 83.81 630 MET A C 1
ATOM 5017 O O . MET A 1 630 ? -12.216 -2.069 38.095 1.00 83.81 630 MET A O 1
ATOM 5021 N N . GLU A 1 631 ? -13.576 -3.084 39.556 1.00 85.31 631 GLU A N 1
ATOM 5022 C CA . GLU A 1 631 ? -12.506 -3.697 40.355 1.00 85.31 631 GLU A CA 1
ATOM 5023 C C . GLU A 1 631 ? -11.730 -4.752 39.556 1.00 85.31 631 GLU A C 1
ATOM 5025 O O . GLU A 1 631 ? -10.497 -4.700 39.492 1.00 85.31 631 GLU A O 1
ATOM 5030 N N . ASP A 1 632 ? -12.450 -5.663 38.896 1.00 85.94 632 ASP A N 1
ATOM 5031 C CA . ASP A 1 632 ? -11.869 -6.705 38.046 1.00 85.94 632 ASP A CA 1
ATOM 5032 C C . ASP A 1 632 ? -11.076 -6.086 36.884 1.00 85.94 632 ASP A C 1
ATOM 5034 O O . ASP A 1 632 ? -9.948 -6.501 36.594 1.00 85.94 632 ASP A O 1
ATOM 5038 N N . TRP A 1 633 ? -11.624 -5.038 36.264 1.00 85.44 633 TRP A N 1
ATOM 5039 C CA . TRP A 1 633 ? -10.966 -4.291 35.202 1.00 85.44 633 TRP A CA 1
ATOM 5040 C C . TRP A 1 633 ? -9.694 -3.589 35.694 1.00 85.44 633 TRP A C 1
ATOM 5042 O O . TRP A 1 633 ? -8.652 -3.748 35.069 1.00 85.44 633 TRP A O 1
ATOM 5052 N N . ASN A 1 634 ? -9.735 -2.861 36.815 1.00 85.75 634 ASN A N 1
ATOM 5053 C CA . ASN A 1 634 ? -8.558 -2.166 37.355 1.00 85.75 634 ASN A CA 1
ATOM 5054 C C . ASN A 1 634 ? -7.437 -3.155 37.726 1.00 85.75 634 ASN A C 1
ATOM 5056 O O . ASN A 1 634 ? -6.253 -2.894 37.499 1.00 85.75 634 ASN A O 1
ATOM 5060 N N . SER A 1 635 ? -7.810 -4.319 38.268 1.00 85.94 635 SER A N 1
ATOM 5061 C CA . SER A 1 635 ? -6.881 -5.420 38.538 1.00 85.94 635 SER A CA 1
ATOM 5062 C C . SER A 1 635 ? -6.229 -5.937 37.251 1.00 85.94 635 SER A C 1
ATOM 5064 O O . SER A 1 635 ? -5.011 -6.135 37.203 1.00 85.94 635 SER A O 1
ATOM 5066 N N . MET A 1 636 ? -7.016 -6.106 36.187 1.00 84.50 636 MET A N 1
ATOM 5067 C CA . MET A 1 636 ? -6.533 -6.558 34.884 1.00 84.50 636 MET A CA 1
ATOM 5068 C C . MET A 1 636 ? -5.677 -5.501 34.170 1.00 84.50 636 MET A C 1
ATOM 5070 O O . MET A 1 636 ? -4.613 -5.849 33.671 1.00 84.50 636 MET A O 1
ATOM 5074 N N . GLU A 1 637 ? -6.081 -4.227 34.179 1.00 83.12 637 GLU A N 1
ATOM 5075 C CA . GLU A 1 637 ? -5.407 -3.086 33.533 1.00 83.12 637 GLU A CA 1
ATOM 5076 C C . GLU A 1 637 ? -3.936 -2.978 33.945 1.00 83.12 637 GLU A C 1
ATOM 5078 O O . GLU A 1 637 ? -3.070 -2.774 33.101 1.00 83.12 637 GLU A O 1
ATOM 5083 N N . SER A 1 638 ? -3.633 -3.237 35.221 1.00 80.56 638 SER A N 1
ATOM 5084 C CA . SER A 1 638 ? -2.257 -3.261 35.742 1.00 80.56 638 SER A CA 1
ATOM 5085 C C . SER A 1 638 ? -1.353 -4.348 35.138 1.00 80.56 638 SER A C 1
ATOM 5087 O O . SER A 1 638 ? -0.136 -4.294 35.291 1.00 80.56 638 SER A O 1
ATOM 5089 N N . SER A 1 639 ? -1.939 -5.368 34.509 1.00 77.62 639 SER A N 1
ATOM 5090 C CA . SER A 1 639 ? -1.248 -6.562 34.001 1.00 77.62 639 SER A CA 1
ATOM 5091 C C . SER A 1 639 ? -1.235 -6.639 32.469 1.00 77.62 639 SER A C 1
ATOM 5093 O O . SER A 1 639 ? -0.647 -7.565 31.913 1.00 77.62 639 SER A O 1
ATOM 5095 N N . ILE A 1 640 ? -1.878 -5.690 31.779 1.00 79.12 640 ILE A N 1
ATOM 5096 C CA . ILE A 1 640 ? -1.896 -5.626 30.316 1.00 79.12 640 ILE A CA 1
ATOM 5097 C C . ILE A 1 640 ? -0.552 -5.070 29.832 1.00 79.12 640 ILE A C 1
ATOM 5099 O O . ILE A 1 640 ? -0.183 -3.941 30.142 1.00 79.12 640 ILE A O 1
ATOM 5103 N N . THR A 1 641 ? 0.171 -5.862 29.042 1.00 69.12 641 THR A N 1
ATOM 5104 C CA . THR A 1 641 ? 1.459 -5.490 28.430 1.00 69.12 641 THR A CA 1
ATOM 5105 C C . THR A 1 641 ? 1.321 -4.903 27.020 1.00 69.12 641 THR A C 1
ATOM 5107 O O . THR A 1 641 ? 2.315 -4.485 26.434 1.00 69.12 641 THR A O 1
ATOM 5110 N N . PHE A 1 642 ? 0.106 -4.865 26.466 1.00 75.06 642 PHE A N 1
ATOM 5111 C CA . PHE A 1 642 ? -0.190 -4.459 25.087 1.00 75.06 642 PHE A CA 1
ATOM 5112 C C . PHE A 1 642 ? -1.240 -3.330 25.015 1.00 75.06 642 PHE A C 1
ATOM 5114 O O . PHE A 1 642 ? -1.628 -2.751 26.029 1.00 75.06 642 PHE A O 1
ATOM 5121 N N . SER A 1 643 ? -1.679 -2.954 23.809 1.00 81.44 643 SER A N 1
ATOM 5122 C CA . SER A 1 643 ? -2.555 -1.791 23.610 1.00 81.44 643 SER A CA 1
ATOM 5123 C C . SER A 1 643 ? -3.962 -2.002 24.183 1.00 81.44 643 SER A C 1
ATOM 5125 O O . SER A 1 643 ? -4.659 -2.953 23.828 1.00 81.44 643 SER A O 1
ATOM 5127 N N . TYR A 1 644 ? -4.432 -1.068 25.011 1.00 87.12 644 TYR A N 1
ATOM 5128 C CA . TYR A 1 644 ? -5.833 -1.002 25.426 1.00 87.12 644 TYR A CA 1
ATOM 5129 C C . TYR A 1 644 ? -6.378 0.426 25.326 1.00 87.12 644 TYR A C 1
ATOM 5131 O O . TYR A 1 644 ? -5.627 1.405 25.358 1.00 87.12 644 TYR A O 1
ATOM 5139 N N . VAL A 1 645 ? -7.700 0.550 25.181 1.00 86.44 645 VAL A N 1
ATOM 5140 C CA . VAL A 1 645 ? -8.394 1.839 25.085 1.00 86.44 645 VAL A CA 1
ATOM 5141 C C . VAL A 1 645 ? -9.647 1.851 25.956 1.00 86.44 645 VAL A C 1
ATOM 5143 O O . VAL A 1 645 ? -10.597 1.118 25.664 1.00 86.44 645 VAL A O 1
ATOM 5146 N N . PRO A 1 646 ? -9.697 2.704 26.994 1.00 85.88 646 PRO A N 1
ATOM 5147 C CA . PRO A 1 646 ? -10.945 3.015 27.673 1.00 85.88 646 PRO A CA 1
ATOM 5148 C C . PRO A 1 646 ? -11.806 3.937 26.798 1.00 85.88 646 PRO A C 1
ATOM 5150 O O . PRO A 1 646 ? -11.341 4.965 26.305 1.00 85.88 646 PRO A O 1
ATOM 5153 N N . LEU A 1 647 ? -13.069 3.571 26.603 1.00 87.12 647 LEU A N 1
ATOM 5154 C CA . LEU A 1 647 ? -14.056 4.317 25.831 1.00 87.12 647 LEU A CA 1
ATOM 5155 C C . LEU A 1 647 ? -15.213 4.727 26.737 1.00 87.12 647 LEU A C 1
ATOM 5157 O O . LEU A 1 647 ? -15.893 3.877 27.310 1.00 87.12 647 LEU A O 1
ATOM 5161 N N . GLU A 1 648 ? -15.447 6.033 26.829 1.00 86.25 648 GLU A N 1
ATOM 5162 C CA . GLU A 1 648 ? -16.560 6.597 27.589 1.00 86.25 648 GLU A CA 1
ATOM 5163 C C . GLU A 1 648 ? -17.863 6.478 26.793 1.00 86.25 648 GLU A C 1
ATOM 5165 O O . GLU A 1 648 ? -17.963 7.016 25.688 1.00 86.25 648 GLU A O 1
ATOM 5170 N N . ILE A 1 649 ? -18.856 5.783 27.353 1.00 86.69 649 ILE A N 1
ATOM 5171 C CA . ILE A 1 649 ? -20.145 5.515 26.694 1.00 86.69 649 ILE A CA 1
ATOM 5172 C C . ILE A 1 649 ? -21.096 6.714 26.816 1.00 86.69 649 ILE A C 1
ATOM 5174 O O . ILE A 1 649 ? -22.002 6.875 25.992 1.00 86.69 649 ILE A O 1
ATOM 5178 N N . ALA A 1 650 ? -20.931 7.541 27.849 1.00 79.94 650 ALA A N 1
ATOM 5179 C CA . ALA A 1 650 ? -21.898 8.572 28.175 1.00 79.94 650 ALA A CA 1
ATOM 5180 C C . ALA A 1 650 ? -22.075 9.589 27.030 1.00 79.94 650 ALA A C 1
ATOM 5182 O O . ALA A 1 650 ? -21.111 10.063 26.423 1.00 79.94 650 ALA A O 1
ATOM 5183 N N . ASN A 1 651 ? -23.341 9.877 26.701 1.00 77.19 651 ASN A N 1
ATOM 5184 C CA . ASN A 1 651 ? -23.773 10.786 25.631 1.00 77.19 651 ASN A CA 1
ATOM 5185 C C . ASN A 1 651 ? -23.229 10.484 24.215 1.00 77.19 651 ASN A C 1
ATOM 5187 O O . ASN A 1 651 ? -23.270 11.352 23.344 1.00 77.19 651 ASN A O 1
ATOM 5191 N N . GLN A 1 652 ? -22.753 9.262 23.951 1.00 84.56 652 GLN A N 1
ATOM 5192 C CA . GLN A 1 652 ? -22.232 8.865 22.639 1.00 84.56 652 GLN A CA 1
ATOM 5193 C C . GLN A 1 652 ? -23.097 7.792 21.975 1.00 84.56 652 GLN A C 1
ATOM 5195 O O . GLN A 1 652 ? -23.614 6.877 22.622 1.00 84.56 652 GLN A O 1
ATOM 5200 N N . THR A 1 653 ? -23.242 7.895 20.653 1.00 86.31 653 THR A N 1
ATOM 5201 C CA . THR A 1 653 ? -23.889 6.860 19.842 1.00 86.31 653 THR A CA 1
ATOM 5202 C C . THR A 1 653 ? -22.913 5.710 19.556 1.00 86.31 653 THR A C 1
ATOM 5204 O O . THR A 1 653 ? -21.694 5.920 19.556 1.00 86.31 653 THR A O 1
ATOM 5207 N N . PRO A 1 654 ? -23.414 4.492 19.270 1.00 85.25 654 PRO A N 1
ATOM 5208 C CA . PRO A 1 654 ? -22.565 3.371 18.866 1.00 85.25 654 PRO A CA 1
ATOM 5209 C C . PRO A 1 654 ? -21.686 3.685 17.648 1.00 85.25 654 PRO A C 1
ATOM 5211 O O . PRO A 1 654 ? -20.560 3.214 17.573 1.00 85.25 654 PRO A O 1
ATOM 5214 N N . GLU A 1 655 ? -22.165 4.523 16.727 1.00 88.38 655 GLU A N 1
ATOM 5215 C CA . GLU A 1 655 ? -21.435 4.947 15.525 1.00 88.38 655 GLU A CA 1
ATOM 5216 C C . GLU A 1 655 ? -20.203 5.800 15.858 1.00 88.38 655 GLU A C 1
ATOM 5218 O O . GLU A 1 655 ? -19.131 5.576 15.300 1.00 88.38 655 GLU A O 1
ATOM 5223 N N . ILE A 1 656 ? -20.326 6.740 16.804 1.00 88.69 656 ILE A N 1
ATOM 5224 C CA . ILE A 1 656 ? -19.202 7.575 17.2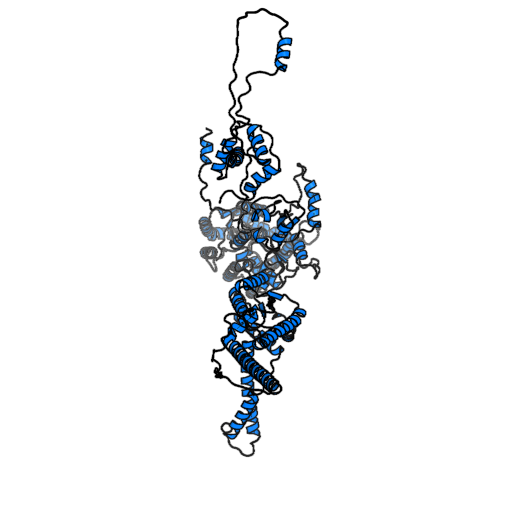58 1.00 88.69 656 ILE A CA 1
ATOM 5225 C C . ILE A 1 656 ? -18.160 6.712 17.976 1.00 88.69 656 ILE A C 1
ATOM 5227 O O . ILE A 1 656 ? -16.960 6.870 17.747 1.00 88.69 656 ILE A O 1
ATOM 5231 N N . LEU A 1 657 ? -18.607 5.781 18.824 1.00 88.50 657 LEU A N 1
ATOM 5232 C CA . LEU A 1 657 ? -17.719 4.841 19.512 1.00 88.50 657 LEU A CA 1
ATOM 5233 C C . LEU A 1 657 ? -16.993 3.929 18.519 1.00 88.50 657 LEU A C 1
ATOM 5235 O O . LEU A 1 657 ? -15.779 3.767 18.618 1.00 88.50 657 LEU A O 1
ATOM 5239 N N . LEU A 1 658 ? -17.712 3.400 17.527 1.00 89.31 658 LEU A N 1
ATOM 5240 C CA . LEU A 1 658 ? -17.139 2.605 16.446 1.00 89.31 658 LEU A CA 1
ATOM 5241 C C . LEU A 1 658 ? -16.094 3.405 15.662 1.00 89.31 658 LEU A C 1
ATOM 5243 O O . LEU A 1 658 ? -15.017 2.882 15.389 1.00 89.31 658 LEU A O 1
ATOM 5247 N N . GLN A 1 659 ? -16.366 4.673 15.340 1.00 87.88 659 GLN A N 1
ATOM 5248 C CA . GLN A 1 659 ? -15.397 5.515 14.642 1.00 87.88 659 GLN A CA 1
ATOM 5249 C C . GLN A 1 659 ? -14.134 5.737 15.484 1.00 87.88 659 GLN A C 1
ATOM 5251 O O . GLN A 1 659 ? -13.037 5.578 14.964 1.00 87.88 659 GLN A O 1
ATOM 5256 N N . LYS A 1 660 ? -14.261 5.975 16.797 1.00 87.81 660 LYS A N 1
ATOM 5257 C CA . LYS A 1 660 ? -13.106 6.061 17.710 1.00 87.81 660 LYS A CA 1
ATOM 5258 C C . LYS A 1 660 ? -12.293 4.762 17.765 1.00 87.81 660 LYS A C 1
ATOM 5260 O O . LYS A 1 660 ? -11.065 4.814 17.831 1.00 87.81 660 LYS A O 1
ATOM 5265 N N . MET A 1 661 ? -12.958 3.602 17.744 1.00 89.06 661 MET A N 1
ATOM 5266 C CA . MET A 1 661 ? -12.291 2.293 17.686 1.00 89.06 661 MET A CA 1
ATOM 5267 C C . MET A 1 661 ? -11.515 2.131 16.375 1.00 89.06 661 MET A C 1
ATOM 5269 O O . MET A 1 661 ? -10.337 1.779 16.399 1.00 89.06 661 MET A O 1
ATOM 5273 N N . VAL A 1 662 ? -12.156 2.443 15.245 1.00 86.81 662 VAL A N 1
ATOM 5274 C CA . VAL A 1 662 ? -11.551 2.393 13.906 1.00 86.81 662 VAL A CA 1
ATOM 5275 C C . VAL A 1 662 ? -10.362 3.343 13.816 1.00 86.81 662 VAL A C 1
ATOM 5277 O O . VAL A 1 662 ? -9.280 2.914 13.431 1.00 86.81 662 VAL A O 1
ATOM 5280 N N . ASP A 1 663 ? -10.517 4.593 14.252 1.00 83.94 663 ASP A N 1
ATOM 5281 C CA . ASP A 1 663 ? -9.443 5.584 14.236 1.00 83.94 663 ASP A CA 1
ATOM 5282 C C . ASP A 1 663 ? -8.241 5.111 15.053 1.00 83.94 663 ASP A C 1
ATOM 5284 O O . ASP A 1 663 ? -7.105 5.293 14.624 1.00 83.94 663 ASP A O 1
ATOM 5288 N N . LYS A 1 664 ? -8.458 4.448 16.199 1.00 85.31 664 LYS A N 1
ATOM 5289 C CA . LYS A 1 664 ? -7.365 3.858 16.981 1.00 85.31 664 LYS A CA 1
ATOM 5290 C C . LYS A 1 664 ? -6.669 2.718 16.236 1.00 85.31 664 LYS A C 1
ATOM 5292 O O . LYS A 1 664 ? -5.440 2.683 16.250 1.00 85.31 664 LYS A O 1
ATOM 5297 N N . MET A 1 665 ? -7.428 1.801 15.636 1.00 84.12 665 MET A N 1
ATOM 5298 C CA . MET A 1 665 ? -6.879 0.654 14.900 1.00 84.12 665 MET A CA 1
ATOM 5299 C C . MET A 1 665 ? -6.122 1.087 13.640 1.00 84.12 665 MET A C 1
ATOM 5301 O O . MET A 1 665 ? -5.101 0.497 13.303 1.00 84.12 665 MET A O 1
ATOM 5305 N N . GLU A 1 666 ? -6.590 2.135 12.963 1.00 81.88 666 GLU A N 1
ATOM 5306 C CA . GLU A 1 666 ? -5.977 2.658 11.741 1.00 81.88 666 GLU A CA 1
ATOM 5307 C C . GLU A 1 666 ? -4.852 3.667 12.010 1.00 81.88 666 GLU A C 1
ATOM 5309 O O . GLU A 1 666 ? -4.014 3.878 11.138 1.00 81.88 666 GLU A O 1
ATOM 5314 N N . ARG A 1 667 ? -4.781 4.271 13.208 1.00 79.25 667 ARG A N 1
ATOM 5315 C CA . ARG A 1 667 ? -3.761 5.273 13.582 1.00 79.25 667 ARG A CA 1
ATOM 5316 C C . ARG A 1 667 ? -2.311 4.857 13.292 1.00 79.25 667 ARG A C 1
ATOM 5318 O O . ARG A 1 667 ? -1.557 5.735 12.878 1.00 79.25 667 ARG A O 1
ATOM 5325 N N . PRO A 1 668 ? -1.876 3.597 13.499 1.00 76.19 668 PRO A N 1
ATOM 5326 C CA . PRO A 1 668 ? -0.519 3.168 13.148 1.00 76.19 668 PRO A CA 1
ATOM 5327 C C . PRO A 1 668 ? -0.229 3.230 11.643 1.00 76.19 668 PRO A C 1
ATOM 5329 O O . PRO A 1 668 ? 0.923 3.368 11.258 1.00 76.19 668 PRO A O 1
ATOM 5332 N N . PHE A 1 669 ? -1.272 3.161 10.812 1.00 72.81 669 PHE A N 1
ATOM 5333 C CA . PHE A 1 669 ? -1.192 3.103 9.351 1.00 72.81 669 PHE A CA 1
ATOM 5334 C C . PHE A 1 669 ? -1.519 4.440 8.671 1.00 72.81 669 PHE A C 1
ATOM 5336 O O . PHE A 1 669 ? -1.707 4.492 7.451 1.00 72.81 669 PHE A O 1
ATOM 5343 N N . LYS A 1 670 ? -1.639 5.513 9.464 1.00 73.88 670 LYS A N 1
ATOM 5344 C CA . LYS A 1 670 ? -1.812 6.892 8.998 1.00 73.88 670 LYS A CA 1
ATOM 5345 C C . LYS A 1 670 ? -0.511 7.661 9.190 1.00 73.88 670 LYS A C 1
ATOM 5347 O O . LYS A 1 670 ? 0.209 7.468 10.170 1.00 73.88 670 LYS A O 1
ATOM 5352 N N . TYR A 1 671 ? -0.230 8.570 8.262 1.00 73.62 671 TYR A N 1
ATOM 5353 C CA . TYR A 1 671 ? 0.906 9.477 8.375 1.00 73.62 671 TYR A CA 1
ATOM 5354 C C . TYR A 1 671 ? 0.754 10.359 9.617 1.00 73.62 671 TYR A C 1
ATOM 5356 O O . TYR A 1 671 ? -0.291 10.976 9.820 1.00 73.62 671 TYR A O 1
ATOM 5364 N N . LYS A 1 672 ? 1.805 10.436 10.435 1.00 74.19 672 LYS A N 1
ATOM 5365 C CA . LYS A 1 672 ? 1.869 11.338 11.589 1.00 74.19 672 LYS A CA 1
ATOM 5366 C C . LYS A 1 672 ? 2.632 12.601 11.213 1.00 74.19 672 LYS A C 1
ATOM 5368 O O . LYS A 1 672 ? 3.592 12.537 10.446 1.00 74.19 672 LYS A O 1
ATOM 5373 N N . ALA A 1 673 ? 2.185 13.735 11.737 1.00 81.25 673 ALA A N 1
ATOM 5374 C CA . ALA A 1 673 ? 2.987 14.948 11.738 1.00 81.25 673 ALA A CA 1
ATOM 5375 C C . ALA A 1 673 ? 4.000 14.873 12.890 1.00 81.25 673 ALA A C 1
ATOM 5377 O O . ALA A 1 673 ? 3.691 14.321 13.948 1.00 81.25 673 ALA A O 1
ATOM 5378 N N . GLN A 1 674 ? 5.205 15.383 12.655 1.00 76.25 674 GLN A N 1
ATOM 5379 C CA . GLN A 1 674 ? 6.321 15.361 13.594 1.00 76.25 674 GLN A CA 1
ATOM 5380 C C . GLN A 1 674 ? 6.795 16.786 13.872 1.00 76.25 674 GLN A C 1
ATOM 5382 O O . GLN A 1 674 ? 6.872 17.607 12.957 1.00 76.25 674 GLN A O 1
ATOM 5387 N N . GLU A 1 675 ? 7.121 17.074 15.128 1.00 80.81 675 GLU A N 1
ATOM 5388 C CA . GLU A 1 675 ? 7.787 18.317 15.510 1.00 80.81 675 GLU A CA 1
ATOM 5389 C C . GLU A 1 675 ? 9.203 18.367 14.933 1.00 80.81 675 GLU A C 1
ATOM 5391 O O . GLU A 1 675 ? 9.945 17.387 15.005 1.00 80.81 675 GLU A O 1
ATOM 5396 N N . MET A 1 676 ? 9.581 19.503 14.354 1.00 71.75 676 MET A N 1
ATOM 5397 C CA . MET A 1 676 ? 10.971 19.726 13.964 1.00 71.75 676 MET A CA 1
ATOM 5398 C C . MET A 1 676 ? 11.786 20.054 15.216 1.00 71.75 676 MET A C 1
ATOM 5400 O O . MET A 1 676 ? 11.410 20.945 15.975 1.00 71.75 676 MET A O 1
ATOM 5404 N N . SER A 1 677 ? 12.888 19.335 15.448 1.00 62.91 677 SER A N 1
ATOM 5405 C CA . SER A 1 677 ? 13.765 19.633 16.582 1.00 62.91 677 SER A CA 1
ATOM 5406 C C . SER A 1 677 ? 14.494 20.962 16.364 1.00 62.91 677 SER A C 1
ATOM 5408 O O . SER A 1 677 ? 14.751 21.349 15.225 1.00 62.91 677 SER A O 1
ATOM 5410 N N . SER A 1 678 ? 14.882 21.651 17.442 1.00 55.75 678 SER A N 1
ATOM 5411 C CA . SER A 1 678 ? 15.652 22.899 17.326 1.00 55.75 678 SER A CA 1
ATOM 5412 C C . SER A 1 678 ? 16.971 22.690 16.574 1.00 55.75 678 SER A C 1
ATOM 5414 O O . SER A 1 678 ? 17.319 23.498 15.731 1.00 55.75 678 SER A O 1
ATOM 5416 N N . MET A 1 679 ? 17.639 21.547 16.772 1.00 53.06 679 MET A N 1
ATOM 5417 C CA . MET A 1 679 ? 18.867 21.186 16.047 1.00 53.06 679 MET A CA 1
ATOM 5418 C C . MET A 1 679 ? 18.639 21.003 14.542 1.00 53.06 679 MET A C 1
ATOM 5420 O O . MET A 1 679 ? 19.552 21.211 13.744 1.00 53.06 679 MET A O 1
ATOM 5424 N N . ASP A 1 680 ? 17.434 20.590 14.144 1.00 61.28 680 ASP A N 1
ATOM 5425 C CA . ASP A 1 680 ? 17.056 20.531 12.739 1.00 61.28 680 ASP A CA 1
ATOM 5426 C C . ASP A 1 680 ? 16.673 21.909 12.206 1.00 61.28 680 ASP A C 1
ATOM 5428 O O . ASP A 1 680 ? 16.842 22.136 11.021 1.00 61.28 680 ASP A O 1
ATOM 5432 N N . LEU A 1 681 ? 16.196 22.852 13.016 1.00 59.09 681 LEU A N 1
ATOM 5433 C CA . LEU A 1 681 ? 15.963 24.234 12.577 1.00 59.09 681 LEU A CA 1
ATOM 5434 C C . LEU A 1 681 ? 17.284 25.010 12.436 1.00 59.09 681 LEU A C 1
ATOM 5436 O O . LEU A 1 681 ? 17.476 25.693 11.437 1.00 59.09 681 LEU A O 1
ATOM 5440 N N . ASP A 1 682 ? 18.234 24.806 13.351 1.00 54.41 682 ASP A N 1
ATOM 5441 C CA . ASP A 1 682 ? 19.520 25.520 13.391 1.00 54.41 682 ASP A CA 1
ATOM 5442 C C . ASP A 1 682 ? 20.427 25.203 12.185 1.00 54.41 682 ASP A C 1
ATOM 5444 O O . ASP A 1 682 ? 21.193 26.054 11.745 1.00 54.41 682 ASP A O 1
ATOM 5448 N N . LYS A 1 683 ? 20.299 24.011 11.577 1.00 54.47 683 LYS A N 1
ATOM 5449 C CA . LYS A 1 683 ? 20.973 23.678 10.303 1.00 54.47 683 LYS A CA 1
ATOM 5450 C C . LYS A 1 683 ? 20.559 24.590 9.127 1.00 54.47 683 LYS A C 1
ATOM 5452 O O . LYS A 1 683 ? 21.196 24.504 8.087 1.00 54.47 683 LYS A O 1
ATOM 5457 N N . GLU A 1 684 ? 19.484 25.385 9.243 1.00 48.94 684 GLU A N 1
ATOM 5458 C CA . GLU A 1 684 ? 19.056 26.361 8.216 1.00 48.94 684 GLU A CA 1
ATOM 5459 C C . GLU A 1 684 ? 19.762 27.716 8.334 1.00 48.94 684 GLU A C 1
ATOM 5461 O O . GLU A 1 684 ? 19.987 28.354 7.308 1.00 48.94 684 GLU A O 1
ATOM 5466 N N . GLU A 1 685 ? 20.109 28.177 9.546 1.00 47.19 685 GLU A N 1
ATOM 5467 C CA . GLU A 1 685 ? 20.677 29.527 9.717 1.00 47.19 685 GLU A CA 1
ATOM 5468 C C . GLU A 1 685 ? 22.036 29.671 9.014 1.00 47.19 685 GLU A C 1
ATOM 5470 O O . GLU A 1 685 ? 22.375 30.760 8.560 1.00 47.19 685 GLU A O 1
ATOM 5475 N N . ASP A 1 686 ? 22.775 28.570 8.851 1.00 46.19 686 ASP A N 1
ATOM 5476 C CA . ASP A 1 686 ? 24.041 28.542 8.114 1.00 46.19 686 ASP A CA 1
ATOM 5477 C C . ASP A 1 686 ? 23.857 28.492 6.576 1.00 46.19 686 ASP A C 1
ATOM 5479 O O . ASP A 1 686 ? 24.776 28.866 5.846 1.00 46.19 686 ASP A O 1
ATOM 5483 N N . GLU A 1 687 ? 22.690 28.069 6.060 1.00 43.03 687 GLU A N 1
ATOM 5484 C CA . GLU A 1 687 ? 22.404 27.971 4.612 1.00 43.03 687 GLU A CA 1
ATOM 5485 C C . GLU A 1 687 ? 21.775 29.257 4.038 1.00 43.03 687 GLU A C 1
ATOM 5487 O O . GLU A 1 687 ? 22.147 29.676 2.942 1.00 43.03 687 GLU A O 1
ATOM 5492 N N . ASP A 1 688 ? 20.886 29.931 4.781 1.00 42.31 688 ASP A N 1
ATOM 5493 C CA . ASP A 1 688 ? 20.238 31.187 4.344 1.00 42.31 688 ASP A CA 1
ATOM 5494 C C . ASP A 1 688 ? 21.236 32.376 4.269 1.00 42.31 688 ASP A C 1
ATOM 5496 O O . ASP A 1 688 ? 20.952 33.397 3.640 1.00 42.31 688 ASP A O 1
ATOM 5500 N N . VAL A 1 689 ? 22.427 32.265 4.878 1.00 43.91 689 VAL A N 1
ATOM 5501 C CA . VAL A 1 689 ? 23.487 33.300 4.840 1.00 43.91 689 VAL A CA 1
ATOM 5502 C C . VAL A 1 689 ? 24.282 33.282 3.522 1.00 43.91 689 VAL A C 1
ATOM 5504 O O . VAL A 1 689 ? 25.022 34.225 3.246 1.00 43.91 689 VAL A O 1
ATOM 5507 N N . LEU A 1 690 ? 24.116 32.254 2.682 1.00 44.03 690 LEU A N 1
ATOM 5508 C CA . LEU A 1 690 ? 24.835 32.107 1.409 1.00 44.03 690 LEU A CA 1
ATOM 5509 C C . LEU A 1 690 ? 24.020 32.531 0.172 1.00 44.03 690 LEU A C 1
ATOM 5511 O O . LEU A 1 690 ? 24.506 32.389 -0.946 1.00 44.03 690 LEU A O 1
ATOM 5515 N N . GLU A 1 691 ? 22.817 33.094 0.335 1.00 40.56 691 GLU A N 1
ATOM 5516 C CA . GLU A 1 691 ? 22.022 33.652 -0.775 1.00 40.56 691 GLU A CA 1
ATOM 5517 C C . GLU A 1 691 ? 22.514 35.053 -1.230 1.00 40.56 691 GLU A C 1
ATOM 5519 O O . GLU A 1 691 ? 21.712 35.963 -1.439 1.00 40.56 691 GLU A O 1
ATOM 5524 N N . ASP A 1 692 ? 23.828 35.240 -1.412 1.00 38.19 692 ASP A N 1
ATOM 5525 C CA . ASP A 1 692 ? 24.361 36.339 -2.231 1.00 38.19 692 ASP A CA 1
ATOM 5526 C C . ASP A 1 692 ? 24.426 35.867 -3.704 1.00 38.19 692 ASP A C 1
ATOM 5528 O O . ASP A 1 692 ? 24.987 34.822 -4.028 1.00 38.19 692 ASP A O 1
ATOM 5532 N N . GLU A 1 693 ? 23.801 36.638 -4.599 1.00 44.34 693 GLU A N 1
ATOM 5533 C CA . GLU A 1 693 ? 23.241 36.247 -5.911 1.00 44.34 693 GLU A CA 1
ATOM 5534 C C . GLU A 1 693 ? 24.187 35.708 -7.023 1.00 44.34 693 GLU A C 1
ATOM 5536 O O . GLU A 1 693 ? 23.746 35.636 -8.167 1.00 44.34 693 GLU A O 1
ATOM 5541 N N . ASP A 1 694 ? 25.425 35.267 -6.769 1.00 39.34 694 ASP A N 1
ATOM 5542 C CA . ASP A 1 694 ? 26.358 34.885 -7.858 1.00 39.34 694 ASP A CA 1
ATOM 5543 C C . ASP A 1 694 ? 27.061 33.508 -7.744 1.00 39.34 694 ASP A C 1
ATOM 5545 O O . ASP A 1 694 ? 27.857 33.167 -8.620 1.00 39.34 694 ASP A O 1
ATOM 5549 N N . GLU A 1 695 ? 26.731 32.649 -6.771 1.00 35.22 695 GLU A N 1
ATOM 5550 C CA . GLU A 1 695 ? 27.240 31.258 -6.715 1.00 35.22 695 GLU A CA 1
ATOM 5551 C C . GLU A 1 695 ? 26.093 30.231 -6.651 1.00 35.22 695 GLU A C 1
ATOM 5553 O O . GLU A 1 695 ? 25.821 29.592 -5.642 1.00 35.22 695 GLU A O 1
ATOM 5558 N N . ALA A 1 696 ? 25.385 30.068 -7.773 1.00 36.34 696 ALA A N 1
ATOM 5559 C CA . ALA A 1 696 ? 24.313 29.081 -7.941 1.00 36.34 696 ALA A CA 1
ATOM 5560 C C . ALA A 1 696 ? 24.817 27.702 -8.420 1.00 36.34 696 ALA A C 1
ATOM 5562 O O . ALA A 1 696 ? 24.138 27.039 -9.207 1.00 36.34 696 ALA A O 1
ATOM 5563 N N . GLU A 1 697 ? 25.983 27.257 -7.955 1.00 40.97 697 GLU A N 1
ATOM 5564 C CA . GLU A 1 697 ? 26.444 25.879 -8.145 1.00 40.97 697 GLU A CA 1
ATOM 5565 C C . GLU A 1 697 ? 26.808 25.271 -6.780 1.00 40.97 697 GLU A C 1
ATOM 5567 O O . GLU A 1 697 ? 27.686 25.757 -6.081 1.00 40.97 697 GLU A O 1
ATOM 5572 N N . GLU A 1 698 ? 26.081 24.205 -6.422 1.00 42.75 698 GLU A N 1
ATOM 5573 C CA . GLU A 1 698 ? 26.323 23.292 -5.289 1.00 42.75 698 GLU A CA 1
ATOM 5574 C C . GLU A 1 698 ? 25.980 23.770 -3.858 1.00 42.75 698 GLU A C 1
ATOM 5576 O O . GLU A 1 698 ? 26.820 23.769 -2.964 1.00 42.75 698 GLU A O 1
ATOM 5581 N N . SER A 1 699 ? 24.690 23.994 -3.565 1.00 36.94 699 SER A N 1
ATOM 5582 C CA . SER A 1 699 ? 24.148 23.724 -2.216 1.00 36.94 699 SER A CA 1
ATOM 5583 C C . SER A 1 699 ? 23.116 22.587 -2.274 1.00 36.94 699 SER A C 1
ATOM 5585 O O . SER A 1 699 ? 22.019 22.696 -2.826 1.00 36.94 699 SER A O 1
ATOM 5587 N N . SER A 1 700 ? 23.523 21.417 -1.782 1.00 42.47 700 SER A N 1
ATOM 5588 C CA . SER A 1 700 ? 22.907 20.110 -2.046 1.00 42.47 700 SER A CA 1
ATOM 5589 C C . SER A 1 700 ? 21.857 19.657 -1.018 1.00 42.47 700 SER A C 1
ATOM 5591 O O . SER A 1 700 ? 21.535 18.473 -0.972 1.00 42.47 700 SER A O 1
ATOM 5593 N N . ASN A 1 701 ? 21.260 20.568 -0.236 1.00 45.91 701 ASN A N 1
ATOM 5594 C CA . ASN A 1 701 ? 20.288 20.220 0.816 1.00 45.91 701 ASN A CA 1
ATOM 5595 C C . ASN A 1 701 ? 19.044 21.132 0.876 1.00 45.91 701 ASN A C 1
ATOM 5597 O O . ASN A 1 701 ? 18.556 21.487 1.945 1.00 45.91 701 ASN A O 1
ATOM 5601 N N . LYS A 1 702 ? 18.433 21.463 -0.271 1.00 55.53 702 LYS A N 1
ATOM 5602 C CA . LYS A 1 702 ? 17.139 22.175 -0.261 1.00 55.53 702 LYS A CA 1
ATOM 5603 C C . LYS A 1 702 ? 16.050 21.329 0.406 1.00 55.53 702 LYS A C 1
ATOM 5605 O O . LYS A 1 702 ? 15.620 20.309 -0.133 1.00 55.53 702 LYS A O 1
ATOM 5610 N N . ARG A 1 703 ? 15.554 21.786 1.560 1.00 63.03 703 ARG A N 1
ATOM 5611 C CA . ARG A 1 703 ? 14.429 21.155 2.266 1.00 63.03 703 ARG A CA 1
ATOM 5612 C C . ARG A 1 703 ? 13.184 21.112 1.399 1.00 63.03 703 ARG A C 1
ATOM 5614 O O . ARG A 1 703 ? 12.795 22.100 0.771 1.00 63.03 703 ARG A O 1
ATOM 5621 N N . TRP A 1 704 ? 12.504 19.969 1.425 1.00 69.75 704 TRP A N 1
ATOM 5622 C CA . TRP A 1 704 ? 11.244 19.810 0.716 1.00 69.75 704 TRP A CA 1
ATOM 5623 C C . TRP A 1 704 ? 10.116 20.502 1.482 1.00 69.75 704 TRP A C 1
ATOM 5625 O O . TRP A 1 704 ? 9.590 19.991 2.470 1.00 69.75 704 TRP A O 1
ATOM 5635 N N . LEU A 1 705 ? 9.760 21.705 1.039 1.00 79.12 705 LEU A N 1
ATOM 5636 C CA . LEU A 1 705 ? 8.678 22.478 1.635 1.00 79.12 705 LEU A CA 1
ATOM 5637 C C . LEU A 1 705 ? 7.301 21.902 1.284 1.00 79.12 705 LEU A C 1
ATOM 5639 O O . LEU A 1 705 ? 7.084 21.344 0.207 1.00 79.12 705 LEU A O 1
ATOM 5643 N N . GLY A 1 706 ? 6.363 22.078 2.212 1.00 77.75 706 GLY A N 1
ATOM 5644 C CA . GLY A 1 706 ? 4.942 21.828 2.014 1.00 77.75 706 GLY A CA 1
ATOM 5645 C C . GLY A 1 706 ? 4.327 22.724 0.944 1.00 77.75 706 GLY A C 1
ATOM 5646 O O . GLY A 1 706 ? 4.910 23.725 0.521 1.00 77.75 706 GLY A O 1
ATOM 5647 N N . ASP A 1 707 ? 3.098 22.402 0.546 1.00 79.94 707 ASP A N 1
ATOM 5648 C CA . ASP A 1 707 ? 2.405 23.102 -0.544 1.00 79.94 707 ASP A CA 1
ATOM 5649 C C . ASP A 1 707 ? 2.157 24.595 -0.226 1.00 79.94 707 ASP A C 1
ATOM 5651 O O . ASP A 1 707 ? 2.028 25.420 -1.130 1.00 79.94 707 ASP A O 1
ATOM 5655 N N . THR A 1 708 ? 2.154 24.974 1.061 1.00 81.94 708 THR A N 1
ATOM 5656 C CA . THR A 1 708 ? 2.054 26.370 1.522 1.00 81.94 708 THR A CA 1
ATOM 5657 C C . THR A 1 708 ? 3.397 27.081 1.692 1.00 81.94 708 THR A C 1
ATOM 5659 O O . THR A 1 708 ? 3.411 28.262 2.040 1.00 81.94 708 THR A O 1
ATOM 5662 N N . LYS A 1 709 ? 4.532 26.422 1.425 1.00 84.06 709 LYS A N 1
ATOM 5663 C CA . LYS A 1 709 ? 5.887 26.974 1.608 1.00 84.06 709 LYS A CA 1
ATOM 5664 C C . LYS A 1 709 ? 6.060 27.594 3.010 1.00 84.06 709 LYS A C 1
ATOM 5666 O O . LYS A 1 709 ? 5.751 26.947 4.004 1.00 84.06 709 LYS A O 1
ATOM 5671 N N . LYS A 1 710 ? 6.505 28.857 3.096 1.00 85.75 710 LYS A N 1
ATOM 5672 C CA . LYS A 1 710 ? 6.688 29.626 4.345 1.00 85.75 710 LYS A CA 1
ATOM 5673 C C . LYS A 1 710 ? 5.376 30.233 4.905 1.00 85.75 710 LYS A C 1
ATOM 5675 O O . LYS A 1 710 ? 5.416 31.090 5.785 1.00 85.75 710 LYS A O 1
ATOM 5680 N N . TYR A 1 711 ? 4.203 29.837 4.395 1.00 87.50 711 TYR A N 1
ATOM 5681 C CA . TYR A 1 711 ? 2.895 30.320 4.862 1.00 87.50 711 TYR A CA 1
ATOM 5682 C C . TYR A 1 711 ? 2.151 29.279 5.701 1.00 87.50 711 TYR A C 1
ATOM 5684 O O . TYR A 1 711 ? 2.242 28.076 5.448 1.00 87.50 711 TYR A O 1
ATOM 5692 N N . CYS A 1 712 ? 1.348 29.756 6.657 1.00 87.31 712 CYS A N 1
ATOM 5693 C CA . CYS A 1 712 ? 0.626 28.882 7.579 1.00 87.31 712 CYS A CA 1
ATOM 5694 C C . CYS A 1 712 ? -0.541 28.149 6.885 1.00 87.31 712 CYS A C 1
ATOM 5696 O O . CYS A 1 712 ? -1.487 28.815 6.441 1.00 87.31 712 CYS A O 1
ATOM 5698 N N . PRO A 1 713 ? -0.561 26.800 6.859 1.00 87.50 713 PRO A N 1
ATOM 5699 C CA . PRO A 1 713 ? -1.638 26.037 6.221 1.00 87.50 713 PRO A CA 1
ATOM 5700 C C . PRO A 1 713 ? -2.962 26.096 6.994 1.00 87.50 713 PRO A C 1
ATOM 5702 O O . PRO A 1 713 ? -4.037 26.131 6.394 1.00 87.50 713 PRO A O 1
ATOM 5705 N N . VAL A 1 714 ? -2.905 26.175 8.326 1.00 86.00 714 VAL A N 1
ATOM 5706 C CA . VAL A 1 714 ? -4.101 26.214 9.184 1.00 86.00 714 VAL A CA 1
ATOM 5707 C C . VAL A 1 714 ? -4.874 27.513 9.004 1.00 86.00 714 VAL A C 1
ATOM 5709 O O . VAL A 1 714 ? -6.085 27.493 8.790 1.00 86.00 714 VAL A O 1
ATOM 5712 N N . VAL A 1 715 ? -4.173 28.650 8.997 1.00 85.31 715 VAL A N 1
ATOM 5713 C CA . VAL A 1 715 ? -4.805 29.962 8.792 1.00 85.31 715 VAL A CA 1
ATOM 5714 C C . VAL A 1 715 ? -5.381 30.087 7.383 1.00 85.31 715 VAL A C 1
ATOM 5716 O O . VAL A 1 715 ? -6.465 30.650 7.216 1.00 85.31 715 VAL A O 1
ATOM 5719 N N . LEU A 1 716 ? -4.707 29.515 6.380 1.00 85.25 716 LEU A N 1
ATOM 5720 C CA . LEU A 1 716 ? -5.234 29.459 5.020 1.00 85.25 716 LEU A CA 1
ATOM 5721 C C . LEU A 1 716 ? -6.557 28.683 4.970 1.00 85.25 716 LEU A C 1
ATOM 5723 O O . LEU A 1 716 ? -7.516 29.163 4.372 1.00 85.25 716 LEU A O 1
ATOM 5727 N N . ARG A 1 717 ? -6.638 27.524 5.632 1.00 83.31 717 ARG A N 1
ATOM 5728 C CA . ARG A 1 717 ? -7.842 26.680 5.639 1.00 83.31 717 ARG A CA 1
ATOM 5729 C C . ARG A 1 717 ? -8.998 27.293 6.433 1.00 83.31 717 ARG A C 1
ATOM 5731 O O . ARG A 1 717 ? -10.133 27.260 5.971 1.00 83.31 717 ARG A O 1
ATOM 5738 N N . GLU A 1 718 ? -8.725 27.821 7.624 1.00 84.25 718 GLU A N 1
ATOM 5739 C CA . GLU A 1 718 ? -9.760 28.306 8.549 1.00 84.25 718 GLU A CA 1
ATOM 5740 C C . GLU A 1 718 ? -10.225 29.732 8.233 1.00 84.25 718 GLU A C 1
ATOM 5742 O O . GLU A 1 718 ? -11.401 30.049 8.403 1.00 84.25 718 GLU A O 1
ATOM 5747 N N . LYS A 1 719 ? -9.309 30.604 7.788 1.00 78.88 719 LYS A N 1
ATOM 5748 C CA . LYS A 1 719 ? -9.567 32.040 7.573 1.00 78.88 719 LYS A CA 1
ATOM 5749 C C . LYS A 1 719 ? -9.403 32.492 6.120 1.00 78.88 719 LYS A C 1
ATOM 5751 O O . LYS A 1 719 ? -9.572 33.680 5.848 1.00 78.88 719 LYS A O 1
ATOM 5756 N N . GLY A 1 720 ? -9.005 31.611 5.198 1.00 77.12 720 GLY A N 1
ATOM 5757 C CA . GLY A 1 720 ? -8.824 31.966 3.785 1.00 77.12 720 GLY A CA 1
ATOM 5758 C C . GLY A 1 720 ? -7.763 33.045 3.555 1.00 77.12 720 GLY A C 1
ATOM 5759 O O . GLY A 1 720 ? -7.906 33.861 2.649 1.00 77.12 720 GLY A O 1
ATOM 5760 N N . THR A 1 721 ? -6.738 33.130 4.411 1.00 78.12 721 THR A N 1
ATOM 5761 C CA . THR A 1 721 ? -5.705 34.178 4.340 1.00 78.12 721 THR A CA 1
ATOM 5762 C C . THR A 1 721 ? -4.311 33.566 4.465 1.00 78.12 721 THR A C 1
ATOM 5764 O O . THR A 1 721 ? -4.076 32.731 5.334 1.00 78.12 721 THR A O 1
ATOM 5767 N N . LEU A 1 722 ? -3.374 34.005 3.620 1.00 81.88 722 LEU A N 1
ATOM 5768 C CA . LEU A 1 722 ? -1.966 33.620 3.711 1.00 81.88 722 LEU A CA 1
ATOM 5769 C C . LEU A 1 722 ? -1.253 34.505 4.733 1.00 81.88 722 LEU A C 1
ATOM 5771 O O . LEU A 1 722 ? -1.182 35.721 4.566 1.00 81.88 722 LEU A O 1
ATOM 5775 N N . VAL A 1 723 ? -0.727 33.884 5.785 1.00 83.38 723 VAL A N 1
ATOM 5776 C CA . VAL A 1 723 ? 0.078 34.556 6.810 1.00 83.38 723 VAL A CA 1
ATOM 5777 C C . VAL A 1 723 ? 1.497 33.997 6.740 1.00 83.38 723 VAL A C 1
ATOM 5779 O O . VAL A 1 723 ? 1.644 32.773 6.840 1.00 83.38 723 VAL A O 1
ATOM 5782 N N . PRO A 1 724 ? 2.523 34.841 6.509 1.00 85.75 724 PRO A N 1
ATOM 5783 C CA . PRO A 1 724 ? 3.910 34.394 6.546 1.00 85.75 724 PRO A CA 1
ATOM 5784 C C . PRO A 1 724 ? 4.260 33.952 7.971 1.00 85.75 724 PRO A C 1
ATOM 5786 O O . PRO A 1 724 ? 3.846 34.593 8.939 1.00 85.75 724 PRO A O 1
ATOM 5789 N N . CYS A 1 725 ? 4.976 32.840 8.094 1.00 83.94 725 CYS A N 1
ATOM 5790 C CA . CYS A 1 725 ? 5.413 32.297 9.379 1.00 83.94 725 CYS A CA 1
ATOM 5791 C C . CYS A 1 725 ? 6.865 32.685 9.648 1.00 83.94 725 CYS A C 1
ATOM 5793 O O . CYS A 1 725 ? 7.628 32.901 8.707 1.00 83.94 725 CYS A O 1
ATOM 5795 N N . ALA A 1 726 ? 7.236 32.757 10.924 1.00 76.25 726 ALA A N 1
ATOM 5796 C CA . ALA A 1 726 ? 8.639 32.696 11.305 1.00 76.25 726 ALA A CA 1
ATOM 5797 C C . ALA A 1 726 ? 9.121 31.233 11.217 1.00 76.25 726 ALA A C 1
ATOM 5799 O O . ALA A 1 726 ? 8.310 30.302 11.247 1.00 76.25 726 ALA A O 1
ATOM 5800 N N . ASN A 1 727 ? 10.431 31.030 11.055 1.00 72.06 727 ASN A N 1
ATOM 5801 C CA . ASN A 1 727 ? 11.031 29.696 10.898 1.00 72.06 727 ASN A CA 1
ATOM 5802 C C . ASN A 1 727 ? 11.112 28.911 12.230 1.00 72.06 727 ASN A C 1
ATOM 5804 O O . ASN A 1 727 ? 11.689 27.833 12.279 1.00 72.06 727 ASN A O 1
ATOM 5808 N N . ASP A 1 728 ? 10.539 29.441 13.310 1.00 77.19 728 ASP A N 1
ATOM 5809 C CA . ASP A 1 728 ? 10.638 28.932 14.680 1.00 77.19 728 ASP A CA 1
ATOM 5810 C C . ASP A 1 728 ? 9.650 27.797 14.992 1.00 77.19 728 ASP A C 1
ATOM 5812 O O . ASP A 1 728 ? 9.957 26.911 15.787 1.00 77.19 728 ASP A O 1
ATOM 5816 N N . ILE A 1 729 ? 8.465 27.802 14.374 1.00 83.38 729 ILE A N 1
ATOM 5817 C CA . ILE A 1 729 ? 7.424 26.792 14.602 1.00 83.38 729 ILE A CA 1
ATOM 5818 C C . ILE A 1 729 ? 7.186 26.013 13.309 1.00 83.38 729 ILE A C 1
ATOM 5820 O O . ILE A 1 729 ? 6.475 26.475 12.410 1.00 83.38 729 ILE A O 1
ATOM 5824 N N . ALA A 1 730 ? 7.734 24.798 13.235 1.00 85.94 730 ALA A N 1
ATOM 5825 C CA . ALA A 1 730 ? 7.616 23.932 12.067 1.00 85.94 730 ALA A CA 1
ATOM 5826 C C . ALA A 1 730 ? 7.195 22.494 12.411 1.00 85.94 730 ALA A C 1
ATOM 5828 O O . ALA A 1 730 ? 7.398 21.983 13.514 1.00 85.94 730 ALA A O 1
ATOM 5829 N N . ALA A 1 731 ? 6.594 21.832 11.428 1.00 86.25 731 ALA A N 1
ATOM 5830 C CA . ALA A 1 731 ? 6.193 20.435 11.484 1.00 86.25 731 ALA A CA 1
ATOM 5831 C C . ALA A 1 731 ? 6.569 19.728 10.190 1.00 86.25 731 ALA A C 1
ATOM 5833 O O . ALA A 1 731 ? 6.383 20.265 9.097 1.00 86.25 731 ALA A O 1
ATOM 5834 N N . LYS A 1 732 ? 7.007 18.481 10.305 1.00 84.00 732 LYS A N 1
ATOM 5835 C CA . LYS A 1 732 ? 7.239 17.593 9.175 1.00 84.00 732 LYS A CA 1
ATOM 5836 C C . LYS A 1 732 ? 6.040 16.669 8.997 1.00 84.00 732 LYS A C 1
ATOM 5838 O O . LYS A 1 732 ? 5.642 15.970 9.924 1.00 84.00 732 LYS A O 1
ATOM 5843 N N . TYR A 1 733 ? 5.452 16.648 7.806 1.00 82.44 733 TYR A N 1
ATOM 5844 C CA . TYR A 1 733 ? 4.355 15.745 7.455 1.00 82.44 733 TYR A CA 1
ATOM 5845 C C . TYR A 1 733 ? 4.554 15.218 6.033 1.00 82.44 733 TYR A C 1
ATOM 5847 O O . TYR A 1 733 ? 4.731 15.999 5.101 1.00 82.44 733 TYR A O 1
ATOM 5855 N N . ARG A 1 734 ? 4.545 13.885 5.864 1.00 75.12 734 ARG A N 1
ATOM 5856 C CA . ARG A 1 734 ? 4.854 13.200 4.587 1.00 75.12 734 ARG A CA 1
ATOM 5857 C C . ARG A 1 734 ? 6.198 13.628 3.975 1.00 75.12 734 ARG A C 1
ATOM 5859 O O . ARG A 1 734 ? 6.300 13.815 2.767 1.00 75.12 734 ARG A O 1
ATOM 5866 N N . GLU A 1 735 ? 7.221 13.814 4.808 1.00 75.00 735 GLU A N 1
ATOM 5867 C CA . GLU A 1 735 ? 8.535 14.359 4.418 1.00 75.00 735 GLU A CA 1
ATOM 5868 C C . GLU A 1 735 ? 8.523 15.793 3.857 1.00 75.00 735 GLU A C 1
ATOM 5870 O O . GLU A 1 735 ? 9.540 16.251 3.345 1.00 75.00 735 GLU A O 1
ATOM 5875 N N . LYS A 1 736 ? 7.403 16.519 3.974 1.00 78.56 736 LYS A N 1
ATOM 5876 C CA . LYS A 1 736 ? 7.323 17.947 3.659 1.00 78.56 736 LYS A CA 1
ATOM 5877 C C . LYS A 1 736 ? 7.319 18.780 4.940 1.00 78.56 736 LYS A C 1
ATOM 5879 O O . LYS A 1 736 ? 6.650 18.414 5.909 1.00 78.56 736 LYS A O 1
ATOM 5884 N N . VAL A 1 737 ? 8.039 19.899 4.942 1.00 84.25 737 VAL A N 1
ATOM 5885 C CA . VAL A 1 737 ? 8.108 20.829 6.082 1.00 84.25 737 VAL A CA 1
ATOM 5886 C C . VAL A 1 737 ? 7.044 21.919 5.946 1.00 84.25 737 VAL A C 1
ATOM 5888 O O . VAL A 1 737 ? 6.936 22.566 4.905 1.00 84.25 737 VAL A O 1
ATOM 5891 N N . TYR A 1 738 ? 6.263 22.129 7.003 1.00 86.94 738 TYR A N 1
ATOM 5892 C CA . TYR A 1 738 ? 5.233 23.161 7.112 1.00 86.94 738 TYR A CA 1
ATOM 5893 C C . TYR A 1 738 ? 5.570 24.107 8.259 1.00 86.94 738 TYR A C 1
ATOM 5895 O O . TYR A 1 738 ? 5.920 23.646 9.343 1.00 86.94 738 TYR A O 1
ATOM 5903 N N . TYR A 1 739 ? 5.406 25.409 8.039 1.00 88.31 739 TYR A N 1
ATOM 5904 C CA . TYR A 1 739 ? 5.600 26.435 9.065 1.00 88.31 739 TYR A CA 1
ATOM 5905 C C . TYR A 1 739 ? 4.259 26.957 9.589 1.00 88.31 739 TYR A C 1
ATOM 5907 O O . TYR A 1 739 ? 3.250 26.956 8.873 1.00 88.31 739 TYR A O 1
ATOM 5915 N N . PHE A 1 740 ? 4.238 27.420 10.841 1.00 89.25 740 PHE A N 1
ATOM 5916 C CA . PHE A 1 740 ? 3.019 27.868 11.513 1.00 89.25 740 PHE A CA 1
ATOM 5917 C C . PHE A 1 740 ? 3.171 29.258 12.111 1.00 89.25 740 PHE A C 1
ATOM 5919 O O . PHE A 1 740 ? 4.188 29.609 12.690 1.00 89.25 740 PHE A O 1
ATOM 5926 N N . SER A 1 741 ? 2.103 30.049 12.026 1.00 88.44 741 SER A N 1
ATOM 5927 C CA . SER A 1 741 ? 2.089 31.409 12.570 1.00 88.44 741 SER A CA 1
ATOM 5928 C C . SER A 1 741 ? 1.839 31.456 14.082 1.00 88.44 741 SER A C 1
ATOM 5930 O O . SER A 1 741 ? 1.871 32.530 14.672 1.00 88.44 741 SER A O 1
ATOM 5932 N N . SER A 1 742 ? 1.456 30.334 14.704 1.00 88.62 742 SER A N 1
ATOM 5933 C CA . SER A 1 742 ? 1.134 30.256 16.135 1.00 88.62 742 SER A CA 1
ATOM 5934 C C . SER A 1 742 ? 1.181 28.816 16.646 1.00 88.62 742 SER A C 1
ATOM 5936 O O . SER A 1 742 ? 0.878 27.892 15.891 1.00 88.62 742 SER A O 1
ATOM 5938 N N . SER A 1 743 ? 1.449 28.640 17.943 1.00 88.19 743 SER A N 1
ATOM 5939 C CA . SER A 1 743 ? 1.429 27.330 18.615 1.00 88.19 743 SER A CA 1
ATOM 5940 C C . SER A 1 743 ? 0.059 26.632 18.510 1.00 88.19 743 SER A C 1
ATOM 5942 O O . SER A 1 743 ? -0.007 25.464 18.151 1.00 88.19 743 SER A O 1
ATOM 5944 N N . ASN A 1 744 ? -1.055 27.365 18.643 1.00 89.00 744 ASN A N 1
ATOM 5945 C CA . ASN A 1 744 ? -2.401 26.796 18.463 1.00 89.00 744 ASN A CA 1
ATOM 5946 C C . ASN A 1 744 ? -2.636 26.243 17.042 1.00 89.00 744 ASN A C 1
ATOM 5948 O O . ASN A 1 744 ? -3.298 25.226 16.861 1.00 89.00 744 ASN A O 1
ATOM 5952 N N . ALA A 1 745 ? -2.102 26.913 16.014 1.00 86.75 745 ALA A N 1
ATOM 5953 C CA . ALA A 1 745 ? -2.175 26.408 14.643 1.00 86.75 745 ALA A CA 1
ATOM 5954 C C . ALA A 1 745 ? -1.342 25.128 14.475 1.00 86.75 745 ALA A C 1
ATOM 5956 O O . ALA A 1 745 ? -1.785 24.184 13.828 1.00 86.75 745 ALA A O 1
ATOM 5957 N N . TRP A 1 746 ? -0.162 25.081 15.087 1.00 88.81 746 TRP A N 1
ATOM 5958 C CA . TRP A 1 746 ? 0.678 23.889 15.094 1.00 88.81 746 TRP A CA 1
ATOM 5959 C C . TRP A 1 746 ? -0.006 22.707 15.804 1.00 88.81 746 TRP A C 1
ATOM 5961 O O . TRP A 1 746 ? -0.060 21.617 15.240 1.00 88.81 746 TRP A O 1
ATOM 5971 N N . GLU A 1 747 ? -0.635 22.919 16.965 1.00 87.81 747 GLU A N 1
ATOM 5972 C CA . GLU A 1 747 ? -1.381 21.874 17.686 1.00 87.81 747 GLU A CA 1
ATOM 5973 C C . GLU A 1 747 ? -2.546 21.313 16.857 1.00 87.81 747 GLU A C 1
ATOM 5975 O O . GLU A 1 747 ? -2.706 20.094 16.748 1.00 87.81 747 GLU A O 1
ATOM 5980 N N . ASN A 1 748 ? -3.331 22.188 16.218 1.00 87.88 748 ASN A N 1
ATOM 5981 C CA . ASN A 1 748 ? -4.423 21.778 15.331 1.00 87.88 748 ASN A CA 1
ATOM 5982 C C . ASN A 1 748 ? -3.909 20.916 14.165 1.00 87.88 748 ASN A C 1
ATOM 5984 O O . ASN A 1 748 ? -4.504 19.884 13.830 1.00 87.88 748 ASN A O 1
ATOM 5988 N N . PHE A 1 749 ? -2.778 21.313 13.573 1.00 88.44 749 PHE A N 1
ATOM 5989 C CA . PHE A 1 749 ? -2.134 20.554 12.506 1.00 88.44 749 PHE A CA 1
ATOM 5990 C C . PHE A 1 749 ? -1.610 19.201 12.992 1.00 88.44 749 PHE A C 1
ATOM 5992 O O . PHE A 1 749 ? -1.808 18.203 12.307 1.00 88.44 749 PHE A O 1
ATOM 5999 N N . MET A 1 750 ? -1.006 19.133 14.179 1.00 85.69 750 MET A N 1
ATOM 6000 C CA . MET A 1 750 ? -0.516 17.880 14.764 1.00 85.69 750 MET A CA 1
ATOM 6001 C C . MET A 1 750 ? -1.636 16.876 15.043 1.00 85.69 750 MET A C 1
ATOM 6003 O O . MET A 1 750 ? -1.443 15.669 14.892 1.00 85.69 750 MET A O 1
ATOM 6007 N N . GLN A 1 751 ? -2.822 17.359 15.423 1.00 83.25 751 GLN A N 1
ATOM 6008 C CA . GLN A 1 751 ? -3.980 16.501 15.669 1.00 83.25 751 GLN A CA 1
ATOM 6009 C C . GLN A 1 751 ? -4.580 15.941 14.375 1.00 83.25 751 GLN A C 1
ATOM 6011 O O . GLN A 1 751 ? -4.931 14.761 14.324 1.00 83.25 751 GLN A O 1
ATOM 6016 N N . THR A 1 752 ? -4.724 16.778 13.342 1.00 81.88 752 THR A N 1
ATOM 6017 C CA . THR A 1 752 ? -5.436 16.420 12.101 1.00 81.88 752 THR A CA 1
ATOM 6018 C C . THR A 1 752 ? -4.772 17.012 10.848 1.00 81.88 752 THR A C 1
ATOM 6020 O O . THR A 1 752 ? -5.366 17.842 10.155 1.00 81.88 752 THR A O 1
ATOM 6023 N N . PRO A 1 753 ? -3.552 16.571 10.490 1.00 85.25 753 PRO A N 1
ATOM 6024 C CA . PRO A 1 753 ? -2.793 17.172 9.388 1.00 85.25 753 PRO A CA 1
ATOM 6025 C C . PRO A 1 753 ? -3.483 16.993 8.027 1.00 85.25 753 PRO A C 1
ATOM 6027 O O . PRO A 1 753 ? -3.400 17.871 7.171 1.00 85.25 753 PRO A O 1
ATOM 6030 N N . GLU A 1 754 ? -4.243 15.906 7.850 1.00 79.88 754 GLU A N 1
ATOM 6031 C CA . GLU A 1 754 ? -5.000 15.585 6.628 1.00 79.88 754 GLU A CA 1
ATOM 6032 C C . GLU A 1 754 ? -6.007 16.680 6.226 1.00 79.88 754 GLU A C 1
ATOM 6034 O O . GLU A 1 754 ? -6.292 16.861 5.041 1.00 79.88 754 GLU A O 1
ATOM 6039 N N . LEU A 1 755 ? -6.540 17.441 7.192 1.00 82.50 755 LEU A N 1
ATOM 6040 C CA . LEU A 1 755 ? -7.480 18.535 6.920 1.00 82.50 755 LEU A CA 1
ATOM 6041 C C . LEU A 1 755 ? -6.791 19.767 6.319 1.00 82.50 755 LEU A C 1
ATOM 6043 O O . LEU A 1 755 ? -7.404 20.506 5.541 1.00 82.50 755 LEU A O 1
ATOM 6047 N N . TYR A 1 756 ? -5.532 19.993 6.689 1.00 82.25 756 TYR A N 1
ATOM 6048 C CA . TYR A 1 756 ? -4.776 21.208 6.382 1.00 82.25 756 TYR A CA 1
ATOM 6049 C C . TYR A 1 756 ? -3.782 21.017 5.234 1.00 82.25 756 TYR A C 1
ATOM 6051 O O . TYR A 1 756 ? -3.532 21.962 4.490 1.00 82.25 756 TYR A O 1
ATOM 6059 N N . ALA A 1 757 ? -3.282 19.795 5.054 1.00 77.94 757 ALA A N 1
ATOM 6060 C CA . ALA A 1 757 ? -2.475 19.354 3.921 1.00 77.94 757 ALA A CA 1
ATOM 6061 C C . ALA A 1 757 ? -3.249 18.283 3.118 1.00 77.94 757 ALA A C 1
ATOM 6063 O O . ALA A 1 757 ? -2.916 17.095 3.184 1.00 77.94 757 ALA A O 1
ATOM 6064 N N . PRO A 1 758 ? -4.336 18.671 2.418 1.00 65.00 758 PRO A N 1
ATOM 6065 C CA . PRO A 1 758 ? -5.175 17.736 1.677 1.00 65.00 758 PRO A CA 1
ATOM 6066 C C . PRO A 1 758 ? -4.408 17.091 0.518 1.00 65.00 758 PRO A C 1
ATOM 6068 O O . PRO A 1 758 ? -3.867 17.777 -0.339 1.00 65.00 758 PRO A O 1
ATOM 6071 N N . THR A 1 759 ? -4.436 15.761 0.448 1.00 59.22 759 THR A N 1
ATOM 6072 C CA . THR A 1 759 ? -3.833 14.989 -0.655 1.00 59.22 759 THR A CA 1
ATOM 6073 C C . THR A 1 759 ? -4.669 15.039 -1.930 1.00 59.22 759 THR A C 1
ATOM 6075 O O . THR A 1 759 ? -4.135 14.928 -3.025 1.00 59.22 759 THR A O 1
ATOM 6078 N N . THR A 1 760 ? -5.988 15.190 -1.778 1.00 56.19 760 THR A N 1
ATOM 6079 C CA . THR A 1 760 ? -6.953 14.976 -2.864 1.00 56.19 760 THR A CA 1
ATOM 6080 C C . THR A 1 760 ? -7.486 16.240 -3.509 1.00 56.19 760 THR A C 1
ATOM 6082 O O . THR A 1 760 ? -8.138 16.186 -4.546 1.00 56.19 760 THR A O 1
ATOM 6085 N N . ARG A 1 761 ? -7.238 17.398 -2.896 1.00 61.62 761 ARG A N 1
ATOM 6086 C CA . ARG A 1 761 ? -7.767 18.672 -3.368 1.00 61.62 761 ARG A CA 1
ATOM 6087 C C . ARG A 1 761 ? -6.694 19.730 -3.255 1.00 61.62 761 ARG A C 1
ATOM 6089 O O . ARG A 1 761 ? -6.222 19.995 -2.154 1.00 61.62 761 ARG A O 1
ATOM 6096 N N . LEU A 1 762 ? -6.389 20.375 -4.378 1.00 67.62 762 LEU A N 1
ATOM 6097 C CA . LEU A 1 762 ? -5.493 21.524 -4.406 1.00 67.62 762 LEU A CA 1
ATOM 6098 C C . LEU A 1 762 ? -5.950 22.580 -3.396 1.00 67.62 762 LEU A C 1
ATOM 6100 O O . LEU A 1 762 ? -7.147 22.875 -3.266 1.00 67.62 762 LEU A O 1
ATOM 6104 N N . LEU A 1 763 ? -4.980 23.150 -2.683 1.00 72.06 763 LEU A N 1
ATOM 6105 C CA . LEU A 1 763 ? -5.231 24.269 -1.790 1.00 72.06 763 LEU A CA 1
ATOM 6106 C C . LEU A 1 763 ? -5.827 25.418 -2.600 1.00 72.06 763 LEU A C 1
ATOM 6108 O O . LEU A 1 763 ? -5.259 25.859 -3.598 1.00 72.06 763 LEU A O 1
ATOM 6112 N N . GLN A 1 764 ? -6.996 25.890 -2.174 1.00 71.56 764 GLN A N 1
ATOM 6113 C CA . GLN A 1 764 ? -7.619 27.030 -2.825 1.00 71.56 764 GLN A CA 1
ATOM 6114 C C . GLN A 1 764 ? -6.829 28.287 -2.455 1.00 71.56 764 GLN A C 1
ATOM 6116 O O . GLN A 1 764 ? -6.640 28.544 -1.261 1.00 71.56 764 GLN A O 1
ATOM 6121 N N . PRO A 1 765 ? -6.347 29.062 -3.445 1.00 72.62 765 PRO A N 1
ATOM 6122 C CA . PRO A 1 765 ? -5.685 30.319 -3.149 1.00 72.62 765 PRO A CA 1
ATOM 6123 C C . PRO A 1 765 ? -6.672 31.255 -2.434 1.00 72.62 765 PRO A C 1
ATOM 6125 O O . PRO A 1 765 ? -7.875 31.204 -2.711 1.00 72.62 765 PRO A O 1
ATOM 6128 N N . PRO A 1 766 ? -6.191 32.110 -1.515 1.00 76.44 766 PRO A N 1
ATOM 6129 C CA . PRO A 1 766 ? -7.051 33.088 -0.863 1.00 76.44 766 PRO A CA 1
ATOM 6130 C C . PRO A 1 766 ? -7.659 34.038 -1.903 1.00 76.44 766 PRO A C 1
ATOM 6132 O O . PRO A 1 766 ? -7.063 34.289 -2.955 1.00 76.44 766 PRO A O 1
ATOM 6135 N N . ALA A 1 767 ? -8.823 34.614 -1.594 1.00 74.38 767 ALA A N 1
ATOM 6136 C CA . ALA A 1 767 ? -9.443 35.612 -2.459 1.00 74.38 767 ALA A CA 1
ATOM 6137 C C . ALA A 1 767 ? -8.478 36.781 -2.736 1.00 74.38 767 ALA A C 1
ATOM 6139 O O . ALA A 1 767 ? -7.824 37.300 -1.824 1.00 74.38 767 ALA A O 1
ATOM 6140 N N . LEU A 1 768 ? -8.393 37.205 -4.002 1.00 77.44 768 LEU A N 1
ATOM 6141 C CA . LEU A 1 768 ? -7.506 38.289 -4.424 1.00 77.44 768 LEU A CA 1
ATOM 6142 C C . LEU A 1 768 ? -7.919 39.616 -3.774 1.00 77.44 768 LEU A C 1
ATOM 6144 O O . LEU A 1 768 ? -9.054 40.071 -3.918 1.00 77.44 768 LEU A O 1
ATOM 6148 N N . ARG A 1 769 ? -6.967 40.273 -3.103 1.00 79.12 769 ARG A N 1
ATOM 6149 C CA . ARG A 1 769 ? -7.135 41.600 -2.493 1.00 79.12 769 ARG A CA 1
ATOM 6150 C C . ARG A 1 769 ? -6.172 42.570 -3.168 1.00 79.12 769 ARG A C 1
ATOM 6152 O O . ARG A 1 769 ? -4.962 42.459 -2.999 1.00 79.12 769 ARG A O 1
ATOM 6159 N N . ILE A 1 770 ? -6.705 43.499 -3.959 1.00 81.75 770 ILE A N 1
ATOM 6160 C CA . ILE A 1 770 ? -5.908 44.415 -4.785 1.00 81.75 770 ILE A CA 1
ATOM 6161 C C . ILE A 1 770 ? -6.100 45.844 -4.285 1.00 81.75 770 ILE A C 1
ATOM 6163 O O . ILE A 1 770 ? -7.227 46.330 -4.201 1.00 81.75 770 ILE A O 1
ATOM 6167 N N . PHE A 1 771 ? -4.994 46.535 -3.998 1.00 82.75 771 PHE A N 1
ATOM 6168 C CA . PHE A 1 771 ? -5.004 47.957 -3.666 1.00 82.75 771 PHE A CA 1
ATOM 6169 C C . PHE A 1 771 ? -4.453 48.780 -4.833 1.00 82.75 771 PHE A C 1
ATOM 6171 O O . PHE A 1 771 ? -3.306 48.613 -5.243 1.00 82.75 771 PHE A O 1
ATOM 6178 N N . LEU A 1 772 ? -5.279 49.668 -5.388 1.00 82.00 772 LEU A N 1
ATOM 6179 C CA . LEU A 1 772 ? -4.913 50.508 -6.530 1.00 82.00 772 LEU A CA 1
ATOM 6180 C C . LEU A 1 772 ? -4.474 51.895 -6.059 1.00 82.00 772 LEU A C 1
ATOM 6182 O O . LEU A 1 772 ? -5.290 52.729 -5.667 1.00 82.00 772 LEU A O 1
ATOM 6186 N N . LEU A 1 773 ? -3.169 52.142 -6.146 1.00 80.94 773 LEU A N 1
ATOM 6187 C CA . LEU A 1 773 ? -2.523 53.403 -5.783 1.00 80.94 773 LEU A CA 1
ATOM 6188 C C . LEU A 1 773 ? -2.197 54.262 -7.010 1.00 80.94 773 LEU A C 1
ATOM 6190 O O . LEU A 1 773 ? -2.088 53.769 -8.130 1.00 80.94 773 LEU A O 1
ATOM 6194 N N . GLY A 1 774 ? -2.047 55.574 -6.807 1.00 77.94 774 GLY A N 1
ATOM 6195 C CA . GLY A 1 774 ? -1.666 56.508 -7.874 1.00 77.94 774 GLY A CA 1
ATOM 6196 C C . GLY A 1 774 ? -2.242 57.918 -7.727 1.00 77.94 774 GLY A C 1
ATOM 6197 O O . GLY A 1 774 ? -3.185 58.162 -6.974 1.00 77.94 774 GLY A O 1
ATOM 6198 N N . VAL A 1 775 ? -1.700 58.855 -8.502 1.00 77.44 775 VAL A N 1
ATOM 6199 C CA . VAL A 1 775 ? -2.035 60.292 -8.452 1.00 77.44 775 VAL A CA 1
ATOM 6200 C C . VAL A 1 775 ? -3.468 60.598 -8.907 1.00 77.44 775 VAL A C 1
ATOM 6202 O O . VAL A 1 775 ? -4.058 59.849 -9.685 1.00 77.44 775 VAL A O 1
ATOM 6205 N N . ARG A 1 776 ? -4.087 61.677 -8.415 1.00 69.69 776 ARG A N 1
ATOM 6206 C CA . ARG A 1 776 ? -5.463 62.058 -8.795 1.00 69.69 776 ARG A CA 1
ATOM 6207 C C . ARG A 1 776 ? -5.585 62.219 -10.322 1.00 69.69 776 ARG A C 1
ATOM 6209 O O . ARG A 1 776 ? -4.663 62.688 -10.974 1.00 69.69 776 ARG A O 1
ATOM 6216 N N . GLY A 1 777 ? -6.699 61.762 -10.900 1.00 72.62 777 GLY A N 1
ATOM 6217 C CA . GLY A 1 777 ? -6.913 61.767 -12.356 1.00 72.62 777 GLY A CA 1
ATOM 6218 C C . GLY A 1 777 ? -6.284 60.595 -13.125 1.00 72.62 777 GLY A C 1
ATOM 6219 O O . GLY A 1 777 ? -6.613 60.404 -14.288 1.00 72.62 777 GLY A O 1
ATOM 6220 N N . SER A 1 778 ? -5.474 59.738 -12.488 1.00 81.81 778 SER A N 1
ATOM 6221 C CA . SER A 1 778 ? -4.832 58.584 -13.150 1.00 81.81 778 SER A CA 1
ATOM 6222 C C . SER A 1 778 ? -5.775 57.429 -13.539 1.00 81.81 778 SER A C 1
ATOM 6224 O O . SER A 1 778 ? -5.312 56.364 -13.931 1.00 81.81 778 SER A O 1
ATOM 6226 N N . GLY A 1 779 ? -7.092 57.588 -13.375 1.00 82.75 779 GLY A N 1
ATOM 6227 C CA . GLY A 1 779 ? -8.082 56.570 -13.744 1.00 82.75 779 GLY A CA 1
ATOM 6228 C C . GLY A 1 779 ? -8.206 55.369 -12.797 1.00 82.75 779 GLY A C 1
ATOM 6229 O O . GLY A 1 779 ? -8.884 54.415 -13.158 1.00 82.75 779 GLY A O 1
ATOM 6230 N N . LYS A 1 780 ? -7.615 55.394 -11.589 1.00 87.19 780 LYS A N 1
ATOM 6231 C CA . LYS A 1 780 ? -7.664 54.279 -10.607 1.00 87.19 780 LYS A CA 1
ATOM 6232 C C . LYS A 1 780 ? -9.058 53.708 -10.377 1.00 87.19 780 LYS A C 1
ATOM 6234 O O . LYS A 1 780 ? -9.212 52.501 -10.409 1.00 87.19 780 LYS A O 1
ATOM 6239 N N . THR A 1 781 ? -10.055 54.563 -10.152 1.00 83.62 781 THR A N 1
ATOM 6240 C CA . THR A 1 781 ? -11.433 54.128 -9.881 1.00 83.62 781 THR A CA 1
ATOM 6241 C C . THR A 1 781 ? -12.030 53.412 -11.088 1.00 83.62 781 THR A C 1
ATOM 6243 O O . THR A 1 781 ? -12.646 52.364 -10.947 1.00 83.62 781 THR A O 1
ATOM 6246 N N . THR A 1 782 ? -11.804 53.945 -12.292 1.00 84.56 782 THR A N 1
ATOM 6247 C CA . THR A 1 782 ? -12.282 53.348 -13.544 1.00 84.56 782 THR A CA 1
ATOM 6248 C C . THR A 1 782 ? -11.591 52.015 -13.824 1.00 84.56 782 THR A C 1
ATOM 6250 O O . THR A 1 782 ? -12.260 51.034 -14.132 1.00 84.56 782 THR A O 1
ATOM 6253 N N . GLN A 1 783 ? -10.265 51.965 -13.670 1.00 85.62 783 GLN A N 1
ATOM 6254 C CA . GLN A 1 783 ? -9.472 50.750 -13.858 1.00 85.62 783 GLN A CA 1
ATOM 6255 C C . GLN A 1 783 ? -9.788 49.696 -12.792 1.00 85.62 783 GLN A C 1
ATOM 6257 O O . GLN A 1 783 ? -9.916 48.522 -13.115 1.00 85.62 783 GLN A O 1
ATOM 6262 N N . GLY A 1 784 ? -9.976 50.107 -11.537 1.00 86.50 784 GLY A N 1
ATOM 6263 C CA . GLY A 1 784 ? -10.337 49.223 -10.431 1.00 86.50 784 GLY A CA 1
ATOM 6264 C C . GLY A 1 784 ? -11.723 48.627 -10.578 1.00 86.50 784 GLY A C 1
ATOM 6265 O O . GLY A 1 784 ? -11.883 47.426 -10.387 1.00 86.50 784 GLY A O 1
ATOM 6266 N N . HIS A 1 785 ? -12.704 49.427 -10.997 1.00 84.50 785 HIS A N 1
ATOM 6267 C CA . HIS A 1 785 ? -14.043 48.931 -11.292 1.00 84.50 785 HIS A CA 1
ATOM 6268 C C . HIS A 1 785 ? -14.039 47.947 -12.469 1.00 84.50 785 HIS A C 1
ATOM 6270 O O . HIS A 1 785 ? -14.625 46.871 -12.372 1.00 84.50 785 HIS A O 1
ATOM 6276 N N . TRP A 1 786 ? -13.336 48.284 -13.556 1.00 87.56 786 TRP A N 1
ATOM 6277 C CA . TRP A 1 786 ? -13.201 47.397 -14.710 1.00 87.56 786 TRP A CA 1
ATOM 6278 C C . TRP A 1 786 ? -12.523 46.072 -14.332 1.00 87.56 786 TRP A C 1
ATOM 6280 O O . TRP A 1 786 ? -13.050 45.006 -14.643 1.00 87.56 786 TRP A O 1
ATOM 6290 N N . LEU A 1 787 ? -11.405 46.130 -13.600 1.00 87.00 787 LEU A N 1
ATOM 6291 C CA . LEU A 1 787 ? -10.658 44.955 -13.142 1.00 87.00 787 LEU A CA 1
ATOM 6292 C C . LEU A 1 787 ? -11.502 44.068 -12.221 1.00 87.00 787 LEU A C 1
ATOM 6294 O O . LEU A 1 787 ? -11.521 42.850 -12.382 1.00 87.00 787 LEU A O 1
ATOM 6298 N N . ALA A 1 788 ? -12.234 44.679 -11.290 1.00 86.00 788 ALA A N 1
ATOM 6299 C CA . ALA A 1 788 ? -13.132 43.966 -10.395 1.00 86.00 788 ALA A CA 1
ATOM 6300 C C . ALA A 1 788 ? -14.242 43.233 -11.163 1.00 86.00 788 ALA A C 1
ATOM 6302 O O . ALA A 1 788 ? -14.524 42.077 -10.864 1.00 86.00 788 ALA A O 1
ATOM 6303 N N 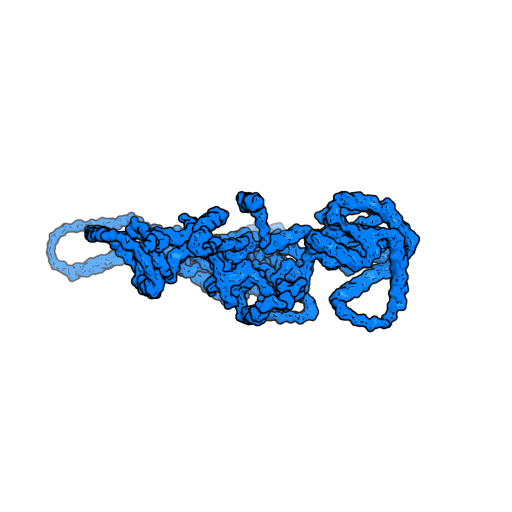. GLN A 1 789 ? -14.809 43.848 -12.207 1.00 84.81 789 GLN A N 1
ATOM 6304 C CA . GLN A 1 789 ? -15.823 43.211 -13.050 1.00 84.81 789 GLN A CA 1
ATOM 6305 C C . GLN A 1 789 ? -15.266 42.032 -13.864 1.00 84.81 789 GLN A C 1
ATOM 6307 O O . GLN A 1 789 ? -15.957 41.028 -14.011 1.00 84.81 789 GLN A O 1
ATOM 6312 N N . GLN A 1 790 ? -14.034 42.130 -14.378 1.00 85.69 790 GLN A N 1
ATOM 6313 C CA . GLN A 1 790 ? -13.402 41.027 -15.116 1.00 85.69 790 GLN A CA 1
ATOM 6314 C C . GLN A 1 790 ? -13.046 39.841 -14.208 1.00 85.69 790 GLN A C 1
ATOM 6316 O O . GLN A 1 790 ? -13.159 38.696 -14.632 1.00 85.69 790 GLN A O 1
ATOM 6321 N N . LEU A 1 791 ? -12.629 40.110 -12.966 1.00 81.88 791 LEU A N 1
ATOM 6322 C CA . LEU A 1 791 ? -12.197 39.089 -12.004 1.00 81.88 791 LEU A CA 1
ATOM 6323 C C . LEU A 1 791 ? -13.312 38.613 -11.053 1.00 81.88 791 LEU A C 1
ATOM 6325 O O . LEU A 1 791 ? -13.050 37.783 -10.187 1.00 81.88 791 LEU A O 1
ATOM 6329 N N . GLY A 1 792 ? -14.535 39.146 -11.167 1.00 78.81 792 GLY A N 1
ATOM 6330 C CA . GLY A 1 792 ? -15.640 38.836 -10.249 1.00 78.81 792 GLY A CA 1
ATOM 6331 C C . GLY A 1 792 ? -15.405 39.299 -8.801 1.00 78.81 792 GLY A C 1
ATOM 6332 O O . GLY A 1 792 ? -15.926 38.697 -7.864 1.00 78.81 792 GLY A O 1
ATOM 6333 N N . LEU A 1 793 ? -14.599 40.345 -8.596 1.00 80.56 793 LEU A N 1
ATOM 6334 C CA . LEU A 1 793 ? -14.232 40.875 -7.278 1.00 80.56 793 LEU A CA 1
ATOM 6335 C C . LEU A 1 793 ? -15.146 42.032 -6.849 1.00 80.56 793 LEU A C 1
ATOM 6337 O O . LEU A 1 793 ? -15.720 42.744 -7.673 1.00 80.56 793 LEU A O 1
ATOM 6341 N N . PHE A 1 794 ? -15.228 42.270 -5.538 1.00 78.88 794 PHE A N 1
ATOM 6342 C CA . PHE A 1 794 ? -15.970 43.397 -4.980 1.00 78.88 794 PHE A CA 1
ATOM 6343 C C . PHE A 1 794 ? -15.097 44.654 -5.012 1.00 78.88 794 PHE A C 1
ATOM 6345 O O . PHE A 1 794 ? -14.037 44.708 -4.387 1.00 78.88 794 PHE A O 1
ATOM 6352 N N . HIS A 1 795 ? -15.534 45.681 -5.742 1.00 82.75 795 HIS A N 1
ATOM 6353 C CA . HIS A 1 795 ? -14.817 46.951 -5.818 1.00 82.75 795 HIS A CA 1
ATOM 6354 C C . HIS A 1 795 ? -15.213 47.874 -4.660 1.00 82.75 795 HIS A C 1
ATOM 6356 O O . HIS A 1 795 ? -16.311 48.429 -4.649 1.00 82.75 795 HIS A O 1
ATOM 6362 N N . VAL A 1 796 ? -14.298 48.085 -3.711 1.00 79.94 796 VAL A N 1
ATOM 6363 C CA . VAL A 1 796 ? -14.502 49.010 -2.587 1.00 79.94 796 VAL A CA 1
ATOM 6364 C C . VAL A 1 796 ? -14.009 50.406 -2.958 1.00 79.94 796 VAL A C 1
ATOM 6366 O O . VAL A 1 796 ? -12.806 50.658 -3.035 1.00 79.94 796 VAL A O 1
ATOM 6369 N N . GLN A 1 797 ? -14.932 51.353 -3.110 1.00 80.88 797 GLN A N 1
ATOM 6370 C CA . GLN A 1 797 ? -14.584 52.770 -3.177 1.00 80.88 797 GLN A CA 1
ATOM 6371 C C . GLN A 1 797 ? -14.492 53.352 -1.766 1.00 80.88 797 GLN A C 1
ATOM 6373 O O . GLN A 1 797 ? -15.491 53.743 -1.168 1.00 80.88 797 GLN A O 1
ATOM 6378 N N . PHE A 1 798 ? -13.273 53.432 -1.229 1.00 78.56 798 PHE A N 1
ATOM 6379 C CA . PHE A 1 798 ? -13.042 53.859 0.155 1.00 78.56 798 PHE A CA 1
ATOM 6380 C C . PHE A 1 798 ? -13.686 55.220 0.487 1.00 78.56 798 PHE A C 1
ATOM 6382 O O . PHE A 1 798 ? -14.323 55.366 1.526 1.00 78.56 798 PHE A O 1
ATOM 6389 N N . ARG A 1 799 ? -13.613 56.195 -0.431 1.00 76.44 799 ARG A N 1
ATOM 6390 C CA . ARG A 1 799 ? -14.211 57.531 -0.252 1.00 76.44 799 ARG A CA 1
ATOM 6391 C C . ARG A 1 799 ? -15.741 57.491 -0.168 1.00 76.44 799 ARG A C 1
ATOM 6393 O O . ARG A 1 799 ? -16.312 58.173 0.675 1.00 76.44 799 ARG A O 1
ATOM 6400 N N . GLU A 1 800 ? -16.393 56.675 -0.997 1.00 77.25 800 GLU A N 1
ATOM 6401 C CA . GLU A 1 800 ? -17.850 56.480 -0.955 1.00 77.25 800 GLU A CA 1
ATOM 6402 C C . GLU A 1 800 ? -18.265 55.777 0.339 1.00 77.25 800 GLU A C 1
ATOM 6404 O O . GLU A 1 800 ? -19.230 56.187 0.978 1.00 77.25 800 GLU A O 1
ATOM 6409 N N . ARG A 1 801 ? -17.477 54.800 0.802 1.00 79.19 801 ARG A N 1
ATOM 6410 C CA . ARG A 1 801 ? -17.742 54.114 2.069 1.00 79.19 801 ARG A CA 1
ATOM 6411 C C . ARG A 1 801 ? -17.664 55.054 3.276 1.00 79.19 801 ARG A C 1
ATOM 6413 O O . ARG A 1 801 ? -18.523 55.001 4.152 1.00 79.19 801 ARG A O 1
ATOM 6420 N N . LEU A 1 802 ? -16.666 55.937 3.318 1.00 79.81 802 LEU A N 1
ATOM 6421 C CA . LEU A 1 802 ? -16.579 56.984 4.344 1.00 79.81 802 LEU A CA 1
ATOM 6422 C C . LEU A 1 802 ? -17.753 57.971 4.248 1.00 79.81 802 LEU A C 1
ATOM 6424 O O . LEU A 1 802 ? -18.301 58.388 5.269 1.00 79.81 802 LEU A O 1
ATOM 6428 N N . GLN A 1 803 ? -18.172 58.304 3.024 1.00 78.62 803 GLN A N 1
ATOM 6429 C CA . GLN A 1 803 ? -19.319 59.169 2.771 1.00 78.62 803 GLN A CA 1
ATOM 6430 C C . GLN A 1 803 ? -20.630 58.551 3.277 1.00 78.62 803 GLN A C 1
ATOM 6432 O O . GLN A 1 803 ? -21.424 59.271 3.877 1.00 78.62 803 GLN A O 1
ATOM 6437 N N . GLU A 1 804 ? -20.852 57.248 3.077 1.00 79.25 804 GLU A N 1
ATOM 6438 C CA . GLU A 1 804 ? -22.009 56.500 3.595 1.00 79.25 804 GLU A CA 1
ATOM 6439 C C . GLU A 1 804 ? -22.084 56.521 5.123 1.00 79.25 804 GLU A C 1
ATOM 6441 O O . GLU A 1 804 ? -23.155 56.769 5.677 1.00 79.25 804 GLU A O 1
ATOM 6446 N N . LEU A 1 805 ? -20.954 56.289 5.805 1.00 77.50 805 LEU A N 1
ATOM 6447 C CA . LEU A 1 805 ? -20.888 56.271 7.270 1.00 77.50 805 LEU A CA 1
ATOM 6448 C C . LEU A 1 805 ? -21.307 57.619 7.873 1.00 77.50 805 LEU A C 1
ATOM 6450 O O . LEU A 1 805 ? -22.040 57.649 8.860 1.00 77.50 805 LEU A O 1
ATOM 6454 N N . ILE A 1 806 ? -20.903 58.726 7.243 1.00 77.62 806 ILE A N 1
ATOM 6455 C CA . ILE A 1 806 ? -21.302 60.075 7.663 1.00 77.62 806 ILE A CA 1
ATOM 6456 C C . ILE A 1 806 ? -22.742 60.385 7.244 1.00 77.62 806 ILE A C 1
ATOM 6458 O O . ILE A 1 806 ? -23.527 60.846 8.071 1.00 77.62 806 ILE A O 1
ATOM 6462 N N . LEU A 1 807 ? -23.124 60.086 5.995 1.00 76.44 807 LEU A N 1
ATOM 6463 C CA . LEU A 1 807 ? -24.475 60.321 5.467 1.00 76.44 807 LEU A CA 1
ATOM 6464 C C . LEU A 1 807 ? -25.556 59.630 6.301 1.00 76.44 807 LEU A C 1
ATOM 6466 O O . LEU A 1 807 ? -26.619 60.216 6.515 1.00 76.44 807 LEU A O 1
ATOM 6470 N N . ALA A 1 808 ? -25.281 58.419 6.797 1.00 70.81 808 ALA A N 1
ATOM 6471 C CA . ALA A 1 808 ? -26.189 57.671 7.661 1.00 70.81 808 ALA A CA 1
ATOM 6472 C C . ALA A 1 808 ? -26.603 58.461 8.919 1.00 70.81 808 ALA A C 1
ATOM 6474 O O . ALA A 1 808 ? -27.698 58.243 9.441 1.00 70.81 808 ALA A O 1
ATOM 6475 N N . LYS A 1 809 ? -25.770 59.405 9.380 1.00 68.25 809 LYS A N 1
ATOM 6476 C CA . LYS A 1 809 ? -26.030 60.239 10.561 1.00 68.25 809 LYS A CA 1
ATOM 6477 C C . LYS A 1 809 ? -26.327 61.706 10.249 1.00 68.25 809 LYS A C 1
ATOM 6479 O O . LYS A 1 809 ? -27.264 62.254 10.823 1.00 68.25 809 LYS A O 1
ATOM 6484 N N . THR A 1 810 ? -25.580 62.348 9.349 1.00 67.38 810 THR A N 1
ATOM 6485 C CA . THR A 1 810 ? -25.741 63.782 9.035 1.00 67.38 810 THR A CA 1
ATOM 6486 C C . THR A 1 810 ? -26.851 64.065 8.031 1.00 67.38 810 THR A C 1
ATOM 6488 O O . THR A 1 810 ? -27.269 65.214 7.908 1.00 67.38 810 THR A O 1
ATOM 6491 N N . ARG A 1 811 ? -27.319 63.044 7.293 1.00 65.88 811 ARG A N 1
ATOM 6492 C CA . ARG A 1 811 ? -28.289 63.145 6.182 1.00 65.88 811 ARG A CA 1
ATOM 6493 C C . ARG A 1 811 ? -27.887 64.116 5.060 1.00 65.88 811 ARG A C 1
ATOM 6495 O O . ARG A 1 811 ? -28.676 64.355 4.151 1.00 65.88 811 ARG A O 1
ATOM 6502 N N . THR A 1 812 ? -26.667 64.648 5.095 1.00 68.88 812 THR A N 1
ATOM 6503 C CA . THR A 1 812 ? -26.126 65.630 4.150 1.00 68.88 812 THR A CA 1
ATOM 6504 C C . THR A 1 812 ? -24.750 65.190 3.664 1.00 68.88 812 THR A C 1
ATOM 6506 O O . THR A 1 812 ? -23.938 64.656 4.427 1.00 68.88 812 THR A O 1
ATOM 6509 N N . ARG A 1 813 ? -24.501 65.365 2.360 1.00 73.62 813 ARG A N 1
ATOM 6510 C CA . ARG A 1 813 ? -23.241 64.973 1.724 1.00 73.62 813 ARG A CA 1
ATOM 6511 C C . ARG A 1 813 ? -22.163 66.001 2.056 1.00 73.62 813 ARG A C 1
ATOM 6513 O O . ARG A 1 813 ? -22.376 67.196 1.879 1.00 73.62 813 ARG A O 1
ATOM 6520 N N . VAL A 1 814 ? -21.010 65.520 2.506 1.00 74.56 814 VAL A N 1
ATOM 6521 C CA . VAL A 1 814 ? -19.833 66.354 2.774 1.00 74.56 814 VAL A CA 1
ATOM 6522 C C . VAL A 1 814 ? -19.135 66.622 1.437 1.00 74.56 814 VAL A C 1
ATOM 6524 O O . VAL A 1 814 ? -18.836 65.659 0.726 1.00 74.56 814 VAL A O 1
ATOM 6527 N N . PRO A 1 815 ? -18.921 67.892 1.050 1.00 68.31 815 PRO A N 1
ATOM 6528 C CA . PRO A 1 815 ? -18.178 68.212 -0.157 1.00 68.31 815 PRO A CA 1
ATOM 6529 C C . PRO A 1 815 ? -16.721 67.795 0.007 1.00 68.31 815 PRO A C 1
ATOM 6531 O O . PRO A 1 815 ? -16.157 67.793 1.102 1.00 68.31 815 PRO A O 1
ATOM 6534 N N . TYR A 1 816 ? -16.120 67.412 -1.104 1.00 71.56 816 TYR A N 1
ATOM 6535 C CA . TYR A 1 816 ? -14.746 66.961 -1.131 1.00 71.56 816 TYR A CA 1
ATOM 6536 C C . TYR A 1 816 ? -13.790 68.162 -1.090 1.00 71.56 816 TYR A C 1
ATOM 6538 O O . TYR A 1 816 ? -14.015 69.125 -1.814 1.00 71.56 816 TYR A O 1
ATOM 6546 N N . ALA A 1 817 ? -12.691 68.080 -0.323 1.00 62.03 817 ALA A N 1
ATOM 6547 C CA . ALA A 1 817 ? -11.619 69.107 -0.249 1.00 62.03 817 ALA A CA 1
ATOM 6548 C C . ALA A 1 817 ? -11.156 69.646 -1.617 1.00 62.03 817 ALA A C 1
ATOM 6550 O O . ALA A 1 817 ? -10.697 70.765 -1.802 1.00 62.03 817 ALA A O 1
ATOM 6551 N N . ASP A 1 818 ? -11.309 68.765 -2.584 1.00 62.34 818 ASP A N 1
ATOM 6552 C CA . ASP A 1 818 ? -10.926 68.794 -3.971 1.00 62.34 818 ASP A CA 1
ATOM 6553 C C . ASP A 1 818 ? -11.913 69.510 -4.921 1.00 62.34 818 ASP A C 1
ATOM 6555 O O . ASP A 1 818 ? -11.629 69.577 -6.122 1.00 62.34 818 ASP A O 1
ATOM 6559 N N . GLU A 1 819 ? -13.079 69.930 -4.414 1.00 60.81 819 GLU A N 1
ATOM 6560 C CA . GLU A 1 819 ? -14.194 70.576 -5.134 1.00 60.81 819 GLU A CA 1
ATOM 6561 C C . GLU A 1 819 ? -14.407 72.049 -4.714 1.00 60.81 819 GLU A C 1
ATOM 6563 O O . GLU A 1 819 ? -15.301 72.705 -5.245 1.00 60.81 819 GLU A O 1
ATOM 6568 N N . ALA A 1 820 ? -13.597 72.592 -3.795 1.00 50.59 820 ALA A N 1
ATOM 6569 C CA . ALA A 1 820 ? -13.651 74.004 -3.410 1.00 50.59 820 ALA A CA 1
ATOM 6570 C C . ALA A 1 820 ? -12.937 74.892 -4.452 1.00 50.59 820 ALA A C 1
ATOM 6572 O O . ALA A 1 820 ? -11.749 74.705 -4.726 1.00 50.59 820 ALA A O 1
ATOM 6573 N N . GLU A 1 821 ? -13.653 75.854 -5.042 1.00 50.62 821 GLU A N 1
ATOM 6574 C CA . GLU A 1 821 ? -13.064 76.878 -5.918 1.00 50.62 821 GLU A CA 1
ATOM 6575 C C . GLU A 1 821 ? -12.057 77.749 -5.132 1.00 50.62 821 GLU A C 1
ATOM 6577 O O . GLU A 1 821 ? -12.318 78.094 -3.976 1.00 50.62 821 GLU A O 1
ATOM 6582 N N . PRO A 1 822 ? -10.888 78.096 -5.709 1.00 46.38 822 PRO A N 1
ATOM 6583 C CA . PRO A 1 822 ? -9.877 78.890 -5.012 1.00 46.38 822 PRO A CA 1
ATOM 6584 C C . PRO A 1 822 ? -10.369 80.328 -4.728 1.00 46.38 822 PRO A C 1
ATOM 6586 O O . PRO A 1 822 ? -11.065 80.900 -5.565 1.00 46.38 822 PRO A O 1
ATOM 6589 N N . PRO A 1 823 ? -9.997 80.942 -3.584 1.00 50.41 823 PRO A N 1
ATOM 6590 C CA . PRO A 1 823 ? -10.465 82.276 -3.192 1.00 50.41 823 PRO A CA 1
ATOM 6591 C C . PRO A 1 823 ? -9.971 83.396 -4.132 1.00 50.41 823 PRO A C 1
ATOM 6593 O O . PRO A 1 823 ? -8.820 83.389 -4.567 1.00 50.41 823 PRO A O 1
ATOM 6596 N N . GLU A 1 824 ? -10.842 84.376 -4.409 1.00 53.44 824 GLU A N 1
ATOM 6597 C CA . GLU A 1 824 ? -10.685 85.428 -5.436 1.00 53.44 824 GLU A CA 1
ATOM 6598 C C . GLU A 1 824 ? -9.645 86.539 -5.139 1.00 53.44 824 GLU A C 1
ATOM 6600 O O . GLU A 1 824 ? -9.440 87.403 -5.990 1.00 53.44 824 GLU A O 1
ATOM 6605 N N . GLU A 1 825 ? -8.921 86.535 -4.010 1.00 45.81 825 GLU A N 1
ATOM 6606 C CA . GLU A 1 825 ? -7.909 87.572 -3.712 1.00 45.81 825 GLU A CA 1
ATOM 6607 C C . GLU A 1 825 ? -6.565 87.001 -3.201 1.00 45.81 825 GLU A C 1
ATOM 6609 O O . GLU A 1 825 ? -6.548 86.196 -2.265 1.00 45.81 825 GLU A O 1
ATOM 6614 N N . PRO A 1 826 ? -5.410 87.403 -3.783 1.00 56.28 826 PRO A N 1
ATOM 6615 C CA . PRO A 1 826 ? -4.098 86.897 -3.382 1.00 56.28 826 PRO A CA 1
ATOM 6616 C C . PRO A 1 826 ? -3.582 87.507 -2.051 1.00 56.28 826 PRO A C 1
ATOM 6618 O O . PRO A 1 826 ? -3.791 88.694 -1.799 1.00 56.28 826 PRO A O 1
ATOM 6621 N N . PRO A 1 827 ? -2.831 86.742 -1.226 1.00 67.50 827 PRO A N 1
ATOM 6622 C CA . PRO A 1 827 ? -2.277 87.178 0.068 1.00 67.50 827 PRO A CA 1
ATOM 6623 C C . PRO A 1 827 ? -1.314 88.382 0.000 1.00 67.50 827 PRO A C 1
ATOM 6625 O O . PRO A 1 827 ? -0.587 88.560 -0.978 1.00 67.50 827 PRO A O 1
ATOM 6628 N N . SER A 1 828 ? -1.227 89.160 1.090 1.00 56.44 828 SER A N 1
ATOM 6629 C CA . SER A 1 828 ? -0.452 90.417 1.219 1.00 56.44 828 SER A CA 1
ATOM 6630 C C . SER A 1 828 ? 1.040 90.324 0.866 1.00 56.44 828 SER A C 1
ATOM 6632 O O . SER A 1 828 ? 1.653 91.323 0.485 1.00 56.44 828 SER A O 1
ATOM 6634 N N . ASP A 1 829 ? 1.623 89.130 0.944 1.00 58.66 829 ASP A N 1
ATOM 6635 C CA . ASP A 1 829 ? 3.036 88.881 0.641 1.00 58.66 829 ASP A CA 1
ATOM 6636 C C . ASP A 1 829 ? 3.343 88.950 -0.867 1.00 58.66 829 ASP A C 1
ATOM 6638 O O . ASP A 1 829 ? 4.474 89.219 -1.270 1.00 58.66 829 ASP A O 1
ATOM 6642 N N . LEU A 1 830 ? 2.326 88.801 -1.724 1.00 58.19 830 LEU A N 1
ATOM 6643 C CA . LEU A 1 830 ? 2.435 89.033 -3.168 1.00 58.19 830 LEU A CA 1
ATOM 6644 C C . LEU A 1 830 ? 2.368 90.529 -3.526 1.00 58.19 830 LEU A C 1
ATOM 6646 O O . LEU A 1 830 ? 2.970 90.947 -4.514 1.00 58.19 830 LEU A O 1
ATOM 6650 N N . GLN A 1 831 ? 1.713 91.365 -2.712 1.00 57.22 831 GLN A N 1
ATOM 6651 C CA . GLN A 1 831 ? 1.634 92.817 -2.942 1.00 57.22 831 GLN A CA 1
ATOM 6652 C C . GLN A 1 831 ? 2.946 93.547 -2.627 1.00 57.22 831 GLN A C 1
ATOM 6654 O O . GLN A 1 831 ? 3.322 94.471 -3.351 1.00 57.22 831 GLN A O 1
ATOM 6659 N N . SER A 1 832 ? 3.682 93.115 -1.601 1.00 57.16 832 SER A N 1
ATOM 6660 C CA . SER A 1 832 ? 5.012 93.652 -1.280 1.00 57.16 832 SER A CA 1
ATOM 6661 C C . SER A 1 832 ? 6.066 93.256 -2.329 1.00 57.16 832 SER A C 1
ATOM 6663 O O . SER A 1 832 ? 6.922 94.071 -2.681 1.00 57.16 832 SER A O 1
ATOM 6665 N N . LEU A 1 833 ? 5.940 92.062 -2.925 1.00 61.88 833 LEU A N 1
ATOM 6666 C CA . LEU A 1 833 ? 6.741 91.615 -4.075 1.00 61.88 833 LEU A CA 1
ATOM 6667 C C . LEU A 1 833 ? 6.411 92.371 -5.377 1.00 61.88 833 LEU A C 1
ATOM 6669 O O . LEU A 1 833 ? 7.311 92.657 -6.167 1.00 61.88 833 LEU A O 1
ATOM 6673 N N . LEU A 1 834 ? 5.152 92.769 -5.585 1.00 56.88 834 LEU A N 1
ATOM 6674 C CA . LEU A 1 834 ? 4.736 93.575 -6.741 1.00 56.88 834 LEU A CA 1
ATOM 6675 C C . LEU A 1 834 ? 5.142 95.062 -6.617 1.00 56.88 834 LEU A C 1
ATOM 6677 O O . LEU A 1 834 ? 5.449 95.699 -7.629 1.00 56.88 834 LEU A O 1
ATOM 6681 N N . GLN A 1 835 ? 5.231 95.614 -5.398 1.00 53.66 835 GLN A N 1
ATOM 6682 C CA . GLN A 1 835 ? 5.724 96.983 -5.149 1.00 53.66 835 GLN A CA 1
ATOM 6683 C C . GLN A 1 835 ? 7.255 97.115 -5.240 1.00 53.66 835 GLN A C 1
ATOM 6685 O O . GLN A 1 835 ? 7.756 98.164 -5.646 1.00 53.66 835 GLN A O 1
ATOM 6690 N N . ALA A 1 836 ? 8.011 96.049 -4.955 1.00 56.91 836 ALA A N 1
ATOM 6691 C CA . ALA A 1 836 ? 9.461 96.011 -5.180 1.00 56.91 836 ALA A CA 1
ATOM 6692 C C . ALA A 1 836 ? 9.837 95.956 -6.678 1.00 56.91 836 ALA A C 1
ATOM 6694 O O . ALA A 1 836 ? 10.928 96.377 -7.060 1.00 56.91 836 ALA A O 1
ATOM 6695 N N . HIS A 1 837 ? 8.922 95.492 -7.539 1.00 54.81 837 HIS A N 1
ATOM 6696 C CA . HIS A 1 837 ? 9.140 95.356 -8.984 1.00 54.81 837 HIS A CA 1
ATOM 6697 C C . HIS A 1 837 ? 8.654 96.542 -9.838 1.00 54.81 837 HIS A C 1
ATOM 6699 O O . HIS A 1 837 ? 8.838 96.520 -11.054 1.00 54.81 837 HIS A O 1
ATOM 6705 N N . THR A 1 838 ? 8.087 97.598 -9.243 1.00 45.75 838 THR A N 1
ATOM 6706 C CA . THR A 1 838 ? 7.431 98.698 -9.985 1.00 45.75 838 THR A CA 1
ATOM 6707 C C . THR A 1 838 ? 8.082 100.088 -9.838 1.00 45.75 838 THR A C 1
ATOM 6709 O O . THR A 1 838 ? 7.536 101.074 -10.328 1.00 45.75 838 THR A O 1
ATOM 6712 N N . GLN A 1 839 ? 9.307 100.194 -9.297 1.00 44.56 839 GLN A N 1
ATOM 6713 C CA . GLN A 1 839 ? 10.142 101.418 -9.349 1.00 44.56 839 GLN A CA 1
ATOM 6714 C C . GLN A 1 839 ? 11.267 101.374 -10.407 1.00 44.56 839 GLN A C 1
ATOM 6716 O O . GLN A 1 839 ? 12.378 101.850 -10.185 1.00 44.56 839 GLN A O 1
ATOM 6721 N N . SER A 1 840 ? 10.980 100.855 -11.602 1.00 37.56 840 SER A N 1
ATOM 6722 C CA . SER A 1 840 ? 11.728 101.220 -12.811 1.00 37.56 840 SER A CA 1
ATOM 6723 C C . SER A 1 840 ? 10.789 101.193 -14.014 1.00 37.56 840 SER A C 1
ATOM 6725 O O . SER A 1 840 ? 10.294 100.143 -14.406 1.00 37.56 840 SER A O 1
ATOM 6727 N N . THR A 1 841 ? 10.558 102.376 -14.584 1.00 29.12 841 THR A N 1
ATOM 6728 C CA . THR A 1 841 ? 9.702 102.701 -15.743 1.00 29.12 841 THR A CA 1
ATOM 6729 C C . THR A 1 841 ? 8.185 102.694 -15.511 1.00 29.12 841 THR A C 1
ATOM 6731 O O . THR A 1 841 ? 7.458 101.760 -15.824 1.00 29.12 841 THR A O 1
ATOM 6734 N N . ALA A 1 842 ? 7.712 103.839 -15.017 1.00 29.47 842 ALA A N 1
ATOM 6735 C CA . ALA A 1 842 ? 6.335 104.300 -15.120 1.00 29.47 842 ALA A CA 1
ATOM 6736 C C . ALA A 1 842 ? 6.050 104.894 -16.514 1.00 29.47 842 ALA A C 1
ATOM 6738 O O . ALA A 1 842 ? 6.876 105.639 -17.039 1.00 29.47 842 ALA A O 1
ATOM 6739 N N . SER A 1 843 ? 4.849 104.669 -17.056 1.00 30.09 843 SER A N 1
ATOM 6740 C CA . SER A 1 843 ? 3.882 105.760 -17.278 1.00 30.09 843 SER A CA 1
ATOM 6741 C C . SER A 1 843 ? 2.460 105.210 -17.520 1.00 30.09 843 SER A C 1
ATOM 6743 O O . SER A 1 843 ? 2.330 104.059 -17.937 1.00 30.09 843 SER A O 1
ATOM 6745 N N . PRO A 1 844 ? 1.408 105.992 -17.210 1.00 37.41 844 PRO A N 1
ATOM 6746 C CA . PRO A 1 844 ? 0.117 105.485 -16.745 1.00 37.41 844 PRO A CA 1
ATOM 6747 C C . PRO A 1 844 ? -1.037 105.760 -17.720 1.00 37.41 844 PRO A C 1
ATOM 6749 O O . PRO A 1 844 ? -0.967 106.697 -18.511 1.00 37.41 844 PRO A O 1
ATOM 6752 N N . VAL A 1 845 ? -2.150 105.036 -17.564 1.00 24.89 845 VAL A N 1
ATOM 6753 C CA . VAL A 1 845 ? -3.492 105.566 -17.860 1.00 24.89 845 VAL A CA 1
ATOM 6754 C C . VAL A 1 845 ? -4.469 105.049 -16.798 1.00 24.89 845 VAL A C 1
ATOM 6756 O O . VAL A 1 845 ? -4.641 103.845 -16.632 1.00 24.89 845 VAL A O 1
ATOM 6759 N N . GLU A 1 846 ? -5.050 105.994 -16.061 1.00 25.28 846 GLU A N 1
ATOM 6760 C CA . GLU A 1 846 ? -6.110 105.841 -15.058 1.00 25.28 846 GLU A CA 1
ATOM 6761 C C . GLU A 1 846 ? -7.502 105.699 -15.696 1.00 25.28 846 GLU A C 1
ATOM 6763 O O . GLU A 1 846 ? -7.682 106.101 -16.845 1.00 25.28 846 GLU A O 1
ATOM 6768 N N . LEU A 1 847 ? -8.469 105.203 -14.903 1.00 23.72 847 LEU A N 1
ATOM 6769 C CA . LEU A 1 847 ? -9.908 105.564 -14.780 1.00 23.72 847 LEU A CA 1
ATOM 6770 C C . LEU A 1 847 ? -10.649 104.323 -14.216 1.00 23.72 847 LEU A C 1
ATOM 6772 O O . LEU A 1 847 ? -10.426 103.231 -14.718 1.00 23.72 847 LEU A O 1
ATOM 6776 N N . SER A 1 848 ? -11.564 104.331 -13.242 1.00 23.59 848 SER A N 1
ATOM 6777 C CA . SER A 1 848 ? -12.158 105.332 -12.343 1.00 23.59 848 SER A CA 1
ATOM 6778 C C . SER A 1 848 ? -13.229 104.627 -11.472 1.00 23.59 848 SER A C 1
ATOM 6780 O O . SER A 1 848 ? -13.945 103.797 -12.021 1.00 23.59 848 SER A O 1
ATOM 6782 N N . GLN A 1 849 ? -13.415 105.081 -10.217 1.00 25.75 849 GLN A N 1
ATOM 6783 C CA . GLN A 1 849 ? -14.689 105.148 -9.441 1.00 25.75 849 GLN A CA 1
ATOM 6784 C C . GLN A 1 849 ? -15.269 103.841 -8.832 1.00 25.75 849 GLN A C 1
ATOM 6786 O O . GLN A 1 849 ? -15.455 102.860 -9.535 1.00 25.75 849 GLN A O 1
ATOM 6791 N N . ASN A 1 850 ? -15.376 103.762 -7.488 1.00 23.78 850 ASN A N 1
ATOM 6792 C CA . ASN A 1 850 ? -16.565 104.018 -6.616 1.00 23.78 850 ASN A CA 1
ATOM 6793 C C . ASN A 1 850 ? -17.620 102.883 -6.733 1.00 23.78 850 ASN A C 1
ATOM 6795 O O . ASN A 1 850 ? -17.881 102.429 -7.831 1.00 23.78 850 ASN A O 1
ATOM 6799 N N . GLU A 1 851 ? -18.317 102.354 -5.720 1.00 25.83 851 GLU A N 1
ATOM 6800 C CA . GLU A 1 851 ? -18.725 102.817 -4.389 1.00 25.83 851 GLU A CA 1
ATOM 6801 C C . GLU A 1 851 ? -19.475 101.648 -3.674 1.00 25.83 851 GLU A C 1
ATOM 6803 O O . GLU A 1 851 ? -20.227 100.928 -4.317 1.00 25.83 851 GLU A O 1
ATOM 6808 N N . THR A 1 852 ? -19.306 101.515 -2.349 1.00 23.94 852 THR A N 1
ATOM 6809 C CA . THR A 1 852 ? -20.285 101.098 -1.300 1.00 23.94 852 THR A CA 1
ATOM 6810 C C . THR A 1 852 ? -21.204 99.847 -1.362 1.00 23.94 852 THR A C 1
ATOM 6812 O O . THR A 1 852 ? -22.074 99.731 -2.213 1.00 23.94 852 THR A O 1
ATOM 6815 N N . LEU A 1 853 ? -21.183 99.132 -0.214 1.00 27.27 853 LEU A N 1
ATOM 6816 C CA . LEU A 1 853 ? -22.313 98.641 0.620 1.00 27.27 853 LEU A CA 1
ATOM 6817 C C . LEU A 1 853 ? -23.217 97.499 0.101 1.00 27.27 853 LEU A C 1
ATOM 6819 O O . LEU A 1 853 ? -24.021 97.688 -0.801 1.00 27.27 853 LEU A O 1
ATOM 6823 N N . THR A 1 854 ? -23.300 96.383 0.838 1.00 23.58 854 THR A N 1
ATOM 6824 C CA . THR A 1 854 ? -24.312 96.157 1.904 1.00 23.58 854 THR A CA 1
ATOM 6825 C C . THR A 1 854 ? -24.256 94.724 2.455 1.00 23.58 854 THR A C 1
ATOM 6827 O O . THR A 1 854 ? -24.106 93.760 1.713 1.00 23.58 854 THR A O 1
ATOM 6830 N N . ASP A 1 855 ? -24.415 94.616 3.777 1.00 32.41 855 ASP A N 1
ATOM 6831 C CA . ASP A 1 855 ? -24.804 93.412 4.517 1.00 32.41 855 ASP A CA 1
ATOM 6832 C C . ASP A 1 855 ? -26.029 92.707 3.904 1.00 32.41 855 ASP A C 1
ATOM 6834 O O . ASP A 1 855 ? -26.913 93.400 3.408 1.00 32.41 855 ASP A O 1
ATOM 6838 N N . ILE A 1 856 ? -26.147 91.376 4.061 1.00 30.62 856 ILE A N 1
ATOM 6839 C CA . ILE A 1 856 ? -27.360 90.665 4.536 1.00 30.62 856 ILE A CA 1
ATOM 6840 C C . ILE A 1 856 ? -27.036 89.176 4.825 1.00 30.62 856 ILE A C 1
ATOM 6842 O O . ILE A 1 856 ? -26.899 88.351 3.931 1.00 30.62 856 ILE A O 1
ATOM 6846 N N . LYS A 1 857 ? -26.937 88.899 6.132 1.00 29.22 857 LYS A N 1
ATOM 6847 C CA . LYS A 1 857 ? -27.519 87.812 6.953 1.00 29.22 857 LYS A CA 1
ATOM 6848 C C . LYS A 1 857 ? -27.411 86.334 6.541 1.00 29.22 857 LYS A C 1
ATOM 6850 O O . LYS A 1 857 ? -28.131 85.846 5.675 1.00 29.22 857 LYS A O 1
ATOM 6855 N N . ASP A 1 858 ? -26.682 85.634 7.412 1.00 30.86 858 ASP A N 1
ATOM 6856 C CA . ASP A 1 858 ? -26.866 84.254 7.868 1.00 30.86 858 ASP A CA 1
ATOM 6857 C C . ASP A 1 858 ? -28.328 83.826 8.079 1.00 30.86 858 ASP A C 1
ATOM 6859 O O . ASP A 1 858 ? -29.116 84.522 8.728 1.00 30.86 858 ASP A O 1
ATOM 6863 N N . HIS A 1 859 ? -28.615 82.585 7.681 1.00 31.86 859 HIS A N 1
ATOM 6864 C CA . HIS A 1 859 ? -29.519 81.703 8.412 1.00 31.86 859 HIS A CA 1
ATOM 6865 C C . HIS A 1 859 ? -28.865 80.325 8.587 1.00 31.86 859 HIS A C 1
ATOM 6867 O O . HIS A 1 859 ? -28.498 79.654 7.629 1.00 31.86 859 HIS A O 1
ATOM 6873 N N . THR A 1 860 ? -28.705 79.965 9.856 1.00 32.22 860 THR A N 1
ATOM 6874 C CA . THR A 1 860 ? -28.091 78.766 10.424 1.00 32.22 860 THR A CA 1
ATOM 6875 C C . THR A 1 860 ? -29.055 77.574 10.351 1.00 32.22 860 THR A C 1
ATOM 6877 O O . THR A 1 860 ? -30.188 77.692 10.814 1.00 32.22 860 THR A O 1
ATOM 6880 N N . GLU A 1 861 ? -28.605 76.420 9.848 1.00 37.53 861 GLU A N 1
ATOM 6881 C CA . GLU A 1 861 ? -29.215 75.110 10.131 1.00 37.53 861 GLU A CA 1
ATOM 6882 C C . GLU A 1 861 ? -28.288 74.313 11.067 1.00 37.53 861 GLU A C 1
ATOM 6884 O O . GLU A 1 861 ? -27.072 74.265 10.875 1.00 37.53 861 GLU A O 1
ATOM 6889 N N . GLU A 1 862 ? -28.870 73.743 12.124 1.00 40.59 862 GLU A N 1
ATOM 6890 C CA . GLU A 1 862 ? -28.198 73.035 13.219 1.00 40.59 862 GLU A CA 1
ATOM 6891 C C . GLU A 1 862 ? -27.530 71.728 12.748 1.00 40.59 862 GLU A C 1
ATOM 6893 O O . GLU A 1 862 ? -28.173 70.851 12.170 1.00 40.59 862 GLU A O 1
ATOM 6898 N N . THR A 1 863 ? -26.235 71.556 13.034 1.00 46.31 863 THR A N 1
ATOM 6899 C CA . THR A 1 863 ? -25.490 70.318 12.753 1.00 46.31 863 THR A CA 1
ATOM 6900 C C . THR A 1 863 ? -25.679 69.281 13.872 1.00 46.31 863 THR A C 1
ATOM 6902 O O . THR A 1 863 ? -25.497 69.635 15.039 1.00 46.31 863 THR A O 1
ATOM 6905 N N . PRO A 1 864 ? -25.975 68.001 13.570 1.00 56.53 864 PRO A N 1
ATOM 6906 C CA . PRO A 1 864 ? -26.037 66.945 14.583 1.00 56.53 864 PRO A CA 1
ATOM 6907 C C . PRO A 1 864 ? -24.658 66.692 15.218 1.00 56.53 864 PRO A C 1
ATOM 6909 O O . PRO A 1 864 ? -23.639 66.786 14.535 1.00 56.53 864 PRO A O 1
ATOM 6912 N N . ALA A 1 865 ? -24.630 66.359 16.514 1.00 58.12 865 ALA A N 1
ATOM 6913 C CA . ALA A 1 865 ? -23.400 66.051 17.249 1.00 58.12 865 ALA A CA 1
ATOM 6914 C C . ALA A 1 865 ? -22.745 64.768 16.705 1.00 58.12 865 ALA A C 1
ATOM 6916 O O . ALA A 1 865 ? -23.350 63.693 16.746 1.00 58.12 865 ALA A O 1
ATOM 6917 N N . LEU A 1 866 ? -21.527 64.900 16.182 1.00 69.19 866 LEU A N 1
ATOM 6918 C CA . LEU A 1 866 ? -20.709 63.806 15.659 1.00 69.19 866 LEU A CA 1
ATOM 6919 C C . LEU A 1 866 ? -19.808 63.258 16.772 1.00 69.19 866 LEU A C 1
ATOM 6921 O O . LEU A 1 866 ? -19.477 63.973 17.714 1.00 69.19 866 LEU A O 1
ATOM 6925 N N . THR A 1 867 ? -19.436 61.980 16.695 1.00 78.88 867 THR A N 1
ATOM 6926 C CA . THR A 1 867 ? -18.376 61.436 17.561 1.00 78.88 867 THR A CA 1
ATOM 6927 C C . THR A 1 867 ? -16.999 61.883 17.065 1.00 78.88 867 THR A C 1
ATOM 6929 O O . THR A 1 867 ? -16.842 62.156 15.878 1.00 78.88 867 THR A O 1
ATOM 6932 N N . ASP A 1 868 ? -15.979 61.875 17.928 1.00 73.56 868 ASP A N 1
ATOM 6933 C CA . ASP A 1 868 ? -14.595 62.235 17.562 1.00 73.56 868 ASP A CA 1
ATOM 6934 C C . ASP A 1 868 ? -14.076 61.452 16.332 1.00 73.56 868 ASP A C 1
ATOM 6936 O O . ASP A 1 868 ? -13.349 61.980 15.491 1.00 73.56 868 ASP A O 1
ATOM 6940 N N . GLU A 1 869 ? -14.492 60.186 16.186 1.00 74.62 869 GLU A N 1
ATOM 6941 C CA . GLU A 1 869 ? -14.192 59.356 15.010 1.00 74.62 869 GLU A CA 1
ATOM 6942 C C . GLU A 1 869 ? -14.873 59.886 13.734 1.00 74.62 869 GLU A C 1
ATOM 6944 O O . GLU A 1 869 ? -14.276 59.908 12.660 1.00 74.62 869 GLU A O 1
ATOM 6949 N N . GLU A 1 870 ? -16.131 60.313 13.834 1.00 76.44 870 GLU A N 1
ATOM 6950 C CA . GLU A 1 870 ? -16.931 60.814 12.712 1.00 76.44 870 GLU A CA 1
ATOM 6951 C C . GLU A 1 870 ? -16.519 62.229 12.305 1.00 76.44 870 GLU A C 1
ATOM 6953 O O . GLU A 1 870 ? -16.543 62.556 11.117 1.00 76.44 870 GLU A O 1
ATOM 6958 N N . GLU A 1 871 ? -16.075 63.044 13.263 1.00 77.19 871 GLU A N 1
ATOM 6959 C CA . GLU A 1 871 ? -15.416 64.321 12.999 1.00 77.19 871 GLU A CA 1
ATOM 6960 C C . GLU A 1 871 ? -14.096 64.112 12.254 1.00 77.19 871 GLU A C 1
ATOM 6962 O O . GLU A 1 871 ? -13.858 64.787 11.256 1.00 77.19 871 GLU A O 1
ATOM 6967 N N . ALA A 1 872 ? -13.286 63.121 12.642 1.00 78.25 872 ALA A N 1
ATOM 6968 C CA . ALA A 1 872 ? -12.059 62.784 11.920 1.00 78.25 872 ALA A CA 1
ATOM 6969 C C . ALA A 1 872 ? -12.332 62.307 10.480 1.00 78.25 872 ALA A C 1
ATOM 6971 O O . ALA A 1 872 ? -11.620 62.700 9.554 1.00 78.25 872 ALA A O 1
ATOM 6972 N N . ILE A 1 873 ? -13.388 61.511 10.255 1.00 79.81 873 ILE A N 1
ATOM 6973 C CA . ILE A 1 873 ? -13.803 61.118 8.897 1.00 79.81 873 ILE A CA 1
ATOM 6974 C C . ILE A 1 873 ? -14.308 62.333 8.107 1.00 79.81 873 ILE A C 1
ATOM 6976 O O . ILE A 1 873 ? -13.998 62.462 6.920 1.00 79.81 873 ILE A O 1
ATOM 6980 N N . LYS A 1 874 ? -15.047 63.248 8.745 1.00 78.69 874 LYS A N 1
ATOM 6981 C CA . LYS A 1 874 ? -15.540 64.469 8.100 1.00 78.69 874 LYS A CA 1
ATOM 6982 C C . LYS A 1 874 ? -14.373 65.354 7.668 1.00 78.69 874 LYS A C 1
ATOM 6984 O O . LYS A 1 874 ? -14.335 65.714 6.497 1.00 78.69 874 LYS A O 1
ATOM 6989 N N . SER A 1 875 ? -13.399 65.583 8.548 1.00 78.44 875 SER A N 1
ATOM 6990 C CA . SER A 1 875 ? -12.164 66.327 8.267 1.00 78.44 875 SER A CA 1
ATOM 6991 C C . SER A 1 875 ? -11.299 65.665 7.189 1.00 78.44 875 SER A C 1
ATOM 6993 O O . SER A 1 875 ? -10.679 66.355 6.381 1.00 78.44 875 SER A O 1
ATOM 6995 N N . TYR A 1 876 ? -11.276 64.328 7.104 1.00 81.50 876 TYR A N 1
ATOM 6996 C CA . TYR A 1 876 ? -10.625 63.629 5.989 1.00 81.50 876 TYR A CA 1
ATOM 6997 C C . TYR A 1 876 ? -11.325 63.919 4.651 1.00 81.50 876 TYR A C 1
ATOM 6999 O O . TYR A 1 876 ? -10.660 64.149 3.640 1.00 81.50 876 TYR A O 1
ATOM 7007 N N . LEU A 1 877 ? -12.663 63.935 4.621 1.00 78.38 877 LEU A N 1
ATOM 7008 C CA . LEU A 1 877 ? -13.422 64.205 3.395 1.00 78.38 877 LEU A CA 1
ATOM 7009 C C . LEU A 1 877 ? -13.373 65.683 2.968 1.00 78.38 877 LEU A C 1
ATOM 7011 O O . LEU A 1 877 ? -13.236 65.933 1.764 1.00 78.38 877 LEU A O 1
ATOM 7015 N N . SER A 1 878 ? -13.470 66.624 3.919 1.00 77.56 878 SER A N 1
ATOM 7016 C CA . SER A 1 878 ? -13.521 68.076 3.676 1.00 77.56 878 SER A CA 1
ATOM 7017 C C . SER A 1 878 ? -12.158 68.735 3.533 1.00 77.56 878 SER A C 1
ATOM 7019 O O . SER A 1 878 ? -12.014 69.601 2.684 1.00 77.56 878 SER A O 1
ATOM 7021 N N . ASP A 1 879 ? -11.166 68.322 4.322 1.00 72.31 879 ASP A N 1
ATOM 7022 C CA . ASP A 1 879 ? -9.878 69.024 4.440 1.00 72.31 879 ASP A CA 1
ATOM 7023 C C . ASP A 1 879 ? -8.678 68.122 4.107 1.00 72.31 879 ASP A C 1
ATOM 7025 O O . ASP A 1 879 ? -7.532 68.570 4.108 1.00 72.31 879 ASP A O 1
ATOM 7029 N N . GLY A 1 880 ? -8.918 66.838 3.814 1.00 68.62 880 GLY A N 1
ATOM 7030 C CA . GLY A 1 880 ? -7.874 65.881 3.440 1.00 68.62 880 GLY A CA 1
ATOM 7031 C C . GLY A 1 880 ? -6.949 65.472 4.591 1.00 68.62 880 GLY A C 1
ATOM 7032 O O . GLY A 1 880 ? -5.873 64.927 4.338 1.00 68.62 880 GLY A O 1
ATOM 7033 N N . GLN A 1 881 ? -7.331 65.726 5.847 1.00 78.38 881 GLN A N 1
ATOM 7034 C CA . GLN A 1 881 ? -6.520 65.355 7.011 1.00 78.38 881 GLN A CA 1
ATOM 7035 C C . GLN A 1 881 ? -6.434 63.832 7.171 1.00 78.38 881 GLN A C 1
ATOM 7037 O O . GLN A 1 881 ? -7.473 63.183 7.126 1.00 78.38 881 GLN A O 1
ATOM 7042 N N . PRO A 1 882 ? -5.244 63.237 7.388 1.00 77.38 882 PRO A N 1
ATOM 7043 C CA . PRO A 1 882 ? -5.077 61.785 7.435 1.00 77.38 882 PRO A CA 1
ATOM 7044 C C . PRO A 1 882 ? -5.867 61.142 8.585 1.00 77.38 882 PRO A C 1
ATOM 7046 O O . PRO A 1 882 ? -5.847 61.624 9.716 1.00 77.38 882 PRO A O 1
ATOM 7049 N N . LEU A 1 883 ? -6.519 60.011 8.300 1.00 82.31 883 LEU A N 1
ATOM 7050 C CA . LEU A 1 883 ? -7.211 59.206 9.310 1.00 82.31 883 LEU A CA 1
ATOM 7051 C C . LEU A 1 883 ? -6.212 58.525 10.252 1.00 82.31 883 LEU A C 1
ATOM 7053 O O . LEU A 1 883 ? -5.134 58.097 9.835 1.00 82.31 883 LEU A O 1
ATOM 7057 N N . THR A 1 884 ? -6.591 58.370 11.520 1.00 82.69 884 THR A N 1
ATOM 7058 C CA . THR A 1 884 ? -5.792 57.623 12.497 1.00 82.69 884 THR A CA 1
ATOM 7059 C C . THR A 1 884 ? -5.849 56.115 12.229 1.00 82.69 884 THR A C 1
ATOM 7061 O O . THR A 1 884 ? -6.833 55.590 11.702 1.00 82.69 884 THR A O 1
ATOM 7064 N N . HIS A 1 885 ? -4.796 55.396 12.636 1.00 76.00 885 HIS A N 1
ATOM 7065 C CA . HIS A 1 885 ? -4.685 53.941 12.456 1.00 76.00 885 HIS A CA 1
ATOM 7066 C C . HIS A 1 885 ? -5.884 53.176 13.038 1.00 76.00 885 HIS A C 1
ATOM 7068 O O . HIS A 1 885 ? -6.414 52.283 12.391 1.00 76.00 885 HIS A O 1
ATOM 7074 N N . GLN A 1 886 ? -6.363 53.571 14.221 1.00 77.94 886 GLN A N 1
ATOM 7075 C CA . GLN A 1 886 ? -7.490 52.919 14.902 1.00 77.94 886 GLN A CA 1
ATOM 7076 C C . GLN A 1 886 ? -8.802 53.006 14.103 1.00 77.94 886 GLN A C 1
ATOM 7078 O O . GLN A 1 886 ? -9.571 52.046 14.059 1.00 77.94 886 GLN A O 1
ATOM 7083 N N . ILE A 1 887 ? -9.049 54.140 13.435 1.00 78.44 887 ILE A N 1
ATOM 7084 C CA . ILE A 1 887 ? -10.246 54.339 12.605 1.00 78.44 887 ILE A CA 1
ATOM 7085 C C . ILE A 1 887 ? -10.144 53.504 11.322 1.00 78.44 887 ILE A C 1
ATOM 7087 O O . ILE A 1 887 ? -11.107 52.843 10.936 1.00 78.44 887 ILE A O 1
ATOM 7091 N N . LEU A 1 888 ? -8.969 53.493 10.682 1.00 76.38 888 LEU A N 1
ATOM 7092 C CA . LEU A 1 888 ? -8.711 52.678 9.491 1.00 76.38 888 LEU A CA 1
ATOM 7093 C C . LEU A 1 888 ? -8.889 51.185 9.776 1.00 76.38 888 LEU A C 1
ATOM 7095 O O . LEU A 1 888 ? -9.565 50.493 9.019 1.00 76.38 888 LEU A O 1
ATOM 7099 N N . GLU A 1 889 ? -8.334 50.710 10.888 1.00 76.44 889 GLU A N 1
ATOM 7100 C CA . GLU A 1 889 ? -8.415 49.318 11.317 1.00 76.44 889 GLU A CA 1
ATOM 7101 C C . GLU A 1 889 ? -9.875 48.890 11.524 1.00 76.44 889 GLU A C 1
ATOM 7103 O O . GLU A 1 889 ? -10.326 47.913 10.932 1.00 76.44 889 GLU A O 1
ATOM 7108 N N . LYS A 1 890 ? -10.673 49.689 12.242 1.00 78.12 890 LYS A N 1
ATOM 7109 C CA . LYS A 1 890 ? -12.104 49.426 12.477 1.00 78.12 890 LYS A CA 1
ATOM 7110 C C . LYS A 1 890 ? -12.930 49.326 11.187 1.00 78.12 890 LYS A C 1
ATOM 7112 O O . LYS A 1 890 ? -13.844 48.505 11.110 1.00 78.12 890 LYS A O 1
ATOM 7117 N N . ILE A 1 891 ? -12.629 50.154 10.183 1.00 75.31 891 ILE A N 1
ATOM 7118 C CA . ILE A 1 891 ? -13.361 50.188 8.904 1.00 75.31 891 ILE A CA 1
ATOM 7119 C C . ILE A 1 891 ? -12.918 49.048 7.978 1.00 75.31 891 ILE A C 1
ATOM 7121 O O . ILE A 1 891 ? -13.754 48.431 7.318 1.00 75.31 891 ILE A O 1
ATOM 7125 N N . LEU A 1 892 ? -11.616 48.756 7.924 1.00 73.50 892 LEU A N 1
ATOM 7126 C CA . LEU A 1 892 ? -11.046 47.768 7.005 1.00 73.50 892 LEU A CA 1
ATOM 7127 C C . LEU A 1 892 ? -11.154 46.325 7.521 1.00 73.50 892 LEU A C 1
ATOM 7129 O O . LEU A 1 892 ? -11.326 45.418 6.708 1.00 73.50 892 LEU A O 1
ATOM 7133 N N . LEU A 1 893 ? -11.131 46.100 8.844 1.00 72.00 893 LEU A N 1
ATOM 7134 C CA . LEU A 1 893 ? -11.247 44.768 9.465 1.00 72.00 893 LEU A CA 1
ATOM 7135 C C . LEU A 1 893 ? -12.499 44.004 9.010 1.00 72.00 893 LEU A C 1
ATOM 7137 O O . LEU A 1 893 ? -12.452 42.785 8.850 1.00 72.00 893 LEU A O 1
ATOM 7141 N N . GLN A 1 894 ? -13.606 44.712 8.761 1.00 70.31 894 GLN A N 1
ATOM 7142 C CA . GLN A 1 894 ? -14.854 44.109 8.279 1.00 70.31 894 GLN A CA 1
ATOM 7143 C C . GLN A 1 894 ? -14.649 43.385 6.943 1.00 70.31 894 GLN A C 1
ATOM 7145 O O . GLN A 1 894 ? -15.107 42.260 6.785 1.00 70.31 894 GLN A O 1
ATOM 7150 N N . PHE A 1 895 ? -13.881 43.981 6.029 1.00 69.12 895 PHE A N 1
ATOM 7151 C CA . PHE A 1 895 ? -13.574 43.404 4.718 1.00 69.12 895 PHE A CA 1
ATOM 7152 C C . PHE A 1 895 ? -12.476 42.327 4.764 1.00 69.12 895 PHE A C 1
ATOM 7154 O O . PHE A 1 895 ? -12.263 41.631 3.775 1.00 69.12 895 PHE A O 1
ATOM 7161 N N . TRP A 1 896 ? -11.763 42.192 5.889 1.00 64.69 896 TRP A N 1
ATOM 7162 C CA . TRP A 1 896 ? -10.698 41.197 6.079 1.00 64.69 896 TRP A CA 1
ATOM 7163 C C . TRP A 1 896 ? -11.189 39.905 6.740 1.00 64.69 896 TRP A C 1
ATOM 7165 O O . TRP A 1 896 ? -10.607 38.845 6.514 1.00 64.69 896 TRP A O 1
ATOM 7175 N N . HIS A 1 897 ? -12.241 39.991 7.559 1.00 63.22 897 HIS A N 1
ATOM 7176 C CA . HIS A 1 897 ? -12.801 38.859 8.305 1.00 63.22 897 HIS A CA 1
ATOM 7177 C C . HIS A 1 897 ? -14.147 38.362 7.773 1.00 63.22 897 HIS A C 1
ATOM 7179 O O . HIS A 1 897 ? -14.558 37.254 8.115 1.00 63.22 897 HIS A O 1
ATOM 7185 N N . GLN A 1 898 ? -14.840 39.163 6.964 1.00 60.31 898 GLN A N 1
ATOM 7186 C CA . GLN A 1 898 ? -16.094 38.786 6.323 1.00 60.31 898 GLN A CA 1
ATOM 7187 C C . GLN A 1 898 ? -15.973 39.080 4.832 1.00 60.31 898 GLN A C 1
ATOM 7189 O O . GLN A 1 898 ? -15.828 40.233 4.426 1.00 60.31 898 GLN A O 1
ATOM 7194 N N . GLU A 1 899 ? -16.028 38.037 4.002 1.00 58.47 899 GLU A N 1
ATOM 7195 C CA . GLU A 1 899 ? -16.230 38.255 2.575 1.00 58.47 899 GLU A CA 1
ATOM 7196 C C . GLU A 1 899 ? -17.613 38.897 2.390 1.00 58.47 899 GLU A C 1
ATOM 7198 O O . GLU A 1 899 ? -18.596 38.371 2.917 1.00 58.47 899 GLU A O 1
ATOM 7203 N N . PRO A 1 900 ? -17.722 40.030 1.676 1.00 53.38 900 PRO A N 1
ATOM 7204 C CA . PRO A 1 900 ? -18.950 40.827 1.597 1.00 53.38 900 PRO A CA 1
ATOM 7205 C C . PRO A 1 900 ? -20.088 40.169 0.783 1.00 53.38 900 PRO A C 1
ATOM 7207 O O . PRO A 1 900 ? -20.991 40.860 0.322 1.00 53.38 900 PRO A O 1
ATOM 7210 N N . TYR A 1 901 ? -20.069 38.843 0.612 1.00 49.94 901 TYR A N 1
ATOM 7211 C CA . TYR A 1 901 ? -20.985 38.061 -0.220 1.00 49.94 901 TYR A CA 1
ATOM 7212 C C . TYR A 1 901 ? -21.854 37.087 0.591 1.00 49.94 901 TYR A C 1
ATOM 7214 O O . TYR A 1 901 ? -21.868 35.883 0.326 1.00 49.94 901 TYR A O 1
ATOM 7222 N N . LYS A 1 902 ? -22.609 37.594 1.567 1.00 33.59 902 LYS A N 1
ATOM 7223 C CA . LYS A 1 902 ? -23.826 36.906 2.020 1.00 33.59 902 LYS A CA 1
ATOM 7224 C C . LYS A 1 902 ? -25.052 37.761 1.790 1.00 33.59 902 LYS A C 1
ATOM 7226 O O . LYS A 1 902 ? -25.016 38.943 2.196 1.00 33.59 902 LYS A O 1
#

Foldseek 3Di:
DVVVVVVVVPDPDDPPPPPPQVQVLVVVQVVLPDFAAAEEEDEAPQLCLLVLQVVCCVVQVAAEQAQLVLLLVLLVVVPPLNVVVVVCLVVVHDDDPVSSVVSSLVVCPFLLCRQANYYHYHPPDLDPPPHANLVRLVVLVPRPDHHQAYEYEDDDLVVSLVSLLVVVVVVVVVVVDDDDDDDDDDDDPPVVVVVVVVVVSSVVSVVSDPDPCNHSVNVSVRSVSCVVRPPVSVVVSLVPHDPLRYHYFYSVDDSVVRSVVVVVSCVVVVRDGRWAKAQQDDPPDDFDDPPDDLVNLQVVSQCTPDPDFQQGAFEALLRQFALQVLLVQDGDGAGSRLWIGTPSYIHGHNDPVSSVVCRSHVSLQSHPVHRAHAQQEEEAEFPQLCLVVLQVVLCVVQVAAEDELVVLVVVVVVVVLVVVLVVQLVVLLVVVVVVPPPDDDDDSPPDVVSVVSSVVSNVVSVPDDDDDDLLVSLVSLVVVVVVQCVVCVVPSGRHHYYYRNPPQFLRNVVSNCVPPVPSDGQEYEYEDAPPPLNLVSLLSVCVVCVVVLVVVVLVVVVVVVVVVVVVVVVVVVVVVVVVVVDDDDDDDDDDPPPPDDPDPDDDDDDPADPSNHDDDPSSVVVSVSNVVSVVRVVNNVVVDPHHYDYDHSPPDDSVVSSVVVVCVSCVSSHWAKAWDDPVNLVVVVVVVVPVPPDPPPDPRHDQAAAPLRQWQLQCCQPQVDTDGADSPGWIATSSHIHGHNDPVSSVVCRVCVCSRRPSRDPRDHRPDDDDFDDDPPPCSLVVQVVVCVVVVHDRDPPLVLLQCVLCVPFVDGQAALVPDDDDPDDDPVVVVVVVVVPPDDDDDDDDDDDDDDDDDDDDDDDTDDDDPLNVQSSCCRNVVDDHDPVSVCVSCVCVSRDPPPD

Radius of gyration: 47.5 Å; Cα contacts (8 Å, |Δi|>4): 939; chains: 1; bounding box: 123×174×131 Å

Sequence (902 aa):
MWSSFLLAMASPVPDTHSSDELMEDEAENEFLRSKPSSFLILGKPGVGKSTLARKLSRTWGCVLIDDTPLLSTHIRDGTEQGKELSAILAEGKNIPEEKMVTLVLEKLKTAEVENYGYVLSCLPSMSGEYLNIHEQIELIRNQTHPPDFIINIKCEDKDLINRLAGQKQQQDAVKKVSPNSDEEDEEDEEDKEDEEKMKEENDTIGHLVKQKEYYPEEAHRRILLYKDTMLVPLEDFMAVHDPQYLLELDGNKDPEEIIGCLISRLDFMAVRRAAVPMRLLNTDEVEPPDEMDTEELLNMLSSRKTIAPGFPWRRSRWGCTCPVALKDGKMINGKPEFSVSFLNKIYVLSSQEALQMFMVDPRRYLLPPMPRPPCKVSVIGPPRSGKSTLSALLAERYGAVVIDMKKLTEVVMDKFRQERLEKTCQDTTEKACTQKDESETEETGDRPDVQVLVEDAVKEAEKMSVEQTDNMHANVLEEWIRQIQAEDADAEFKRGWVLDNYPTTKAQLAAMQQLHPDLMPDVIFCLRDSEGEGRTVLRRLYEVNKEEVDAVVLAELQEERRQNAAASQNTQQRMADSEKDTLTGSALSTLEVVREEPDVTEVMLHSTWEHGYPPGPAMEMYKLQLQKFMEDWNSMESSITFSYVPLEIANQTPEILLQKMVDKMERPFKYKAQEMSSMDLDKEEDEDVLEDEDEAEESSNKRWLGDTKKYCPVVLREKGTLVPCANDIAAKYREKVYYFSSSNAWENFMQTPELYAPTTRLLQPPALRIFLLGVRGSGKTTQGHWLAQQLGLFHVQFRERLQELILAKTRTRVPYADEAEPPEEPPSDLQSLLQAHTQSTASPVELSQNETLTDIKDHTEETPALTDEEEAIKSYLSDGQPLTHQILEKILLQFWHQEPYK

Solvent-accessible surface area (backbone atoms only — not comparable to full-atom values): 53676 Å² total; per-residue (Å²): 130,72,70,71,66,59,61,72,75,70,62,81,79,70,90,68,89,68,69,83,76,82,21,72,72,53,55,51,48,50,55,66,70,46,80,35,59,22,34,34,48,45,62,61,80,68,59,48,59,67,59,51,38,55,51,49,15,64,78,41,47,23,44,70,45,40,64,67,66,53,51,53,48,36,42,72,72,59,37,76,68,16,51,52,50,48,51,42,49,75,71,72,46,82,82,57,60,62,58,52,52,49,53,52,56,54,54,66,68,34,59,48,31,64,56,20,6,32,28,35,51,50,68,75,48,94,63,60,87,70,50,48,59,68,56,43,49,49,51,52,62,70,39,99,72,46,63,65,29,43,36,39,43,48,66,58,70,68,60,34,33,52,50,36,40,48,54,50,58,52,58,61,47,57,75,72,65,80,90,89,79,95,78,90,74,99,70,64,74,72,63,51,52,57,51,50,57,50,50,57,58,53,43,65,61,56,75,75,53,87,73,71,59,45,40,54,70,49,35,47,52,52,50,49,48,41,54,77,67,46,44,63,64,48,49,58,53,55,70,73,44,64,69,89,40,49,44,81,41,64,45,82,56,56,73,70,57,46,52,51,55,51,50,56,50,42,57,73,66,66,59,70,68,30,82,62,67,40,72,68,47,62,96,87,54,87,76,74,65,93,84,62,52,74,67,58,52,53,56,60,55,16,69,43,91,43,95,45,91,66,48,57,43,32,81,34,52,47,46,51,38,11,58,62,43,22,40,68,41,36,95,42,67,26,37,73,76,37,22,30,35,48,94,64,20,39,45,21,18,64,38,73,66,45,37,52,52,43,65,44,41,49,51,78,53,67,41,85,84,50,58,53,80,49,46,37,31,21,35,30,55,54,81,77,65,48,45,66,58,51,36,50,54,50,18,65,76,65,63,25,46,71,43,50,59,66,62,54,48,50,56,53,49,51,50,53,51,50,53,49,46,52,49,50,43,50,55,44,53,53,52,57,53,68,76,54,78,86,68,93,77,98,70,92,76,79,47,68,73,55,50,52,55,37,53,52,52,45,58,52,56,70,68,55,80,81,80,86,49,54,61,56,58,39,51,55,49,50,58,52,52,51,50,53,52,62,72,30,66,85,45,91,60,44,64,23,36,29,29,43,60,44,67,72,42,50,64,38,47,50,35,32,56,72,77,40,62,89,72,58,57,66,35,39,38,35,50,40,48,78,54,79,86,22,36,64,38,52,27,54,49,40,68,75,43,35,71,63,45,51,51,52,52,52,52,49,55,54,49,52,50,52,49,51,50,52,50,49,50,52,49,51,49,53,49,55,61,59,54,72,79,61,81,89,81,88,84,88,81,92,76,85,81,78,80,75,72,82,76,86,69,77,88,73,78,78,96,72,45,98,70,60,45,78,89,58,75,78,48,44,65,58,51,50,53,48,50,50,47,51,53,38,44,57,61,28,60,78,69,60,92,67,56,70,44,83,40,75,49,65,99,55,54,73,66,59,52,49,50,55,52,48,51,60,67,46,49,73,53,44,85,64,57,38,78,60,49,69,76,65,51,56,67,46,66,74,56,69,74,63,77,59,97,81,72,93,73,88,81,71,70,74,76,52,60,30,99,54,39,61,23,15,40,50,47,31,71,77,63,46,41,84,41,75,30,57,89,83,42,47,35,35,43,92,78,18,38,38,23,26,72,42,69,71,47,43,51,53,38,57,76,47,43,64,81,50,61,47,66,87,50,82,81,77,76,51,80,88,81,84,85,85,82,81,63,90,88,72,47,54,70,63,53,44,48,52,50,18,64,76,70,76,47,86,68,80,56,66,70,60,54,56,48,48,65,47,30,79,73,65,77,52,86,80,62,48,52,88,70,66,78,81,79,97,70,84,63,71,74,58,54,58,57,53,60,72,68,61,84,70,85,83,86,88,85,90,88,80,84,89,80,86,89,81,90,84,81,91,82,89,79,89,78,78,92,70,53,76,69,52,47,45,53,48,40,30,45,41,69,62,45,82,77,54,69,72,60,52,49,66,64,49,48,54,69,71,77,38,78,93,81,123

Nearest PDB structures (foldseek):
  4w5h-assembly1_A  TM=7.100E-01  e=1.704E-09  Streptococcus pneumoniae D39
  4np6-assembly2_C  TM=6.710E-01  e=1.456E-08  Vibrio cholerae O1 biovar El Tor str. N16961
  2c95-assembly1_A  TM=6.899E-01  e=7.375E-08  Homo sapiens
  2ak2-assembly1_A  TM=6.272E-01  e=5.388E-08  Bos taurus
  7de3-assembly1_A  TM=7.027E-01  e=1.009E-06  Homo sapiens